Protein AF-A0A6H5IRM3-F1 (afdb_monomer)

Structure (mmCIF, N/CA/C/O backbone):
data_AF-A0A6H5IRM3-F1
#
_entry.id   AF-A0A6H5IRM3-F1
#
loop_
_atom_site.group_PDB
_atom_site.id
_atom_site.type_symbol
_atom_site.label_atom_id
_atom_site.label_alt_id
_atom_site.label_comp_id
_atom_site.label_asym_id
_atom_site.label_entity_id
_atom_site.label_seq_id
_atom_site.pdbx_PDB_ins_code
_atom_site.Cartn_x
_atom_site.Cartn_y
_atom_site.Cartn_z
_atom_site.occupancy
_atom_site.B_iso_or_equiv
_atom_site.auth_seq_id
_atom_site.auth_comp_id
_atom_site.auth_asym_id
_atom_site.auth_atom_id
_atom_site.pdbx_PDB_model_num
ATOM 1 N N . MET A 1 1 ? 26.914 53.476 -8.771 1.00 73.88 1 MET A N 1
ATOM 2 C CA . MET A 1 1 ? 27.253 53.696 -10.206 1.00 73.88 1 MET A CA 1
ATOM 3 C C . MET A 1 1 ? 26.010 53.520 -11.075 1.00 73.88 1 MET A C 1
ATOM 5 O O . MET A 1 1 ? 25.134 52.752 -10.684 1.00 73.88 1 MET A O 1
ATOM 9 N N . ILE A 1 2 ? 25.934 54.191 -12.232 1.00 81.62 2 ILE A N 1
ATOM 10 C CA . ILE A 1 2 ? 24.809 54.091 -13.182 1.00 81.62 2 ILE A CA 1
ATOM 11 C C . ILE A 1 2 ? 25.261 53.597 -14.569 1.00 81.62 2 ILE A C 1
ATOM 13 O O . ILE A 1 2 ? 26.395 53.831 -14.980 1.00 81.62 2 ILE A O 1
ATOM 17 N N . GLU A 1 3 ? 24.376 52.915 -15.293 1.00 83.06 3 GLU A N 1
ATOM 18 C CA . GLU A 1 3 ? 24.581 52.406 -16.656 1.00 83.06 3 GLU A CA 1
ATOM 19 C C . GLU A 1 3 ? 23.573 53.053 -17.622 1.00 83.06 3 GLU A C 1
ATOM 21 O O . GLU A 1 3 ? 22.371 53.042 -17.351 1.00 83.06 3 GLU A O 1
ATOM 26 N N . ILE A 1 4 ? 24.063 53.583 -18.748 1.00 81.19 4 ILE A N 1
ATOM 27 C CA . ILE A 1 4 ? 23.311 54.282 -19.803 1.00 81.19 4 ILE A CA 1
ATOM 28 C C . ILE A 1 4 ? 23.350 53.433 -21.079 1.00 81.19 4 ILE A C 1
ATOM 30 O O . ILE A 1 4 ? 24.427 53.037 -21.529 1.00 81.19 4 ILE A O 1
ATOM 34 N N . ARG A 1 5 ? 22.185 53.129 -21.658 1.00 74.75 5 ARG A N 1
ATOM 35 C CA . ARG A 1 5 ? 22.034 52.215 -22.805 1.00 74.75 5 ARG A CA 1
ATOM 36 C C . ARG A 1 5 ? 21.325 52.878 -23.987 1.00 74.75 5 ARG A C 1
ATOM 38 O O . ARG A 1 5 ? 20.545 53.804 -23.786 1.00 74.75 5 ARG A O 1
ATOM 45 N N . ASP A 1 6 ? 21.526 52.291 -25.170 1.00 72.75 6 ASP A N 1
ATOM 46 C CA . ASP A 1 6 ? 20.941 52.688 -26.463 1.00 72.75 6 ASP A CA 1
ATOM 47 C C . ASP A 1 6 ? 21.566 53.958 -27.086 1.00 72.75 6 ASP A C 1
ATOM 49 O O . ASP A 1 6 ? 20.905 54.671 -27.834 1.00 72.75 6 ASP A O 1
ATOM 53 N N . LEU A 1 7 ? 22.847 54.223 -26.800 1.00 72.31 7 LEU A N 1
ATOM 54 C CA . LEU A 1 7 ? 23.611 55.330 -27.399 1.00 72.31 7 LEU A CA 1
ATOM 55 C C . LEU A 1 7 ? 23.999 55.001 -28.851 1.00 72.31 7 LEU A C 1
ATOM 57 O O . LEU A 1 7 ? 24.163 53.821 -29.183 1.00 72.31 7 LEU A O 1
ATOM 61 N N . ASP A 1 8 ? 24.162 56.008 -29.714 1.00 69.62 8 ASP A N 1
ATOM 62 C CA . ASP A 1 8 ? 24.590 55.775 -31.099 1.00 69.62 8 ASP A CA 1
ATOM 63 C C . ASP A 1 8 ? 26.096 55.489 -31.216 1.00 69.62 8 ASP A C 1
ATOM 65 O O . ASP A 1 8 ? 26.871 55.693 -30.282 1.00 69.62 8 ASP A O 1
ATOM 69 N N . GLU A 1 9 ? 26.520 54.931 -32.355 1.00 66.88 9 GLU A N 1
ATOM 70 C CA . GLU A 1 9 ? 27.912 54.511 -32.558 1.00 66.88 9 GLU A CA 1
ATOM 71 C C . GLU A 1 9 ? 28.903 55.685 -32.639 1.00 66.88 9 GLU A C 1
ATOM 73 O O . GLU A 1 9 ? 30.101 55.464 -32.471 1.00 66.88 9 GLU A O 1
ATOM 78 N N . CYS A 1 10 ? 28.425 56.911 -32.857 1.00 65.44 10 CYS A N 1
ATOM 79 C CA . CYS A 1 10 ? 29.245 58.116 -32.946 1.00 65.44 10 CYS A CA 1
ATOM 80 C C . CYS A 1 10 ? 29.264 58.920 -31.635 1.00 65.44 10 CYS A C 1
ATOM 82 O O . CYS A 1 10 ? 30.063 59.848 -31.531 1.00 65.44 10 CYS A O 1
ATOM 84 N N . THR A 1 11 ? 28.439 58.561 -30.641 1.00 72.81 11 THR A N 1
ATOM 85 C CA . THR A 1 11 ? 28.364 59.271 -29.358 1.00 72.81 11 THR A CA 1
ATOM 86 C C . THR A 1 11 ? 29.670 59.123 -28.575 1.00 72.81 11 THR A C 1
ATOM 88 O O . THR A 1 11 ? 30.100 58.012 -28.254 1.00 72.81 11 THR A O 1
ATOM 91 N N . ASN A 1 12 ? 30.306 60.247 -28.250 1.00 79.31 12 ASN A N 1
ATOM 92 C CA . ASN A 1 12 ? 31.570 60.283 -27.512 1.00 79.31 12 ASN A CA 1
ATOM 93 C C . ASN A 1 12 ? 31.350 60.578 -26.012 1.00 79.31 12 ASN A C 1
ATOM 95 O O . ASN A 1 12 ? 30.244 60.882 -25.565 1.00 79.31 12 ASN A O 1
ATOM 99 N N . LYS A 1 13 ? 32.408 60.446 -25.197 1.00 77.62 13 LYS A N 1
ATOM 100 C CA . LYS A 1 13 ? 32.316 60.673 -23.742 1.00 77.62 13 LYS A CA 1
ATOM 101 C C . LYS A 1 13 ? 31.936 62.115 -23.383 1.00 77.62 13 LYS A C 1
ATOM 103 O O . LYS A 1 13 ? 31.316 62.307 -22.341 1.00 77.62 13 LYS A O 1
ATOM 108 N N . ASP A 1 14 ? 32.257 63.076 -24.243 1.00 76.31 14 ASP A N 1
ATOM 109 C CA . ASP A 1 14 ? 32.060 64.505 -23.996 1.00 76.31 14 ASP A CA 1
ATOM 110 C C . ASP A 1 14 ? 30.582 64.875 -24.124 1.00 76.31 14 ASP A C 1
ATOM 112 O O . ASP A 1 14 ? 30.008 65.448 -23.198 1.00 76.31 14 ASP A O 1
ATOM 116 N N . GLU A 1 15 ? 29.938 64.400 -25.192 1.00 74.88 15 GLU A N 1
ATOM 117 C CA . GLU A 1 15 ? 28.491 64.498 -25.413 1.00 74.88 15 GLU A CA 1
ATOM 118 C C . GLU A 1 15 ? 27.696 63.837 -24.275 1.00 74.88 15 GLU A C 1
ATOM 120 O O . GLU A 1 15 ? 26.646 64.334 -23.861 1.00 74.88 15 GLU A O 1
ATOM 125 N N . ILE A 1 16 ? 28.207 62.728 -23.718 1.00 77.75 16 ILE A N 1
ATOM 126 C CA . ILE A 1 16 ? 27.571 62.046 -22.582 1.00 77.75 16 ILE A CA 1
ATOM 127 C C . ILE A 1 16 ? 27.656 62.906 -21.320 1.00 77.75 16 ILE A C 1
ATOM 129 O O . ILE A 1 16 ? 26.670 63.025 -20.591 1.00 77.75 16 ILE A O 1
ATOM 133 N N . THR A 1 17 ? 28.812 63.512 -21.045 1.00 80.56 17 THR A N 1
ATOM 134 C CA . THR A 1 17 ? 28.976 64.391 -19.881 1.00 80.56 17 THR A CA 1
ATOM 135 C C . THR A 1 17 ? 28.211 65.703 -20.001 1.00 80.56 17 THR A C 1
ATOM 137 O O . THR A 1 17 ? 27.663 66.166 -19.000 1.00 80.56 17 THR A O 1
ATOM 140 N N . GLU A 1 18 ? 28.098 66.267 -21.203 1.00 78.81 18 GLU A N 1
ATOM 141 C CA . GLU A 1 18 ? 27.331 67.485 -21.468 1.00 78.81 18 GLU A CA 1
ATOM 142 C C . GLU A 1 18 ? 25.830 67.238 -21.282 1.00 78.81 18 GLU A C 1
ATOM 144 O O . GLU A 1 18 ? 25.182 67.916 -20.486 1.00 78.81 18 GLU A O 1
ATOM 149 N N . ALA A 1 19 ? 25.284 66.182 -21.890 1.00 76.31 19 ALA A N 1
ATOM 150 C CA . ALA A 1 19 ? 23.871 65.833 -21.745 1.00 76.31 19 ALA A CA 1
ATOM 151 C C . ALA A 1 19 ? 23.491 65.429 -20.306 1.00 76.31 19 ALA A C 1
ATOM 153 O O . ALA A 1 19 ? 22.384 65.740 -19.850 1.00 76.31 19 ALA A O 1
ATOM 154 N N . LEU A 1 20 ? 24.399 64.780 -19.560 1.00 78.62 20 LEU A N 1
ATOM 155 C CA . LEU A 1 20 ? 24.211 64.514 -18.128 1.00 78.62 20 LEU A CA 1
ATOM 156 C C . LEU A 1 20 ? 24.240 65.804 -17.299 1.00 78.62 20 LEU A C 1
ATOM 158 O O . LEU A 1 20 ? 23.447 65.929 -16.367 1.00 78.62 20 LEU A O 1
ATOM 162 N N . SER A 1 21 ? 25.106 66.762 -17.640 1.00 79.88 21 SER A N 1
ATOM 163 C CA . SER A 1 21 ? 25.191 68.059 -16.953 1.00 79.88 21 SER A CA 1
ATOM 164 C C . SER A 1 21 ? 23.919 68.886 -17.186 1.00 79.88 21 SER A C 1
ATOM 166 O O . SER A 1 21 ? 23.314 69.362 -16.222 1.00 79.88 21 SER A O 1
ATOM 168 N N . THR A 1 22 ? 23.437 68.945 -18.434 1.00 80.25 22 THR A N 1
ATOM 169 C CA . THR A 1 22 ? 22.211 69.659 -18.834 1.00 80.25 22 THR A CA 1
ATOM 170 C C . THR A 1 22 ? 20.950 69.031 -18.237 1.00 80.25 22 THR A C 1
ATOM 172 O O . THR A 1 22 ? 20.115 69.731 -17.671 1.00 80.25 22 THR A O 1
ATOM 175 N N . SER A 1 23 ? 20.815 67.702 -18.288 1.00 75.44 23 SER A N 1
ATOM 176 C CA . SER A 1 23 ? 19.591 67.013 -17.837 1.00 75.44 23 SER A CA 1
ATOM 177 C C . SER A 1 23 ? 19.485 66.877 -16.315 1.00 75.44 23 SER A C 1
ATOM 179 O O . SER A 1 23 ? 18.386 66.747 -15.775 1.00 75.44 23 SER A O 1
ATOM 181 N N . LEU A 1 24 ? 20.615 66.880 -15.600 1.00 78.19 24 LEU A N 1
ATOM 182 C CA . LEU A 1 24 ? 20.637 66.798 -14.135 1.00 78.19 24 LEU A CA 1
ATOM 183 C C . LEU A 1 24 ? 20.751 68.176 -13.463 1.00 78.19 24 LEU A C 1
ATOM 185 O O . LEU A 1 24 ? 20.476 68.265 -12.258 1.00 78.19 24 LEU A O 1
ATOM 189 N N . GLY A 1 25 ? 21.068 69.228 -14.230 1.00 72.12 25 GLY A N 1
ATOM 190 C CA . GLY A 1 25 ? 21.189 70.616 -13.776 1.00 72.12 25 GLY A CA 1
ATOM 191 C C . GLY A 1 25 ? 22.422 70.859 -12.904 1.00 72.12 25 GLY A C 1
ATOM 192 O O . GLY A 1 25 ? 22.305 71.504 -11.866 1.00 72.12 25 GLY A O 1
ATOM 193 N N . ALA A 1 26 ? 23.573 70.280 -13.265 1.00 71.75 26 ALA A N 1
ATOM 194 C CA . ALA A 1 26 ? 24.815 70.367 -12.491 1.00 71.75 26 ALA A CA 1
ATOM 195 C C . ALA A 1 26 ? 25.960 70.943 -13.351 1.00 71.75 26 ALA A C 1
ATOM 197 O O . ALA A 1 26 ? 26.232 70.383 -14.414 1.00 71.75 26 ALA A O 1
ATOM 198 N N . PRO A 1 27 ? 26.648 72.019 -12.920 1.00 54.44 27 PRO A N 1
ATOM 199 C CA . PRO A 1 27 ? 27.760 72.583 -13.678 1.00 54.44 27 PRO A CA 1
ATOM 200 C C . PRO A 1 27 ? 28.991 71.660 -13.598 1.00 54.44 27 PRO A C 1
ATOM 202 O O . PRO A 1 27 ? 29.502 71.382 -12.517 1.00 54.44 27 PRO A O 1
ATOM 205 N N . HIS A 1 28 ? 29.443 71.190 -14.764 1.00 62.50 28 HIS A N 1
ATOM 206 C CA . HIS A 1 28 ? 30.671 70.420 -15.020 1.00 62.50 28 HIS A CA 1
ATOM 207 C C . HIS A 1 28 ? 30.790 69.030 -14.363 1.00 62.50 28 HIS A C 1
ATOM 209 O O . HIS A 1 28 ? 31.575 68.801 -13.442 1.00 62.50 28 HIS A O 1
ATOM 215 N N . ILE A 1 29 ? 30.092 68.040 -14.935 1.00 71.56 29 ILE A N 1
ATOM 216 C CA . ILE A 1 29 ? 30.426 66.620 -14.732 1.00 71.56 29 ILE A CA 1
ATOM 217 C C . ILE A 1 29 ? 31.693 66.285 -15.540 1.00 71.56 29 ILE A C 1
ATOM 219 O O . ILE A 1 29 ? 31.687 66.354 -16.766 1.00 71.56 29 ILE A O 1
ATOM 223 N N . ASN A 1 30 ? 32.781 65.908 -14.859 1.00 68.50 30 ASN A N 1
ATOM 224 C CA . ASN A 1 30 ? 34.067 65.579 -15.492 1.00 68.50 30 ASN A CA 1
ATOM 225 C C . ASN A 1 30 ? 33.963 64.331 -16.405 1.00 68.50 30 ASN A C 1
ATOM 227 O O . ASN A 1 30 ? 33.294 63.357 -16.056 1.00 68.50 30 ASN A O 1
ATOM 231 N N . LYS A 1 31 ? 34.678 64.328 -17.540 1.00 60.59 31 LYS A N 1
ATOM 232 C CA . LYS A 1 31 ? 34.813 63.218 -18.508 1.00 60.59 31 LYS A CA 1
ATOM 233 C C . LYS A 1 31 ? 35.210 61.887 -17.852 1.00 60.59 31 LYS A C 1
ATOM 235 O O . LYS A 1 31 ? 34.718 60.829 -18.254 1.00 60.59 31 LYS A O 1
ATOM 240 N N . ASP A 1 32 ? 35.998 61.933 -16.776 1.00 68.38 32 ASP A N 1
ATOM 241 C CA . ASP A 1 32 ? 36.405 60.752 -15.994 1.00 68.38 32 ASP A CA 1
ATOM 242 C C . ASP A 1 32 ? 35.281 60.119 -15.161 1.00 68.38 32 ASP A C 1
ATOM 244 O O . ASP A 1 32 ? 35.445 59.020 -14.606 1.00 68.38 32 ASP A O 1
ATOM 248 N N . ALA A 1 33 ? 34.121 60.776 -15.077 1.00 72.75 33 ALA A N 1
ATOM 249 C CA . ALA A 1 33 ? 32.912 60.175 -14.534 1.00 72.75 33 ALA A CA 1
ATOM 250 C C . ALA A 1 33 ? 32.453 58.998 -15.408 1.00 72.75 33 ALA A C 1
ATOM 252 O O . ALA A 1 33 ? 31.942 58.013 -14.874 1.00 72.75 33 ALA A O 1
ATOM 253 N N . VAL A 1 34 ? 32.689 59.033 -16.727 1.00 78.19 34 VAL A N 1
ATOM 254 C CA . VAL A 1 34 ? 32.368 57.927 -17.644 1.00 78.19 34 VAL A CA 1
ATOM 255 C C . VAL A 1 34 ? 33.496 56.890 -17.624 1.00 78.19 34 VAL A C 1
ATOM 257 O O . VAL A 1 34 ? 34.454 56.929 -18.405 1.00 78.19 34 VAL A O 1
ATOM 260 N N . LYS A 1 35 ? 33.359 55.920 -16.713 1.00 74.81 35 LYS A N 1
ATOM 261 C CA . LYS A 1 35 ? 34.360 54.878 -16.444 1.00 74.81 35 LYS A CA 1
ATOM 262 C C . LYS A 1 35 ? 34.550 53.919 -17.607 1.00 74.81 35 LYS A C 1
ATOM 264 O O . LYS A 1 35 ? 35.676 53.546 -17.911 1.00 74.81 35 LYS A O 1
ATOM 269 N N . THR A 1 36 ? 33.470 53.530 -18.279 1.00 72.25 36 THR A N 1
ATOM 270 C CA . THR A 1 36 ? 33.560 52.659 -19.460 1.00 72.25 36 THR A CA 1
ATOM 271 C C . THR A 1 36 ? 32.541 53.070 -20.509 1.00 72.25 36 THR A C 1
ATOM 273 O O . THR A 1 36 ? 31.400 53.372 -20.173 1.00 72.25 36 THR A O 1
ATOM 276 N N . LEU A 1 37 ? 32.959 53.070 -21.773 1.00 73.00 37 LEU A N 1
ATOM 277 C CA . LEU A 1 37 ? 32.103 53.230 -22.945 1.00 73.00 37 LEU A CA 1
ATOM 278 C C . LEU A 1 37 ? 32.437 52.069 -23.877 1.00 73.00 37 LEU A C 1
ATOM 280 O O . LEU A 1 37 ? 33.587 51.914 -24.282 1.00 73.00 37 LEU A O 1
ATOM 284 N N . ARG A 1 38 ? 31.468 51.191 -24.131 1.00 65.44 38 ARG A N 1
ATOM 285 C CA . ARG A 1 38 ? 31.691 49.949 -24.880 1.00 65.44 38 ARG A CA 1
ATOM 286 C C . ARG A 1 38 ? 30.612 49.748 -25.930 1.00 65.44 38 ARG A C 1
ATOM 288 O O . ARG A 1 38 ? 29.444 50.063 -25.698 1.00 65.44 38 ARG A O 1
ATOM 295 N N . LYS A 1 39 ? 30.998 49.163 -27.062 1.00 57.81 39 LYS A N 1
ATOM 296 C CA . LYS A 1 39 ? 30.053 48.784 -28.115 1.00 57.81 39 LYS A CA 1
ATOM 297 C C . LYS A 1 39 ? 29.131 47.669 -27.621 1.00 57.81 39 LYS A C 1
ATOM 299 O O . LYS A 1 39 ? 29.566 46.727 -26.958 1.00 57.81 39 LYS A O 1
ATOM 304 N N . ALA A 1 40 ? 27.856 47.792 -27.952 1.00 52.97 40 ALA A N 1
ATOM 305 C CA . ALA A 1 40 ? 26.822 46.800 -27.720 1.00 52.97 40 ALA A CA 1
ATOM 306 C C . ALA A 1 40 ? 26.289 46.269 -29.063 1.00 52.97 40 ALA A C 1
ATOM 308 O O . ALA A 1 40 ? 26.775 46.606 -30.145 1.00 52.97 40 ALA A O 1
ATOM 309 N N . TYR A 1 41 ? 25.312 45.368 -29.002 1.00 44.19 41 TYR A N 1
ATOM 310 C CA . TYR A 1 41 ? 24.786 44.690 -30.184 1.00 44.19 41 TYR A CA 1
ATOM 311 C C . TYR A 1 41 ? 24.076 45.661 -31.152 1.00 44.19 41 TYR A C 1
ATOM 313 O O . TYR A 1 41 ? 23.364 46.568 -30.725 1.00 44.19 41 TYR A O 1
ATOM 321 N N . ALA A 1 42 ? 24.215 45.418 -32.461 1.00 47.91 42 ALA A N 1
ATOM 322 C CA . ALA A 1 42 ? 23.539 46.147 -33.546 1.00 47.91 42 ALA A CA 1
ATOM 323 C C . ALA A 1 42 ? 23.883 47.649 -33.712 1.00 47.91 42 ALA A C 1
ATOM 325 O O . ALA A 1 42 ? 23.024 48.428 -34.124 1.00 47.91 42 ALA A O 1
ATOM 326 N N . GLY A 1 43 ? 25.137 48.044 -33.458 1.00 53.47 43 GLY A N 1
ATOM 327 C CA . GLY A 1 43 ? 25.627 49.404 -33.750 1.00 53.47 43 GLY A CA 1
ATOM 328 C C . GLY A 1 43 ? 25.217 50.453 -32.711 1.00 53.47 43 GLY A C 1
ATOM 329 O O . GLY A 1 43 ? 25.082 51.623 -33.046 1.00 53.47 43 GLY A O 1
ATOM 330 N N . THR A 1 44 ? 24.983 50.025 -31.466 1.00 61.81 44 THR A N 1
ATOM 331 C CA . THR A 1 44 ? 24.689 50.898 -30.315 1.00 61.81 44 THR A CA 1
ATOM 332 C C . THR A 1 44 ? 25.815 50.824 -29.283 1.00 61.81 44 THR A C 1
ATOM 334 O O . THR A 1 44 ? 26.609 49.879 -29.293 1.00 61.81 44 THR A O 1
ATOM 337 N N . GLN A 1 45 ? 25.906 51.798 -28.380 1.00 71.06 45 GLN A N 1
ATOM 338 C CA . GLN A 1 45 ? 26.892 51.835 -27.299 1.00 71.06 45 GLN A CA 1
ATOM 339 C C . GLN A 1 45 ? 26.233 51.829 -25.911 1.00 71.06 45 GLN A C 1
ATOM 341 O O . GLN A 1 45 ? 25.062 52.183 -25.736 1.00 71.06 45 GLN A O 1
ATOM 346 N N . VAL A 1 46 ? 26.997 51.384 -24.910 1.00 75.00 46 VAL A N 1
ATOM 347 C CA . VAL A 1 46 ? 26.613 51.397 -23.492 1.00 75.00 46 VAL A CA 1
ATOM 348 C C . VAL A 1 46 ? 27.714 52.068 -22.682 1.00 75.00 46 VAL A C 1
ATOM 350 O O . VAL A 1 46 ? 28.883 51.683 -22.782 1.00 75.00 46 VAL A O 1
ATOM 353 N N . ALA A 1 47 ? 27.326 53.031 -21.850 1.00 80.25 47 ALA A N 1
ATOM 354 C CA . ALA A 1 47 ? 28.221 53.777 -20.976 1.00 80.25 47 ALA A CA 1
ATOM 355 C C . ALA A 1 47 ? 27.957 53.449 -19.501 1.00 80.25 47 ALA A C 1
ATOM 357 O O . ALA A 1 47 ? 26.810 53.294 -19.088 1.00 80.25 47 ALA A O 1
ATOM 358 N N . VAL A 1 48 ? 29.008 53.373 -18.684 1.00 80.69 48 VAL A N 1
ATOM 359 C CA . VAL A 1 48 ? 28.902 53.295 -17.219 1.00 80.69 48 VAL A CA 1
ATOM 360 C C . VAL A 1 48 ? 29.510 54.552 -16.626 1.00 80.69 48 VAL A C 1
ATOM 362 O O . VAL A 1 48 ? 30.696 54.819 -16.838 1.00 80.69 48 VAL A O 1
ATOM 365 N N . ALA A 1 49 ? 28.704 55.287 -15.863 1.00 81.38 49 ALA A N 1
ATOM 366 C CA . ALA A 1 49 ? 29.111 56.513 -15.200 1.00 81.38 49 ALA A CA 1
ATOM 367 C C . ALA A 1 49 ? 29.119 56.352 -13.671 1.00 81.38 49 ALA A C 1
ATOM 369 O O . ALA A 1 49 ? 28.174 55.844 -13.054 1.00 81.38 49 ALA A O 1
ATOM 370 N N . ALA A 1 50 ? 30.208 56.794 -13.051 1.00 81.44 50 ALA A N 1
ATOM 371 C CA . ALA A 1 50 ? 30.331 56.953 -11.613 1.00 81.44 50 ALA A CA 1
ATOM 372 C C . ALA A 1 50 ? 29.965 58.398 -11.262 1.00 81.44 50 ALA A C 1
ATOM 374 O O . ALA A 1 50 ? 30.741 59.316 -11.506 1.00 81.44 50 ALA A O 1
ATOM 375 N N . LEU A 1 51 ? 28.760 58.583 -10.724 1.00 79.75 51 LEU A N 1
ATOM 376 C CA . LEU A 1 51 ? 28.261 59.871 -10.252 1.00 79.75 51 LEU A CA 1
ATOM 377 C C . LEU A 1 51 ? 28.162 59.861 -8.720 1.00 79.75 51 LEU A C 1
ATOM 379 O O . LEU A 1 51 ? 27.899 58.793 -8.160 1.00 79.75 51 LEU A O 1
ATOM 383 N N . PRO A 1 52 ? 28.299 61.023 -8.055 1.00 80.69 52 PRO A N 1
ATOM 384 C CA . PRO A 1 52 ? 27.961 61.174 -6.642 1.00 80.69 52 PRO A CA 1
ATOM 385 C C . PRO A 1 52 ? 26.527 60.712 -6.356 1.00 80.69 52 PRO A C 1
ATOM 387 O O . PRO A 1 52 ? 25.629 60.937 -7.172 1.00 80.69 52 PRO A O 1
ATOM 390 N N . ASP A 1 53 ? 26.290 60.115 -5.187 1.00 74.81 53 ASP A N 1
ATOM 391 C CA . ASP A 1 53 ? 25.042 59.396 -4.881 1.00 74.81 53 ASP A CA 1
ATOM 392 C C . ASP A 1 53 ? 23.768 60.232 -5.078 1.00 74.81 53 ASP A C 1
ATOM 394 O O . ASP A 1 53 ? 22.771 59.731 -5.602 1.00 74.81 53 ASP A O 1
ATOM 398 N N . LYS A 1 54 ? 23.807 61.535 -4.762 1.00 78.94 54 LYS A N 1
ATOM 399 C CA . LYS A 1 54 ? 22.674 62.451 -4.992 1.00 78.94 54 LYS A CA 1
ATOM 400 C C . LYS A 1 54 ? 22.333 62.611 -6.481 1.00 78.94 54 LYS A C 1
ATOM 402 O O . LYS A 1 54 ? 21.157 62.610 -6.845 1.00 78.94 54 LYS A O 1
ATOM 407 N N . LEU A 1 55 ? 23.341 62.717 -7.349 1.00 80.31 55 LEU A N 1
ATOM 408 C CA . LEU A 1 55 ? 23.153 62.843 -8.800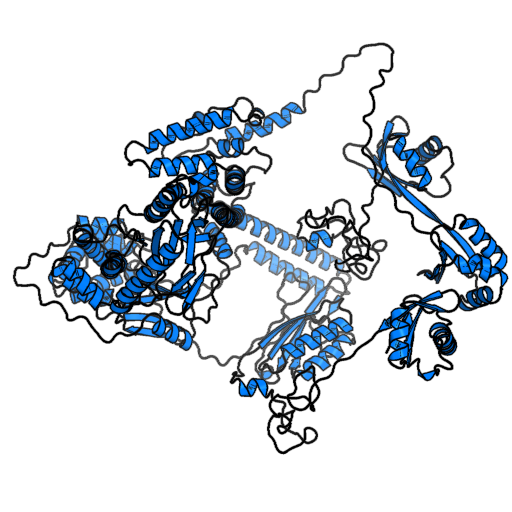 1.00 80.31 55 LEU A CA 1
ATOM 409 C C . LEU A 1 55 ? 22.783 61.499 -9.436 1.00 80.31 55 LEU A C 1
ATOM 411 O O . LEU A 1 55 ? 21.911 61.453 -10.302 1.00 80.31 55 LEU A O 1
ATOM 415 N N . ALA A 1 56 ? 23.371 60.399 -8.956 1.00 75.75 56 ALA A N 1
ATOM 416 C CA . ALA A 1 56 ? 23.013 59.048 -9.383 1.00 75.75 56 ALA A CA 1
ATOM 417 C C . ALA A 1 56 ? 21.538 58.728 -9.078 1.00 75.75 56 ALA A C 1
ATOM 419 O O . ALA A 1 56 ? 20.826 58.224 -9.945 1.00 75.75 56 ALA A O 1
ATOM 420 N N . ALA A 1 57 ? 21.046 59.085 -7.887 1.00 77.81 57 ALA A N 1
ATOM 421 C CA . ALA A 1 57 ? 19.643 58.902 -7.514 1.00 77.81 57 ALA A CA 1
ATOM 422 C C . ALA A 1 57 ? 18.685 59.750 -8.374 1.00 77.81 57 ALA A C 1
ATOM 424 O O . ALA A 1 57 ? 17.621 59.269 -8.771 1.00 77.81 57 ALA A O 1
ATOM 425 N N . LYS A 1 58 ? 19.069 60.991 -8.713 1.00 81.00 58 LYS A N 1
ATOM 426 C CA . LYS A 1 58 ? 18.287 61.873 -9.599 1.00 81.00 58 LYS A CA 1
ATOM 427 C C . LYS A 1 58 ? 18.220 61.320 -11.029 1.00 81.00 58 LYS A C 1
ATOM 429 O O . LYS A 1 58 ? 17.138 61.262 -11.609 1.00 81.00 58 LYS A O 1
ATOM 434 N N . ALA A 1 59 ? 19.338 60.819 -11.554 1.00 75.38 59 ALA A N 1
ATOM 435 C CA . ALA A 1 59 ? 19.403 60.180 -12.869 1.00 75.38 59 ALA A CA 1
ATOM 436 C C . ALA A 1 59 ? 18.558 58.895 -12.949 1.00 75.38 59 ALA A C 1
ATOM 438 O O . ALA A 1 59 ? 17.878 58.655 -13.946 1.00 75.38 59 ALA A O 1
ATOM 439 N N . LEU A 1 60 ? 18.543 58.086 -11.884 1.00 77.62 60 LEU A N 1
ATOM 440 C CA . LEU A 1 60 ? 17.722 56.873 -11.819 1.00 77.62 60 LEU A CA 1
ATOM 441 C C . LEU A 1 60 ? 16.219 57.169 -11.736 1.00 77.62 60 LEU A C 1
ATOM 443 O O . LEU A 1 60 ? 15.430 56.389 -12.264 1.00 77.62 60 LEU A O 1
ATOM 447 N N . LYS A 1 61 ? 15.818 58.296 -11.129 1.00 79.50 61 LYS A N 1
ATOM 448 C CA . LYS A 1 61 ? 14.416 58.746 -11.114 1.00 79.50 61 LYS A CA 1
ATOM 449 C C . LYS A 1 61 ? 13.915 59.200 -12.485 1.00 79.50 61 LYS A C 1
ATOM 451 O O . LYS A 1 61 ? 12.758 58.944 -12.797 1.00 79.50 61 LYS A O 1
ATOM 456 N N . LEU A 1 62 ? 14.758 59.847 -13.293 1.00 76.31 62 LEU A N 1
ATOM 457 C CA . LEU A 1 62 ? 14.389 60.252 -14.657 1.00 76.31 62 LEU A CA 1
ATOM 458 C C . LEU A 1 62 ? 14.175 59.035 -15.568 1.00 76.31 62 LEU A C 1
ATOM 460 O O . LEU A 1 62 ? 13.307 59.057 -16.436 1.00 76.31 62 LEU A O 1
ATOM 464 N N . GLY A 1 63 ? 14.947 57.959 -15.367 1.00 65.19 63 GLY A N 1
ATOM 465 C CA . GLY A 1 63 ? 14.827 56.678 -16.080 1.00 65.19 63 GLY A CA 1
ATOM 466 C C . GLY A 1 63 ? 15.255 56.718 -17.555 1.00 65.19 63 GLY A C 1
ATOM 467 O O . GLY A 1 63 ? 15.735 55.711 -18.086 1.00 65.19 63 GLY A O 1
ATOM 468 N N . HIS A 1 64 ? 15.137 57.882 -18.190 1.00 76.44 64 HIS A N 1
ATOM 469 C CA . HIS A 1 64 ? 15.534 58.181 -19.554 1.00 76.44 64 HIS A CA 1
ATOM 470 C C . HIS A 1 64 ? 16.157 59.579 -19.645 1.00 76.44 64 HIS A C 1
ATOM 472 O O . HIS A 1 64 ? 15.743 60.486 -18.925 1.00 76.44 64 HIS A O 1
ATOM 478 N N . ILE A 1 65 ? 17.135 59.751 -20.532 1.00 75.94 65 ILE A N 1
ATOM 479 C CA . ILE A 1 65 ? 17.753 61.045 -20.843 1.00 75.94 65 ILE A CA 1
ATOM 480 C C . ILE A 1 65 ? 17.872 61.179 -22.362 1.00 75.94 65 ILE A C 1
ATOM 482 O O . ILE A 1 65 ? 18.226 60.217 -23.049 1.00 75.94 65 ILE A O 1
ATOM 486 N N . GLN A 1 66 ? 17.557 62.365 -22.881 1.00 71.19 66 GLN A N 1
ATOM 487 C CA . GLN A 1 66 ? 17.648 62.663 -24.303 1.00 71.19 66 GLN A CA 1
ATOM 488 C C . GLN A 1 66 ? 19.091 63.009 -24.690 1.00 71.19 66 GLN A C 1
ATOM 490 O O . GLN A 1 66 ? 19.715 63.878 -24.087 1.00 71.19 66 GLN A O 1
ATOM 495 N N . PHE A 1 67 ? 19.598 62.339 -25.722 1.00 67.81 67 PHE A N 1
ATOM 496 C CA . PHE A 1 67 ? 20.897 62.589 -26.337 1.00 67.81 67 PHE A CA 1
ATOM 497 C C . PHE A 1 67 ? 20.659 62.842 -27.831 1.00 67.81 67 PHE A C 1
ATOM 499 O O . PHE A 1 67 ? 20.339 61.914 -28.575 1.00 67.81 67 PHE A O 1
ATOM 506 N N . SER A 1 68 ? 20.774 64.094 -28.287 1.00 64.69 68 SER A N 1
ATOM 507 C CA . SER A 1 68 ? 20.485 64.477 -29.681 1.00 64.69 68 SER A CA 1
ATOM 508 C C . SER A 1 68 ? 19.079 64.004 -30.133 1.00 64.69 68 SER A C 1
ATOM 510 O O . SER A 1 68 ? 18.075 64.419 -29.549 1.00 64.69 68 SER A O 1
ATOM 512 N N . TRP A 1 69 ? 18.977 63.134 -31.149 1.00 61.84 69 TRP A N 1
ATOM 513 C CA . TRP A 1 69 ? 17.712 62.576 -31.669 1.00 61.84 69 TRP A CA 1
ATOM 514 C C . TRP A 1 69 ? 17.220 61.328 -30.913 1.00 61.84 69 TRP A C 1
ATOM 516 O O . TRP A 1 69 ? 16.209 60.736 -31.292 1.00 61.84 69 TRP A O 1
ATOM 526 N N . LEU A 1 70 ? 17.937 60.882 -29.875 1.00 61.25 70 LEU A N 1
ATOM 527 C CA . LEU A 1 70 ? 17.703 59.606 -29.198 1.00 61.25 70 LEU A CA 1
ATOM 528 C C . LEU A 1 70 ? 17.284 59.793 -27.743 1.00 61.25 70 LEU A C 1
ATOM 530 O O . LEU A 1 70 ? 17.725 60.708 -27.055 1.00 61.25 70 LEU A O 1
ATOM 534 N N . ASN A 1 71 ? 16.449 58.879 -27.255 1.00 72.69 71 ASN A N 1
ATOM 535 C CA . ASN A 1 71 ? 16.005 58.854 -25.866 1.00 72.69 71 ASN A CA 1
ATOM 536 C C . ASN A 1 71 ? 16.557 57.600 -25.163 1.00 72.69 71 ASN A C 1
ATOM 538 O O . ASN A 1 71 ? 16.046 56.492 -25.357 1.00 72.69 71 ASN A O 1
ATOM 542 N N . CYS A 1 72 ? 17.622 57.764 -24.375 1.00 72.06 72 CYS A N 1
ATOM 543 C CA . CYS A 1 72 ? 18.465 56.677 -23.863 1.00 72.06 72 CYS A CA 1
ATOM 544 C C . CYS A 1 72 ? 18.103 56.289 -22.422 1.00 72.06 72 CYS A C 1
ATOM 546 O O . CYS A 1 72 ? 17.696 57.129 -21.625 1.00 72.06 72 CYS A O 1
ATOM 548 N N . ARG A 1 73 ? 18.262 55.008 -22.061 1.00 73.50 73 ARG A N 1
ATOM 549 C CA . ARG A 1 73 ? 17.779 54.426 -20.785 1.00 73.50 73 ARG A CA 1
ATOM 550 C C . ARG A 1 73 ? 18.848 54.347 -19.697 1.00 73.50 73 ARG A C 1
ATOM 552 O O . ARG A 1 73 ? 19.978 53.980 -20.008 1.00 73.50 73 ARG A O 1
ATOM 559 N N . ILE A 1 74 ? 18.468 54.552 -18.427 1.00 79.06 74 ILE A N 1
ATOM 560 C CA . ILE A 1 74 ? 19.394 54.565 -17.268 1.00 79.06 74 ILE A CA 1
ATOM 561 C C . ILE A 1 74 ? 19.022 53.531 -16.187 1.00 79.06 74 ILE A C 1
ATOM 563 O O . ILE A 1 74 ? 17.844 53.348 -15.880 1.00 79.06 74 ILE A O 1
ATOM 567 N N . ARG A 1 75 ? 20.021 52.835 -15.602 1.00 74.88 75 ARG A N 1
ATOM 568 C CA . ARG A 1 75 ? 19.865 51.831 -14.512 1.00 74.88 75 ARG A CA 1
ATOM 569 C C . ARG A 1 75 ? 21.020 51.824 -13.491 1.00 74.88 75 ARG A C 1
ATOM 571 O O . ARG A 1 75 ? 22.105 52.296 -13.805 1.00 74.88 75 ARG A O 1
ATOM 578 N N . GLY A 1 76 ? 20.802 51.283 -12.280 1.00 72.25 76 GLY A N 1
ATOM 579 C CA . GLY A 1 76 ? 21.800 51.190 -11.188 1.00 72.25 76 GLY A CA 1
ATOM 580 C C . GLY A 1 76 ? 22.513 49.825 -11.087 1.00 72.25 76 GLY A C 1
ATOM 581 O O . GLY A 1 76 ? 21.997 48.833 -11.602 1.00 72.25 76 GLY A O 1
ATOM 582 N N . ARG A 1 77 ? 23.692 49.773 -10.436 1.00 62.78 77 ARG A N 1
ATOM 583 C CA . ARG A 1 77 ? 24.563 48.575 -10.289 1.00 62.78 77 ARG A CA 1
ATOM 584 C C . ARG A 1 77 ? 25.180 48.466 -8.869 1.00 62.78 77 ARG A C 1
ATOM 586 O O . ARG A 1 77 ? 25.755 49.458 -8.425 1.00 62.78 77 ARG A O 1
ATOM 593 N N . GLU A 1 78 ? 25.118 47.288 -8.219 1.00 49.03 78 GLU A N 1
ATOM 594 C CA . GLU A 1 78 ? 25.636 46.978 -6.852 1.00 49.03 78 GLU A CA 1
ATOM 595 C C . GLU A 1 78 ? 26.517 45.696 -6.814 1.00 49.03 78 GLU A C 1
ATOM 597 O O . GLU A 1 78 ? 26.223 44.760 -7.557 1.00 49.03 78 GLU A O 1
ATOM 602 N N . ASP A 1 79 ? 27.535 45.626 -5.931 1.00 42.97 79 ASP A N 1
ATOM 603 C CA . ASP A 1 79 ? 28.438 44.465 -5.691 1.00 42.97 79 ASP A CA 1
ATOM 604 C C . ASP A 1 79 ? 28.495 44.085 -4.170 1.00 42.97 79 ASP A C 1
ATOM 606 O O . ASP A 1 79 ? 28.290 44.952 -3.322 1.00 42.97 79 ASP A O 1
ATOM 610 N N . ALA A 1 80 ? 28.775 42.817 -3.787 1.00 42.38 80 ALA A N 1
ATOM 611 C CA . ALA A 1 80 ? 28.628 42.280 -2.403 1.00 42.38 80 ALA A CA 1
ATOM 612 C C . ALA A 1 80 ? 29.952 41.949 -1.641 1.00 42.38 80 ALA A C 1
ATOM 614 O O . ALA A 1 80 ? 30.878 41.397 -2.229 1.00 42.38 80 ALA A O 1
ATOM 615 N N . LEU A 1 81 ? 30.018 42.188 -0.311 1.00 49.38 81 LEU A N 1
ATOM 616 C CA . LEU A 1 81 ? 31.206 42.026 0.582 1.00 49.38 81 LEU A CA 1
ATOM 617 C C . LEU A 1 81 ? 30.989 41.060 1.794 1.00 49.38 81 LEU A C 1
ATOM 619 O O . LEU A 1 81 ? 29.854 40.864 2.237 1.00 49.38 81 LEU A O 1
ATOM 623 N N . ARG A 1 82 ? 32.074 40.467 2.356 1.00 52.72 82 ARG A N 1
ATOM 624 C CA . ARG A 1 82 ? 32.094 39.519 3.518 1.00 52.72 82 ARG A CA 1
ATOM 625 C C . ARG A 1 82 ? 32.932 40.015 4.723 1.00 52.72 82 ARG A C 1
ATOM 627 O O . ARG A 1 82 ? 33.901 40.740 4.530 1.00 52.72 82 ARG A O 1
ATOM 634 N N . CYS A 1 83 ? 32.599 39.570 5.947 1.00 62.16 83 CYS A N 1
ATOM 635 C CA . CYS A 1 83 ? 33.235 39.979 7.217 1.00 62.16 83 CYS A CA 1
ATOM 636 C C . CYS A 1 83 ? 34.541 39.220 7.547 1.00 62.16 83 CYS A C 1
ATOM 638 O O . CYS A 1 83 ? 34.553 37.992 7.557 1.00 62.16 83 CYS A O 1
ATOM 640 N N . TYR A 1 84 ? 35.618 39.923 7.925 1.00 58.31 84 TYR A N 1
ATOM 641 C CA . TYR A 1 84 ? 36.941 39.329 8.219 1.00 58.31 84 TYR A CA 1
ATOM 642 C C . TYR A 1 84 ? 37.050 38.617 9.586 1.00 58.31 84 TYR A C 1
ATOM 644 O O . TYR A 1 84 ? 37.950 37.808 9.787 1.00 58.31 84 TYR A O 1
ATOM 652 N N . ARG A 1 85 ? 36.135 38.889 10.528 1.00 66.75 85 ARG A N 1
ATOM 653 C CA . ARG A 1 85 ? 36.236 38.415 11.923 1.00 66.75 85 ARG A CA 1
ATOM 654 C C . ARG A 1 85 ? 35.533 37.075 12.168 1.00 66.75 85 ARG A C 1
ATOM 656 O O . ARG A 1 85 ? 36.119 36.180 12.758 1.00 66.75 85 ARG A O 1
ATOM 663 N N . CYS A 1 86 ? 34.309 36.914 11.659 1.00 68.00 86 CYS A N 1
ATOM 664 C CA . CYS A 1 86 ? 33.530 35.667 11.765 1.00 68.00 86 CYS A CA 1
ATOM 665 C C . CYS A 1 86 ? 33.327 34.940 10.426 1.00 68.00 86 CYS A C 1
ATOM 667 O O . CYS A 1 86 ? 32.655 33.910 10.377 1.00 68.00 86 CYS A O 1
ATOM 669 N N . TRP A 1 87 ? 33.839 35.508 9.331 1.00 62.69 87 TRP A N 1
ATOM 670 C CA . TRP A 1 87 ? 33.780 34.958 7.969 1.00 62.69 87 TRP A CA 1
ATOM 671 C C . TRP A 1 87 ? 32.368 34.811 7.368 1.00 62.69 87 TRP A C 1
ATOM 673 O O . TRP A 1 87 ? 32.194 34.183 6.320 1.00 62.69 87 TRP A O 1
ATOM 683 N N . SER A 1 88 ? 31.359 35.456 7.971 1.00 57.94 88 SER A N 1
ATOM 684 C CA . SER A 1 88 ? 29.974 35.481 7.474 1.00 57.94 88 SER A CA 1
ATOM 685 C C . SER A 1 88 ? 29.698 36.671 6.527 1.00 57.94 88 SER A C 1
ATOM 687 O O . SER A 1 88 ? 30.288 37.744 6.689 1.00 57.94 88 SER A O 1
ATOM 689 N N . PRO A 1 89 ? 28.826 36.512 5.510 1.00 55.16 89 PRO A N 1
ATOM 690 C CA . PRO A 1 89 ? 28.441 37.596 4.601 1.00 55.16 89 PRO A CA 1
ATOM 691 C C . PRO A 1 89 ? 27.502 38.622 5.264 1.00 55.16 89 PRO A C 1
ATOM 693 O O . PRO A 1 89 ? 26.871 38.336 6.280 1.00 55.16 89 PRO A O 1
ATOM 696 N N . GLY A 1 90 ? 27.381 39.814 4.668 1.00 58.69 90 GLY A N 1
ATOM 697 C CA . GLY A 1 90 ? 26.324 40.783 5.006 1.00 58.69 90 GLY A CA 1
ATOM 698 C C . GLY A 1 90 ? 26.642 41.795 6.114 1.00 58.69 90 GLY A C 1
ATOM 699 O O . GLY A 1 90 ? 25.768 42.571 6.483 1.00 58.69 90 GLY A O 1
ATOM 700 N N . HIS A 1 91 ? 27.871 41.823 6.637 1.00 68.19 91 HIS A N 1
ATOM 701 C CA . HIS A 1 91 ? 28.332 42.843 7.587 1.00 68.19 91 HIS A CA 1
ATOM 702 C C . HIS A 1 91 ? 29.861 43.008 7.534 1.00 68.19 91 HIS A C 1
ATOM 704 O O . HIS A 1 91 ? 30.561 42.217 6.901 1.00 68.19 91 HIS A O 1
ATOM 710 N N . VAL A 1 92 ? 30.384 44.036 8.206 1.00 66.81 92 VAL A N 1
ATOM 711 C CA . VAL A 1 92 ? 31.826 44.320 8.332 1.00 66.81 92 VAL A CA 1
ATOM 712 C C . VAL A 1 92 ? 32.331 44.006 9.743 1.00 66.81 92 VAL A C 1
ATOM 714 O O . VAL A 1 92 ? 31.544 43.950 10.688 1.00 66.81 92 VAL A O 1
ATOM 717 N N . SER A 1 93 ? 33.645 43.825 9.899 1.00 57.62 93 SER A N 1
ATOM 718 C CA . SER A 1 93 ? 34.301 43.403 11.153 1.00 57.62 93 SER A CA 1
ATOM 719 C C . SER A 1 93 ? 33.933 44.254 12.372 1.00 57.62 93 SER A C 1
ATOM 721 O O . SER A 1 93 ? 33.788 43.710 13.464 1.00 57.62 93 SER A O 1
ATOM 723 N N . ALA A 1 94 ? 33.696 45.554 12.174 1.00 64.81 94 ALA A N 1
ATOM 724 C CA . ALA A 1 94 ? 33.299 46.492 13.224 1.00 64.81 94 ALA A CA 1
ATOM 725 C C . ALA A 1 94 ? 31.923 46.198 13.859 1.00 64.81 94 ALA A C 1
ATOM 727 O O . ALA A 1 94 ? 31.655 46.659 14.961 1.00 64.81 94 ALA A O 1
ATOM 728 N N . ARG A 1 95 ? 31.044 45.436 13.189 1.00 63.72 95 ARG A N 1
ATOM 729 C CA . ARG A 1 95 ? 29.689 45.084 13.671 1.00 63.72 95 ARG A CA 1
ATOM 730 C C . ARG A 1 95 ? 29.504 43.573 13.853 1.00 63.72 95 ARG A C 1
ATOM 732 O O . ARG A 1 95 ? 28.391 43.062 13.779 1.00 63.72 95 ARG A O 1
ATOM 739 N N . CYS A 1 96 ? 30.606 42.846 14.013 1.00 65.19 96 CYS A N 1
ATOM 740 C CA . CYS A 1 96 ? 30.609 41.392 14.097 1.00 65.19 96 CYS A CA 1
ATOM 741 C C . CYS A 1 96 ? 30.401 40.908 15.539 1.00 65.19 96 CYS A C 1
ATOM 743 O O . CYS A 1 96 ? 31.255 41.146 16.389 1.00 65.19 96 CYS A O 1
ATOM 745 N N . THR A 1 97 ? 29.317 40.164 15.775 1.00 71.12 97 THR A N 1
ATOM 746 C CA . THR A 1 97 ? 29.016 39.466 17.043 1.00 71.12 97 THR A CA 1
ATOM 747 C C . THR A 1 97 ? 29.394 37.979 17.025 1.00 71.12 97 THR A C 1
ATOM 749 O O . THR A 1 97 ? 29.219 37.283 18.019 1.00 71.12 97 THR A O 1
ATOM 752 N N . GLY A 1 98 ? 29.893 37.472 15.891 1.00 65.94 98 GLY A N 1
ATOM 753 C CA . GLY A 1 98 ? 30.326 36.081 15.747 1.00 65.94 98 GLY A CA 1
ATOM 754 C C . GLY A 1 98 ? 31.707 35.804 16.362 1.00 65.94 98 GLY A C 1
ATOM 755 O O . GLY A 1 98 ? 32.468 36.746 16.595 1.00 65.94 98 GLY A O 1
ATOM 756 N N . PRO A 1 99 ? 32.050 34.519 16.586 1.00 61.31 99 PRO A N 1
ATOM 757 C CA . PRO A 1 99 ? 33.318 34.118 17.194 1.00 61.31 99 PRO A CA 1
ATOM 758 C C . PRO A 1 99 ? 34.507 34.593 16.356 1.00 61.31 99 PRO A C 1
ATOM 760 O O . PRO A 1 99 ? 34.453 34.550 15.123 1.00 61.31 99 PRO A O 1
ATOM 763 N N . ASP A 1 100 ? 35.567 35.044 17.029 1.00 66.50 100 ASP A N 1
ATOM 764 C CA . ASP A 1 100 ? 36.765 35.562 16.376 1.00 66.50 100 ASP A CA 1
ATOM 765 C C . ASP A 1 100 ? 37.588 34.416 15.784 1.00 66.50 100 ASP A C 1
ATOM 767 O O . ASP A 1 100 ? 38.186 33.612 16.497 1.00 66.50 100 ASP A O 1
ATOM 771 N N . ARG A 1 101 ? 37.577 34.320 14.454 1.00 65.50 101 ARG A N 1
ATOM 772 C CA . ARG A 1 101 ? 38.275 33.280 13.689 1.00 65.50 101 ARG A CA 1
ATOM 773 C C . ARG A 1 101 ? 39.560 33.806 13.049 1.00 65.50 101 ARG A C 1
ATOM 775 O O . ARG A 1 101 ? 40.097 33.161 12.158 1.00 65.50 101 ARG A O 1
ATOM 782 N N . SER A 1 102 ? 40.064 34.967 13.469 1.00 63.62 102 SER A N 1
ATOM 783 C CA . SER A 1 102 ? 41.214 35.621 12.825 1.00 63.62 102 SER A CA 1
ATOM 784 C C . SER A 1 102 ? 42.583 34.983 13.123 1.00 63.62 102 SER A C 1
ATOM 786 O O . SER A 1 102 ? 43.543 35.259 12.405 1.00 63.62 102 SER A O 1
ATOM 788 N N . ALA A 1 103 ? 42.679 34.125 14.145 1.00 64.38 103 ALA A N 1
ATOM 789 C CA . ALA A 1 103 ? 43.927 33.503 14.598 1.00 64.38 103 ALA A CA 1
ATOM 790 C C . ALA A 1 103 ? 44.439 32.305 13.753 1.00 64.38 103 ALA A C 1
ATOM 792 O O . ALA A 1 103 ? 45.645 32.244 13.495 1.00 64.38 103 ALA A O 1
ATOM 793 N N . PRO A 1 104 ? 43.612 31.320 13.343 1.00 68.25 104 PRO A N 1
ATOM 794 C CA . PRO A 1 104 ? 44.083 30.182 12.548 1.00 68.25 104 PRO A CA 1
ATOM 795 C C . PRO A 1 104 ? 44.403 30.552 11.092 1.00 68.25 104 PRO A C 1
ATOM 797 O O . PRO A 1 104 ? 43.705 31.343 10.457 1.00 68.25 104 PRO A O 1
ATOM 800 N N . CYS A 1 105 ? 45.444 29.930 10.525 1.00 66.06 105 CYS A N 1
ATOM 801 C CA . CYS A 1 105 ? 45.805 30.106 9.120 1.00 66.06 105 CYS A CA 1
ATOM 802 C C . CYS A 1 105 ? 44.684 29.600 8.198 1.00 66.06 105 CYS A C 1
ATOM 804 O O . CYS A 1 105 ? 44.309 28.428 8.238 1.00 66.06 105 CYS A O 1
ATOM 806 N N . PHE A 1 106 ? 44.211 30.470 7.301 1.00 58.75 106 PHE A N 1
ATOM 807 C CA . PHE A 1 106 ? 43.089 30.212 6.387 1.00 58.75 106 PHE A CA 1
ATOM 808 C C . PHE A 1 106 ? 43.328 29.061 5.394 1.00 58.75 106 PHE A C 1
ATOM 810 O O . PHE A 1 106 ? 42.385 28.550 4.796 1.00 58.75 106 PHE A O 1
ATOM 817 N N . ARG A 1 107 ? 44.590 28.657 5.200 1.00 57.03 107 ARG A N 1
ATOM 818 C CA . ARG A 1 107 ? 44.952 27.534 4.334 1.00 57.03 107 ARG A CA 1
ATOM 819 C C . ARG A 1 107 ? 44.866 26.208 5.093 1.00 57.03 107 ARG A C 1
ATOM 821 O O . ARG A 1 107 ? 44.130 25.333 4.662 1.00 57.03 107 ARG A O 1
ATOM 828 N N . CYS A 1 108 ? 45.563 26.049 6.217 1.00 66.88 108 CYS A N 1
ATOM 829 C CA . CYS A 1 108 ? 45.738 24.733 6.849 1.00 66.88 108 CYS A CA 1
ATOM 830 C C . CYS A 1 108 ? 45.040 24.546 8.209 1.00 66.88 108 CYS A C 1
ATOM 832 O O . CYS A 1 108 ? 44.887 23.404 8.639 1.00 66.88 108 CYS A O 1
ATOM 834 N N . GLY A 1 109 ? 44.604 25.617 8.888 1.00 64.81 109 GLY A N 1
ATOM 835 C CA . GLY A 1 109 ? 43.869 25.564 10.162 1.00 64.81 109 GLY A CA 1
ATOM 836 C C . GLY A 1 109 ? 44.668 25.800 11.465 1.00 64.81 109 GLY A C 1
ATOM 837 O O . GLY A 1 109 ? 44.085 26.352 12.390 1.00 64.81 109 GLY A O 1
ATOM 838 N N . PRO A 1 110 ? 45.958 25.435 11.603 1.00 70.94 110 PRO A N 1
ATOM 839 C CA . PRO A 1 110 ? 46.780 25.802 12.767 1.00 70.94 110 PRO A CA 1
ATOM 840 C C . PRO A 1 110 ? 47.077 27.305 12.910 1.00 70.94 110 PRO A C 1
ATOM 842 O O . PRO A 1 110 ? 47.137 28.035 11.918 1.00 70.94 110 PRO A O 1
ATOM 845 N N . THR A 1 111 ? 47.312 27.761 14.145 1.00 70.38 111 THR A N 1
ATOM 846 C CA . THR A 1 111 ? 47.746 29.128 14.496 1.00 70.38 111 THR A CA 1
ATOM 847 C C . THR A 1 111 ? 49.279 29.272 14.416 1.00 70.38 111 THR A C 1
ATOM 849 O O . THR A 1 111 ? 50.000 28.277 14.387 1.00 70.38 111 THR A O 1
ATOM 852 N N . GLY A 1 112 ? 49.796 30.507 14.342 1.00 66.62 112 GLY A N 1
ATOM 853 C CA . GLY A 1 112 ? 51.242 30.791 14.453 1.00 66.62 112 GLY A CA 1
ATOM 854 C C . GLY A 1 112 ? 51.991 31.116 13.152 1.00 66.62 112 GLY A C 1
ATOM 855 O O . GLY A 1 112 ? 53.195 31.344 13.192 1.00 66.62 112 GLY A O 1
ATOM 856 N N . HIS A 1 113 ? 51.314 31.186 12.000 1.00 70.94 113 HIS A N 1
ATOM 857 C CA . HIS A 1 113 ? 51.924 31.630 10.738 1.00 70.94 113 HIS A CA 1
ATOM 858 C C . HIS A 1 113 ? 50.912 32.358 9.843 1.00 70.94 113 HIS A C 1
ATOM 860 O O . HIS A 1 113 ? 49.705 32.116 9.912 1.00 70.94 113 HIS A O 1
ATOM 866 N N . ARG A 1 114 ? 51.397 33.269 8.989 1.00 61.22 114 ARG A N 1
ATOM 867 C CA . ARG A 1 114 ? 50.550 33.983 8.021 1.00 61.22 114 ARG A CA 1
ATOM 868 C C . ARG A 1 114 ? 50.295 33.104 6.798 1.00 61.22 114 ARG A C 1
ATOM 870 O O . ARG A 1 114 ? 51.134 32.293 6.420 1.00 61.22 114 ARG A O 1
ATOM 877 N N . ILE A 1 115 ? 49.159 33.310 6.127 1.00 55.53 115 ILE A N 1
ATOM 878 C CA . ILE A 1 115 ? 48.758 32.512 4.952 1.00 55.53 115 ILE A CA 1
ATOM 879 C C . ILE A 1 115 ? 49.816 32.510 3.838 1.00 55.53 115 ILE A C 1
ATOM 881 O O . ILE A 1 115 ? 50.000 31.504 3.161 1.00 55.53 115 ILE A O 1
ATOM 885 N N . LYS A 1 116 ? 50.530 33.632 3.691 1.00 52.62 116 LYS A N 1
ATOM 886 C CA . LYS A 1 116 ? 51.603 33.820 2.711 1.00 52.62 116 LYS A CA 1
ATOM 887 C C . LYS A 1 116 ? 52.816 32.914 2.956 1.00 52.62 116 LYS A C 1
ATOM 889 O O . LYS A 1 116 ? 53.518 32.597 2.007 1.00 52.62 116 LYS A O 1
ATOM 894 N N . ASP A 1 117 ? 52.997 32.447 4.190 1.00 61.75 117 ASP A N 1
ATOM 895 C CA . ASP A 1 117 ? 54.145 31.644 4.623 1.00 61.75 117 ASP A CA 1
ATOM 896 C C . ASP A 1 117 ? 53.738 30.171 4.878 1.00 61.75 117 ASP A C 1
ATOM 898 O O . ASP A 1 117 ? 54.502 29.376 5.426 1.00 61.75 117 ASP A O 1
ATOM 902 N N . CYS A 1 118 ? 52.511 29.783 4.498 1.00 59.41 118 CYS A N 1
ATOM 903 C CA . CYS A 1 118 ? 51.939 28.469 4.783 1.00 59.41 118 CYS A CA 1
ATOM 904 C C . CYS A 1 118 ? 52.328 27.407 3.738 1.00 59.41 118 CYS A C 1
ATOM 906 O O . CYS A 1 118 ? 51.837 27.425 2.606 1.00 59.41 118 CYS A O 1
ATOM 908 N N . LYS A 1 119 ? 53.145 26.428 4.153 1.00 61.97 119 LYS A N 1
ATOM 909 C CA . LYS A 1 119 ? 53.560 25.275 3.326 1.00 61.97 119 LYS A CA 1
ATOM 910 C C . LYS A 1 119 ? 52.642 24.044 3.431 1.00 61.97 119 LYS A C 1
ATOM 912 O O . LYS A 1 119 ? 52.820 23.098 2.674 1.00 61.97 119 LYS A O 1
ATOM 917 N N . ASN A 1 120 ? 51.664 24.050 4.341 1.00 55.03 120 ASN A N 1
ATOM 918 C CA . ASN A 1 120 ? 50.773 22.907 4.579 1.00 55.03 120 ASN A CA 1
ATOM 919 C C . ASN A 1 120 ? 49.585 22.878 3.601 1.00 55.03 120 ASN A C 1
ATOM 921 O O . ASN A 1 120 ? 49.060 23.927 3.213 1.00 55.03 120 ASN A O 1
ATOM 925 N N . SER A 1 121 ? 49.138 21.669 3.248 1.00 45.00 121 SER A N 1
ATOM 926 C CA . SER A 1 121 ? 48.001 21.438 2.349 1.00 45.00 121 SER A CA 1
ATOM 927 C C . SER A 1 121 ? 46.692 22.023 2.897 1.00 45.00 121 SER A C 1
ATOM 929 O O . SER A 1 121 ? 46.495 22.065 4.117 1.00 45.00 121 SER A O 1
ATOM 931 N N . PRO A 1 122 ? 45.785 22.493 2.021 1.00 48.69 122 PRO A N 1
ATOM 932 C CA . PRO A 1 122 ? 44.571 23.158 2.455 1.00 48.69 122 PRO A CA 1
ATOM 933 C C . PRO A 1 122 ? 43.581 22.200 3.136 1.00 48.69 122 PRO A C 1
ATOM 935 O O . PRO A 1 122 ? 43.272 21.141 2.596 1.00 48.69 122 PRO A O 1
ATOM 938 N N . VAL A 1 123 ? 43.040 22.590 4.296 1.00 53.72 123 VAL A N 1
ATOM 939 C CA . VAL A 1 123 ? 42.057 21.797 5.061 1.00 53.72 123 VAL A CA 1
ATOM 940 C C . VAL A 1 123 ? 40.819 22.644 5.357 1.00 53.72 123 VAL A C 1
ATOM 942 O O . VAL A 1 123 ? 40.921 23.781 5.814 1.00 53.72 123 VAL A O 1
ATOM 945 N N . CYS A 1 124 ? 39.622 22.092 5.133 1.00 52.22 124 CYS A N 1
ATOM 946 C CA . CYS A 1 124 ? 38.377 22.761 5.510 1.00 52.22 124 CYS A CA 1
ATOM 947 C C . CYS A 1 124 ? 38.149 22.654 7.026 1.00 52.22 124 CYS A C 1
ATOM 949 O O . CYS A 1 124 ? 37.718 21.614 7.527 1.00 52.22 124 CYS A O 1
ATOM 951 N N . VAL A 1 125 ? 38.396 23.748 7.752 1.00 53.16 125 VAL A N 1
ATOM 952 C CA . VAL A 1 125 ? 38.236 23.823 9.218 1.00 53.16 125 VAL A CA 1
ATOM 953 C C . VAL A 1 125 ? 36.804 23.474 9.657 1.00 53.16 125 VAL A C 1
ATOM 955 O O . VAL A 1 125 ? 36.626 22.746 10.628 1.00 53.16 125 VAL A O 1
ATOM 958 N N . PHE A 1 126 ? 35.787 23.867 8.876 1.00 51.97 126 PHE A N 1
ATOM 959 C CA . PHE A 1 126 ? 34.379 23.542 9.154 1.00 51.97 126 PHE A CA 1
ATOM 960 C C . PHE A 1 126 ? 34.069 22.038 9.109 1.00 51.97 126 PHE A C 1
ATOM 962 O O . PHE A 1 126 ? 33.245 21.569 9.886 1.00 51.97 126 PHE A O 1
ATOM 969 N N . CYS A 1 127 ? 34.713 21.274 8.220 1.00 48.72 127 CYS A N 1
ATOM 970 C CA . CYS A 1 127 ? 34.482 19.827 8.120 1.00 48.72 127 CYS A CA 1
ATOM 971 C C . CYS A 1 127 ? 35.223 19.055 9.222 1.00 48.72 127 CYS A C 1
ATOM 973 O O . CYS A 1 127 ? 34.718 18.049 9.715 1.00 48.72 127 CYS A O 1
ATOM 975 N N . ARG A 1 128 ? 36.394 19.556 9.642 1.00 51.88 128 ARG A N 1
ATOM 976 C CA . ARG A 1 128 ? 37.212 18.970 10.713 1.00 51.88 128 ARG A CA 1
ATOM 977 C C . ARG A 1 128 ? 36.535 19.071 12.085 1.00 51.88 128 ARG A C 1
ATOM 979 O O . ARG A 1 128 ? 36.602 18.124 12.857 1.00 51.88 128 ARG A O 1
ATOM 986 N N . GLU A 1 129 ? 35.845 20.177 12.363 1.00 50.66 129 GLU A N 1
ATOM 987 C CA . GLU A 1 129 ? 35.084 20.375 13.610 1.00 50.66 129 GLU A CA 1
ATOM 988 C C . GLU A 1 129 ? 33.784 19.550 13.665 1.00 50.66 129 GLU A C 1
ATOM 990 O O . GLU A 1 129 ? 33.266 19.289 14.745 1.00 50.66 129 GLU A O 1
ATOM 995 N N . GLN A 1 130 ? 33.264 19.106 12.514 1.00 50.31 130 GLN A N 1
ATOM 996 C CA . GLN A 1 130 ? 32.016 18.333 12.415 1.00 50.31 130 GLN A CA 1
ATOM 997 C C . GLN A 1 130 ? 32.216 16.805 12.424 1.00 50.31 130 GLN A C 1
ATOM 999 O O . GLN A 1 130 ? 31.236 16.068 12.329 1.00 50.31 130 GLN A O 1
ATOM 1004 N N . GLY A 1 131 ? 33.455 16.310 12.540 1.00 41.53 131 GLY A N 1
ATOM 1005 C CA . GLY A 1 131 ? 33.740 14.878 12.715 1.00 41.53 131 GLY A CA 1
ATOM 1006 C C . GLY A 1 131 ? 33.395 13.971 11.522 1.00 41.53 131 GLY A C 1
ATOM 1007 O O . GLY A 1 131 ? 33.168 12.778 11.711 1.00 41.53 131 GLY A O 1
ATOM 1008 N N . ALA A 1 132 ? 33.333 14.498 10.294 1.00 39.00 132 ALA A N 1
ATOM 1009 C CA . ALA A 1 132 ? 33.034 13.696 9.104 1.00 39.00 132 ALA A CA 1
ATOM 1010 C C . ALA A 1 132 ? 34.268 12.905 8.607 1.00 39.00 132 ALA A C 1
ATOM 1012 O O . ALA A 1 132 ? 35.334 13.481 8.393 1.00 39.00 132 ALA A O 1
ATOM 1013 N N . ALA A 1 133 ? 34.119 11.589 8.403 1.00 37.16 133 ALA A N 1
ATOM 1014 C CA . ALA A 1 133 ? 35.171 10.692 7.902 1.00 37.16 133 ALA A CA 1
ATOM 1015 C C . ALA A 1 133 ? 35.417 10.840 6.383 1.00 37.16 133 ALA A C 1
ATOM 1017 O O . ALA A 1 133 ? 34.480 11.054 5.612 1.00 37.16 133 ALA A O 1
ATOM 1018 N N . HIS A 1 134 ? 36.677 10.688 5.955 1.00 43.12 134 HIS A N 1
ATOM 1019 C CA . HIS A 1 134 ? 37.165 11.016 4.605 1.00 43.12 134 HIS A CA 1
ATOM 1020 C C . HIS A 1 134 ? 37.156 9.871 3.562 1.00 43.12 134 HIS A C 1
ATOM 1022 O O . HIS A 1 134 ? 37.496 10.135 2.414 1.00 43.12 134 HIS A O 1
ATOM 1028 N N . ASP A 1 135 ? 36.711 8.646 3.867 1.00 33.03 135 ASP A N 1
ATOM 1029 C CA . ASP A 1 135 ? 36.960 7.483 2.984 1.00 33.03 135 ASP A CA 1
ATOM 1030 C C . ASP A 1 135 ? 35.743 6.962 2.197 1.00 33.03 135 ASP A C 1
ATOM 1032 O O . ASP A 1 135 ? 35.251 5.847 2.399 1.00 33.03 135 ASP A O 1
ATOM 1036 N N . HIS A 1 136 ? 35.297 7.725 1.195 1.00 35.41 136 HIS A N 1
ATOM 1037 C CA . HIS A 1 136 ? 34.418 7.198 0.144 1.00 35.41 136 HIS A CA 1
ATOM 1038 C C . HIS A 1 136 ? 34.897 7.602 -1.251 1.00 35.41 136 HIS A C 1
ATOM 1040 O O . HIS A 1 136 ? 34.916 8.782 -1.605 1.00 35.41 136 HIS A O 1
ATOM 1046 N N . ALA A 1 137 ? 35.199 6.592 -2.079 1.00 40.75 137 ALA A N 1
ATOM 1047 C CA . ALA A 1 137 ? 35.488 6.779 -3.494 1.00 40.75 137 ALA A CA 1
ATOM 1048 C C . ALA A 1 137 ? 34.302 7.467 -4.187 1.00 40.75 137 ALA A C 1
ATOM 1050 O O . ALA A 1 137 ? 33.238 6.873 -4.383 1.00 40.75 137 ALA A O 1
ATOM 1051 N N . SER A 1 138 ? 34.473 8.735 -4.545 1.00 50.62 138 SER A N 1
ATOM 1052 C CA . SER A 1 138 ? 33.429 9.529 -5.182 1.00 50.62 138 SER A CA 1
ATOM 1053 C C . SER A 1 138 ? 33.473 9.303 -6.692 1.00 50.62 138 SER A C 1
ATOM 1055 O O . SER A 1 138 ? 34.506 9.498 -7.328 1.00 50.62 138 SER A O 1
ATOM 1057 N N . THR A 1 139 ? 32.353 8.869 -7.277 1.00 46.81 139 THR A N 1
ATOM 1058 C CA . THR A 1 139 ? 32.225 8.652 -8.728 1.00 46.81 139 THR A CA 1
ATOM 1059 C C . THR A 1 139 ? 31.394 9.774 -9.349 1.00 46.81 139 THR A C 1
ATOM 1061 O O . THR A 1 139 ? 30.216 9.944 -9.034 1.00 46.81 139 THR A O 1
ATOM 1064 N N . GLY A 1 140 ? 32.005 10.560 -10.235 1.00 58.34 140 GLY A N 1
ATOM 1065 C CA . GLY A 1 140 ? 31.342 11.617 -10.997 1.00 58.34 140 GLY A CA 1
ATOM 1066 C C . GLY A 1 140 ? 31.059 11.170 -12.429 1.00 58.34 140 GLY A C 1
ATOM 1067 O O . GLY A 1 140 ? 31.966 10.713 -13.119 1.00 58.34 140 GLY A O 1
ATOM 1068 N N . ARG A 1 141 ? 29.810 11.310 -12.894 1.00 65.38 141 ARG A N 1
ATOM 1069 C CA . ARG A 1 141 ? 29.459 11.162 -14.316 1.00 65.38 141 ARG A CA 1
ATOM 1070 C C . ARG A 1 141 ? 29.169 12.526 -14.914 1.00 65.38 141 ARG A C 1
ATOM 1072 O O . ARG A 1 141 ? 28.284 13.220 -14.414 1.00 65.38 141 ARG A O 1
ATOM 1079 N N . VAL A 1 142 ? 29.884 12.890 -15.972 1.00 77.62 142 VAL A N 1
ATOM 1080 C CA . VAL A 1 142 ? 29.767 14.208 -16.608 1.00 77.62 142 VAL A CA 1
ATOM 1081 C C . VAL A 1 142 ? 29.303 14.057 -18.053 1.00 77.62 142 VAL A C 1
ATOM 1083 O O . VAL A 1 142 ? 29.704 13.141 -18.762 1.00 77.62 142 VAL A O 1
ATOM 1086 N N . TYR A 1 143 ? 28.422 14.954 -18.482 1.00 81.50 143 TYR A N 1
ATOM 1087 C CA . TYR A 1 143 ? 28.057 15.103 -19.884 1.00 81.50 143 TYR A CA 1
ATOM 1088 C C . TYR A 1 143 ? 28.039 16.589 -20.221 1.00 81.50 143 TYR A C 1
ATOM 1090 O O . TYR A 1 143 ? 27.205 17.337 -19.705 1.00 81.50 143 TYR A O 1
ATOM 1098 N N . ALA A 1 144 ? 28.962 17.017 -21.074 1.00 80.25 144 ALA A N 1
ATOM 1099 C CA . ALA A 1 144 ? 28.999 18.362 -21.611 1.00 80.25 144 ALA A CA 1
ATOM 1100 C C . ALA A 1 144 ? 28.412 18.343 -23.021 1.00 80.25 144 ALA A C 1
ATOM 1102 O O . ALA A 1 144 ? 28.953 17.708 -23.917 1.00 80.25 144 ALA A O 1
ATOM 1103 N N . LEU A 1 145 ? 27.308 19.057 -23.240 1.00 74.81 145 LEU A N 1
ATOM 1104 C CA . LEU A 1 145 ? 26.697 19.177 -24.563 1.00 74.81 145 LEU A CA 1
ATOM 1105 C C . LEU A 1 145 ? 27.699 19.762 -25.586 1.00 74.81 145 LEU A C 1
ATOM 1107 O O . LEU A 1 145 ? 28.289 20.812 -25.314 1.00 74.81 145 LEU A O 1
ATOM 1111 N N . PRO A 1 146 ? 27.793 19.211 -26.814 1.00 69.38 146 PRO A N 1
ATOM 1112 C CA . PRO A 1 146 ? 28.716 19.710 -27.841 1.00 69.38 146 PRO A CA 1
ATOM 1113 C C . PRO A 1 146 ? 28.530 21.204 -28.166 1.00 69.38 146 PRO A C 1
ATOM 1115 O O . PRO A 1 146 ? 29.472 21.901 -28.541 1.00 69.38 146 PRO A O 1
ATOM 1118 N N . ARG A 1 147 ? 27.299 21.710 -27.999 1.00 73.06 147 ARG A N 1
ATOM 1119 C CA . ARG A 1 147 ? 26.871 23.077 -28.338 1.00 73.06 147 ARG A CA 1
ATOM 1120 C C . ARG A 1 147 ? 26.918 24.082 -27.184 1.00 73.06 147 ARG A C 1
ATOM 1122 O O . ARG A 1 147 ? 26.453 25.198 -27.392 1.00 73.06 147 ARG A O 1
ATOM 1129 N N . LEU A 1 148 ? 27.394 23.701 -25.995 1.00 78.69 148 LEU A N 1
ATOM 1130 C CA . LEU A 1 148 ? 27.565 24.654 -24.883 1.00 78.69 148 LEU A CA 1
ATOM 1131 C C . LEU A 1 148 ? 28.378 25.860 -25.356 1.00 78.69 148 LEU A C 1
ATOM 1133 O O . LEU A 1 148 ? 29.299 25.668 -26.139 1.00 78.69 148 LEU A O 1
ATOM 1137 N N . ALA A 1 149 ? 28.070 27.083 -24.931 1.00 81.75 149 ALA A N 1
ATOM 1138 C CA . ALA A 1 149 ? 29.002 28.194 -25.139 1.00 81.75 149 ALA A CA 1
ATOM 1139 C C . ALA A 1 149 ? 30.212 28.042 -24.197 1.00 81.75 149 ALA A C 1
ATOM 1141 O O . ALA A 1 149 ? 30.097 27.418 -23.144 1.00 81.75 149 ALA A O 1
ATOM 1142 N N . ASP A 1 150 ? 31.368 28.628 -24.528 1.00 76.94 150 ASP A N 1
ATOM 1143 C CA . ASP A 1 150 ? 32.579 28.472 -23.700 1.00 76.94 150 ASP A CA 1
ATOM 1144 C C . ASP A 1 150 ? 32.376 28.985 -22.261 1.00 76.94 150 ASP A C 1
ATOM 1146 O O . ASP A 1 150 ? 32.845 28.356 -21.320 1.00 76.94 150 ASP A O 1
ATOM 1150 N N . ALA A 1 151 ? 31.576 30.041 -22.064 1.00 76.75 151 ALA A N 1
ATOM 1151 C CA . ALA A 1 151 ? 31.204 30.530 -20.732 1.00 76.75 151 ALA A CA 1
ATOM 1152 C C . ALA A 1 151 ? 30.327 29.537 -19.937 1.00 76.75 151 ALA A C 1
ATOM 1154 O O . ALA A 1 151 ? 30.493 29.392 -18.728 1.00 76.75 151 ALA A O 1
ATOM 1155 N N . GLU A 1 152 ? 29.407 28.830 -20.603 1.00 80.50 152 GLU A N 1
ATOM 1156 C CA . GLU A 1 152 ? 28.553 27.815 -19.967 1.00 80.50 152 GLU A CA 1
ATOM 1157 C C . GLU A 1 152 ? 29.347 26.541 -19.648 1.00 80.50 152 GLU A C 1
ATOM 1159 O O . GLU A 1 152 ? 29.115 25.900 -18.624 1.00 80.50 152 GLU A O 1
ATOM 1164 N N . PHE A 1 153 ? 30.307 26.188 -20.508 1.00 81.62 153 PHE A N 1
ATOM 1165 C CA . PHE A 1 153 ? 31.240 25.093 -20.267 1.00 81.62 153 PHE A CA 1
ATOM 1166 C C . PHE A 1 153 ? 32.140 25.395 -19.062 1.00 81.62 153 PHE A C 1
ATOM 1168 O O . PHE A 1 153 ? 32.262 24.551 -18.180 1.00 81.62 153 PHE A O 1
ATOM 1175 N N . SER A 1 154 ? 32.675 26.614 -18.947 1.00 80.94 154 SER A N 1
ATOM 1176 C CA . SER A 1 154 ? 33.426 27.029 -17.756 1.00 80.94 154 SER A CA 1
ATOM 1177 C C . SER A 1 154 ? 32.574 26.985 -16.484 1.00 80.94 154 SER A C 1
ATOM 1179 O O . SER A 1 154 ? 33.039 26.479 -15.470 1.00 80.94 154 SER A O 1
ATOM 1181 N N . ALA A 1 155 ? 31.307 27.413 -16.531 1.00 81.19 155 ALA A N 1
ATOM 1182 C CA . ALA A 1 155 ? 30.401 27.309 -15.382 1.00 81.19 155 ALA A CA 1
ATOM 1183 C C . ALA A 1 155 ? 30.105 25.847 -14.981 1.00 81.19 155 ALA A C 1
ATOM 1185 O O . ALA A 1 155 ? 30.019 25.537 -13.790 1.00 81.19 155 ALA A O 1
ATOM 1186 N N . LEU A 1 156 ? 29.979 24.935 -15.957 1.00 82.56 156 LEU A N 1
ATOM 1187 C CA . LEU A 1 156 ? 29.874 23.493 -15.708 1.00 82.56 156 LEU A CA 1
ATOM 1188 C C . LEU A 1 156 ? 31.125 22.969 -14.989 1.00 82.56 156 LEU A C 1
ATOM 1190 O O . LEU A 1 156 ? 30.991 22.233 -14.012 1.00 82.56 156 LEU A O 1
ATOM 1194 N N . LEU A 1 157 ? 32.319 23.371 -15.437 1.00 81.81 157 LEU A N 1
ATOM 1195 C CA . LEU A 1 157 ? 33.582 23.001 -14.798 1.00 81.81 157 LEU A CA 1
ATOM 1196 C C . LEU A 1 157 ? 33.679 23.545 -13.372 1.00 81.81 157 LEU A C 1
ATOM 1198 O O . LEU A 1 157 ? 33.982 22.775 -12.468 1.00 81.81 157 LEU A O 1
ATOM 1202 N N . THR A 1 158 ? 33.325 24.810 -13.129 1.00 80.31 158 THR A N 1
ATOM 1203 C CA . THR A 1 158 ? 33.282 25.381 -11.771 1.00 80.31 158 THR A CA 1
ATOM 1204 C C . THR A 1 158 ? 32.355 24.584 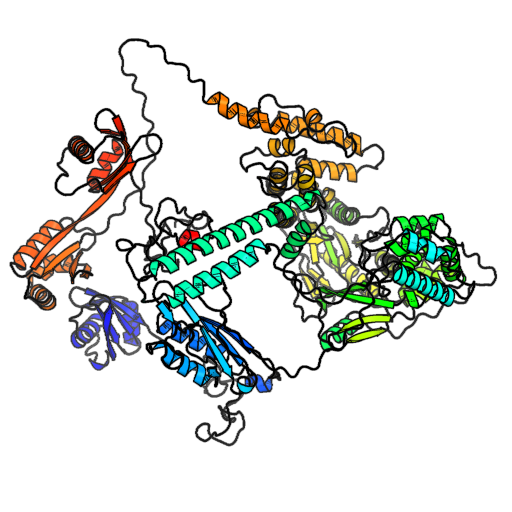-10.853 1.00 80.31 158 THR A C 1
ATOM 1206 O O . THR A 1 158 ? 32.735 24.260 -9.734 1.00 80.31 158 THR A O 1
ATOM 1209 N N . ASN A 1 159 ? 31.178 24.174 -11.335 1.00 79.81 159 ASN A N 1
ATOM 1210 C CA . ASN A 1 159 ? 30.247 23.356 -10.553 1.00 79.81 159 ASN A CA 1
ATOM 1211 C C . ASN A 1 159 ? 30.811 21.958 -10.234 1.00 79.81 159 ASN A C 1
ATOM 1213 O O . ASN A 1 159 ? 30.586 21.426 -9.147 1.00 79.81 159 ASN A O 1
ATOM 1217 N N . ILE A 1 160 ? 31.535 21.351 -11.183 1.00 78.44 160 ILE A N 1
ATOM 1218 C CA . ILE A 1 160 ? 32.221 20.069 -10.974 1.00 78.44 160 ILE A CA 1
ATOM 1219 C C . ILE A 1 160 ? 33.314 20.233 -9.920 1.00 78.44 160 ILE A C 1
ATOM 1221 O O . ILE A 1 160 ? 33.362 19.422 -8.998 1.00 78.44 160 ILE A O 1
ATOM 1225 N N . ILE A 1 161 ? 34.124 21.292 -10.014 1.00 75.75 161 ILE A N 1
ATOM 1226 C CA . ILE A 1 161 ? 35.166 21.607 -9.033 1.00 75.75 161 ILE A CA 1
ATOM 1227 C C . ILE A 1 161 ? 34.539 21.785 -7.650 1.00 75.75 161 ILE A C 1
ATOM 1229 O O . ILE A 1 161 ? 34.910 21.060 -6.739 1.00 75.75 161 ILE A O 1
ATOM 1233 N N . GLU A 1 162 ? 33.529 22.644 -7.495 1.00 74.56 162 GLU A N 1
ATOM 1234 C CA . GLU A 1 162 ? 32.844 22.877 -6.212 1.00 74.56 162 GLU A CA 1
ATOM 1235 C C . GLU A 1 162 ? 32.279 21.590 -5.591 1.00 74.56 162 GLU A C 1
ATOM 1237 O O . GLU A 1 162 ? 32.341 21.395 -4.378 1.00 74.56 162 GLU A O 1
ATOM 1242 N N . LYS A 1 163 ? 31.732 20.685 -6.412 1.00 71.81 163 LYS A N 1
ATOM 1243 C CA . LYS A 1 163 ? 31.151 19.421 -5.935 1.00 71.81 163 LYS A CA 1
ATOM 1244 C C . LYS A 1 163 ? 32.178 18.333 -5.645 1.00 71.81 163 LYS A C 1
ATOM 1246 O O . LYS A 1 163 ? 31.857 17.421 -4.872 1.00 71.81 163 LYS A O 1
ATOM 1251 N N . ALA A 1 164 ? 33.328 18.367 -6.312 1.00 68.94 164 ALA A N 1
ATOM 1252 C CA . ALA A 1 164 ? 34.401 17.384 -6.185 1.00 68.94 164 ALA A CA 1
ATOM 1253 C C . ALA A 1 164 ? 35.491 17.820 -5.193 1.00 68.94 164 ALA A C 1
ATOM 1255 O O . ALA A 1 164 ? 36.243 16.973 -4.712 1.00 68.94 164 ALA A O 1
ATOM 1256 N N . TRP A 1 165 ? 35.549 19.110 -4.848 1.00 67.19 165 TRP A N 1
ATOM 1257 C CA . TRP A 1 165 ? 36.519 19.674 -3.916 1.00 67.19 165 TRP A CA 1
ATOM 1258 C C . TRP A 1 165 ? 36.468 18.955 -2.560 1.00 67.19 165 TRP A C 1
ATOM 1260 O O . TRP A 1 165 ? 35.415 18.866 -1.929 1.00 67.19 165 TRP A O 1
ATOM 1270 N N . GLY A 1 166 ? 37.610 18.419 -2.117 1.00 61.22 166 GLY A N 1
ATOM 1271 C CA . GLY A 1 166 ? 37.752 17.714 -0.834 1.00 61.22 166 GLY A CA 1
ATOM 1272 C C . GLY A 1 166 ? 37.306 16.244 -0.810 1.00 61.22 166 GLY A C 1
ATOM 1273 O O . GLY A 1 166 ? 37.388 15.617 0.244 1.00 61.22 166 GLY A O 1
ATOM 1274 N N . LYS A 1 167 ? 36.858 15.666 -1.934 1.00 64.44 167 LYS A N 1
ATOM 1275 C CA . LYS A 1 167 ? 36.452 14.251 -2.018 1.00 64.44 167 LYS A CA 1
ATOM 1276 C C . LYS A 1 167 ? 37.572 13.394 -2.604 1.00 64.44 167 LYS A C 1
ATOM 1278 O O . LYS A 1 167 ? 37.863 13.521 -3.790 1.00 64.44 167 LYS A O 1
ATOM 1283 N N . ARG A 1 168 ? 38.173 12.503 -1.807 1.00 65.69 168 ARG A N 1
ATOM 1284 C CA . ARG A 1 168 ? 39.175 11.521 -2.263 1.00 65.69 168 ARG A CA 1
ATOM 1285 C C . ARG A 1 168 ? 38.932 10.147 -1.635 1.00 65.69 168 ARG A C 1
ATOM 1287 O O . ARG A 1 168 ? 38.501 10.109 -0.490 1.00 65.69 168 ARG A O 1
ATOM 1294 N N . PRO A 1 169 ? 39.201 9.038 -2.351 1.00 68.81 169 PRO A N 1
ATOM 1295 C CA . PRO A 1 169 ? 39.631 8.969 -3.757 1.00 68.81 169 PRO A CA 1
ATOM 1296 C C . PRO A 1 169 ? 38.524 9.397 -4.750 1.00 68.81 169 PRO A C 1
ATOM 1298 O O . PRO A 1 169 ? 37.334 9.276 -4.458 1.00 68.81 169 PRO A O 1
ATOM 1301 N N . LEU A 1 170 ? 38.894 9.926 -5.922 1.00 80.06 170 LEU A N 1
ATOM 1302 C CA . LEU A 1 170 ? 37.964 10.496 -6.916 1.00 80.06 170 LEU A CA 1
ATOM 1303 C C . LEU A 1 170 ? 38.149 9.838 -8.286 1.00 80.06 170 LEU A C 1
ATOM 1305 O O . LEU A 1 170 ? 39.272 9.678 -8.752 1.00 80.06 170 LEU A O 1
ATOM 1309 N N . ILE A 1 171 ? 37.046 9.524 -8.968 1.00 84.88 171 ILE A N 1
ATOM 1310 C CA . ILE A 1 171 ? 37.050 9.214 -10.402 1.00 84.88 171 ILE A CA 1
ATOM 1311 C C . ILE A 1 171 ? 35.935 9.982 -11.105 1.00 84.88 171 ILE A C 1
ATOM 1313 O O . ILE A 1 171 ? 34.781 9.986 -10.665 1.00 84.88 171 ILE A O 1
ATOM 1317 N N . VAL A 1 172 ? 36.270 10.622 -12.218 1.00 84.56 172 VAL A N 1
ATOM 1318 C CA . VAL A 1 172 ? 35.336 11.371 -13.051 1.00 84.56 172 VAL A CA 1
ATOM 1319 C C . VAL A 1 172 ? 35.385 10.816 -14.464 1.00 84.56 172 VAL A C 1
ATOM 1321 O O . VAL A 1 172 ? 36.433 10.793 -15.101 1.00 84.56 172 VAL A O 1
ATOM 1324 N N . VAL A 1 173 ? 34.238 10.359 -14.956 1.00 86.81 173 VAL A N 1
ATOM 1325 C CA . VAL A 1 173 ? 34.096 9.790 -16.301 1.00 86.81 173 VAL A CA 1
ATOM 1326 C C . VAL A 1 173 ? 32.972 10.486 -17.044 1.00 86.81 173 VAL A C 1
ATOM 1328 O O . VAL A 1 173 ? 31.927 10.784 -16.459 1.00 86.81 173 VAL A O 1
ATOM 1331 N N . GLY A 1 174 ? 33.147 10.748 -18.332 1.00 84.56 174 GLY A N 1
ATOM 1332 C CA . GLY A 1 174 ? 32.113 11.457 -19.067 1.00 84.56 174 GLY A CA 1
ATOM 1333 C C . GLY A 1 174 ? 32.458 11.807 -20.498 1.00 84.56 174 GLY A C 1
ATOM 1334 O O . GLY A 1 174 ? 33.618 11.761 -20.888 1.00 84.56 174 GLY A O 1
ATOM 1335 N N . ASP A 1 175 ? 31.436 12.205 -21.246 1.00 87.12 175 ASP A N 1
ATOM 1336 C CA . ASP A 1 175 ? 31.605 12.860 -22.541 1.00 87.12 175 ASP A CA 1
ATOM 1337 C C . ASP A 1 175 ? 31.747 14.365 -22.301 1.00 87.12 175 ASP A C 1
ATOM 1339 O O . ASP A 1 175 ? 30.797 15.044 -21.897 1.00 87.12 175 ASP A O 1
ATOM 1343 N N . PHE A 1 176 ? 32.954 14.883 -22.514 1.00 85.38 176 PHE A N 1
ATOM 1344 C CA . PHE A 1 176 ? 33.279 16.289 -22.282 1.00 85.38 176 PHE A CA 1
ATOM 1345 C C . PHE A 1 176 ? 33.194 17.135 -23.552 1.00 85.38 176 PHE A C 1
ATOM 1347 O O . PHE A 1 176 ? 33.275 18.362 -23.463 1.00 85.38 176 PHE A O 1
ATOM 1354 N N . ASN A 1 177 ? 33.049 16.516 -24.730 1.00 85.75 177 ASN A N 1
ATOM 1355 C CA . ASN A 1 177 ? 33.082 17.207 -26.021 1.00 85.75 177 ASN A CA 1
ATOM 1356 C C . ASN A 1 177 ? 34.262 18.202 -26.170 1.00 85.75 177 ASN A C 1
ATOM 1358 O O . ASN A 1 177 ? 34.157 19.223 -26.858 1.00 85.75 177 ASN A O 1
ATOM 1362 N N . ALA A 1 178 ? 35.400 17.908 -25.529 1.00 85.25 178 ALA A N 1
ATOM 1363 C CA . ALA A 1 178 ? 36.601 18.738 -25.505 1.00 85.25 178 ALA A CA 1
ATOM 1364 C C . ALA A 1 178 ? 37.702 18.104 -26.367 1.00 85.25 178 ALA A C 1
ATOM 1366 O O . ALA A 1 178 ? 38.010 16.924 -26.233 1.00 85.25 178 ALA A O 1
ATOM 1367 N N . TRP A 1 179 ? 38.272 18.887 -27.284 1.00 84.94 179 TRP A N 1
ATOM 1368 C CA . TRP A 1 179 ? 39.229 18.400 -28.281 1.00 84.94 179 TRP A CA 1
ATOM 1369 C C . TRP A 1 179 ? 40.640 18.836 -27.890 1.00 84.94 179 TRP A C 1
ATOM 1371 O O . TRP A 1 179 ? 40.876 20.042 -27.809 1.00 84.94 179 TRP A O 1
ATOM 1381 N N . SER A 1 180 ? 41.536 17.873 -27.653 1.00 82.62 180 SER A N 1
ATOM 1382 C CA . SER A 1 180 ? 42.959 18.092 -27.359 1.00 82.62 180 SER A CA 1
ATOM 1383 C C . SER A 1 180 ? 43.844 17.089 -28.081 1.00 82.62 180 SER A C 1
ATOM 1385 O O . SER A 1 180 ? 43.493 15.910 -28.173 1.00 82.62 180 SER A O 1
ATOM 1387 N N . THR A 1 181 ? 45.014 17.535 -28.521 1.00 80.94 181 THR A N 1
ATOM 1388 C CA . THR A 1 181 ? 46.096 16.654 -28.975 1.00 80.94 181 THR A CA 1
ATOM 1389 C C . THR A 1 181 ? 46.596 15.739 -27.856 1.00 80.94 181 THR A C 1
ATOM 1391 O O . THR A 1 181 ? 46.920 14.591 -28.137 1.00 80.94 181 THR A O 1
ATOM 1394 N N . GLU A 1 182 ? 46.539 16.189 -26.595 1.00 72.50 182 GLU A N 1
ATOM 1395 C CA . GLU A 1 182 ? 46.957 15.440 -25.387 1.00 72.50 182 GLU A CA 1
ATOM 1396 C C . GLU A 1 182 ? 46.262 14.078 -25.216 1.00 72.50 182 GLU A C 1
ATOM 1398 O O . GLU A 1 182 ? 46.801 13.167 -24.599 1.00 72.50 182 GLU A O 1
ATOM 1403 N N . TRP A 1 183 ? 45.055 13.919 -25.767 1.00 79.25 183 TRP A N 1
ATOM 1404 C CA . TRP A 1 183 ? 44.291 12.668 -25.716 1.00 79.25 183 TRP A CA 1
ATOM 1405 C C . TRP A 1 183 ? 43.850 12.183 -27.097 1.00 79.25 183 TRP A C 1
ATOM 1407 O O . TRP A 1 183 ? 42.820 11.527 -27.237 1.00 79.25 183 TRP A O 1
ATOM 1417 N N . GLY A 1 184 ? 44.618 12.519 -28.137 1.00 71.88 184 GLY A N 1
ATOM 1418 C CA . GLY A 1 184 ? 44.476 11.910 -29.463 1.00 71.88 184 GLY A CA 1
ATOM 1419 C C . GLY A 1 184 ? 43.466 12.573 -30.408 1.00 71.88 184 GLY A C 1
ATOM 1420 O O . GLY A 1 184 ? 43.102 11.980 -31.424 1.00 71.88 184 GLY A O 1
ATOM 1421 N N . CYS A 1 185 ? 43.002 13.800 -30.136 1.00 78.94 185 CYS A N 1
ATOM 1422 C CA . CYS A 1 185 ? 42.275 14.589 -31.142 1.00 78.94 185 CYS A CA 1
ATOM 1423 C C . CYS A 1 185 ? 43.240 15.337 -32.077 1.00 78.94 185 CYS A C 1
ATOM 1425 O O . CYS A 1 185 ? 44.341 15.711 -31.697 1.00 78.94 185 CYS A O 1
ATOM 1427 N N . ARG A 1 186 ? 42.794 15.645 -33.303 1.00 75.88 186 ARG A N 1
ATOM 1428 C CA . ARG A 1 186 ? 43.623 16.324 -34.322 1.00 75.88 186 ARG A CA 1
ATOM 1429 C C . ARG A 1 186 ? 43.973 17.786 -34.001 1.00 75.88 186 ARG A C 1
ATOM 1431 O O . ARG A 1 186 ? 44.876 18.333 -34.615 1.00 75.88 186 ARG A O 1
ATOM 1438 N N . VAL A 1 187 ? 43.207 18.442 -33.126 1.00 77.69 187 VAL A N 1
ATOM 1439 C CA . VAL A 1 187 ? 43.332 19.878 -32.818 1.00 77.69 187 VAL A CA 1
ATOM 1440 C C . VAL A 1 187 ? 42.998 20.113 -31.349 1.00 77.69 187 VAL A C 1
ATOM 1442 O O . VAL A 1 187 ? 42.004 19.572 -30.860 1.00 77.69 187 VAL A O 1
ATOM 1445 N N . THR A 1 188 ? 43.764 20.979 -30.686 1.00 79.44 188 THR A N 1
ATOM 1446 C CA . THR A 1 188 ? 43.463 21.466 -29.333 1.00 79.44 188 THR A CA 1
ATOM 1447 C C . THR A 1 188 ? 42.594 22.717 -29.382 1.00 79.44 188 THR A C 1
ATOM 1449 O O . THR A 1 188 ? 42.895 23.682 -30.082 1.00 79.44 188 THR A O 1
ATOM 1452 N N . ARG A 1 189 ? 41.474 22.705 -28.654 1.00 81.69 189 ARG A N 1
ATOM 1453 C CA . ARG A 1 189 ? 40.519 23.822 -28.568 1.00 81.69 189 ARG A CA 1
ATOM 1454 C C . ARG A 1 189 ? 40.456 24.376 -27.147 1.00 81.69 189 ARG A C 1
ATOM 1456 O O . ARG A 1 189 ? 40.713 23.659 -26.190 1.00 81.69 189 ARG A O 1
ATOM 1463 N N . ARG A 1 190 ? 39.992 25.623 -27.000 1.00 78.75 190 ARG A N 1
ATOM 1464 C CA . ARG A 1 190 ? 39.906 26.345 -25.709 1.00 78.75 190 ARG A CA 1
ATOM 1465 C C . ARG A 1 190 ? 39.224 25.560 -24.580 1.00 78.75 190 ARG A C 1
ATOM 1467 O O . ARG A 1 190 ? 39.631 25.668 -23.430 1.00 78.75 190 ARG A O 1
ATOM 1474 N N . ARG A 1 191 ? 38.218 24.735 -24.899 1.00 84.38 191 ARG A N 1
ATOM 1475 C CA . ARG A 1 191 ? 37.550 23.863 -23.914 1.00 84.38 191 ARG A CA 1
ATOM 1476 C C . ARG A 1 191 ? 38.455 22.787 -23.338 1.00 84.38 191 ARG A C 1
ATOM 1478 O O . ARG A 1 191 ? 38.303 22.461 -22.172 1.00 84.38 191 ARG A O 1
ATOM 1485 N N . ALA A 1 192 ? 39.365 22.229 -24.132 1.00 81.38 192 ALA A N 1
ATOM 1486 C CA . ALA A 1 192 ? 40.322 21.261 -23.620 1.00 81.38 192 ALA A CA 1
ATOM 1487 C C . ALA A 1 192 ? 41.301 21.909 -22.643 1.00 81.38 192 ALA A C 1
ATOM 1489 O O . ALA A 1 192 ? 41.554 21.330 -21.596 1.00 81.38 192 ALA A O 1
ATOM 1490 N N . THR A 1 193 ? 41.765 23.126 -22.938 1.00 79.75 193 THR A N 1
ATOM 1491 C CA . THR A 1 193 ? 42.615 23.901 -22.023 1.00 79.75 193 THR A CA 1
ATOM 1492 C C . THR A 1 193 ? 41.889 24.180 -20.707 1.00 79.75 193 THR A C 1
ATOM 1494 O O . THR A 1 193 ? 42.372 23.795 -19.653 1.00 79.75 193 THR A O 1
ATOM 1497 N N . ALA A 1 194 ? 40.660 24.705 -20.767 1.00 81.88 194 ALA A N 1
ATOM 1498 C CA . ALA A 1 194 ? 39.859 24.959 -19.567 1.00 81.88 194 ALA A CA 1
ATOM 1499 C C . ALA A 1 194 ? 39.549 23.680 -18.763 1.00 81.88 194 ALA A C 1
ATOM 1501 O O . ALA A 1 194 ? 39.478 23.721 -17.538 1.00 81.88 194 ALA A O 1
ATOM 1502 N N . LEU A 1 195 ? 39.357 22.542 -19.443 1.00 84.69 195 LEU A N 1
ATOM 1503 C CA . LEU A 1 195 ? 39.148 21.243 -18.804 1.00 84.69 195 LEU A CA 1
ATOM 1504 C C . LEU A 1 195 ? 40.416 20.761 -18.087 1.00 84.69 195 LEU A C 1
ATOM 1506 O O . LEU A 1 195 ? 40.326 20.316 -16.948 1.00 84.69 195 LEU A O 1
ATOM 1510 N N . LEU A 1 196 ? 41.582 20.871 -18.727 1.00 79.44 196 LEU A N 1
ATOM 1511 C CA . LEU A 1 196 ? 42.866 20.523 -18.118 1.00 79.44 196 LEU A CA 1
ATOM 1512 C C . LEU A 1 196 ? 43.148 21.394 -16.890 1.00 79.44 196 LEU A C 1
ATOM 1514 O O . LEU A 1 196 ? 43.449 20.848 -15.833 1.00 79.44 196 LEU A O 1
ATOM 1518 N N . ASP A 1 197 ? 42.933 22.708 -16.983 1.00 77.38 197 ASP A N 1
ATOM 1519 C CA . ASP A 1 197 ? 43.112 23.640 -15.860 1.00 77.38 197 ASP A CA 1
ATOM 1520 C C . ASP A 1 197 ? 42.171 23.307 -14.686 1.00 77.38 197 ASP A C 1
ATOM 1522 O O . ASP A 1 197 ? 42.571 23.294 -13.520 1.00 77.38 197 ASP A O 1
ATOM 1526 N N . ALA A 1 198 ? 40.911 22.980 -14.989 1.00 77.62 198 ALA A N 1
ATOM 1527 C CA . ALA A 1 198 ? 39.904 22.627 -13.992 1.00 77.62 198 ALA A CA 1
ATOM 1528 C C . ALA A 1 198 ? 40.214 21.317 -13.252 1.00 77.62 198 ALA A C 1
ATOM 1530 O O . ALA A 1 198 ? 40.000 21.222 -12.043 1.00 77.62 198 ALA A O 1
ATOM 1531 N N . PHE A 1 199 ? 40.695 20.296 -13.963 1.00 78.12 199 PHE A N 1
ATOM 1532 C CA . PHE A 1 199 ? 41.002 18.992 -13.371 1.00 78.12 199 PHE A CA 1
ATOM 1533 C C . PHE A 1 199 ? 42.400 18.942 -12.742 1.00 78.12 199 PHE A C 1
ATOM 1535 O O . PHE A 1 199 ? 42.587 18.210 -11.770 1.00 78.12 199 PHE A O 1
ATOM 1542 N N . ALA A 1 200 ? 43.327 19.800 -13.182 1.00 74.75 200 ALA A N 1
ATOM 1543 C CA . ALA A 1 200 ? 44.570 20.079 -12.467 1.00 74.75 200 ALA A CA 1
ATOM 1544 C C . ALA A 1 200 ? 44.291 20.684 -11.080 1.00 74.75 200 ALA A C 1
ATOM 1546 O O . ALA A 1 200 ? 44.890 20.258 -10.096 1.00 74.75 200 ALA A O 1
ATOM 1547 N N . ALA A 1 201 ? 43.305 21.585 -10.964 1.00 72.06 201 ALA A N 1
ATOM 1548 C CA . ALA A 1 201 ? 42.866 22.127 -9.672 1.00 72.06 201 ALA A CA 1
ATOM 1549 C C . ALA A 1 201 ? 42.247 21.072 -8.725 1.00 72.06 201 ALA A C 1
ATOM 1551 O O . ALA A 1 201 ? 42.145 21.314 -7.524 1.00 72.06 201 ALA A O 1
ATOM 1552 N N . LEU A 1 202 ? 41.837 19.909 -9.246 1.00 70.94 202 LEU A N 1
ATOM 1553 C CA . LEU A 1 202 ? 41.342 18.763 -8.470 1.00 70.94 202 LEU A CA 1
ATOM 1554 C C . LEU A 1 202 ? 42.418 17.688 -8.220 1.00 70.94 202 LEU A C 1
ATOM 1556 O O . LEU A 1 202 ? 42.100 16.661 -7.620 1.00 70.94 202 LEU A O 1
ATOM 1560 N N . GLU A 1 203 ? 43.657 17.909 -8.681 1.00 75.50 203 GLU A N 1
ATOM 1561 C CA . GLU A 1 203 ? 44.760 16.930 -8.713 1.00 75.50 203 GLU A CA 1
ATOM 1562 C C . GLU A 1 203 ? 44.332 15.576 -9.316 1.00 75.50 203 GLU A C 1
ATOM 1564 O O . GLU A 1 203 ? 44.689 14.494 -8.840 1.00 75.50 203 GLU A O 1
ATOM 1569 N N . ALA A 1 204 ? 43.506 15.636 -10.362 1.00 78.62 204 ALA A N 1
ATOM 1570 C CA . ALA A 1 204 ? 43.043 14.465 -11.087 1.00 78.62 204 ALA A CA 1
ATOM 1571 C C . ALA A 1 204 ? 43.867 14.270 -12.367 1.00 78.62 204 ALA A C 1
ATOM 1573 O O . ALA A 1 204 ? 44.017 15.183 -13.176 1.00 78.62 204 ALA A O 1
ATOM 1574 N N . VAL A 1 205 ? 44.363 13.052 -12.568 1.00 82.88 205 VAL A N 1
ATOM 1575 C CA . VAL A 1 205 ? 45.178 12.638 -13.712 1.00 82.88 205 VAL A CA 1
ATOM 1576 C C . VAL A 1 205 ? 44.289 12.007 -14.781 1.00 82.88 205 VAL A C 1
ATOM 1578 O O . VAL A 1 205 ? 43.358 11.257 -14.474 1.00 82.88 205 VAL A O 1
ATOM 1581 N N . LEU A 1 206 ? 44.571 12.309 -16.047 1.00 85.50 206 LEU A N 1
ATOM 1582 C CA . LEU A 1 206 ? 43.904 11.697 -17.193 1.00 85.50 206 LEU A CA 1
ATOM 1583 C C . LEU A 1 206 ? 44.380 10.249 -17.392 1.00 85.50 206 LEU A C 1
ATOM 1585 O O . LEU A 1 206 ? 45.577 9.987 -17.428 1.00 85.50 206 LEU A O 1
ATOM 1589 N N . LEU A 1 207 ? 43.439 9.317 -17.562 1.00 85.44 207 LEU A N 1
ATOM 1590 C CA . LEU A 1 207 ? 43.712 7.880 -17.718 1.00 85.44 207 LEU A CA 1
ATOM 1591 C C . LEU A 1 207 ? 43.513 7.345 -19.139 1.00 85.44 207 LEU A C 1
ATOM 1593 O O . LEU A 1 207 ? 43.741 6.161 -19.381 1.00 85.44 207 LEU A O 1
ATOM 1597 N N . ASN A 1 208 ? 43.032 8.174 -20.063 1.00 86.12 208 ASN A N 1
ATOM 1598 C CA . ASN A 1 208 ? 42.837 7.769 -21.450 1.00 86.12 208 ASN A CA 1
ATOM 1599 C C . ASN A 1 208 ? 44.185 7.413 -22.092 1.00 86.12 208 ASN A C 1
ATOM 1601 O O . ASN A 1 208 ? 45.093 8.238 -22.106 1.00 86.12 208 ASN A O 1
ATOM 1605 N N . THR A 1 209 ? 44.296 6.209 -22.654 1.00 74.12 209 THR A N 1
ATOM 1606 C CA . THR A 1 209 ? 45.511 5.719 -23.321 1.00 74.12 209 THR A CA 1
ATOM 1607 C C . THR A 1 209 ? 45.189 5.094 -24.681 1.00 74.12 209 THR A C 1
ATOM 1609 O O . THR A 1 209 ? 44.171 4.426 -24.850 1.00 74.12 209 THR A O 1
ATOM 1612 N N . GLY A 1 210 ? 46.065 5.299 -25.667 1.00 67.88 210 GLY A N 1
ATOM 1613 C CA . GLY A 1 210 ? 45.875 4.821 -27.042 1.00 67.88 210 GLY A CA 1
ATOM 1614 C C . GLY A 1 210 ? 45.190 5.830 -27.974 1.00 67.88 210 GLY A C 1
ATOM 1615 O O . GLY A 1 210 ? 44.728 6.887 -27.554 1.00 67.88 210 GLY A O 1
ATOM 1616 N N . ASP A 1 211 ? 45.147 5.495 -29.261 1.00 66.44 211 ASP A N 1
ATOM 1617 C CA . ASP A 1 211 ? 44.702 6.343 -30.380 1.00 66.44 211 ASP A CA 1
ATOM 1618 C C . ASP A 1 211 ? 43.288 6.001 -30.896 1.00 66.44 211 ASP A C 1
ATOM 1620 O O . ASP A 1 211 ? 42.769 6.626 -31.826 1.00 66.44 211 ASP A O 1
ATOM 1624 N N . MET A 1 212 ? 42.634 5.015 -30.277 1.00 73.50 212 MET A N 1
ATOM 1625 C CA . MET A 1 212 ? 41.313 4.548 -30.686 1.00 73.50 212 MET A CA 1
ATOM 1626 C C . MET A 1 212 ? 40.218 5.586 -30.376 1.00 73.50 212 MET A C 1
ATOM 1628 O O . MET A 1 212 ? 40.074 6.019 -29.230 1.00 73.50 212 MET A O 1
ATOM 1632 N N . PRO A 1 213 ? 39.373 5.955 -31.358 1.00 78.94 213 PRO A N 1
ATOM 1633 C CA . PRO A 1 213 ? 38.348 6.969 -31.155 1.00 78.94 213 PRO A CA 1
ATOM 1634 C C . PRO A 1 213 ? 37.222 6.485 -30.241 1.00 78.94 213 PRO A C 1
ATOM 1636 O O . PRO A 1 213 ? 36.615 5.435 -30.475 1.00 78.94 213 PRO A O 1
ATOM 1639 N N . THR A 1 214 ? 36.877 7.297 -29.241 1.00 83.12 214 THR A N 1
ATOM 1640 C CA . THR A 1 214 ? 35.740 7.033 -28.346 1.00 83.12 214 THR A CA 1
ATOM 1641 C C . THR A 1 214 ? 34.400 7.417 -28.969 1.00 83.12 214 THR A C 1
ATOM 1643 O O . THR A 1 214 ? 33.378 6.843 -28.612 1.00 83.12 214 THR A O 1
ATOM 1646 N N . PHE A 1 215 ? 34.399 8.267 -29.998 1.00 81.75 215 PHE A N 1
ATOM 1647 C CA . PHE A 1 215 ? 33.222 8.624 -30.786 1.00 81.75 215 PHE A CA 1
ATOM 1648 C C . PHE A 1 215 ? 33.472 8.432 -32.287 1.00 81.75 215 PHE A C 1
ATOM 1650 O O . PHE A 1 215 ? 34.492 8.863 -32.827 1.00 81.75 215 PHE A O 1
ATOM 1657 N N . THR A 1 216 ? 32.510 7.820 -32.983 1.00 73.31 216 THR A N 1
ATOM 1658 C CA . THR A 1 216 ? 32.532 7.608 -34.438 1.00 73.31 216 THR A CA 1
ATOM 1659 C C . THR A 1 216 ? 31.184 7.976 -35.054 1.00 73.31 216 THR A C 1
ATOM 1661 O O . THR A 1 216 ? 30.200 7.251 -34.889 1.00 73.31 216 THR A O 1
ATOM 1664 N N . GLY A 1 217 ? 31.145 9.084 -35.796 1.00 68.62 217 GLY A N 1
ATOM 1665 C CA . GLY A 1 217 ? 29.946 9.604 -36.449 1.00 68.62 217 GLY A CA 1
ATOM 1666 C C . GLY A 1 217 ? 30.064 9.665 -37.979 1.00 68.62 217 GLY A C 1
ATOM 1667 O O . GLY A 1 217 ? 31.119 9.383 -38.541 1.00 68.62 217 GLY A O 1
ATOM 1668 N N . PRO A 1 218 ? 28.994 10.076 -38.685 1.00 52.03 218 PRO A N 1
ATOM 1669 C CA . PRO A 1 218 ? 28.996 10.205 -40.148 1.00 52.03 218 PRO A CA 1
ATOM 1670 C C . PRO A 1 218 ? 29.993 11.241 -40.692 1.00 52.03 218 PRO A C 1
ATOM 1672 O O . PRO A 1 218 ? 30.306 11.215 -41.874 1.00 52.03 218 PRO A O 1
ATOM 1675 N N . LEU A 1 219 ? 30.441 12.171 -39.840 1.00 52.94 219 LEU A N 1
ATOM 1676 C CA . LEU A 1 219 ? 31.287 13.318 -40.187 1.00 52.94 219 LEU A CA 1
ATOM 1677 C C . LEU A 1 219 ? 32.744 13.170 -39.700 1.00 52.94 219 LEU A C 1
ATOM 1679 O O . LEU A 1 219 ? 33.532 14.091 -39.887 1.00 52.94 219 LEU A O 1
ATOM 1683 N N . GLY A 1 220 ? 33.101 12.055 -39.050 1.00 69.50 220 GLY A N 1
ATOM 1684 C CA . GLY A 1 220 ? 34.457 11.811 -38.544 1.00 69.50 220 GLY A CA 1
ATOM 1685 C C . GLY A 1 220 ? 34.508 11.045 -37.219 1.00 69.50 220 GLY A C 1
ATOM 1686 O O . GLY A 1 220 ? 33.496 10.535 -36.731 1.00 69.50 220 GLY A O 1
ATOM 1687 N N . TYR A 1 221 ? 35.708 10.976 -36.639 1.00 78.50 221 TYR A N 1
ATOM 1688 C CA . TYR A 1 221 ? 35.998 10.320 -35.364 1.00 78.50 221 TYR A CA 1
ATOM 1689 C C . TYR A 1 221 ? 36.681 11.290 -34.387 1.00 78.50 221 TYR A C 1
ATOM 1691 O O . TYR A 1 221 ? 37.396 12.197 -34.815 1.00 78.50 221 TYR A O 1
ATOM 1699 N N . SER A 1 222 ? 36.449 11.123 -33.084 1.00 81.88 222 SER A N 1
ATOM 1700 C CA . SER A 1 222 ? 37.048 11.967 -32.039 1.00 81.88 222 SER A CA 1
ATOM 1701 C C . SER A 1 222 ? 37.212 11.221 -30.714 1.00 81.88 222 SER A C 1
ATOM 1703 O O . SER A 1 222 ? 36.503 10.246 -30.460 1.00 81.88 222 SER A O 1
ATOM 1705 N N . VAL A 1 223 ? 38.115 11.709 -29.858 1.00 84.81 223 VAL A N 1
ATOM 1706 C CA . VAL A 1 223 ? 38.314 11.221 -28.486 1.00 84.81 223 VAL A CA 1
ATOM 1707 C C . VAL A 1 223 ? 37.766 12.268 -27.513 1.00 84.81 223 VAL A C 1
ATOM 1709 O O . VAL A 1 223 ? 38.448 13.229 -27.170 1.00 84.81 223 VAL A O 1
ATOM 1712 N N . ILE A 1 224 ? 36.490 12.130 -27.146 1.00 85.50 224 ILE A N 1
ATOM 1713 C CA . ILE A 1 224 ? 35.743 13.121 -26.338 1.00 85.50 224 ILE A CA 1
ATOM 1714 C C . ILE A 1 224 ? 35.188 12.551 -25.029 1.00 85.50 224 ILE A C 1
ATOM 1716 O O . ILE A 1 224 ? 34.928 13.310 -24.093 1.00 85.50 224 ILE A O 1
ATOM 1720 N N . ASP A 1 225 ? 35.061 11.226 -24.944 1.00 87.50 225 ASP A N 1
ATOM 1721 C CA . ASP A 1 225 ? 34.812 10.513 -23.694 1.00 87.50 225 ASP A CA 1
ATOM 1722 C C . ASP A 1 225 ? 36.122 10.360 -22.903 1.00 87.50 225 ASP A C 1
ATOM 1724 O O . ASP A 1 225 ? 37.032 9.641 -23.328 1.00 87.50 225 ASP A O 1
ATOM 1728 N N . LEU A 1 226 ? 36.229 11.042 -21.759 1.00 88.81 226 LEU A N 1
ATOM 1729 C CA . LEU A 1 226 ? 37.447 11.122 -20.945 1.00 88.81 226 LEU A CA 1
ATOM 1730 C C . LEU A 1 226 ? 37.239 10.529 -19.545 1.00 88.81 226 LEU A C 1
ATOM 1732 O O . LEU A 1 226 ? 36.142 10.558 -18.982 1.00 88.81 226 LEU A O 1
ATOM 1736 N N . THR A 1 227 ? 38.318 9.980 -18.990 1.00 88.25 227 THR A N 1
ATOM 1737 C CA . THR A 1 227 ? 38.405 9.347 -17.670 1.00 88.25 227 THR A CA 1
ATOM 1738 C C . THR A 1 227 ? 39.514 10.035 -16.876 1.00 88.25 227 THR A C 1
ATOM 1740 O O . THR A 1 227 ? 40.684 9.900 -17.219 1.00 88.25 227 THR A O 1
ATOM 1743 N N . PHE A 1 228 ? 39.156 10.736 -15.804 1.00 86.69 228 PHE A N 1
ATOM 1744 C CA . PHE A 1 228 ? 40.090 11.333 -14.849 1.00 86.69 228 PHE A CA 1
ATOM 1745 C C . PHE A 1 228 ? 40.001 10.607 -13.505 1.00 86.69 228 PHE A C 1
ATOM 1747 O O . PHE A 1 228 ? 38.903 10.256 -13.068 1.00 86.69 228 PHE A O 1
ATOM 1754 N N . ALA A 1 229 ? 41.123 10.404 -12.821 1.00 84.69 229 ALA A N 1
ATOM 1755 C CA . ALA A 1 229 ? 41.156 9.836 -11.473 1.00 84.69 229 ALA A CA 1
ATOM 1756 C C . ALA A 1 229 ? 42.134 10.593 -10.576 1.00 84.69 229 ALA A C 1
ATOM 1758 O O . ALA A 1 229 ? 43.124 11.124 -11.064 1.00 84.69 229 ALA A O 1
ATOM 1759 N N . SER A 1 230 ? 41.880 10.632 -9.268 1.00 81.75 230 SER A N 1
ATOM 1760 C CA . SER A 1 230 ? 42.839 11.189 -8.311 1.00 81.75 230 SER A CA 1
ATOM 1761 C C . SER A 1 230 ? 44.152 10.406 -8.330 1.00 81.75 230 SER A C 1
ATOM 1763 O O . SER A 1 230 ? 44.155 9.190 -8.541 1.00 81.75 230 SER A O 1
ATOM 1765 N N . ASP A 1 231 ? 45.247 11.103 -8.048 1.00 74.50 231 ASP A N 1
ATOM 1766 C CA . ASP A 1 231 ? 46.595 10.572 -7.798 1.00 74.50 231 ASP A CA 1
ATOM 1767 C C . ASP A 1 231 ? 46.649 9.251 -6.999 1.00 74.50 231 ASP A C 1
ATOM 1769 O O . ASP A 1 231 ? 47.382 8.329 -7.341 1.00 74.50 231 ASP A O 1
ATOM 1773 N N . THR A 1 232 ? 45.813 9.123 -5.973 1.00 72.62 232 THR A N 1
ATOM 1774 C CA . THR A 1 232 ? 45.682 7.948 -5.093 1.00 72.62 232 THR A CA 1
ATOM 1775 C C . THR A 1 232 ? 45.007 6.736 -5.745 1.00 72.62 232 THR A C 1
ATOM 1777 O O . THR A 1 232 ? 45.287 5.591 -5.381 1.00 72.62 232 THR A O 1
ATOM 1780 N N . LEU A 1 233 ? 44.094 6.963 -6.696 1.00 78.50 233 LEU A N 1
ATOM 1781 C CA . LEU A 1 233 ? 43.281 5.922 -7.334 1.00 78.50 233 LEU A CA 1
ATOM 1782 C C . LEU A 1 233 ? 43.834 5.511 -8.701 1.00 78.50 233 LEU A C 1
ATOM 1784 O O . LEU A 1 233 ? 43.677 4.355 -9.096 1.00 78.50 233 LEU A O 1
ATOM 1788 N N . ALA A 1 234 ? 44.491 6.431 -9.411 1.00 78.88 234 ALA A N 1
ATOM 1789 C CA . ALA A 1 234 ? 45.070 6.193 -10.729 1.00 78.88 234 ALA A CA 1
ATOM 1790 C C . ALA A 1 234 ? 45.973 4.934 -10.788 1.00 78.88 234 ALA A C 1
ATOM 1792 O O . ALA A 1 234 ? 45.749 4.121 -11.686 1.00 78.88 234 ALA A O 1
ATOM 1793 N N . PRO A 1 235 ? 46.876 4.658 -9.817 1.00 78.12 235 PRO A N 1
ATOM 1794 C CA . PRO A 1 235 ? 47.711 3.448 -9.826 1.00 78.12 235 PRO A CA 1
ATOM 1795 C C . PRO A 1 235 ? 46.930 2.135 -9.649 1.00 78.12 235 PRO A C 1
ATOM 1797 O O . PRO A 1 235 ? 47.418 1.060 -9.995 1.00 78.12 235 PRO A O 1
ATOM 1800 N N . GLN A 1 236 ? 45.713 2.193 -9.095 1.00 80.88 236 GLN A N 1
ATOM 1801 C CA . GLN A 1 236 ? 44.864 1.018 -8.854 1.00 80.88 236 GLN A CA 1
ATOM 1802 C C . GLN A 1 236 ? 44.001 0.658 -10.074 1.00 80.88 236 GLN A C 1
ATOM 1804 O O . GLN A 1 236 ? 43.411 -0.429 -10.122 1.00 80.88 236 GLN A O 1
ATOM 1809 N N . ILE A 1 237 ? 43.910 1.557 -11.058 1.00 81.94 237 ILE A N 1
ATOM 1810 C CA . ILE A 1 237 ? 43.164 1.357 -12.298 1.00 81.94 237 ILE A CA 1
ATOM 1811 C C . ILE A 1 237 ? 44.088 0.712 -13.335 1.00 81.94 237 ILE A C 1
ATOM 1813 O O . ILE A 1 237 ? 45.155 1.214 -13.659 1.00 81.94 237 ILE A O 1
ATOM 1817 N N . THR A 1 238 ? 43.668 -0.430 -13.870 1.00 80.06 238 THR A N 1
ATOM 1818 C CA . THR A 1 238 ? 44.417 -1.244 -14.834 1.00 80.06 238 THR A CA 1
ATOM 1819 C C . THR A 1 238 ? 43.544 -1.589 -16.036 1.00 80.06 238 THR A C 1
ATOM 1821 O O . THR A 1 238 ? 42.316 -1.550 -15.957 1.00 80.06 238 THR A O 1
ATOM 1824 N N . SER A 1 239 ? 44.163 -1.956 -17.161 1.00 81.25 239 SER A N 1
ATOM 1825 C CA . SER A 1 239 ? 43.454 -2.402 -18.373 1.00 81.25 239 SER A CA 1
ATOM 1826 C C . SER A 1 239 ? 42.457 -1.378 -18.940 1.00 81.25 239 SER A C 1
ATOM 1828 O O . SER A 1 239 ? 41.365 -1.770 -19.353 1.00 81.25 239 SER A O 1
ATOM 1830 N N . TRP A 1 240 ? 42.796 -0.083 -18.932 1.00 88.12 240 TRP A N 1
ATOM 1831 C CA . TRP A 1 240 ? 41.992 0.924 -19.628 1.00 88.12 240 TRP A CA 1
ATOM 1832 C C . TRP A 1 240 ? 42.053 0.686 -21.140 1.00 88.12 240 TRP A C 1
ATOM 1834 O O . TRP A 1 240 ? 43.139 0.573 -21.701 1.00 88.12 240 TRP A O 1
ATOM 1844 N N . ALA A 1 241 ? 40.896 0.554 -21.786 1.00 82.88 241 ALA A N 1
ATOM 1845 C CA . ALA A 1 241 ? 40.786 0.344 -23.223 1.00 82.88 241 ALA A CA 1
ATOM 1846 C C . ALA A 1 241 ? 39.425 0.804 -23.762 1.00 82.88 241 ALA A C 1
ATOM 1848 O O . ALA A 1 241 ? 38.391 0.713 -23.088 1.00 82.88 241 ALA A O 1
ATOM 1849 N N . VAL A 1 242 ? 39.409 1.216 -25.029 1.00 82.12 242 VAL A N 1
ATOM 1850 C CA . VAL A 1 242 ? 38.174 1.418 -25.790 1.00 82.12 242 VAL A CA 1
ATOM 1851 C C . VAL A 1 242 ? 37.685 0.062 -26.298 1.00 82.12 242 VAL A C 1
ATOM 1853 O O . VAL A 1 242 ? 38.347 -0.618 -27.075 1.00 82.12 242 VAL A O 1
ATOM 1856 N N . SER A 1 243 ? 36.515 -0.357 -25.834 1.00 76.31 243 SER A N 1
ATOM 1857 C CA . SER A 1 243 ? 35.901 -1.628 -26.190 1.00 76.31 243 SER A CA 1
ATOM 1858 C C . SER A 1 243 ? 35.408 -1.629 -27.631 1.00 76.31 243 SER A C 1
ATOM 1860 O O . SER A 1 243 ? 34.607 -0.789 -28.040 1.00 76.31 243 SER A O 1
ATOM 1862 N N . GLU A 1 244 ? 35.780 -2.674 -28.363 1.00 63.38 244 GLU A N 1
ATOM 1863 C CA . GLU A 1 244 ? 35.270 -2.954 -29.708 1.00 63.38 244 GLU A CA 1
ATOM 1864 C C . GLU A 1 244 ? 33.835 -3.521 -29.710 1.00 63.38 244 GLU A C 1
ATOM 1866 O O . GLU A 1 244 ? 33.255 -3.809 -30.765 1.00 63.38 244 GLU A O 1
ATOM 1871 N N . LEU A 1 245 ? 33.228 -3.697 -28.529 1.00 62.81 245 LEU A N 1
ATOM 1872 C CA . LEU A 1 245 ? 31.872 -4.211 -28.394 1.00 62.81 245 LEU A CA 1
ATOM 1873 C C . LEU A 1 245 ? 30.866 -3.260 -29.046 1.00 62.81 245 LEU A C 1
ATOM 1875 O O . LEU A 1 245 ? 30.730 -2.094 -28.685 1.00 62.81 245 LEU A O 1
ATOM 1879 N N . TYR A 1 246 ? 30.070 -3.795 -29.972 1.00 59.62 246 TYR A N 1
ATOM 1880 C CA . TYR A 1 246 ? 28.982 -3.036 -30.579 1.00 59.62 246 TYR A CA 1
ATOM 1881 C C . TYR A 1 246 ? 27.924 -2.667 -29.531 1.00 59.62 246 TYR A C 1
ATOM 1883 O O . TYR A 1 246 ? 27.234 -3.552 -29.008 1.00 59.62 246 TYR A O 1
ATOM 1891 N N . SER A 1 247 ? 27.803 -1.364 -29.262 1.00 58.88 247 SER A N 1
ATOM 1892 C CA . SER A 1 247 ? 26.895 -0.742 -28.287 1.00 58.88 247 SER A CA 1
ATOM 1893 C C . SER A 1 247 ? 25.614 -0.177 -28.919 1.00 58.88 247 SER A C 1
ATOM 1895 O O . SER A 1 247 ? 24.736 0.300 -28.205 1.00 58.88 247 SER A O 1
ATOM 1897 N N . HIS A 1 248 ? 25.488 -0.226 -30.254 1.00 57.19 248 HIS A N 1
ATOM 1898 C CA . HIS A 1 248 ? 24.441 0.470 -31.021 1.00 57.19 248 HIS A CA 1
ATOM 1899 C C . HIS A 1 248 ? 24.483 2.010 -30.919 1.00 57.19 248 HIS A C 1
ATOM 1901 O O . HIS A 1 248 ? 23.603 2.671 -31.477 1.00 57.19 248 HIS A O 1
ATOM 1907 N N . SER A 1 249 ? 25.498 2.544 -30.236 1.00 69.62 249 SER A N 1
ATOM 1908 C CA . SER A 1 249 ? 25.791 3.962 -30.054 1.00 69.62 249 SER A CA 1
ATOM 1909 C C . SER A 1 249 ? 26.858 4.418 -31.055 1.00 69.62 249 SER A C 1
ATOM 1911 O O . SER A 1 249 ? 27.631 3.608 -31.572 1.00 69.62 249 SER A O 1
ATOM 1913 N N . ASP A 1 250 ? 26.877 5.712 -31.343 1.00 69.69 250 ASP A N 1
ATOM 1914 C CA . ASP A 1 250 ? 27.983 6.424 -31.988 1.00 69.69 250 ASP A CA 1
ATOM 1915 C C . ASP A 1 250 ? 29.206 6.565 -31.061 1.00 69.69 250 ASP A C 1
ATOM 1917 O O . ASP A 1 250 ? 30.325 6.699 -31.554 1.00 69.69 250 ASP A O 1
ATOM 1921 N N . HIS A 1 251 ? 29.015 6.405 -29.748 1.00 82.25 251 HIS A N 1
ATOM 1922 C CA . HIS A 1 251 ? 30.090 6.268 -28.759 1.00 82.25 251 HIS A CA 1
ATOM 1923 C C . HIS A 1 251 ? 30.524 4.801 -28.554 1.00 82.25 251 HIS A C 1
ATOM 1925 O O . HIS A 1 251 ? 29.696 3.881 -28.454 1.00 82.25 251 HIS A O 1
ATOM 1931 N N . GLN A 1 252 ? 31.833 4.580 -28.443 1.00 79.94 252 GLN A N 1
ATOM 1932 C CA . GLN A 1 252 ? 32.438 3.318 -28.023 1.00 79.94 252 GLN A CA 1
ATOM 1933 C C . GLN A 1 252 ? 32.447 3.213 -26.497 1.00 79.94 252 GLN A C 1
ATOM 1935 O O . GLN A 1 252 ? 32.560 4.206 -25.783 1.00 79.94 252 GLN A O 1
ATOM 1940 N N . ALA A 1 253 ? 32.324 1.994 -25.975 1.00 80.62 253 ALA A N 1
ATOM 1941 C CA . ALA A 1 253 ? 32.360 1.787 -24.533 1.00 80.62 253 ALA A CA 1
ATOM 1942 C C . ALA A 1 253 ? 33.807 1.816 -24.027 1.00 80.62 253 ALA A C 1
ATOM 1944 O O . ALA A 1 253 ? 34.632 1.071 -24.532 1.00 80.62 253 ALA A O 1
ATOM 1945 N N . ILE A 1 254 ? 34.111 2.610 -23.004 1.00 84.69 254 ILE A N 1
ATOM 1946 C CA . ILE A 1 254 ? 35.409 2.573 -22.313 1.00 84.69 254 ILE A CA 1
ATOM 1947 C C . ILE A 1 254 ? 35.343 1.534 -21.188 1.00 84.69 254 ILE A C 1
ATOM 1949 O O . ILE A 1 254 ? 34.356 1.477 -20.448 1.00 84.69 254 ILE A O 1
ATOM 1953 N N . VAL A 1 255 ? 36.377 0.704 -21.056 1.00 81.88 255 VAL A N 1
ATOM 1954 C CA . VAL A 1 255 ? 36.470 -0.354 -20.041 1.00 81.88 255 VAL A CA 1
ATOM 1955 C C . VAL A 1 255 ? 37.804 -0.243 -19.316 1.00 81.88 255 VAL A C 1
ATOM 1957 O O . VAL A 1 255 ? 38.835 -0.085 -19.950 1.00 81.88 255 VAL A O 1
ATOM 1960 N N . PHE A 1 256 ? 37.783 -0.352 -17.990 1.00 84.12 256 PHE A N 1
ATOM 1961 C CA . PHE A 1 256 ? 38.967 -0.451 -17.134 1.00 84.12 256 PHE A CA 1
ATOM 1962 C C . PHE A 1 256 ? 38.635 -1.283 -15.888 1.00 84.12 256 PHE A C 1
ATOM 1964 O O . PHE A 1 256 ? 37.465 -1.466 -15.539 1.00 84.12 256 PHE A O 1
ATOM 1971 N N . LYS A 1 257 ? 39.657 -1.816 -15.217 1.00 79.94 257 LYS A N 1
ATOM 1972 C CA . LYS A 1 257 ? 39.551 -2.638 -14.004 1.00 79.94 257 LYS A CA 1
ATOM 1973 C C . LYS A 1 257 ? 40.152 -1.893 -12.819 1.00 79.94 257 LYS A C 1
ATOM 1975 O O . LYS A 1 257 ? 41.264 -1.397 -12.913 1.00 79.94 257 LYS A O 1
ATOM 1980 N N . ILE A 1 258 ? 39.452 -1.868 -11.690 1.00 80.38 258 ILE A N 1
ATOM 1981 C CA . ILE A 1 258 ? 39.960 -1.285 -10.441 1.00 80.38 258 ILE A CA 1
ATOM 1982 C C . ILE A 1 258 ? 40.382 -2.435 -9.526 1.00 80.38 258 ILE A C 1
ATOM 1984 O O . ILE A 1 258 ? 39.545 -3.274 -9.178 1.00 80.38 258 ILE A O 1
ATOM 1988 N N . LYS A 1 259 ? 41.661 -2.504 -9.147 1.00 69.81 259 LYS A N 1
ATOM 1989 C CA . LYS A 1 259 ? 42.127 -3.446 -8.124 1.00 69.81 259 LYS A CA 1
ATOM 1990 C C . LYS A 1 259 ? 41.605 -2.966 -6.772 1.00 69.81 259 LYS A C 1
ATOM 1992 O O . LYS A 1 259 ? 41.995 -1.908 -6.303 1.00 69.81 259 LYS A O 1
ATOM 1997 N N . THR A 1 260 ? 40.702 -3.728 -6.160 1.00 57.53 260 THR A N 1
ATOM 1998 C CA . THR A 1 260 ? 40.210 -3.446 -4.804 1.00 57.53 260 THR A CA 1
ATOM 1999 C C . THR A 1 260 ? 40.729 -4.527 -3.870 1.00 57.53 260 THR A C 1
ATOM 2001 O O . THR A 1 260 ? 40.512 -5.712 -4.120 1.00 57.53 260 THR A O 1
ATOM 2004 N N . ALA A 1 261 ? 41.423 -4.135 -2.801 1.00 47.34 261 ALA A N 1
ATOM 2005 C CA . ALA A 1 261 ? 41.739 -5.034 -1.698 1.00 47.34 261 ALA A CA 1
ATOM 2006 C C . ALA A 1 261 ? 40.445 -5.283 -0.910 1.00 47.34 261 ALA A C 1
ATOM 2008 O O . ALA A 1 261 ? 40.138 -4.589 0.054 1.00 47.34 261 ALA A O 1
ATOM 2009 N N . ARG A 1 262 ? 39.614 -6.217 -1.377 1.00 43.31 262 ARG A N 1
ATOM 2010 C CA . ARG A 1 262 ? 38.475 -6.712 -0.603 1.00 43.31 262 ARG A CA 1
ATOM 2011 C C . ARG A 1 262 ? 38.688 -8.202 -0.366 1.00 43.31 262 ARG A C 1
ATOM 2013 O O . ARG A 1 262 ? 38.764 -8.932 -1.356 1.00 43.31 262 ARG A O 1
ATOM 2020 N N . PRO A 1 263 ? 38.774 -8.668 0.892 1.00 36.78 263 PRO A N 1
ATOM 2021 C CA . PRO A 1 263 ? 38.760 -10.096 1.144 1.00 36.78 263 PRO A CA 1
ATOM 2022 C C . PRO A 1 263 ? 37.437 -10.676 0.614 1.00 36.78 263 PRO A C 1
ATOM 2024 O O . PRO A 1 263 ? 36.406 -9.984 0.622 1.00 36.78 263 PRO A O 1
ATOM 2027 N N . PRO A 1 264 ? 37.440 -11.918 0.105 1.00 35.41 264 PRO A N 1
ATOM 2028 C CA . PRO A 1 264 ? 36.208 -12.597 -0.251 1.00 35.41 264 PRO A CA 1
ATOM 2029 C C . PRO A 1 264 ? 35.312 -12.644 0.989 1.00 35.41 264 PRO A C 1
ATOM 2031 O O . PRO A 1 264 ? 35.725 -13.106 2.049 1.00 35.41 264 PRO A O 1
ATOM 2034 N N . ARG A 1 265 ? 34.083 -12.130 0.864 1.00 38.34 265 ARG A N 1
ATOM 2035 C CA . ARG A 1 265 ? 33.068 -12.302 1.909 1.00 38.34 265 ARG A CA 1
ATOM 2036 C C . ARG A 1 265 ? 32.908 -13.804 2.166 1.00 38.34 265 ARG A C 1
ATOM 2038 O O . ARG A 1 265 ? 32.718 -14.530 1.183 1.00 38.34 265 ARG A O 1
ATOM 2045 N N . PRO A 1 266 ? 32.914 -14.260 3.430 1.00 33.19 266 PRO A N 1
ATOM 2046 C CA . PRO A 1 266 ? 32.450 -15.595 3.754 1.00 33.19 266 PRO A CA 1
ATOM 2047 C C . PRO A 1 266 ? 31.069 -15.787 3.131 1.00 33.19 266 PRO A C 1
ATOM 2049 O O . PRO A 1 266 ? 30.224 -14.884 3.162 1.00 33.19 266 PRO A O 1
ATOM 2052 N N . LEU A 1 267 ? 30.862 -16.940 2.499 1.00 35.88 267 LEU A N 1
ATOM 2053 C CA . LEU A 1 267 ? 29.541 -17.362 2.066 1.00 35.88 267 LEU A CA 1
ATOM 2054 C C . LEU A 1 267 ? 28.641 -17.284 3.300 1.00 35.88 267 LEU A C 1
ATOM 2056 O O . LEU A 1 267 ? 28.832 -18.022 4.259 1.00 35.88 267 LEU A O 1
ATOM 2060 N N . THR A 1 268 ? 27.699 -16.339 3.280 1.00 37.47 268 THR A N 1
ATOM 2061 C CA . THR A 1 268 ? 26.580 -16.265 4.224 1.00 37.47 268 THR A CA 1
ATOM 2062 C C . THR A 1 268 ? 26.102 -17.678 4.519 1.00 37.47 268 THR A C 1
ATOM 2064 O O . THR A 1 268 ? 25.893 -18.413 3.549 1.00 37.47 268 THR A O 1
ATOM 2067 N N . HIS A 1 269 ? 25.899 -18.023 5.794 1.00 39.53 269 HIS A N 1
ATOM 2068 C CA . HIS A 1 269 ? 25.152 -19.205 6.224 1.00 39.53 269 HIS A CA 1
ATOM 2069 C C . HIS A 1 269 ? 23.804 -19.183 5.484 1.00 39.53 269 HIS A C 1
ATOM 2071 O O . HIS A 1 269 ? 22.842 -18.526 5.884 1.00 39.53 269 HIS A O 1
ATOM 2077 N N . GLN A 1 270 ? 23.759 -19.783 4.295 1.00 45.88 270 GLN A N 1
ATOM 2078 C CA . GLN A 1 270 ? 22.537 -19.909 3.533 1.00 45.88 270 GLN A CA 1
ATOM 2079 C C . GLN A 1 270 ? 21.749 -20.944 4.309 1.00 45.88 270 GLN A C 1
ATOM 2081 O O . GLN A 1 270 ? 22.033 -22.131 4.204 1.00 45.88 270 GLN A O 1
ATOM 2086 N N . SER A 1 271 ? 20.767 -20.489 5.093 1.00 48.75 271 SER A N 1
ATOM 2087 C CA . SER A 1 271 ? 19.616 -21.318 5.452 1.00 48.75 271 SER A CA 1
ATOM 2088 C C . SER A 1 271 ? 19.264 -22.120 4.196 1.00 48.75 271 SER A C 1
ATOM 2090 O O . SER A 1 271 ? 18.976 -21.491 3.166 1.00 48.75 271 SER A O 1
ATOM 2092 N N . CYS A 1 272 ? 19.416 -23.445 4.230 1.00 52.09 272 CYS A N 1
ATOM 2093 C CA . CYS A 1 272 ? 19.199 -24.315 3.080 1.00 52.09 272 CYS A CA 1
ATOM 2094 C C . CYS A 1 272 ? 17.757 -24.121 2.613 1.00 52.09 272 CYS A C 1
ATOM 2096 O O . CYS A 1 272 ? 16.827 -24.650 3.200 1.00 52.09 272 CYS A O 1
ATOM 2098 N N . LYS A 1 273 ? 17.535 -23.288 1.595 1.00 70.31 273 LYS A N 1
ATOM 2099 C CA . LYS A 1 273 ? 16.182 -23.054 1.089 1.00 70.31 273 LYS A CA 1
ATOM 2100 C C . LYS A 1 273 ? 15.902 -24.124 0.051 1.00 70.31 273 LYS A C 1
ATOM 2102 O O . LYS A 1 273 ? 16.430 -24.024 -1.056 1.00 70.31 273 LYS A O 1
ATOM 2107 N N . TRP A 1 274 ? 15.073 -25.107 0.387 1.00 83.19 274 TRP A N 1
ATOM 2108 C CA . TRP A 1 274 ? 14.573 -26.071 -0.591 1.00 83.19 274 TRP A CA 1
ATOM 2109 C C . TRP A 1 274 ? 13.813 -25.366 -1.717 1.00 83.19 274 TRP A C 1
ATOM 2111 O O . TRP A 1 274 ? 13.202 -24.294 -1.555 1.00 83.19 274 TRP A O 1
ATOM 2121 N N . ASN A 1 275 ? 13.891 -25.945 -2.907 1.00 81.81 275 ASN A N 1
ATOM 2122 C CA . ASN A 1 275 ? 13.109 -25.523 -4.045 1.00 81.81 275 ASN A CA 1
ATOM 2123 C C . ASN A 1 275 ? 11.769 -26.261 -4.046 1.00 81.81 275 ASN A C 1
ATOM 2125 O O . ASN A 1 275 ? 11.651 -27.335 -4.616 1.00 81.81 275 ASN A O 1
ATOM 2129 N N . ALA A 1 276 ? 10.746 -25.645 -3.450 1.00 79.69 276 ALA A N 1
ATOM 2130 C CA . ALA A 1 276 ? 9.404 -26.226 -3.367 1.00 79.69 276 ALA A CA 1
ATOM 2131 C C . ALA A 1 276 ? 8.790 -26.612 -4.731 1.00 79.69 276 ALA A C 1
ATOM 2133 O O . ALA A 1 276 ? 7.859 -27.402 -4.766 1.00 79.69 276 ALA A O 1
ATOM 2134 N N . SER A 1 277 ? 9.291 -26.076 -5.856 1.00 77.69 277 SER A N 1
ATOM 2135 C CA . SER A 1 277 ? 8.826 -26.475 -7.193 1.00 77.69 277 SER A CA 1
ATOM 2136 C C . SER A 1 277 ? 9.354 -27.835 -7.656 1.00 77.69 277 SER A C 1
ATOM 2138 O O . SER A 1 277 ? 8.903 -28.323 -8.681 1.00 77.69 277 SER A O 1
ATOM 2140 N N . THR A 1 278 ? 10.364 -28.394 -6.986 1.00 82.94 278 THR A N 1
ATOM 2141 C CA . THR A 1 278 ? 10.930 -29.721 -7.283 1.00 82.94 278 THR A CA 1
ATOM 2142 C C . THR A 1 278 ? 10.547 -30.727 -6.204 1.00 82.94 278 THR A C 1
ATOM 2144 O O . THR A 1 278 ? 11.321 -31.638 -5.949 1.00 82.94 278 THR A O 1
ATOM 2147 N N . LEU A 1 279 ? 9.454 -30.482 -5.480 1.00 84.44 279 LEU A N 1
ATOM 2148 C CA . LEU A 1 279 ? 8.991 -31.366 -4.421 1.00 84.44 279 LEU A CA 1
ATOM 2149 C C . LEU A 1 279 ? 8.403 -32.631 -5.037 1.00 84.44 279 LEU A C 1
ATOM 2151 O O . LEU A 1 279 ? 7.393 -32.555 -5.734 1.00 84.44 279 LEU A O 1
ATOM 2155 N N . ASP A 1 280 ? 9.030 -33.763 -4.743 1.00 86.00 280 ASP A N 1
ATOM 2156 C CA . ASP A 1 280 ? 8.454 -35.081 -4.978 1.00 86.00 280 ASP A CA 1
ATOM 2157 C C . ASP A 1 280 ? 7.540 -35.447 -3.801 1.00 86.00 280 ASP A C 1
ATOM 2159 O O . ASP A 1 280 ? 7.996 -35.674 -2.677 1.00 86.00 280 ASP A O 1
ATOM 2163 N N . THR A 1 281 ? 6.230 -35.422 -4.045 1.00 87.62 281 THR A N 1
ATOM 2164 C CA . THR A 1 281 ? 5.223 -35.636 -3.003 1.00 87.62 281 THR A CA 1
ATOM 2165 C C . THR A 1 281 ? 5.151 -37.087 -2.549 1.00 87.62 281 THR A C 1
ATOM 2167 O O . THR A 1 281 ? 4.982 -37.328 -1.357 1.00 87.62 281 THR A O 1
ATOM 2170 N N . GLU A 1 282 ? 5.299 -38.043 -3.470 1.00 84.50 282 GLU A N 1
ATOM 2171 C CA . GLU A 1 282 ? 5.231 -39.474 -3.151 1.00 84.50 282 GLU A CA 1
ATOM 2172 C C . GLU A 1 282 ? 6.453 -39.888 -2.336 1.00 84.50 282 GLU A C 1
ATOM 2174 O O . GLU A 1 282 ? 6.325 -40.513 -1.282 1.00 84.50 282 GLU A O 1
ATOM 2179 N N . TYR A 1 283 ? 7.636 -39.449 -2.766 1.00 85.25 283 TYR A N 1
ATOM 2180 C CA . TYR A 1 283 ? 8.876 -39.758 -2.070 1.00 85.25 283 TYR A CA 1
ATOM 2181 C C . TYR A 1 283 ? 8.924 -39.140 -0.665 1.00 85.25 283 TYR A C 1
ATOM 2183 O O . TYR A 1 283 ? 9.350 -39.793 0.288 1.00 85.25 283 TYR A O 1
ATOM 2191 N N . LEU A 1 284 ? 8.426 -37.905 -0.500 1.00 87.81 284 LEU A N 1
ATOM 2192 C CA . LEU A 1 284 ? 8.290 -37.283 0.822 1.00 87.81 284 LEU A CA 1
ATOM 2193 C C . LEU A 1 284 ? 7.370 -38.111 1.736 1.00 87.81 284 LEU A C 1
ATOM 2195 O O . LEU A 1 284 ? 7.725 -38.349 2.890 1.00 87.81 284 LEU A O 1
ATOM 2199 N N . SER A 1 285 ? 6.217 -38.569 1.238 1.00 85.81 285 SER A N 1
ATOM 2200 C CA . SER A 1 285 ? 5.290 -39.404 2.012 1.00 85.81 285 SER A CA 1
ATOM 2201 C C . SER A 1 285 ? 5.917 -40.733 2.441 1.00 85.81 285 SER A C 1
ATOM 2203 O O . SER A 1 285 ? 5.777 -41.113 3.602 1.00 85.81 285 SER A O 1
ATOM 2205 N N . VAL A 1 286 ? 6.656 -41.410 1.557 1.00 85.06 286 VAL A N 1
ATOM 2206 C CA . VAL A 1 286 ? 7.354 -42.667 1.888 1.00 85.06 286 VAL A CA 1
ATOM 2207 C C . VAL A 1 286 ? 8.412 -42.448 2.970 1.00 85.06 286 VAL A C 1
ATOM 2209 O O . VAL A 1 286 ? 8.448 -43.185 3.955 1.00 85.06 286 VAL A O 1
ATOM 2212 N N . MET A 1 287 ? 9.235 -41.404 2.837 1.00 84.75 287 MET A N 1
ATOM 2213 C CA . MET A 1 287 ? 10.249 -41.070 3.843 1.00 84.75 287 MET A CA 1
ATOM 2214 C C . MET A 1 287 ? 9.617 -40.749 5.201 1.00 84.75 287 MET A C 1
ATOM 2216 O O . MET A 1 287 ? 10.105 -41.205 6.234 1.00 84.75 287 MET A O 1
ATOM 2220 N N . MET A 1 288 ? 8.498 -40.018 5.207 1.00 85.06 288 MET A N 1
ATOM 2221 C CA . MET A 1 288 ? 7.756 -39.730 6.435 1.00 85.06 288 MET A CA 1
ATOM 2222 C C . MET A 1 288 ? 7.151 -40.993 7.062 1.00 85.06 288 MET A C 1
ATOM 2224 O O . MET A 1 288 ? 7.187 -41.122 8.281 1.00 85.06 288 MET A O 1
ATOM 2228 N N . ALA A 1 289 ? 6.653 -41.939 6.259 1.00 77.25 289 ALA A N 1
ATOM 2229 C CA . ALA A 1 289 ? 6.097 -43.203 6.749 1.00 77.25 289 ALA A CA 1
ATOM 2230 C C . ALA A 1 289 ? 7.155 -44.129 7.378 1.00 77.25 289 ALA A C 1
ATOM 2232 O O . ALA A 1 289 ? 6.844 -44.889 8.288 1.00 77.25 289 ALA A O 1
ATOM 2233 N N . GLY A 1 290 ? 8.412 -44.045 6.933 1.00 69.62 290 GLY A N 1
ATOM 2234 C CA . GLY A 1 290 ? 9.536 -44.763 7.542 1.00 69.62 290 GLY A CA 1
ATOM 2235 C C . GLY A 1 290 ? 10.055 -44.142 8.846 1.00 69.62 290 GLY A C 1
ATOM 2236 O O . GLY A 1 290 ? 11.011 -44.658 9.423 1.00 69.62 290 GLY A O 1
ATOM 2237 N N . THR A 1 291 ? 9.471 -43.031 9.309 1.00 72.25 291 THR A N 1
ATOM 2238 C CA . THR A 1 291 ? 9.976 -42.292 10.469 1.00 72.25 291 THR A CA 1
ATOM 2239 C C . THR A 1 291 ? 9.175 -42.607 11.734 1.00 72.25 291 THR A C 1
ATOM 2241 O O . THR A 1 291 ? 7.985 -42.316 11.809 1.00 72.25 291 THR A O 1
ATOM 2244 N N . ALA A 1 292 ? 9.838 -43.120 12.774 1.00 70.88 292 ALA A N 1
ATOM 2245 C CA . ALA A 1 292 ? 9.260 -43.252 14.111 1.00 70.88 292 ALA A CA 1
ATOM 2246 C C . ALA A 1 292 ? 9.794 -42.147 15.038 1.00 70.88 292 ALA A C 1
ATOM 2248 O O . ALA A 1 292 ? 11.005 -41.983 15.179 1.00 70.88 292 ALA A O 1
ATOM 2249 N N . VAL A 1 293 ? 8.895 -41.400 15.686 1.00 77.00 293 VAL A N 1
ATOM 2250 C CA . VAL A 1 293 ? 9.248 -40.486 16.784 1.00 77.00 293 VAL A CA 1
ATOM 2251 C C . VAL A 1 293 ? 8.983 -41.216 18.095 1.00 77.00 293 VAL A C 1
ATOM 2253 O O . VAL A 1 293 ? 7.834 -41.525 18.407 1.00 77.00 293 VAL A O 1
ATOM 2256 N N . SER A 1 294 ? 10.040 -41.511 18.852 1.00 77.06 294 SER A N 1
ATOM 2257 C CA . SER A 1 294 ? 9.911 -42.181 20.147 1.00 77.06 294 SER A CA 1
ATOM 2258 C C . SER A 1 294 ? 9.111 -41.320 21.136 1.00 77.06 294 SER A C 1
ATOM 2260 O O . SER A 1 294 ? 9.352 -40.110 21.216 1.00 77.06 294 SER A O 1
ATOM 2262 N N . PRO A 1 295 ? 8.185 -41.906 21.919 1.00 77.56 295 PRO A N 1
ATOM 2263 C CA . PRO A 1 295 ? 7.512 -41.193 23.000 1.00 77.56 295 PRO A CA 1
ATOM 2264 C C . PRO A 1 295 ? 8.534 -40.693 24.025 1.00 77.56 295 PRO A C 1
ATOM 2266 O O . PRO A 1 295 ? 9.392 -41.453 24.470 1.00 77.56 295 PRO A O 1
ATOM 2269 N N . GLY A 1 296 ? 8.436 -39.426 24.417 1.00 83.19 296 GLY A N 1
ATOM 2270 C CA . GLY A 1 296 ? 9.391 -38.804 25.331 1.00 83.19 296 GLY A CA 1
ATOM 2271 C C . GLY A 1 296 ? 8.949 -37.410 25.782 1.00 83.19 296 GLY A C 1
ATOM 2272 O O . GLY A 1 296 ? 7.780 -37.043 25.621 1.00 83.19 296 GLY A O 1
ATOM 2273 N N . PRO A 1 297 ? 9.855 -36.612 26.365 1.00 87.75 297 PRO A N 1
ATOM 2274 C CA . PRO A 1 297 ? 9.596 -35.211 26.676 1.00 87.75 297 PRO A CA 1
ATOM 2275 C C . PRO A 1 297 ? 9.196 -34.420 25.422 1.00 87.75 297 PRO A C 1
ATOM 2277 O O . PRO A 1 297 ? 9.744 -34.622 24.340 1.00 87.75 297 PRO A O 1
ATOM 2280 N N . ALA A 1 298 ? 8.266 -33.471 25.569 1.00 89.94 298 ALA A N 1
ATOM 2281 C CA . ALA A 1 298 ? 7.712 -32.717 24.439 1.00 89.94 298 ALA A CA 1
ATOM 2282 C C . ALA A 1 298 ? 8.780 -31.991 23.588 1.00 89.94 298 ALA A C 1
ATOM 2284 O O . ALA A 1 298 ? 8.629 -31.890 22.372 1.00 89.94 298 ALA A O 1
ATOM 2285 N N . GLU A 1 299 ? 9.862 -31.519 24.216 1.00 91.94 299 GLU A N 1
ATOM 2286 C CA . GLU A 1 299 ? 10.997 -30.858 23.552 1.00 91.94 299 GLU A CA 1
ATOM 2287 C C . GLU A 1 299 ? 11.760 -31.809 22.613 1.00 91.94 299 GLU A C 1
ATOM 2289 O O . GLU A 1 299 ? 12.017 -31.490 21.448 1.00 91.94 299 GLU A O 1
ATOM 2294 N N . GLU A 1 300 ? 12.078 -33.010 23.100 1.00 90.44 300 GLU A N 1
ATOM 2295 C CA . GLU A 1 300 ? 12.795 -34.037 22.338 1.00 90.44 300 GLU A CA 1
ATOM 2296 C C . GLU A 1 300 ? 11.936 -34.554 21.185 1.00 90.44 300 GLU A C 1
ATOM 2298 O O . GLU A 1 300 ? 12.415 -34.670 20.055 1.00 90.44 300 GLU A O 1
ATOM 2303 N N . MET A 1 301 ? 10.642 -34.776 21.438 1.00 91.81 301 MET A N 1
ATOM 2304 C CA . MET A 1 301 ? 9.695 -35.201 20.409 1.00 91.81 301 MET A CA 1
ATOM 2305 C C . MET A 1 301 ? 9.561 -34.159 19.289 1.00 91.81 301 MET A C 1
ATOM 2307 O O . MET A 1 301 ? 9.560 -34.514 18.111 1.00 91.81 301 MET A O 1
ATOM 2311 N N . ALA A 1 302 ? 9.481 -32.868 19.629 1.00 92.88 302 ALA A N 1
ATOM 2312 C CA . ALA A 1 302 ? 9.414 -31.792 18.640 1.00 92.88 302 ALA A CA 1
ATOM 2313 C C . ALA A 1 302 ? 10.708 -31.673 17.821 1.00 92.88 302 ALA A C 1
ATOM 2315 O O . ALA A 1 302 ? 10.655 -31.505 16.600 1.00 92.88 302 ALA A O 1
ATOM 2316 N N . THR A 1 303 ? 11.865 -31.813 18.471 1.00 91.69 303 THR A N 1
ATOM 2317 C CA . THR A 1 303 ? 13.174 -31.793 17.802 1.00 91.69 303 THR A CA 1
ATOM 2318 C C . THR A 1 303 ? 13.329 -32.980 16.850 1.00 91.69 303 THR A C 1
ATOM 2320 O O . THR A 1 303 ? 13.718 -32.795 15.696 1.00 91.69 303 THR A O 1
ATOM 2323 N N . SER A 1 304 ? 12.956 -34.184 17.294 1.00 90.94 304 SER A N 1
ATOM 2324 C CA . SER A 1 304 ? 12.955 -35.405 16.481 1.00 90.94 304 SER A CA 1
ATOM 2325 C C . SER A 1 304 ? 12.019 -35.284 15.272 1.00 90.94 304 SER A C 1
ATOM 2327 O O . SER A 1 304 ? 12.428 -35.565 14.144 1.00 90.94 304 SER A O 1
ATOM 2329 N N . LEU A 1 305 ? 10.806 -34.752 15.470 1.00 91.56 305 LEU A N 1
ATOM 2330 C CA . LEU A 1 305 ? 9.860 -34.474 14.387 1.00 91.56 305 LEU A CA 1
ATOM 2331 C C . LEU A 1 305 ? 10.450 -33.513 13.342 1.00 91.56 305 LEU A C 1
ATOM 2333 O O . LEU A 1 305 ? 10.370 -33.772 12.142 1.00 91.56 305 LEU A O 1
ATOM 2337 N N . MET A 1 306 ? 11.058 -32.405 13.771 1.00 92.00 306 MET A N 1
ATOM 2338 C CA . MET A 1 306 ? 11.653 -31.448 12.832 1.00 92.00 306 MET A CA 1
ATOM 2339 C C . MET A 1 306 ? 12.877 -32.023 12.108 1.00 92.00 306 MET A C 1
ATOM 2341 O O . MET A 1 306 ? 13.071 -31.730 10.925 1.00 92.00 306 MET A O 1
ATOM 2345 N N . ALA A 1 307 ? 13.674 -32.867 12.769 1.00 89.69 307 ALA A N 1
ATOM 2346 C CA . ALA A 1 307 ? 14.786 -33.579 12.143 1.00 89.69 307 ALA A CA 1
ATOM 2347 C C . ALA A 1 307 ? 14.296 -34.559 11.063 1.00 89.69 307 ALA A C 1
ATOM 2349 O O . ALA A 1 307 ? 14.835 -34.567 9.954 1.00 89.69 307 ALA A O 1
ATOM 2350 N N . ALA A 1 308 ? 13.224 -35.305 11.343 1.00 89.94 308 ALA A N 1
ATOM 2351 C CA . ALA A 1 308 ? 12.572 -36.194 10.385 1.00 89.94 308 ALA A CA 1
ATOM 2352 C C . ALA A 1 308 ? 12.062 -35.444 9.147 1.00 89.94 308 ALA A C 1
ATOM 2354 O O . ALA A 1 308 ? 12.403 -35.797 8.017 1.00 89.94 308 ALA A O 1
ATOM 2355 N N . ILE A 1 309 ? 11.321 -34.349 9.353 1.00 90.94 309 ILE A N 1
ATOM 2356 C CA . ILE A 1 309 ? 10.812 -33.508 8.258 1.00 90.94 309 ILE A CA 1
ATOM 2357 C C . ILE A 1 309 ? 11.969 -32.938 7.432 1.00 90.94 309 ILE A C 1
ATOM 2359 O O . ILE A 1 309 ? 11.901 -32.916 6.204 1.00 90.94 309 ILE A O 1
ATOM 2363 N N . THR A 1 310 ? 13.043 -32.494 8.087 1.00 90.12 310 THR A N 1
ATOM 2364 C CA . THR A 1 310 ? 14.231 -31.955 7.410 1.00 90.12 310 THR A CA 1
ATOM 2365 C C . THR A 1 310 ? 14.908 -33.019 6.546 1.00 90.12 310 THR A C 1
ATOM 2367 O O . THR A 1 310 ? 15.228 -32.741 5.392 1.00 90.12 310 THR A O 1
ATOM 2370 N N . SER A 1 311 ? 15.065 -34.241 7.063 1.00 88.12 311 SER A N 1
ATOM 2371 C CA . SER A 1 311 ? 15.619 -35.377 6.318 1.00 88.12 311 SER A CA 1
ATOM 2372 C C . SER A 1 311 ? 14.753 -35.735 5.104 1.00 88.12 311 SER A C 1
ATOM 2374 O O . SER A 1 311 ? 15.262 -35.825 3.985 1.00 88.12 311 SER A O 1
ATOM 2376 N N . ALA A 1 312 ? 13.430 -35.820 5.283 1.00 88.88 312 ALA A N 1
ATOM 2377 C CA . ALA A 1 312 ? 12.492 -36.063 4.189 1.00 88.88 312 ALA A CA 1
ATOM 2378 C C . ALA A 1 312 ? 12.537 -34.942 3.132 1.00 88.88 312 ALA A C 1
ATOM 2380 O O . ALA A 1 312 ? 12.486 -35.210 1.931 1.00 88.88 312 ALA A O 1
ATOM 2381 N N . CYS A 1 313 ? 12.680 -33.680 3.550 1.00 89.06 313 CYS A N 1
ATOM 2382 C CA . CYS A 1 313 ? 12.832 -32.539 2.644 1.00 89.06 313 CYS A CA 1
ATOM 2383 C C . CYS A 1 313 ? 14.148 -32.586 1.858 1.00 89.06 313 CYS A C 1
ATOM 2385 O O . CYS A 1 313 ? 14.147 -32.333 0.655 1.00 89.06 313 CYS A O 1
ATOM 2387 N N . ASP A 1 314 ? 15.266 -32.910 2.512 1.00 87.19 314 ASP A N 1
ATOM 2388 C CA . ASP A 1 314 ? 16.571 -33.057 1.859 1.00 87.19 314 ASP A CA 1
ATOM 2389 C C . ASP A 1 314 ? 16.576 -34.189 0.823 1.00 87.19 314 ASP A C 1
ATOM 2391 O O . ASP A 1 314 ? 17.227 -34.057 -0.213 1.00 87.19 314 ASP A O 1
ATOM 2395 N N . ALA A 1 315 ? 15.811 -35.255 1.064 1.00 85.62 315 ALA A N 1
ATOM 2396 C CA . ALA A 1 315 ? 15.699 -36.384 0.150 1.00 85.62 315 ALA A CA 1
ATOM 2397 C C . ALA A 1 315 ? 14.721 -36.128 -1.022 1.00 85.62 315 ALA A C 1
ATOM 2399 O O . ALA A 1 315 ? 14.929 -36.645 -2.115 1.00 85.62 315 ALA A O 1
ATOM 2400 N N . SER A 1 316 ? 13.679 -35.312 -0.820 1.00 86.75 316 SER A N 1
ATOM 2401 C CA . SER A 1 316 ? 12.599 -35.069 -1.801 1.00 86.75 316 SER A CA 1
ATOM 2402 C C . SER A 1 316 ? 12.717 -33.764 -2.599 1.00 86.75 316 SER A C 1
ATOM 2404 O O . SER A 1 316 ? 11.924 -33.530 -3.512 1.00 86.75 316 SER A O 1
ATOM 2406 N N . MET A 1 317 ? 13.658 -32.872 -2.260 1.00 86.94 317 MET A N 1
ATOM 2407 C CA . MET A 1 317 ? 13.775 -31.552 -2.891 1.00 86.94 317 MET A CA 1
ATOM 2408 C C . MET A 1 317 ? 15.218 -31.118 -3.148 1.00 86.94 317 MET A C 1
ATOM 2410 O O . MET A 1 317 ? 16.106 -31.222 -2.307 1.00 86.94 317 MET A O 1
ATOM 2414 N N . THR A 1 318 ? 15.425 -30.445 -4.283 1.00 83.94 318 THR A N 1
ATOM 2415 C CA . THR A 1 318 ? 16.696 -29.769 -4.573 1.00 83.94 318 THR A CA 1
ATOM 2416 C C . THR A 1 318 ? 16.876 -28.501 -3.730 1.00 83.94 318 THR A C 1
ATOM 2418 O O . THR A 1 318 ? 15.929 -27.749 -3.482 1.00 83.94 318 THR A O 1
ATOM 2421 N N . LYS A 1 319 ? 18.113 -28.195 -3.324 1.00 80.25 319 LYS A N 1
ATOM 2422 C CA . LYS A 1 319 ? 18.444 -26.928 -2.646 1.00 80.25 319 LYS A CA 1
ATOM 2423 C C . LYS A 1 319 ? 18.530 -25.783 -3.662 1.00 80.25 319 LYS A C 1
ATOM 2425 O O . LYS A 1 319 ? 19.052 -25.940 -4.766 1.00 80.25 319 LYS A O 1
ATOM 2430 N N . LYS A 1 320 ? 18.034 -24.590 -3.308 1.00 68.69 320 LYS A N 1
ATOM 2431 C CA . LYS A 1 320 ? 18.144 -23.394 -4.162 1.00 68.69 320 LYS A CA 1
ATOM 2432 C C . LYS A 1 320 ? 19.615 -23.006 -4.328 1.00 68.69 320 LYS A C 1
ATOM 2434 O O . LYS A 1 320 ? 20.221 -22.470 -3.407 1.00 68.69 320 LYS A O 1
ATOM 2439 N N . GLY A 1 321 ? 20.162 -23.230 -5.523 1.00 53.88 321 GLY A N 1
ATOM 2440 C CA . GLY A 1 321 ? 21.539 -22.870 -5.861 1.00 53.88 321 GLY A CA 1
ATOM 2441 C C . GLY A 1 321 ? 21.839 -21.368 -5.739 1.00 53.88 321 GLY A C 1
ATOM 2442 O O . GLY A 1 321 ? 20.990 -20.508 -6.004 1.00 53.88 321 GLY A O 1
ATOM 2443 N N . GLY A 1 322 ? 23.079 -21.053 -5.352 1.00 51.75 322 GLY A N 1
ATOM 2444 C CA . GLY A 1 322 ? 23.597 -19.689 -5.251 1.00 51.75 322 GLY A CA 1
ATOM 2445 C C . GLY A 1 322 ? 23.571 -18.922 -6.581 1.00 51.75 322 GLY A C 1
ATOM 2446 O O . GLY A 1 322 ? 23.632 -19.515 -7.653 1.00 51.75 322 GLY A O 1
ATOM 2447 N N . ARG A 1 323 ? 23.444 -17.584 -6.475 1.00 45.91 323 ARG A N 1
ATOM 2448 C CA . ARG A 1 323 ? 23.396 -16.556 -7.545 1.00 45.91 323 ARG A CA 1
ATOM 2449 C C . ARG A 1 323 ? 23.191 -17.113 -8.960 1.00 45.91 323 ARG A C 1
ATOM 2451 O O . ARG A 1 323 ? 24.152 -17.461 -9.643 1.00 45.91 323 ARG A O 1
ATOM 2458 N N . ARG A 1 324 ? 21.949 -17.029 -9.458 1.00 48.03 324 ARG A N 1
ATOM 2459 C CA . ARG A 1 324 ? 21.664 -17.119 -10.899 1.00 48.03 324 ARG A CA 1
ATOM 2460 C C . ARG A 1 324 ? 22.689 -16.263 -11.652 1.00 48.03 324 ARG A C 1
ATOM 2462 O O . ARG A 1 324 ? 22.741 -15.047 -11.436 1.00 48.03 324 ARG A O 1
ATOM 2469 N N . ARG A 1 325 ? 23.487 -16.881 -12.536 1.00 50.06 325 ARG A N 1
ATOM 2470 C CA . ARG A 1 325 ? 24.217 -16.142 -13.578 1.00 50.06 325 ARG A CA 1
ATOM 2471 C C . ARG A 1 325 ? 23.203 -15.191 -14.211 1.00 50.06 325 ARG A C 1
ATOM 2473 O O . ARG A 1 325 ? 22.069 -15.607 -14.458 1.00 50.06 325 ARG A O 1
ATOM 2480 N N . ARG A 1 326 ? 23.555 -13.908 -14.383 1.00 46.94 326 ARG A N 1
ATOM 2481 C CA . ARG A 1 326 ? 22.651 -12.940 -15.024 1.00 46.94 326 ARG A CA 1
ATOM 2482 C C . ARG A 1 326 ? 22.225 -13.552 -16.354 1.00 46.94 326 ARG A C 1
ATOM 2484 O O . ARG A 1 326 ? 23.059 -13.696 -17.242 1.00 46.94 326 ARG A O 1
ATOM 2491 N N . GLY A 1 327 ? 20.963 -13.970 -16.436 1.00 52.00 327 GLY A N 1
ATOM 2492 C CA . GLY A 1 327 ? 20.416 -14.541 -17.655 1.00 52.00 327 GLY A CA 1
ATOM 2493 C C . GLY A 1 327 ? 20.592 -13.551 -18.798 1.00 52.00 327 GLY A C 1
ATOM 2494 O O . GLY A 1 327 ? 20.671 -12.336 -18.569 1.00 52.00 327 GLY A O 1
ATOM 2495 N N . ALA A 1 328 ? 20.663 -14.066 -20.024 1.00 59.22 328 ALA A N 1
ATOM 2496 C CA . ALA A 1 328 ? 20.593 -13.218 -21.201 1.00 59.22 328 ALA A CA 1
ATOM 2497 C C . ALA A 1 328 ? 19.367 -12.291 -21.094 1.00 59.22 328 ALA A C 1
ATOM 2499 O O . ALA A 1 328 ? 18.350 -12.636 -20.484 1.00 59.22 328 ALA A O 1
ATOM 2500 N N . VAL A 1 329 ? 19.483 -11.074 -21.628 1.00 71.19 329 VAL A N 1
ATOM 2501 C CA . VAL A 1 329 ? 18.382 -10.100 -21.592 1.00 71.19 329 VAL A CA 1
ATOM 2502 C C . VAL A 1 329 ? 17.144 -10.738 -22.233 1.00 71.19 329 VAL A C 1
ATOM 2504 O O . VAL A 1 329 ? 17.280 -11.447 -23.219 1.00 71.19 329 VAL A O 1
ATOM 2507 N N . TYR A 1 330 ? 15.946 -10.481 -21.703 1.00 78.50 330 TYR A N 1
ATOM 2508 C CA . TYR A 1 330 ? 14.717 -11.228 -22.032 1.00 78.50 330 TYR A CA 1
ATOM 2509 C C . TYR A 1 330 ? 14.352 -11.346 -23.529 1.00 78.50 330 TYR A C 1
ATOM 2511 O O . TYR A 1 330 ? 13.562 -12.209 -23.883 1.00 78.50 330 TYR A O 1
ATOM 2519 N N . TRP A 1 331 ? 14.883 -10.472 -24.390 1.00 85.81 331 TRP A N 1
ATOM 2520 C CA . TRP A 1 331 ? 14.654 -10.446 -25.843 1.00 85.81 331 TRP A CA 1
ATOM 2521 C C . TRP A 1 331 ? 15.846 -10.973 -26.658 1.00 85.81 331 TRP A C 1
ATOM 2523 O O . TRP A 1 331 ? 15.861 -10.845 -27.879 1.00 85.81 331 TRP A O 1
ATOM 2533 N N . TRP A 1 332 ? 16.887 -11.494 -26.010 1.00 85.44 332 TRP A N 1
ATOM 2534 C CA . TRP A 1 332 ? 18.090 -11.980 -26.678 1.00 85.44 332 TRP A CA 1
ATOM 2535 C C . TRP A 1 332 ? 17.882 -13.398 -27.219 1.00 85.44 332 TRP A C 1
ATOM 2537 O O . TRP A 1 332 ? 17.548 -14.300 -26.456 1.00 85.44 332 TRP A O 1
ATOM 2547 N N . THR A 1 333 ? 18.108 -13.599 -28.518 1.00 87.50 333 THR A N 1
ATOM 2548 C CA . THR A 1 333 ? 17.957 -14.891 -29.213 1.00 87.50 333 THR A CA 1
ATOM 2549 C C . THR A 1 333 ? 19.266 -15.304 -29.893 1.00 87.50 333 THR A C 1
ATOM 2551 O O . THR A 1 333 ? 20.161 -14.468 -30.054 1.00 87.50 333 THR A O 1
ATOM 2554 N N . SER A 1 334 ? 19.382 -16.573 -30.304 1.00 85.38 334 SER A N 1
ATOM 2555 C CA . SER A 1 334 ? 20.499 -17.061 -31.134 1.00 85.38 334 SER A CA 1
ATOM 2556 C C . SER A 1 334 ? 20.611 -16.269 -32.438 1.00 85.38 334 SER A C 1
ATOM 2558 O O . SER A 1 334 ? 21.672 -15.735 -32.726 1.00 85.38 334 SER A O 1
ATOM 2560 N N . GLU A 1 335 ? 19.493 -16.027 -33.127 1.00 88.38 335 GLU A N 1
ATOM 2561 C CA . GLU A 1 335 ? 19.436 -15.186 -34.334 1.00 88.38 335 GLU A CA 1
ATOM 2562 C C . GLU A 1 335 ? 20.023 -13.777 -34.104 1.00 88.38 335 GLU A C 1
ATOM 2564 O O . GLU A 1 335 ? 20.822 -13.277 -34.896 1.00 88.38 335 GLU A O 1
ATOM 2569 N N . ILE A 1 336 ? 19.666 -13.116 -32.993 1.00 89.25 336 ILE A N 1
ATOM 2570 C CA . ILE A 1 336 ? 20.212 -11.793 -32.646 1.00 89.25 336 ILE A CA 1
ATOM 2571 C C . ILE A 1 336 ? 21.701 -11.888 -32.307 1.00 89.25 336 ILE A C 1
ATOM 2573 O O . ILE A 1 336 ? 22.455 -10.957 -32.617 1.00 89.25 336 ILE A O 1
ATOM 2577 N N . ALA A 1 337 ? 22.131 -12.984 -31.676 1.00 85.50 337 ALA A N 1
ATOM 2578 C CA . ALA A 1 337 ? 23.542 -13.257 -31.471 1.00 85.50 337 ALA A CA 1
ATOM 2579 C C . ALA A 1 337 ? 24.241 -13.333 -32.838 1.00 85.50 337 ALA A C 1
ATOM 2581 O O . ALA A 1 337 ? 25.079 -12.476 -33.108 1.00 85.50 337 ALA A O 1
ATOM 2582 N N . ASP A 1 338 ? 23.822 -14.202 -33.750 1.00 87.12 338 ASP A N 1
ATOM 2583 C CA . ASP A 1 338 ? 24.454 -14.405 -35.062 1.00 87.12 338 ASP A CA 1
ATOM 2584 C C . ASP A 1 338 ? 24.488 -13.122 -35.911 1.00 87.12 338 ASP A C 1
ATOM 2586 O O . ASP A 1 338 ? 25.535 -12.715 -36.442 1.00 87.12 338 ASP A O 1
ATOM 2590 N N . LEU A 1 339 ? 23.368 -12.391 -35.953 1.00 88.81 339 LEU A N 1
ATOM 2591 C CA . LEU A 1 339 ? 23.268 -11.097 -36.632 1.00 88.81 339 LEU A CA 1
ATOM 2592 C C . LEU A 1 339 ? 24.213 -10.052 -36.030 1.00 88.81 339 LEU A C 1
ATOM 2594 O O . LEU A 1 339 ? 24.740 -9.205 -36.756 1.00 88.81 339 LEU A O 1
ATOM 2598 N N . ARG A 1 340 ? 24.479 -10.094 -34.719 1.00 85.62 340 ARG A N 1
ATOM 2599 C CA . ARG A 1 340 ? 25.436 -9.182 -34.074 1.00 85.62 340 ARG A CA 1
ATOM 2600 C C . ARG A 1 340 ? 26.866 -9.443 -34.530 1.00 85.62 340 ARG A C 1
ATOM 2602 O O . ARG A 1 340 ? 27.603 -8.482 -34.743 1.00 85.62 340 ARG A O 1
ATOM 2609 N N . HIS A 1 341 ? 27.254 -10.704 -34.696 1.00 82.06 341 HIS A N 1
ATOM 2610 C CA . HIS A 1 341 ? 28.620 -11.082 -35.079 1.00 82.06 341 HIS A CA 1
ATOM 2611 C C . HIS A 1 341 ? 28.860 -10.698 -36.542 1.00 82.06 341 HIS A C 1
ATOM 2613 O O . HIS A 1 341 ? 29.887 -10.106 -36.884 1.00 82.06 341 HIS A O 1
ATOM 2619 N N . SER A 1 342 ? 27.853 -10.939 -37.382 1.00 84.69 342 SER A N 1
ATOM 2620 C CA . SER A 1 342 ? 27.810 -10.523 -38.785 1.00 84.69 342 SER A CA 1
ATOM 2621 C C . SER A 1 342 ? 27.852 -8.999 -38.932 1.00 84.69 342 SER A C 1
ATOM 2623 O O . SER A 1 342 ? 28.637 -8.472 -39.718 1.00 84.69 342 SER A O 1
ATOM 2625 N N . CYS A 1 343 ? 27.092 -8.266 -38.112 1.00 86.62 343 CYS A N 1
ATOM 2626 C CA . CYS A 1 343 ? 27.110 -6.800 -38.078 1.00 86.62 343 CYS A CA 1
ATOM 2627 C C . CYS A 1 343 ? 28.488 -6.256 -37.665 1.00 86.62 343 CYS A C 1
ATOM 2629 O O . CYS A 1 343 ? 28.999 -5.326 -38.286 1.00 86.62 343 CYS A O 1
ATOM 2631 N N . LEU A 1 344 ? 29.125 -6.869 -36.661 1.00 79.81 344 LEU A N 1
ATOM 2632 C CA . LEU A 1 344 ? 30.487 -6.544 -36.226 1.00 79.81 344 LEU A CA 1
ATOM 2633 C C . LEU A 1 344 ? 31.533 -6.831 -37.311 1.00 79.81 344 LEU A C 1
ATOM 2635 O O . LEU A 1 344 ? 32.464 -6.048 -37.492 1.00 79.81 344 LEU A O 1
ATOM 2639 N N . ARG A 1 345 ? 31.398 -7.939 -38.047 1.00 81.44 345 ARG A N 1
ATOM 2640 C CA . ARG A 1 345 ? 32.277 -8.278 -39.176 1.00 81.44 345 ARG A CA 1
ATOM 2641 C C . ARG A 1 345 ? 32.125 -7.268 -40.317 1.00 81.44 345 ARG A C 1
ATOM 2643 O O . ARG A 1 345 ? 33.127 -6.716 -40.759 1.00 81.44 345 ARG A O 1
ATOM 2650 N N . ALA A 1 346 ? 30.891 -6.956 -40.716 1.00 83.12 346 ALA A N 1
ATOM 2651 C CA . ALA A 1 346 ? 30.601 -5.951 -41.740 1.00 83.12 346 ALA A CA 1
ATOM 2652 C C . ALA A 1 346 ? 31.087 -4.550 -41.331 1.00 83.12 346 ALA A C 1
ATOM 2654 O O . ALA A 1 346 ? 31.632 -3.819 -42.153 1.00 83.12 346 ALA A O 1
ATOM 2655 N N . ARG A 1 347 ? 30.971 -4.195 -40.044 1.00 79.81 347 ARG A N 1
ATOM 2656 C CA . ARG A 1 347 ? 31.532 -2.955 -39.488 1.00 79.81 347 ARG A CA 1
ATOM 2657 C C . ARG A 1 347 ? 33.057 -2.911 -39.615 1.00 79.81 347 ARG A C 1
ATOM 2659 O O . ARG A 1 347 ? 33.578 -1.896 -40.065 1.00 79.81 347 ARG A O 1
ATOM 2666 N N . ARG A 1 348 ? 33.760 -3.994 -39.255 1.00 78.75 348 ARG A N 1
ATOM 2667 C CA . ARG A 1 348 ? 35.228 -4.089 -39.385 1.00 78.75 348 ARG A CA 1
ATOM 2668 C C . ARG A 1 348 ? 35.676 -3.942 -40.841 1.00 78.75 348 ARG A C 1
ATOM 2670 O O . ARG A 1 348 ? 36.622 -3.212 -41.107 1.00 78.75 348 ARG A O 1
ATOM 2677 N N . LEU A 1 349 ? 34.975 -4.582 -41.779 1.00 79.25 349 LEU A N 1
ATOM 2678 C CA . LEU A 1 349 ? 35.243 -4.441 -43.215 1.00 79.25 349 LEU A CA 1
ATOM 2679 C C . LEU A 1 349 ? 35.011 -3.003 -43.698 1.00 79.25 349 LEU A C 1
ATOM 2681 O O . LEU A 1 349 ? 35.876 -2.445 -44.362 1.00 79.25 349 LEU A O 1
ATOM 2685 N N . ALA A 1 350 ? 33.907 -2.369 -43.294 1.00 78.69 350 ALA A N 1
ATOM 2686 C CA . ALA A 1 350 ? 33.621 -0.973 -43.628 1.00 78.69 350 ALA A CA 1
ATOM 2687 C C . ALA A 1 350 ? 34.647 0.015 -43.045 1.00 78.69 350 ALA A C 1
ATOM 2689 O O . ALA A 1 350 ? 34.973 1.000 -43.696 1.00 78.69 350 ALA A O 1
ATOM 2690 N N . GLN A 1 351 ? 35.179 -0.246 -41.847 1.00 73.69 351 GLN A N 1
ATOM 2691 C CA . GLN A 1 351 ? 36.246 0.568 -41.251 1.00 73.69 351 GLN A CA 1
ATOM 2692 C C . GLN A 1 351 ? 37.582 0.402 -41.991 1.00 73.69 351 GLN A C 1
ATOM 2694 O O . GLN A 1 351 ? 38.284 1.384 -42.197 1.00 73.69 351 GLN A O 1
ATOM 2699 N N . ARG A 1 352 ? 37.917 -0.818 -42.433 1.00 73.25 352 ARG A N 1
ATOM 2700 C CA . ARG A 1 352 ? 39.150 -1.108 -43.195 1.00 73.25 352 ARG A CA 1
ATOM 2701 C C . ARG A 1 352 ? 39.100 -0.643 -44.654 1.00 73.25 352 ARG A C 1
ATOM 2703 O O . ARG A 1 352 ? 40.148 -0.446 -45.259 1.00 73.25 352 ARG A O 1
ATOM 2710 N N . ALA A 1 353 ? 37.903 -0.504 -45.220 1.00 75.44 353 ALA A N 1
ATOM 2711 C CA . ALA A 1 353 ? 37.680 -0.033 -46.587 1.00 75.44 353 ALA A CA 1
ATOM 2712 C C . ALA A 1 353 ? 37.697 1.502 -46.719 1.00 75.44 353 ALA A C 1
ATOM 2714 O O . ALA A 1 353 ? 37.537 2.014 -47.820 1.00 75.44 353 ALA A O 1
ATOM 2715 N N . HIS A 1 354 ? 37.878 2.239 -45.620 1.00 64.12 354 HIS A N 1
ATOM 2716 C CA . HIS A 1 354 ? 37.920 3.700 -45.626 1.00 64.12 354 HIS A CA 1
ATOM 2717 C C . HIS A 1 354 ? 39.083 4.218 -46.490 1.00 64.12 354 HIS A C 1
ATOM 2719 O O . HIS A 1 354 ? 40.236 3.857 -46.250 1.00 64.12 354 HIS A O 1
ATOM 2725 N N . GLY A 1 355 ? 38.789 5.063 -47.483 1.00 62.38 355 GLY A N 1
ATOM 2726 C CA . GLY A 1 355 ? 39.768 5.562 -48.455 1.00 62.38 355 GLY A CA 1
ATOM 2727 C C . GLY A 1 355 ? 40.133 4.569 -49.566 1.00 62.38 355 GLY A C 1
ATOM 2728 O O . GLY A 1 355 ? 41.075 4.820 -50.312 1.00 62.38 355 GLY A O 1
ATOM 2729 N N . ARG A 1 356 ? 39.416 3.440 -49.684 1.00 74.56 356 ARG A N 1
ATOM 2730 C CA . ARG A 1 356 ? 39.582 2.450 -50.763 1.00 74.56 356 ARG A CA 1
ATOM 2731 C C . ARG A 1 356 ? 38.394 2.500 -51.739 1.00 74.56 356 ARG A C 1
ATOM 2733 O O . ARG A 1 356 ? 37.299 2.886 -51.335 1.00 74.56 356 ARG A O 1
ATOM 2740 N N . PRO A 1 357 ? 38.543 2.027 -52.993 1.00 70.88 357 PRO A N 1
ATOM 2741 C CA . PRO A 1 357 ? 37.465 2.059 -53.996 1.00 70.88 357 PRO A CA 1
ATOM 2742 C C . PRO A 1 357 ? 36.187 1.308 -53.583 1.00 70.88 357 PRO A C 1
ATOM 2744 O O . PRO A 1 357 ? 35.105 1.579 -54.088 1.00 70.88 357 PRO A O 1
ATOM 2747 N N . ASN A 1 358 ? 36.298 0.357 -52.651 1.00 80.69 358 ASN A N 1
ATOM 2748 C CA . ASN A 1 358 ? 35.193 -0.467 -52.161 1.00 80.69 358 ASN A CA 1
ATOM 2749 C C . ASN A 1 358 ? 34.512 0.079 -50.887 1.00 80.69 358 ASN A C 1
ATOM 2751 O O . ASN A 1 358 ? 33.737 -0.648 -50.254 1.00 80.69 358 ASN A O 1
ATOM 2755 N N . GLU A 1 359 ? 34.782 1.331 -50.500 1.00 74.88 359 GLU A N 1
ATOM 2756 C CA . GLU A 1 359 ? 34.226 1.972 -49.301 1.00 74.88 359 GLU A CA 1
ATOM 2757 C C . GLU A 1 359 ? 32.690 1.961 -49.293 1.00 74.88 359 GLU A C 1
ATOM 2759 O O . GLU A 1 359 ? 32.072 1.507 -48.322 1.00 74.88 359 GLU A O 1
ATOM 2764 N N . ASP A 1 360 ? 32.066 2.402 -50.387 1.00 76.81 360 ASP A N 1
ATOM 2765 C CA . ASP A 1 360 ? 30.609 2.531 -50.478 1.00 76.81 360 ASP A CA 1
ATOM 2766 C C . ASP A 1 360 ? 29.902 1.174 -50.446 1.00 76.81 360 ASP A C 1
ATOM 2768 O O . ASP A 1 360 ? 28.890 1.013 -49.755 1.00 76.81 360 ASP A O 1
ATOM 2772 N N . ALA A 1 361 ? 30.479 0.159 -51.095 1.00 80.38 361 ALA A N 1
ATOM 2773 C CA . ALA A 1 361 ? 29.968 -1.210 -51.064 1.00 80.38 361 ALA A CA 1
ATOM 2774 C C . ALA A 1 361 ? 30.031 -1.806 -49.644 1.00 80.38 361 ALA A C 1
ATOM 2776 O O . ALA A 1 361 ? 29.045 -2.360 -49.143 1.00 80.38 361 ALA A O 1
ATOM 2777 N N . CYS A 1 362 ? 31.159 -1.634 -48.944 1.00 80.56 362 CYS A N 1
ATOM 2778 C CA . CYS A 1 362 ? 31.310 -2.099 -47.564 1.00 80.56 362 CYS A CA 1
ATOM 2779 C C . CYS A 1 362 ? 30.373 -1.349 -46.598 1.00 80.56 362 CYS A C 1
ATOM 2781 O O . CYS A 1 362 ? 29.784 -1.955 -45.696 1.00 80.56 362 CYS A O 1
ATOM 2783 N N . ARG A 1 363 ? 30.174 -0.040 -46.805 1.00 80.06 363 ARG A N 1
ATOM 2784 C CA . ARG A 1 363 ? 29.258 0.797 -46.013 1.00 80.06 363 ARG A CA 1
ATOM 2785 C C . ARG A 1 363 ? 27.791 0.416 -46.242 1.00 80.06 363 ARG A C 1
ATOM 2787 O O . ARG A 1 363 ? 27.033 0.331 -45.269 1.00 80.06 363 ARG A O 1
ATOM 2794 N N . ALA A 1 364 ? 27.395 0.138 -47.484 1.00 84.19 364 ALA A N 1
ATOM 2795 C CA . ALA A 1 364 ? 26.057 -0.340 -47.830 1.00 84.19 364 ALA A CA 1
ATOM 2796 C C . ALA A 1 364 ? 25.765 -1.719 -47.210 1.00 84.19 364 ALA A C 1
ATOM 2798 O O . ALA A 1 364 ? 24.704 -1.910 -46.606 1.00 84.19 364 ALA A O 1
ATOM 2799 N N . SER A 1 365 ? 26.736 -2.639 -47.264 1.00 86.94 365 SER A N 1
ATOM 2800 C CA . SER A 1 365 ? 26.657 -3.959 -46.624 1.00 86.94 365 SER A CA 1
ATOM 2801 C C . SER A 1 365 ? 26.477 -3.852 -45.103 1.00 86.94 365 SER A C 1
ATOM 2803 O O . SER A 1 365 ? 25.525 -4.401 -44.539 1.00 86.94 365 SER A O 1
ATOM 2805 N N . TYR A 1 366 ? 27.291 -3.032 -44.425 1.00 86.25 366 TYR A N 1
ATOM 2806 C CA . TYR A 1 366 ? 27.113 -2.750 -42.996 1.00 86.25 366 TYR A CA 1
ATOM 2807 C C . TYR A 1 366 ? 25.728 -2.154 -42.685 1.00 86.25 366 TYR A C 1
ATOM 2809 O O . TYR A 1 366 ? 25.063 -2.577 -41.734 1.00 86.25 366 TYR A O 1
ATOM 2817 N N . ALA A 1 367 ? 25.245 -1.203 -43.491 1.00 84.06 367 ALA A N 1
ATOM 2818 C CA . ALA A 1 367 ? 23.927 -0.604 -43.302 1.00 84.06 367 ALA A CA 1
ATOM 2819 C C . ALA A 1 367 ? 22.779 -1.618 -43.471 1.00 84.06 367 ALA A C 1
ATOM 2821 O O . ALA A 1 367 ? 21.783 -1.532 -42.744 1.00 84.06 367 ALA A O 1
ATOM 2822 N N . ALA A 1 368 ? 22.904 -2.582 -44.388 1.00 89.25 368 ALA A N 1
ATOM 2823 C CA . ALA A 1 368 ? 21.940 -3.664 -44.580 1.00 89.25 368 ALA A CA 1
ATOM 2824 C C . ALA A 1 368 ? 21.889 -4.606 -43.366 1.00 89.25 368 ALA A C 1
ATOM 2826 O O . ALA A 1 368 ? 20.827 -4.750 -42.756 1.00 89.25 368 ALA A O 1
ATOM 2827 N N . VAL A 1 369 ? 23.035 -5.143 -42.929 1.00 88.12 369 VAL A N 1
ATOM 2828 C CA . VAL A 1 369 ? 23.102 -6.049 -41.764 1.00 88.12 369 VAL A CA 1
ATOM 2829 C C . VAL A 1 369 ? 22.652 -5.340 -40.480 1.00 88.12 369 VAL A C 1
ATOM 2831 O O . VAL A 1 369 ? 21.935 -5.910 -39.656 1.00 88.12 369 VAL A O 1
ATOM 2834 N N . ARG A 1 370 ? 22.968 -4.047 -40.328 1.00 85.75 370 ARG A N 1
ATOM 2835 C CA . ARG A 1 370 ? 22.485 -3.229 -39.206 1.00 85.75 370 ARG A CA 1
ATOM 2836 C C . ARG A 1 370 ? 20.961 -3.070 -39.201 1.00 85.75 370 ARG A C 1
ATO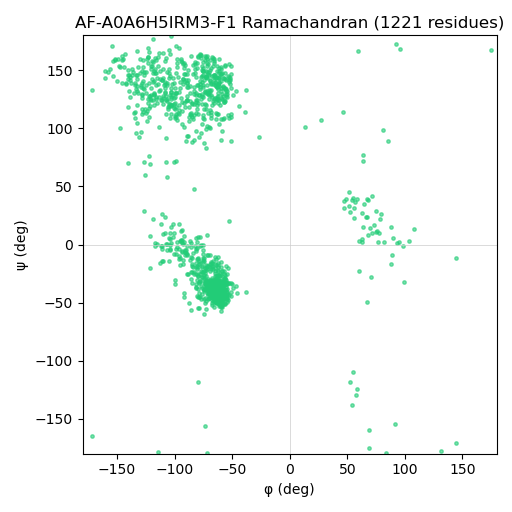M 2838 O O . ARG A 1 370 ? 20.365 -3.047 -38.122 1.00 85.75 370 ARG A O 1
ATOM 2845 N N . ARG A 1 371 ? 20.319 -2.934 -40.370 1.00 88.12 371 ARG A N 1
ATOM 2846 C CA . ARG A 1 371 ? 18.848 -2.872 -40.481 1.00 88.12 371 ARG A CA 1
ATOM 2847 C C . ARG A 1 371 ? 18.208 -4.197 -40.072 1.00 88.12 371 ARG A C 1
ATOM 2849 O O . ARG A 1 371 ? 17.261 -4.160 -39.290 1.00 88.12 371 ARG A O 1
ATOM 2856 N N . LEU A 1 372 ? 18.763 -5.323 -40.522 1.00 90.81 372 LEU A N 1
ATOM 2857 C CA . LEU A 1 372 ? 18.301 -6.662 -40.137 1.00 90.81 372 LEU A CA 1
ATOM 2858 C C . LEU A 1 372 ? 18.408 -6.876 -38.624 1.00 90.81 372 LEU A C 1
ATOM 2860 O O . LEU A 1 372 ? 17.411 -7.194 -37.982 1.00 90.81 372 LEU A O 1
ATOM 2864 N N . LEU A 1 373 ? 19.560 -6.562 -38.022 1.00 89.38 373 LEU A N 1
ATOM 2865 C CA . LEU A 1 373 ? 19.743 -6.646 -36.569 1.00 89.38 373 LEU A CA 1
ATOM 2866 C C . LEU A 1 373 ? 18.733 -5.768 -35.804 1.00 89.38 373 LEU A C 1
ATOM 2868 O O . LEU A 1 373 ? 18.157 -6.202 -34.808 1.00 89.38 373 LEU A O 1
ATOM 2872 N N . ARG A 1 374 ? 18.467 -4.536 -36.266 1.00 86.88 374 ARG A N 1
ATOM 2873 C CA . ARG A 1 374 ? 17.448 -3.654 -35.659 1.00 86.88 374 ARG A CA 1
ATOM 2874 C C . ARG A 1 374 ? 16.039 -4.231 -35.769 1.00 86.88 374 ARG A C 1
ATOM 2876 O O . ARG A 1 374 ? 15.275 -4.136 -34.807 1.00 86.88 374 ARG A O 1
ATOM 2883 N N . ALA A 1 375 ? 15.695 -4.783 -36.929 1.00 90.06 375 ALA A N 1
ATOM 2884 C CA . ALA A 1 375 ? 14.401 -5.404 -37.170 1.00 90.06 375 ALA A CA 1
ATOM 2885 C C . ALA A 1 375 ? 14.208 -6.626 -36.262 1.00 90.06 375 ALA A C 1
ATOM 2887 O O . ALA A 1 375 ? 13.212 -6.670 -35.543 1.00 90.06 375 ALA A O 1
ATOM 2888 N N . ALA A 1 376 ? 15.193 -7.527 -36.189 1.00 90.81 376 ALA A N 1
ATOM 2889 C CA . ALA A 1 376 ? 15.170 -8.708 -35.325 1.00 90.81 376 ALA A CA 1
ATOM 2890 C C . ALA A 1 376 ? 15.011 -8.334 -33.841 1.00 90.81 376 ALA A C 1
ATOM 2892 O O . ALA A 1 376 ? 14.121 -8.843 -33.161 1.00 90.81 376 ALA A O 1
ATOM 2893 N N . ILE A 1 377 ? 15.776 -7.350 -33.344 1.00 89.12 377 ILE A N 1
ATOM 2894 C CA . ILE A 1 377 ? 15.642 -6.851 -31.962 1.00 89.12 377 ILE A CA 1
ATOM 2895 C C . ILE A 1 377 ? 14.239 -6.290 -31.704 1.00 89.12 377 ILE A C 1
ATOM 2897 O O . ILE A 1 377 ? 13.661 -6.526 -30.642 1.00 89.12 377 ILE A O 1
ATOM 2901 N N . LYS A 1 378 ? 13.680 -5.519 -32.644 1.00 89.25 378 LYS A N 1
ATOM 2902 C CA . LYS A 1 378 ? 12.341 -4.931 -32.494 1.00 89.25 378 LYS A CA 1
ATOM 2903 C C . LYS A 1 378 ? 11.254 -6.008 -32.500 1.00 89.25 378 LYS A C 1
ATOM 2905 O O . LYS A 1 378 ? 10.344 -5.942 -31.674 1.00 89.25 378 LYS A O 1
ATOM 2910 N N . THR A 1 379 ? 11.357 -6.982 -33.400 1.00 90.94 379 THR A N 1
ATOM 2911 C CA . THR A 1 379 ? 10.426 -8.109 -33.506 1.00 90.94 379 THR A CA 1
ATOM 2912 C C . THR A 1 379 ? 10.483 -8.975 -32.257 1.00 90.94 379 THR A C 1
ATOM 2914 O O . THR A 1 379 ? 9.441 -9.190 -31.644 1.00 90.94 379 THR A O 1
ATOM 2917 N N . SER A 1 380 ? 11.680 -9.365 -31.812 1.00 91.06 380 SER A N 1
ATOM 2918 C CA . SER A 1 380 ? 11.863 -10.161 -30.596 1.00 91.06 380 SER A CA 1
ATOM 2919 C C . SER A 1 380 ? 11.328 -9.436 -29.355 1.00 91.06 380 SER A C 1
ATOM 2921 O O . SER A 1 380 ? 10.511 -9.987 -28.625 1.00 91.06 380 SER A O 1
ATOM 2923 N N . LYS A 1 381 ? 11.634 -8.141 -29.171 1.00 89.19 381 LYS A N 1
ATOM 2924 C CA . LYS A 1 381 ? 11.053 -7.341 -28.071 1.00 89.19 381 LYS A CA 1
ATOM 2925 C C . LYS A 1 381 ? 9.522 -7.322 -28.087 1.00 89.19 381 LYS A C 1
ATOM 2927 O O . LYS A 1 381 ? 8.913 -7.404 -27.023 1.00 89.19 381 LYS A O 1
ATOM 2932 N N . ARG A 1 382 ? 8.903 -7.200 -29.268 1.00 87.06 382 ARG A N 1
ATOM 2933 C CA . ARG A 1 382 ? 7.439 -7.223 -29.423 1.00 87.06 382 ARG A CA 1
ATOM 2934 C C . ARG A 1 382 ? 6.863 -8.601 -29.092 1.00 87.06 382 ARG A C 1
ATOM 2936 O O . ARG A 1 382 ? 5.868 -8.660 -28.383 1.00 87.06 382 ARG A O 1
ATOM 2943 N N . LEU A 1 383 ? 7.487 -9.679 -29.565 1.00 88.00 383 LEU A N 1
ATOM 2944 C CA . LEU A 1 383 ? 7.070 -11.052 -29.265 1.00 88.00 383 LEU A CA 1
ATOM 2945 C C . LEU A 1 383 ? 7.167 -11.352 -27.767 1.00 88.00 383 LEU A C 1
ATOM 2947 O O . LEU A 1 383 ? 6.195 -11.810 -27.180 1.00 88.00 383 LEU A O 1
ATOM 2951 N N . CYS A 1 384 ? 8.287 -11.012 -27.125 1.00 86.94 384 CYS A N 1
ATOM 2952 C CA . CYS A 1 384 ? 8.441 -11.165 -25.679 1.00 86.94 384 CYS A CA 1
ATOM 2953 C C . CYS A 1 384 ? 7.420 -10.335 -24.892 1.00 86.94 384 CYS A C 1
ATOM 2955 O O . CYS A 1 384 ? 6.939 -10.784 -23.858 1.00 86.94 384 CYS A O 1
ATOM 2957 N N . TRP A 1 385 ? 7.092 -9.126 -25.360 1.00 85.31 385 TRP A N 1
ATOM 2958 C CA . TRP A 1 385 ? 6.064 -8.296 -24.733 1.00 85.31 385 TRP A CA 1
ATOM 2959 C C . TRP A 1 385 ? 4.666 -8.906 -24.864 1.00 85.31 385 TRP A C 1
ATOM 2961 O O . TRP A 1 385 ? 3.945 -8.961 -23.875 1.00 85.31 385 TRP A O 1
ATOM 2971 N N . ASN A 1 386 ? 4.304 -9.395 -26.052 1.00 85.69 386 ASN A N 1
ATOM 2972 C CA . ASN A 1 386 ? 3.032 -10.083 -26.262 1.00 85.69 386 ASN A CA 1
ATOM 2973 C C . ASN A 1 386 ? 2.947 -11.334 -25.385 1.00 85.69 386 ASN A C 1
ATOM 2975 O O . ASN A 1 386 ? 1.998 -11.455 -24.626 1.00 85.69 386 ASN A O 1
ATOM 2979 N N . LYS A 1 387 ? 3.999 -12.165 -25.371 1.00 86.25 387 LYS A N 1
ATOM 2980 C CA . LYS A 1 387 ? 4.085 -13.339 -24.495 1.00 86.25 387 LYS A CA 1
ATOM 2981 C C . LYS A 1 387 ? 3.901 -12.972 -23.021 1.00 86.25 387 LYS A C 1
ATOM 2983 O O . LYS A 1 387 ? 3.134 -13.620 -22.330 1.00 86.25 387 LYS A O 1
ATOM 2988 N N . LEU A 1 388 ? 4.535 -11.894 -22.551 1.00 86.12 388 LEU A N 1
ATOM 2989 C CA . LEU A 1 388 ? 4.355 -11.403 -21.180 1.00 86.12 388 LEU A CA 1
ATOM 2990 C C . LEU A 1 388 ? 2.910 -10.948 -20.900 1.00 86.12 388 LEU A C 1
ATOM 2992 O O . LEU A 1 388 ? 2.408 -11.135 -19.798 1.00 86.12 388 LEU A O 1
ATOM 2996 N N . CYS A 1 389 ? 2.237 -10.321 -21.865 1.00 85.06 389 CYS A N 1
ATOM 2997 C CA . CYS A 1 389 ? 0.816 -9.997 -21.737 1.00 85.06 389 CYS A CA 1
ATOM 2998 C C . CYS A 1 389 ? -0.062 -11.255 -21.745 1.00 85.06 389 CYS A C 1
ATOM 3000 O O . CYS A 1 389 ? -1.048 -11.295 -21.016 1.00 85.06 389 CYS A O 1
ATOM 3002 N N . ASP A 1 390 ? 0.294 -12.267 -22.532 1.00 84.38 390 ASP A N 1
ATOM 3003 C CA . ASP A 1 390 ? -0.458 -13.515 -22.650 1.00 84.38 390 ASP A CA 1
ATOM 3004 C C . ASP A 1 390 ? -0.271 -14.425 -21.424 1.00 84.38 390 ASP A C 1
ATOM 3006 O O . ASP A 1 390 ? -1.227 -15.088 -21.033 1.00 84.38 390 ASP A O 1
ATOM 3010 N N . GLU A 1 391 ? 0.881 -14.365 -20.738 1.00 86.00 391 GLU A N 1
ATOM 3011 C CA . GLU A 1 391 ? 1.146 -15.039 -19.448 1.00 86.00 391 GLU A CA 1
ATOM 3012 C C . GLU A 1 391 ? 0.100 -14.685 -18.372 1.00 86.00 391 GLU A C 1
ATOM 3014 O O . GLU A 1 391 ? -0.163 -15.480 -17.475 1.00 86.00 391 GLU A O 1
ATOM 3019 N N . VAL A 1 392 ? -0.560 -13.522 -18.472 1.00 86.44 392 VAL A N 1
ATOM 3020 C CA . VAL A 1 392 ? -1.676 -13.143 -17.581 1.00 86.44 392 VAL A CA 1
ATOM 3021 C C . VAL A 1 392 ? -2.854 -14.120 -17.691 1.00 86.44 392 VAL A C 1
ATOM 3023 O O . VAL A 1 392 ? -3.634 -14.259 -16.748 1.00 86.44 392 VAL A O 1
ATOM 3026 N N . ASN A 1 393 ? -3.024 -14.782 -18.840 1.00 85.75 393 ASN A N 1
ATOM 3027 C CA . ASN A 1 393 ? -4.076 -15.778 -19.026 1.00 85.75 393 ASN A CA 1
ATOM 3028 C C . ASN A 1 393 ? -3.822 -17.058 -18.227 1.00 85.75 393 ASN A C 1
ATOM 3030 O O . ASN A 1 393 ? -4.792 -17.655 -17.747 1.00 85.75 393 ASN A O 1
ATOM 3034 N N . GLU A 1 394 ? -2.550 -17.425 -18.074 1.00 84.75 394 GLU A N 1
ATOM 3035 C CA . GLU A 1 394 ? -2.080 -18.584 -17.313 1.00 84.75 394 GLU A CA 1
ATOM 3036 C C . GLU A 1 394 ? -2.068 -18.270 -15.812 1.00 84.75 394 GLU A C 1
ATOM 3038 O O . GLU A 1 394 ? -2.740 -18.943 -15.035 1.00 84.75 394 GLU A O 1
ATOM 3043 N N . ASP A 1 395 ? -1.382 -17.192 -15.416 1.00 83.69 395 ASP A N 1
ATOM 3044 C CA . ASP A 1 395 ? -1.280 -16.740 -14.028 1.00 83.69 395 ASP A CA 1
ATOM 3045 C C . ASP A 1 395 ? -1.533 -15.229 -13.912 1.00 83.69 395 ASP A C 1
ATOM 3047 O O . ASP A 1 395 ? -0.679 -14.377 -14.183 1.00 83.69 395 ASP A O 1
ATOM 3051 N N . VAL A 1 396 ? -2.729 -14.895 -13.425 1.00 84.31 396 VAL A N 1
ATOM 3052 C CA . VAL A 1 396 ? -3.200 -13.516 -13.231 1.00 84.31 396 VAL A CA 1
ATOM 3053 C C . VAL A 1 396 ? -2.329 -12.747 -12.236 1.00 84.31 396 VAL A C 1
ATOM 3055 O O . VAL A 1 396 ? -2.185 -11.528 -12.353 1.00 84.31 396 VAL A O 1
ATOM 3058 N N . TRP A 1 397 ? -1.735 -13.426 -11.256 1.00 85.75 397 TRP A N 1
ATOM 3059 C CA . TRP A 1 397 ? -0.944 -12.797 -10.196 1.00 85.75 397 TRP A CA 1
ATOM 3060 C C . TRP A 1 397 ? 0.562 -12.973 -10.387 1.00 85.75 397 TRP A C 1
ATOM 3062 O O . TRP A 1 397 ? 1.332 -12.508 -9.544 1.00 85.75 397 TRP A O 1
ATOM 3072 N N . GLY A 1 398 ? 0.971 -13.565 -11.509 1.00 83.62 398 GLY A N 1
ATOM 3073 C CA . GLY A 1 398 ? 2.354 -13.884 -11.822 1.00 83.62 398 GLY A CA 1
ATOM 3074 C C . GLY A 1 398 ? 3.221 -12.680 -12.193 1.00 83.62 398 GLY A C 1
ATOM 3075 O O . GLY A 1 398 ? 2.958 -11.516 -11.866 1.00 83.62 398 GLY A O 1
ATOM 3076 N N . LYS A 1 399 ? 4.295 -12.956 -12.940 1.00 82.12 399 LYS A N 1
ATOM 3077 C CA . LYS A 1 399 ? 5.344 -11.979 -13.289 1.00 82.12 399 LYS A CA 1
ATOM 3078 C C . LYS A 1 399 ? 4.826 -10.658 -13.884 1.00 82.12 399 LYS A C 1
ATOM 3080 O O . LYS A 1 399 ? 5.387 -9.615 -13.515 1.00 82.12 399 LYS A O 1
ATOM 3085 N N . PRO A 1 400 ? 3.809 -10.622 -14.775 1.00 85.50 400 PRO A N 1
ATOM 3086 C CA . PRO A 1 400 ? 3.311 -9.360 -15.328 1.00 85.50 400 PRO A CA 1
ATOM 3087 C C . PRO A 1 400 ? 2.738 -8.447 -14.237 1.00 85.50 400 PRO A C 1
ATOM 3089 O O . PRO A 1 400 ? 3.104 -7.269 -14.150 1.00 85.50 400 PRO A O 1
ATOM 3092 N N . TYR A 1 401 ? 1.907 -9.006 -13.353 1.00 87.12 401 TYR A N 1
ATOM 3093 C CA . TYR A 1 401 ? 1.323 -8.295 -12.221 1.00 87.12 401 TYR A CA 1
ATOM 3094 C C . TYR A 1 401 ? 2.398 -7.847 -11.226 1.00 87.12 401 TYR A C 1
ATOM 3096 O O . TYR A 1 401 ? 2.460 -6.666 -10.872 1.00 87.12 401 TYR A O 1
ATOM 3104 N N . GLU A 1 402 ? 3.312 -8.737 -10.832 1.00 84.19 402 GLU A N 1
ATOM 3105 C CA . GLU A 1 402 ? 4.422 -8.402 -9.930 1.00 84.19 402 GLU A CA 1
ATOM 3106 C C . GLU A 1 402 ? 5.310 -7.277 -10.481 1.00 84.19 402 GLU A C 1
ATOM 3108 O O . GLU A 1 402 ? 5.748 -6.387 -9.742 1.00 84.19 402 GLU A O 1
ATOM 3113 N N . THR A 1 403 ? 5.553 -7.266 -11.793 1.00 84.75 403 THR A N 1
ATOM 3114 C CA . THR A 1 403 ? 6.336 -6.222 -12.467 1.00 84.75 403 THR A CA 1
ATOM 3115 C C . THR A 1 403 ? 5.630 -4.868 -12.405 1.00 84.75 403 THR A C 1
ATOM 3117 O O . THR A 1 403 ? 6.263 -3.843 -12.136 1.00 84.75 403 THR A O 1
ATOM 3120 N N . VAL A 1 404 ? 4.312 -4.837 -12.617 1.00 86.19 404 VAL A N 1
ATOM 3121 C CA . VAL A 1 404 ? 3.517 -3.609 -12.472 1.00 86.19 404 VAL A CA 1
ATOM 3122 C C . VAL A 1 404 ? 3.522 -3.141 -11.017 1.00 86.19 404 VAL A C 1
ATOM 3124 O O . VAL A 1 404 ? 3.832 -1.979 -10.741 1.00 86.19 404 VAL A O 1
ATOM 3127 N N . MET A 1 405 ? 3.235 -4.041 -10.076 1.00 83.69 405 MET A N 1
ATOM 3128 C CA . MET A 1 405 ? 3.114 -3.706 -8.659 1.00 83.69 405 MET A CA 1
ATOM 3129 C C . MET A 1 405 ? 4.445 -3.293 -8.034 1.00 83.69 405 MET A C 1
ATOM 3131 O O . MET A 1 405 ? 4.470 -2.373 -7.218 1.00 83.69 405 MET A O 1
ATOM 3135 N N . SER A 1 406 ? 5.561 -3.904 -8.433 1.00 79.31 406 SER A N 1
ATOM 3136 C CA . SER A 1 406 ? 6.898 -3.497 -7.983 1.00 79.31 406 SER A CA 1
ATOM 3137 C C . SER A 1 406 ? 7.251 -2.085 -8.450 1.00 79.31 406 SER A C 1
ATOM 3139 O O . SER A 1 406 ? 7.718 -1.285 -7.646 1.00 79.31 406 SER A O 1
ATOM 3141 N N . ARG A 1 407 ? 6.939 -1.724 -9.702 1.00 82.06 407 ARG A N 1
ATOM 3142 C CA . ARG A 1 407 ? 7.130 -0.352 -10.203 1.00 82.06 407 ARG A CA 1
ATOM 3143 C C . ARG A 1 407 ? 6.242 0.662 -9.486 1.00 82.06 407 ARG A C 1
ATOM 3145 O O . ARG A 1 407 ? 6.699 1.766 -9.208 1.00 82.06 407 ARG A O 1
ATOM 3152 N N . LEU A 1 408 ? 4.996 0.298 -9.172 1.00 81.06 408 LEU A N 1
ATOM 3153 C CA . LEU A 1 408 ? 4.077 1.162 -8.421 1.00 81.06 408 LEU A CA 1
ATOM 3154 C C . LEU A 1 408 ? 4.526 1.395 -6.971 1.00 81.06 408 LEU A C 1
ATOM 3156 O O . LEU A 1 408 ? 4.253 2.461 -6.424 1.00 81.06 408 LEU A O 1
ATOM 3160 N N . ARG A 1 409 ? 5.200 0.417 -6.353 1.00 70.06 409 ARG A N 1
ATOM 3161 C CA . ARG A 1 409 ? 5.767 0.538 -4.998 1.00 70.06 409 ARG A CA 1
ATOM 3162 C C . ARG A 1 409 ? 7.036 1.402 -4.949 1.00 70.06 409 ARG A C 1
ATOM 3164 O O . ARG A 1 409 ? 7.414 1.819 -3.861 1.00 70.06 409 ARG A O 1
ATOM 3171 N N . GLY A 1 410 ? 7.649 1.706 -6.097 1.00 65.88 410 GLY A N 1
ATOM 3172 C CA . GLY A 1 410 ? 8.927 2.416 -6.182 1.00 65.88 410 GLY A CA 1
ATOM 3173 C C . GLY A 1 410 ? 10.138 1.485 -6.013 1.00 65.88 410 GLY A C 1
ATOM 3174 O O . GLY A 1 410 ? 9.971 0.268 -5.888 1.00 65.88 410 GLY A O 1
ATOM 3175 N N . PRO A 1 411 ? 11.374 2.019 -6.058 1.00 58.19 411 PRO A N 1
ATOM 3176 C CA . PRO A 1 411 ? 12.573 1.218 -5.827 1.00 58.19 411 PRO A CA 1
ATOM 3177 C C . PRO A 1 411 ? 12.489 0.529 -4.461 1.00 58.19 411 PRO A C 1
ATOM 3179 O O . PRO A 1 411 ? 12.127 1.155 -3.465 1.00 58.19 411 PRO A O 1
ATOM 3182 N N . ARG A 1 412 ? 12.807 -0.774 -4.414 1.00 56.47 412 ARG A N 1
ATOM 3183 C CA . ARG A 1 412 ? 12.897 -1.500 -3.142 1.00 56.47 412 ARG A CA 1
ATOM 3184 C C . ARG A 1 412 ? 14.010 -0.849 -2.326 1.00 56.47 412 ARG A C 1
ATOM 3186 O O . ARG A 1 412 ? 15.174 -0.934 -2.708 1.00 56.47 412 ARG A O 1
ATOM 3193 N N . VAL A 1 413 ? 13.643 -0.192 -1.231 1.00 60.78 413 VAL A N 1
ATOM 3194 C CA . VAL A 1 413 ? 14.609 0.179 -0.199 1.00 60.78 413 VAL A CA 1
ATOM 3195 C C . VAL A 1 413 ? 15.044 -1.137 0.430 1.00 60.78 413 VAL A C 1
ATOM 3197 O O . VAL A 1 413 ? 14.210 -1.869 0.967 1.00 60.78 413 VAL A O 1
ATOM 3200 N N . ASN A 1 414 ? 16.315 -1.490 0.253 1.00 61.81 414 ASN A N 1
ATOM 3201 C CA . ASN A 1 414 ? 16.865 -2.689 0.870 1.00 61.81 414 ASN A CA 1
ATOM 3202 C C . ASN A 1 414 ? 16.763 -2.547 2.390 1.00 61.81 414 ASN A C 1
ATOM 3204 O O . ASN A 1 414 ? 16.907 -1.443 2.918 1.00 61.81 414 ASN A O 1
ATOM 3208 N N . SER A 1 415 ? 16.506 -3.657 3.082 1.00 65.94 415 SER A N 1
ATOM 3209 C CA . SER A 1 415 ? 16.611 -3.676 4.538 1.00 65.94 415 SER A CA 1
ATOM 3210 C C . SER A 1 415 ? 18.013 -3.203 4.940 1.00 65.94 415 SER A C 1
ATOM 3212 O O . SER A 1 415 ? 18.976 -3.511 4.229 1.00 65.94 415 SER A O 1
ATOM 3214 N N . PRO A 1 416 ? 18.139 -2.429 6.029 1.00 74.69 416 PRO A N 1
ATOM 3215 C CA . PRO A 1 416 ? 19.433 -1.941 6.477 1.00 74.69 416 PRO A CA 1
ATOM 3216 C C . PRO A 1 416 ? 20.332 -3.146 6.757 1.00 74.69 416 PRO A C 1
ATOM 3218 O O . PRO A 1 416 ? 19.909 -4.082 7.426 1.00 74.69 416 PRO A O 1
ATOM 3221 N N . SER A 1 417 ? 21.540 -3.139 6.195 1.00 73.06 417 SER A N 1
ATOM 3222 C CA . SER A 1 417 ? 22.527 -4.217 6.376 1.00 73.06 417 SER A CA 1
ATOM 3223 C C . SER A 1 417 ? 23.722 -3.777 7.224 1.00 73.06 417 SER A C 1
ATOM 3225 O O . SER A 1 417 ? 24.442 -4.625 7.739 1.00 73.06 417 SER A O 1
ATOM 3227 N N . SER A 1 418 ? 23.881 -2.463 7.445 1.00 80.62 418 SER A N 1
ATOM 3228 C CA . SER A 1 418 ? 24.926 -1.909 8.311 1.00 80.62 418 SER A CA 1
ATOM 3229 C C . SER A 1 418 ? 24.764 -2.420 9.750 1.00 80.62 418 SER A C 1
ATOM 3231 O O . SER A 1 418 ? 23.740 -2.101 10.370 1.00 80.62 418 SER A O 1
ATOM 3233 N N . PRO A 1 419 ? 25.760 -3.124 10.317 1.00 82.56 419 PRO A N 1
ATOM 3234 C CA . PRO A 1 419 ? 25.688 -3.726 11.651 1.00 82.56 419 PRO A CA 1
ATOM 3235 C C . PRO A 1 419 ? 25.292 -2.722 12.741 1.00 82.56 419 PRO A C 1
ATOM 3237 O O . PRO A 1 419 ? 24.335 -2.935 13.482 1.00 82.56 419 PRO A O 1
ATOM 3240 N N . SER A 1 420 ? 25.938 -1.552 12.763 1.00 84.62 420 SER A N 1
ATOM 3241 C CA . SER A 1 420 ? 25.670 -0.474 13.730 1.00 84.62 420 SER A CA 1
ATOM 3242 C C . SER A 1 420 ? 24.238 0.073 13.673 1.00 84.62 420 SER A C 1
ATOM 3244 O O . SER A 1 420 ? 23.672 0.484 14.688 1.00 84.62 420 SER A O 1
A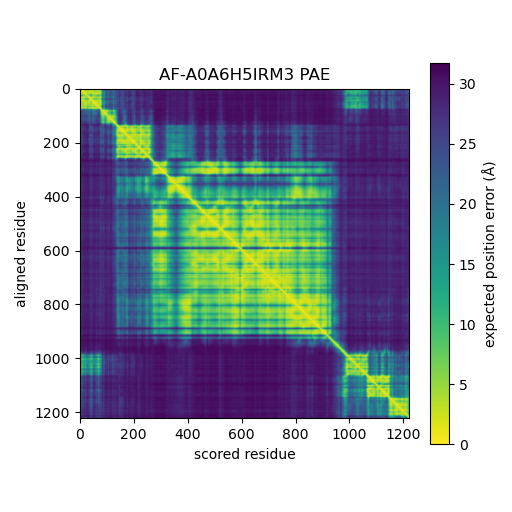TOM 3246 N N . LEU A 1 421 ? 23.625 0.099 12.488 1.00 85.50 421 LEU A N 1
ATOM 3247 C CA . LEU A 1 421 ? 22.252 0.559 12.316 1.00 85.50 421 LEU A CA 1
ATOM 3248 C C . LEU A 1 421 ? 21.268 -0.538 12.726 1.00 85.50 421 LEU A C 1
ATOM 3250 O O . LEU A 1 421 ? 20.327 -0.250 13.460 1.00 85.50 421 LEU A O 1
ATOM 3254 N N . VAL A 1 422 ? 21.503 -1.784 12.301 1.00 85.94 422 VAL A N 1
ATOM 3255 C CA . VAL A 1 422 ? 20.647 -2.927 12.650 1.00 85.94 422 VAL A CA 1
ATOM 3256 C C . VAL A 1 422 ? 20.638 -3.154 14.159 1.00 85.94 422 VAL A C 1
ATOM 3258 O O . VAL A 1 422 ? 19.555 -3.235 14.729 1.00 85.94 422 VAL A O 1
ATOM 3261 N N . HIS A 1 423 ? 21.794 -3.139 14.831 1.00 86.69 423 HIS A N 1
ATOM 3262 C CA . HIS A 1 423 ? 21.865 -3.278 16.290 1.00 86.69 423 HIS A CA 1
ATOM 3263 C C . HIS A 1 423 ? 21.080 -2.181 17.019 1.00 86.69 423 HIS A C 1
ATOM 3265 O O . HIS A 1 423 ? 20.297 -2.485 17.917 1.00 86.69 423 HIS A O 1
ATOM 3271 N N . ARG A 1 424 ? 21.202 -0.911 16.601 1.00 86.94 424 ARG A N 1
ATOM 3272 C CA . ARG A 1 424 ? 20.410 0.188 17.187 1.00 86.94 424 ARG A CA 1
ATOM 3273 C C . ARG A 1 424 ? 18.911 0.027 16.939 1.00 86.94 424 ARG A C 1
ATOM 3275 O O . ARG A 1 424 ? 18.116 0.321 17.827 1.00 86.94 424 ARG A O 1
ATOM 3282 N N . ILE A 1 425 ? 18.513 -0.440 15.752 1.00 88.56 425 ILE A N 1
ATOM 3283 C CA . ILE A 1 425 ? 17.106 -0.712 15.427 1.00 88.56 425 ILE A CA 1
ATOM 3284 C C . ILE A 1 425 ? 16.567 -1.847 16.301 1.00 88.56 425 ILE A C 1
ATOM 3286 O O . ILE A 1 425 ? 15.493 -1.695 16.878 1.00 88.56 425 ILE A O 1
ATOM 3290 N N . VAL A 1 426 ? 17.299 -2.958 16.420 1.00 88.88 426 VAL A N 1
ATOM 3291 C CA . VAL A 1 426 ? 16.903 -4.108 17.244 1.00 88.88 426 VAL A CA 1
ATOM 3292 C C . VAL A 1 426 ? 16.794 -3.696 18.709 1.00 88.88 426 VAL A C 1
ATOM 3294 O O . VAL A 1 426 ? 15.746 -3.917 19.304 1.00 88.88 426 VAL A O 1
ATOM 3297 N N . ALA A 1 427 ? 17.796 -3.006 19.260 1.00 86.81 427 ALA A N 1
ATOM 3298 C CA . ALA A 1 427 ? 17.773 -2.534 20.644 1.00 86.81 427 ALA A CA 1
ATOM 3299 C C . ALA A 1 427 ? 16.601 -1.575 20.932 1.00 86.81 427 ALA A C 1
ATOM 3301 O O . ALA A 1 427 ? 15.989 -1.647 21.994 1.00 86.81 427 ALA A O 1
ATOM 3302 N N . ALA A 1 428 ? 16.250 -0.699 19.982 1.00 87.31 428 ALA A N 1
ATOM 3303 C CA . ALA A 1 428 ? 15.143 0.243 20.145 1.00 87.31 428 ALA A CA 1
ATOM 3304 C C . ALA A 1 428 ? 13.752 -0.388 19.951 1.00 87.31 428 ALA A C 1
ATOM 3306 O O . ALA A 1 428 ? 12.781 0.083 20.544 1.00 87.31 428 ALA A O 1
ATOM 3307 N N . LEU A 1 429 ? 13.627 -1.406 19.091 1.00 87.31 429 LEU A N 1
ATOM 3308 C CA . LEU A 1 429 ? 12.357 -2.089 18.814 1.00 87.31 429 LEU A CA 1
ATOM 3309 C C . LEU A 1 429 ? 12.090 -3.264 19.764 1.00 87.31 429 LEU A C 1
ATOM 3311 O O . LEU A 1 429 ? 10.925 -3.584 19.977 1.00 87.31 429 LEU A O 1
ATOM 3315 N N . PHE A 1 430 ? 13.124 -3.879 20.334 1.00 88.38 430 PHE A N 1
ATOM 3316 C CA . PHE A 1 430 ? 13.039 -5.020 21.251 1.00 88.38 430 PHE A CA 1
ATOM 3317 C C . PHE A 1 430 ? 13.806 -4.710 22.549 1.00 88.38 430 PHE A C 1
ATOM 3319 O O . PHE A 1 430 ? 14.895 -5.257 22.767 1.00 88.38 430 PHE A O 1
ATOM 3326 N N . PRO A 1 431 ? 13.281 -3.796 23.389 1.00 81.88 431 PRO A N 1
ATOM 3327 C CA . PRO A 1 431 ? 13.928 -3.427 24.642 1.00 81.88 431 PRO A CA 1
ATOM 3328 C C . PRO A 1 431 ? 13.992 -4.627 25.593 1.00 81.88 431 PRO A C 1
ATOM 3330 O O . PRO A 1 431 ? 13.066 -5.437 25.644 1.00 81.88 431 PRO A O 1
ATOM 3333 N N . ARG A 1 432 ? 15.083 -4.725 26.360 1.00 80.56 432 ARG A N 1
ATOM 3334 C CA . ARG A 1 432 ? 15.222 -5.745 27.403 1.00 80.56 432 ARG A CA 1
ATOM 3335 C C . ARG A 1 432 ? 14.535 -5.270 28.677 1.00 80.56 432 ARG A C 1
ATOM 3337 O O . ARG A 1 432 ? 14.892 -4.232 29.223 1.00 80.56 432 ARG A O 1
ATOM 3344 N N . VAL A 1 433 ? 13.564 -6.047 29.129 1.00 79.44 433 VAL A N 1
ATOM 3345 C CA . VAL A 1 433 ? 12.944 -5.953 30.453 1.00 79.44 433 VAL A CA 1
ATOM 3346 C C . VAL A 1 433 ? 13.555 -7.038 31.343 1.00 79.44 433 VAL A C 1
ATOM 3348 O O . VAL A 1 433 ? 13.806 -8.140 30.858 1.00 79.44 433 VAL A O 1
ATOM 3351 N N . THR A 1 434 ? 13.843 -6.708 32.602 1.00 67.12 434 THR A N 1
ATOM 3352 C CA . THR A 1 434 ? 14.479 -7.600 33.593 1.00 67.12 434 THR A CA 1
ATOM 3353 C C . THR A 1 434 ? 13.492 -8.503 34.330 1.00 67.12 434 THR A C 1
ATOM 3355 O O . THR A 1 434 ? 13.905 -9.486 34.934 1.00 67.12 434 THR A O 1
ATOM 3358 N N . ASP A 1 435 ? 12.198 -8.186 34.280 1.00 66.50 435 ASP A N 1
ATOM 3359 C CA . ASP A 1 435 ? 11.166 -8.891 35.040 1.00 66.50 435 ASP A CA 1
ATOM 3360 C C . ASP A 1 435 ? 10.618 -10.068 34.221 1.00 66.50 435 ASP A C 1
ATOM 3362 O O . ASP A 1 435 ? 9.697 -9.900 33.414 1.00 66.50 435 ASP A O 1
ATOM 3366 N N . GLU A 1 436 ? 11.172 -11.264 34.413 1.00 61.56 436 GLU A N 1
ATOM 3367 C CA . GLU A 1 436 ? 10.583 -12.482 33.851 1.00 61.56 436 GLU A CA 1
ATOM 3368 C C . GLU A 1 436 ? 9.375 -12.945 34.689 1.00 61.56 436 GLU A C 1
ATOM 3370 O O . GLU A 1 436 ? 9.421 -12.899 35.923 1.00 61.56 436 GLU A O 1
ATOM 3375 N N . PRO A 1 437 ? 8.272 -13.388 34.055 1.00 64.81 437 PRO A N 1
ATOM 3376 C CA . PRO A 1 437 ? 7.145 -13.961 34.778 1.00 64.81 437 PRO A CA 1
ATOM 3377 C C . PRO A 1 437 ? 7.572 -15.228 35.510 1.00 64.81 437 PRO A C 1
ATOM 3379 O O . PRO A 1 437 ? 8.120 -16.146 34.902 1.00 64.81 437 PRO A O 1
ATOM 3382 N N . ALA A 1 438 ? 7.235 -15.313 36.799 1.00 66.00 438 ALA A N 1
ATOM 3383 C CA . ALA A 1 438 ? 7.318 -16.569 37.528 1.00 66.00 438 ALA A CA 1
ATOM 3384 C C . ALA A 1 438 ? 6.492 -17.635 36.790 1.00 66.00 438 ALA A C 1
ATOM 3386 O O . ALA A 1 438 ? 5.317 -17.410 36.465 1.00 66.00 438 ALA A O 1
ATOM 3387 N N . LEU A 1 439 ? 7.121 -18.780 36.512 1.00 67.56 439 LEU A N 1
ATOM 3388 C CA . LEU A 1 439 ? 6.445 -19.919 35.904 1.00 67.56 439 LEU A CA 1
ATOM 3389 C C . LEU A 1 439 ? 5.249 -20.323 36.780 1.00 67.56 439 LEU A C 1
ATOM 3391 O O . LEU A 1 439 ? 5.395 -20.404 38.003 1.00 67.56 439 LEU A O 1
ATOM 3395 N N . PRO A 1 440 ? 4.067 -20.572 36.186 1.00 73.25 440 PRO A N 1
ATOM 3396 C CA . PRO A 1 440 ? 2.953 -21.149 36.917 1.00 73.25 440 PRO A CA 1
ATOM 3397 C C . PRO A 1 440 ? 3.378 -22.476 37.559 1.00 73.25 440 PRO A C 1
ATOM 3399 O O . PRO A 1 440 ? 4.224 -23.179 36.987 1.00 73.25 440 PRO A O 1
ATOM 3402 N N . PRO A 1 441 ? 2.818 -22.827 38.730 1.00 72.50 441 PRO A N 1
ATOM 3403 C CA . PRO A 1 441 ? 3.128 -24.096 39.369 1.00 72.50 441 PRO A CA 1
ATOM 3404 C C . PRO A 1 441 ? 2.831 -25.270 38.418 1.00 72.50 441 PRO A C 1
ATOM 3406 O O . PRO A 1 441 ? 1.999 -25.147 37.510 1.00 72.50 441 PRO A O 1
ATOM 3409 N N . PRO A 1 442 ? 3.504 -26.422 38.594 1.00 74.25 442 PRO A N 1
ATOM 3410 C CA . PRO A 1 442 ? 3.194 -27.617 37.825 1.00 74.25 442 PRO A CA 1
ATOM 3411 C C . PRO A 1 442 ? 1.702 -27.941 37.919 1.00 74.25 442 PRO A C 1
ATOM 3413 O O . PRO A 1 442 ? 1.080 -27.754 38.966 1.00 74.25 442 PRO A O 1
ATOM 3416 N N . LEU A 1 443 ? 1.135 -28.451 36.824 1.00 76.88 443 LEU A N 1
ATOM 3417 C CA . LEU A 1 443 ? -0.236 -28.950 36.852 1.00 76.88 443 LEU A CA 1
ATOM 3418 C C . LEU A 1 443 ? -0.358 -30.019 37.940 1.00 76.88 443 LEU A C 1
ATOM 3420 O O . LEU A 1 443 ? 0.501 -30.897 38.044 1.00 76.88 443 LEU A O 1
ATOM 3424 N N . GLN A 1 444 ? -1.427 -29.937 38.731 1.00 74.12 444 GLN A N 1
ATOM 3425 C CA . GLN A 1 444 ? -1.718 -30.941 39.749 1.00 74.12 444 GLN A CA 1
ATOM 3426 C C . GLN A 1 444 ? -1.839 -32.326 39.101 1.00 74.12 444 GLN A C 1
ATOM 3428 O O . GLN A 1 444 ? -2.355 -32.461 37.985 1.00 74.12 444 GLN A O 1
ATOM 3433 N N . ALA A 1 445 ? -1.368 -33.359 39.801 1.00 67.81 445 ALA A N 1
ATOM 3434 C CA . ALA A 1 445 ? -1.526 -34.737 39.354 1.00 67.81 445 ALA A CA 1
ATOM 3435 C C . ALA A 1 445 ? -3.023 -35.040 39.150 1.00 67.81 445 ALA A C 1
ATOM 3437 O O . ALA A 1 445 ? -3.824 -34.850 40.060 1.00 67.81 445 ALA A O 1
ATOM 3438 N N . GLY A 1 446 ? -3.404 -35.459 37.938 1.00 66.06 446 GLY A N 1
ATOM 3439 C CA . GLY A 1 446 ? -4.804 -35.699 37.561 1.00 66.06 446 GLY A CA 1
ATOM 3440 C C . GLY A 1 446 ? -5.532 -34.523 36.894 1.00 66.06 446 GLY A C 1
ATOM 3441 O O . GLY A 1 446 ? -6.701 -34.667 36.543 1.00 66.06 446 GLY A O 1
ATOM 3442 N N . ALA A 1 447 ? -4.876 -33.378 36.659 1.00 76.19 447 ALA A N 1
ATOM 3443 C CA . ALA A 1 447 ? -5.475 -32.277 35.902 1.00 76.19 447 ALA A CA 1
ATOM 3444 C C . ALA A 1 447 ? -5.886 -32.721 34.482 1.00 76.19 447 ALA A C 1
ATOM 3446 O O . ALA A 1 447 ? -5.068 -33.216 33.701 1.00 76.19 447 ALA A O 1
ATOM 3447 N N . ILE A 1 448 ? -7.160 -32.518 34.131 1.00 82.62 448 ILE A N 1
ATOM 3448 C CA . ILE A 1 448 ? -7.709 -32.919 32.832 1.00 82.62 448 ILE A CA 1
ATOM 3449 C C . ILE A 1 448 ? -7.226 -31.939 31.756 1.00 82.62 448 ILE A C 1
ATOM 3451 O O . ILE A 1 448 ? -7.674 -30.795 31.689 1.00 82.62 448 ILE A O 1
ATOM 3455 N N . VAL A 1 449 ? -6.323 -32.401 30.886 1.00 89.38 449 VAL A N 1
ATOM 3456 C CA . VAL A 1 449 ? -5.873 -31.664 29.695 1.00 89.38 449 VAL A CA 1
ATOM 3457 C C . VAL A 1 449 ? -6.474 -32.321 28.450 1.00 89.38 449 VAL A C 1
ATOM 3459 O O . VAL A 1 449 ? -6.084 -33.449 28.124 1.00 89.38 449 VAL A O 1
ATOM 3462 N N . PRO A 1 450 ? -7.391 -31.647 27.729 1.00 90.94 450 PRO A N 1
ATOM 3463 C CA . PRO A 1 450 ? -7.969 -32.195 26.506 1.00 90.94 450 PRO A CA 1
ATOM 3464 C C . PRO A 1 450 ? -6.871 -32.475 25.463 1.00 90.94 450 PRO A C 1
ATOM 3466 O O . PRO A 1 450 ? -6.096 -31.561 25.154 1.00 90.94 450 PRO A O 1
ATOM 3469 N N . PRO A 1 451 ? -6.768 -33.696 24.906 1.00 92.75 451 PRO A N 1
ATOM 3470 C CA . PRO A 1 451 ? -5.795 -33.996 23.857 1.00 92.75 451 PRO A CA 1
ATOM 3471 C C . PRO A 1 451 ? -6.120 -33.227 22.574 1.00 92.75 451 PRO A C 1
ATOM 3473 O O . PRO A 1 451 ? -7.242 -32.750 22.397 1.00 92.75 451 PRO A O 1
ATOM 3476 N N . VAL A 1 452 ? -5.140 -33.070 21.685 1.00 94.12 452 VAL A N 1
ATOM 3477 C CA . VAL A 1 452 ? -5.395 -32.513 20.348 1.00 94.12 452 VAL A CA 1
ATOM 3478 C C . VAL A 1 452 ? -6.146 -33.549 19.526 1.00 94.12 452 VAL A C 1
ATOM 3480 O O . VAL A 1 452 ? -5.755 -34.713 19.493 1.00 94.12 452 VAL A O 1
ATOM 3483 N N . THR A 1 453 ? -7.224 -33.132 18.867 1.00 94.25 453 THR A N 1
ATOM 3484 C CA . THR A 1 453 ? -8.008 -34.017 17.997 1.00 94.25 453 THR A CA 1
ATOM 3485 C C . THR A 1 453 ? -7.537 -33.942 16.545 1.00 94.25 453 THR A C 1
ATOM 3487 O O . THR A 1 453 ? -6.996 -32.931 16.085 1.00 94.25 453 THR A O 1
ATOM 3490 N N . LEU A 1 454 ? -7.791 -35.008 15.782 1.00 93.19 454 LEU A N 1
ATOM 3491 C CA . LEU A 1 454 ? -7.499 -35.045 14.347 1.00 93.19 454 LEU A CA 1
ATOM 3492 C C . LEU A 1 454 ? -8.261 -33.957 13.573 1.00 93.19 454 LEU A C 1
ATOM 3494 O O . LEU A 1 454 ? -7.732 -33.379 12.621 1.00 93.19 454 LEU A O 1
ATOM 3498 N N . GLU A 1 455 ? -9.490 -33.650 13.993 1.00 91.69 455 GLU A N 1
ATOM 3499 C CA . GLU A 1 455 ? -10.320 -32.605 13.391 1.00 91.69 455 GLU A CA 1
ATOM 3500 C C . GLU A 1 455 ? -9.748 -31.204 13.621 1.00 91.69 455 GLU A C 1
ATOM 3502 O O . GLU A 1 455 ? -9.657 -30.425 12.666 1.00 91.69 455 GLU A O 1
ATOM 3507 N N . GLU A 1 456 ? -9.299 -30.899 14.848 1.00 92.44 456 GLU A N 1
ATOM 3508 C CA . GLU A 1 456 ? -8.594 -29.650 15.167 1.00 92.44 456 GLU A CA 1
ATOM 3509 C C . GLU A 1 456 ? -7.350 -29.500 14.277 1.00 92.44 456 GLU A C 1
ATOM 3511 O O . GLU A 1 456 ? -7.189 -28.481 13.594 1.00 92.44 456 GLU A O 1
ATOM 3516 N N . LEU A 1 457 ? -6.505 -30.537 14.214 1.00 93.69 457 LEU A N 1
ATOM 3517 C CA . LEU A 1 457 ? -5.259 -30.521 13.445 1.00 93.69 457 LEU A CA 1
ATOM 3518 C C . LEU A 1 457 ? -5.512 -30.322 11.942 1.00 93.69 457 LEU A C 1
ATOM 3520 O O . LEU A 1 457 ? -4.955 -29.403 11.331 1.00 93.69 457 LEU A O 1
ATOM 3524 N N . ARG A 1 458 ? -6.404 -31.117 11.338 1.00 91.12 458 ARG A N 1
ATOM 3525 C CA . ARG A 1 458 ? -6.770 -30.986 9.914 1.00 91.12 458 ARG A CA 1
ATOM 3526 C C . ARG A 1 458 ? -7.469 -29.657 9.620 1.00 91.12 458 ARG A C 1
ATOM 3528 O O . ARG A 1 458 ? -7.287 -29.076 8.548 1.00 91.12 458 ARG A O 1
ATOM 3535 N N . GLY A 1 459 ? -8.270 -29.143 10.554 1.00 89.81 459 GLY A N 1
ATOM 3536 C CA . GLY A 1 459 ? -8.909 -27.830 10.457 1.00 89.81 459 GLY A CA 1
ATOM 3537 C C . GLY A 1 459 ? -7.901 -26.677 10.427 1.00 89.81 459 GLY A C 1
ATOM 3538 O O . GLY A 1 459 ? -8.076 -25.712 9.679 1.00 89.81 459 GLY A O 1
ATOM 3539 N N . VAL A 1 460 ? -6.816 -26.767 11.199 1.00 90.94 460 VAL A N 1
ATOM 3540 C CA . VAL A 1 460 ? -5.696 -25.813 11.139 1.00 90.94 460 VAL A CA 1
ATOM 3541 C C . VAL A 1 460 ? -4.893 -25.988 9.847 1.00 90.94 460 VAL A C 1
ATOM 3543 O O . VAL A 1 460 ? -4.656 -25.000 9.150 1.00 90.94 460 VAL A O 1
ATOM 3546 N N . CYS A 1 461 ? -4.548 -27.225 9.482 1.00 88.62 461 CYS A N 1
ATOM 3547 C CA . CYS A 1 461 ? -3.749 -27.552 8.297 1.00 88.62 461 CYS A CA 1
ATOM 3548 C C . CYS A 1 461 ? -4.358 -26.979 7.001 1.00 88.62 461 CYS A C 1
ATOM 3550 O O . CYS A 1 461 ? -3.681 -26.285 6.236 1.00 88.62 461 CYS A O 1
ATOM 3552 N N . ARG A 1 462 ? -5.678 -27.137 6.810 1.00 87.25 462 ARG A N 1
ATOM 3553 C CA . ARG A 1 462 ? -6.415 -26.599 5.648 1.00 87.25 462 ARG A CA 1
ATOM 3554 C C . ARG A 1 462 ? -6.355 -25.073 5.519 1.00 87.25 462 ARG A C 1
ATOM 3556 O O . ARG A 1 462 ? -6.463 -24.549 4.413 1.00 87.25 462 ARG A O 1
ATOM 3563 N N . ARG A 1 463 ? -6.184 -24.343 6.627 1.00 85.19 463 ARG A N 1
ATOM 3564 C CA . ARG A 1 463 ? -6.117 -22.867 6.638 1.00 85.19 463 ARG A CA 1
ATOM 3565 C C . ARG A 1 463 ? -4.740 -22.330 6.232 1.00 85.19 463 ARG A C 1
ATOM 3567 O O . ARG A 1 463 ? -4.626 -21.154 5.876 1.00 85.19 463 ARG A O 1
ATOM 3574 N N . ILE A 1 464 ? -3.698 -23.160 6.280 1.00 85.38 464 ILE A N 1
ATOM 3575 C CA . ILE A 1 464 ? -2.333 -22.767 5.917 1.00 85.38 464 ILE A CA 1
ATOM 3576 C C . ILE A 1 464 ? -2.227 -22.665 4.393 1.00 85.38 464 ILE A C 1
ATOM 3578 O O . ILE A 1 464 ? -2.742 -23.502 3.661 1.00 85.38 464 ILE A O 1
ATOM 3582 N N . LYS A 1 465 ? -1.559 -21.626 3.890 1.00 83.88 465 LYS A N 1
ATOM 3583 C CA . LYS A 1 465 ? -1.311 -21.443 2.450 1.00 83.88 465 LYS A CA 1
ATOM 3584 C C . LYS A 1 465 ? 0.033 -22.054 2.063 1.00 83.88 465 LYS A C 1
ATOM 3586 O O . LYS A 1 465 ? 0.994 -21.889 2.807 1.00 83.88 465 LYS A O 1
ATOM 3591 N N . ASP A 1 466 ? 0.127 -22.666 0.887 1.00 78.00 466 ASP A N 1
ATOM 3592 C CA . ASP A 1 466 ? 1.335 -23.407 0.475 1.00 78.00 466 ASP A CA 1
ATOM 3593 C C . ASP A 1 466 ? 2.520 -22.488 0.159 1.00 78.00 466 ASP A C 1
ATOM 3595 O O . ASP A 1 466 ? 3.664 -22.771 0.509 1.00 78.00 466 ASP A O 1
ATOM 3599 N N . HIS A 1 467 ? 2.246 -21.338 -0.458 1.00 70.50 467 HIS A N 1
ATOM 3600 C CA . HIS A 1 467 ? 3.270 -20.431 -0.980 1.00 70.50 467 HIS A CA 1
ATOM 3601 C C . HIS A 1 467 ? 3.434 -19.162 -0.133 1.00 70.50 467 HIS A C 1
ATOM 3603 O O . HIS A 1 467 ? 3.283 -18.041 -0.624 1.00 70.50 467 HIS A O 1
ATOM 3609 N N . THR A 1 468 ? 3.746 -19.317 1.155 1.00 73.94 468 THR A N 1
ATOM 3610 C CA . THR A 1 468 ? 4.085 -18.182 2.035 1.00 73.94 468 THR A CA 1
ATOM 3611 C C . THR A 1 468 ? 5.578 -18.094 2.323 1.00 73.94 468 THR A C 1
ATOM 3613 O O . THR A 1 468 ? 6.347 -19.006 2.036 1.00 73.94 468 THR A O 1
ATOM 3616 N N . ALA A 1 469 ? 6.006 -16.966 2.892 1.00 73.31 469 ALA A N 1
ATOM 3617 C CA . ALA A 1 469 ? 7.376 -16.815 3.359 1.00 73.31 469 ALA A CA 1
ATOM 3618 C C . ALA A 1 469 ? 7.678 -17.824 4.485 1.00 73.31 469 ALA A C 1
ATOM 3620 O O . ALA A 1 469 ? 6.855 -18.019 5.379 1.00 73.31 469 ALA A O 1
ATOM 3621 N N . LEU A 1 470 ? 8.848 -18.456 4.388 1.00 83.44 470 LEU A N 1
ATOM 3622 C CA . LEU A 1 470 ? 9.280 -19.584 5.219 1.00 83.44 470 LEU A CA 1
ATOM 3623 C C . LEU A 1 470 ? 9.847 -19.107 6.563 1.00 83.44 470 LEU A C 1
ATOM 3625 O O . LEU A 1 470 ? 10.305 -17.961 6.664 1.00 83.44 470 LEU A O 1
ATOM 3629 N N . GLY A 1 471 ? 9.803 -19.983 7.566 1.00 83.12 471 GLY A N 1
ATOM 3630 C CA . GLY A 1 471 ? 10.417 -19.760 8.873 1.00 83.12 471 GLY A CA 1
ATOM 3631 C C . GLY A 1 471 ? 11.952 -19.835 8.838 1.00 83.12 471 GLY A C 1
ATOM 3632 O O . GLY A 1 471 ? 12.547 -19.986 7.761 1.00 83.12 471 GLY A O 1
ATOM 3633 N N . PRO A 1 472 ? 12.606 -19.658 9.999 1.00 84.19 472 PRO A N 1
ATOM 3634 C CA . PRO A 1 472 ? 14.020 -19.968 10.202 1.00 84.19 472 PRO A CA 1
ATOM 3635 C C . PRO A 1 472 ? 14.437 -21.364 9.719 1.00 84.19 472 PRO A C 1
ATOM 3637 O O . PRO A 1 472 ? 15.517 -21.480 9.137 1.00 84.19 472 PRO A O 1
ATOM 3640 N N . ASP A 1 473 ? 13.576 -22.374 9.892 1.00 85.50 473 ASP A N 1
ATOM 3641 C CA . ASP A 1 473 ? 13.811 -23.764 9.473 1.00 85.50 473 ASP A CA 1
ATOM 3642 C C . ASP A 1 473 ? 13.988 -23.938 7.951 1.00 85.50 473 ASP A C 1
ATOM 3644 O O . ASP A 1 473 ? 14.668 -24.850 7.488 1.00 85.50 473 ASP A O 1
ATOM 3648 N N . GLY A 1 474 ? 13.413 -23.033 7.154 1.00 85.06 474 GLY A N 1
ATOM 3649 C CA . GLY A 1 474 ? 13.398 -23.097 5.698 1.00 85.06 474 GLY A CA 1
ATOM 3650 C C . GLY A 1 474 ? 12.403 -24.100 5.105 1.00 85.06 474 GLY A C 1
ATOM 3651 O O . GLY A 1 474 ? 12.358 -24.198 3.877 1.00 85.06 474 GLY A O 1
ATOM 3652 N N . VAL A 1 475 ? 11.600 -24.800 5.914 1.00 88.38 475 VAL A N 1
ATOM 3653 C CA . VAL A 1 475 ? 10.727 -25.900 5.473 1.00 88.38 475 VAL A CA 1
ATOM 3654 C C . VAL A 1 475 ? 9.498 -25.355 4.727 1.00 88.38 475 VAL A C 1
ATOM 3656 O O . VAL A 1 475 ? 8.782 -24.496 5.250 1.00 88.38 475 VAL A O 1
ATOM 3659 N N . PRO A 1 476 ? 9.204 -25.820 3.494 1.00 89.38 476 PRO A N 1
ATOM 3660 C CA . PRO A 1 476 ? 7.998 -25.423 2.769 1.00 89.38 476 PRO A CA 1
ATOM 3661 C C . PRO A 1 476 ? 6.705 -25.874 3.461 1.00 89.38 476 PRO A C 1
ATOM 3663 O O . PRO A 1 476 ? 6.582 -27.021 3.881 1.00 89.38 476 PRO A O 1
ATOM 3666 N N . ASN A 1 477 ? 5.684 -25.010 3.480 1.00 90.12 477 ASN A N 1
ATOM 3667 C CA . ASN A 1 477 ? 4.382 -25.358 4.064 1.00 90.12 477 ASN A CA 1
ATOM 3668 C C . ASN A 1 477 ? 3.735 -26.573 3.389 1.00 90.12 477 ASN A C 1
ATOM 3670 O O . ASN A 1 477 ? 3.074 -27.350 4.067 1.00 90.12 477 ASN A O 1
ATOM 3674 N N . SER A 1 478 ? 3.932 -26.745 2.077 1.00 88.94 478 SER A N 1
ATOM 3675 C CA . SER A 1 478 ? 3.441 -27.915 1.344 1.00 88.94 478 SER A CA 1
ATOM 3676 C C . SER A 1 478 ? 4.019 -29.222 1.890 1.00 88.94 478 SER A C 1
ATOM 3678 O O . SER A 1 478 ? 3.280 -30.188 2.027 1.00 88.94 478 SER A O 1
ATOM 3680 N N . ALA A 1 479 ? 5.300 -29.241 2.274 1.00 89.44 479 ALA A N 1
ATOM 3681 C CA . ALA A 1 479 ? 5.933 -30.421 2.860 1.00 89.44 479 ALA A CA 1
ATOM 3682 C C . ALA A 1 479 ? 5.335 -30.756 4.237 1.00 89.44 479 ALA A C 1
ATOM 3684 O O . ALA A 1 479 ? 5.019 -31.909 4.504 1.00 89.44 479 ALA A O 1
ATOM 3685 N N . ILE A 1 480 ? 5.089 -29.745 5.081 1.00 90.94 480 ILE A N 1
ATOM 3686 C CA . ILE A 1 480 ? 4.443 -29.942 6.392 1.00 90.94 480 ILE A CA 1
ATOM 3687 C C . ILE A 1 480 ? 3.015 -30.472 6.236 1.00 90.94 480 ILE A C 1
ATOM 3689 O O . ILE A 1 480 ? 2.612 -31.353 6.988 1.00 90.94 480 ILE A O 1
ATOM 3693 N N . LYS A 1 481 ? 2.250 -29.967 5.260 1.00 91.38 481 LYS A N 1
ATOM 3694 C CA . LYS A 1 481 ? 0.898 -30.475 4.995 1.00 91.38 481 LYS A CA 1
ATOM 3695 C C . LYS A 1 481 ? 0.911 -31.948 4.611 1.00 91.38 481 LYS A C 1
ATOM 3697 O O . LYS A 1 481 ? 0.186 -32.721 5.219 1.00 91.38 481 LYS A O 1
ATOM 3702 N N . ILE A 1 482 ? 1.775 -32.332 3.671 1.00 89.69 482 ILE A N 1
ATOM 3703 C CA . ILE A 1 482 ? 1.903 -33.730 3.244 1.00 89.69 482 ILE A CA 1
ATOM 3704 C C . ILE A 1 482 ? 2.345 -34.608 4.419 1.00 89.69 482 ILE A C 1
ATOM 3706 O O . ILE A 1 482 ? 1.789 -35.685 4.608 1.00 89.69 482 ILE A O 1
ATOM 3710 N N . ALA A 1 483 ? 3.283 -34.141 5.249 1.00 90.44 483 ALA A N 1
ATOM 3711 C CA . ALA A 1 483 ? 3.703 -34.861 6.449 1.00 90.44 483 ALA A CA 1
ATOM 3712 C C . ALA A 1 483 ? 2.535 -35.089 7.430 1.00 90.44 483 ALA A C 1
ATOM 3714 O O . ALA A 1 483 ? 2.358 -36.203 7.917 1.00 90.44 483 ALA A O 1
ATOM 3715 N N . ILE A 1 484 ? 1.706 -34.066 7.677 1.00 91.25 484 ILE A N 1
ATOM 3716 C CA . ILE A 1 484 ? 0.512 -34.168 8.537 1.00 91.25 484 ILE A CA 1
ATOM 3717 C C . ILE A 1 484 ? -0.546 -35.088 7.927 1.00 91.25 484 ILE A C 1
ATOM 3719 O O . ILE A 1 484 ? -1.166 -35.860 8.651 1.00 91.25 484 ILE A O 1
ATOM 3723 N N . ASP A 1 485 ? -0.768 -35.008 6.616 1.00 89.69 485 ASP A N 1
ATOM 3724 C CA . ASP A 1 485 ? -1.759 -35.838 5.931 1.00 89.69 485 ASP A CA 1
ATOM 3725 C C . ASP A 1 485 ? -1.321 -37.311 5.882 1.00 89.69 485 ASP A C 1
ATOM 3727 O O . ASP A 1 485 ? -2.166 -38.200 5.983 1.00 89.69 485 ASP A O 1
ATOM 3731 N N . THR A 1 486 ? -0.010 -37.568 5.798 1.00 88.06 486 THR A N 1
ATOM 3732 C CA . THR A 1 486 ? 0.571 -38.920 5.752 1.00 88.06 486 THR A CA 1
ATOM 3733 C C . THR A 1 486 ? 0.639 -39.574 7.134 1.00 88.06 486 THR A C 1
ATOM 3735 O O . THR A 1 486 ? 0.369 -40.765 7.245 1.00 88.06 486 THR A O 1
ATOM 3738 N N . HIS A 1 487 ? 1.018 -38.832 8.182 1.00 86.56 487 HIS A N 1
ATOM 3739 C CA . HIS A 1 487 ? 1.197 -39.351 9.549 1.00 86.56 487 HIS A CA 1
ATOM 3740 C C . HIS A 1 487 ? 0.679 -38.356 10.602 1.00 86.56 487 HIS A C 1
ATOM 3742 O O . HIS A 1 487 ? 1.458 -37.762 11.356 1.00 86.56 487 HIS A O 1
ATOM 3748 N N . PRO A 1 488 ? -0.647 -38.151 10.698 1.00 91.00 488 PRO A N 1
ATOM 3749 C CA . PRO A 1 488 ? -1.208 -37.195 11.648 1.00 91.00 488 PRO A CA 1
ATOM 3750 C C . PRO A 1 488 ? -0.938 -37.589 13.106 1.00 91.00 488 PRO A C 1
ATOM 3752 O O . PRO A 1 488 ? -0.783 -36.707 13.950 1.00 91.00 488 PRO A O 1
ATOM 3755 N N . ASP A 1 489 ? -0.831 -38.886 13.404 1.00 90.00 489 ASP A N 1
ATOM 3756 C CA . ASP A 1 489 ? -0.683 -39.406 14.767 1.00 90.00 489 ASP A CA 1
ATOM 3757 C C . ASP A 1 489 ? 0.579 -38.893 15.467 1.00 90.00 489 ASP A C 1
ATOM 3759 O O . ASP A 1 489 ? 0.521 -38.533 16.642 1.00 90.00 489 ASP A O 1
ATOM 3763 N N . ILE A 1 490 ? 1.695 -38.757 14.740 1.00 90.31 490 ILE A N 1
ATOM 3764 C CA . ILE A 1 490 ? 2.944 -38.202 15.286 1.00 90.31 490 ILE A CA 1
ATOM 3765 C C . ILE A 1 490 ? 2.722 -36.754 15.742 1.00 90.31 490 ILE A C 1
ATOM 3767 O O . ILE A 1 490 ? 3.086 -36.381 16.858 1.00 90.31 490 ILE A O 1
ATOM 3771 N N . PHE A 1 491 ? 2.068 -35.932 14.916 1.00 93.12 491 PHE A N 1
ATOM 3772 C CA . PHE A 1 491 ? 1.765 -34.541 15.263 1.00 93.12 491 PHE A CA 1
ATOM 3773 C C . PHE A 1 491 ? 0.782 -34.449 16.436 1.00 93.12 491 PHE A C 1
ATOM 3775 O O . PHE A 1 491 ? 0.959 -33.606 17.316 1.00 93.12 491 PHE A O 1
ATOM 3782 N N . LEU A 1 492 ? -0.232 -35.321 16.482 1.00 93.75 492 LEU A N 1
ATOM 3783 C CA . LEU A 1 492 ? -1.184 -35.381 17.594 1.00 93.75 492 LEU A CA 1
ATOM 3784 C C . LEU A 1 492 ? -0.488 -35.729 18.911 1.00 93.75 492 LEU A C 1
ATOM 3786 O O . LEU A 1 492 ? -0.754 -35.076 19.923 1.00 93.75 492 LEU A O 1
ATOM 3790 N N . GLN A 1 493 ? 0.424 -36.703 18.898 1.00 91.75 493 GLN A N 1
ATOM 3791 C CA . GLN A 1 493 ? 1.214 -37.085 20.067 1.00 91.75 493 GLN A CA 1
ATOM 3792 C C . GLN A 1 493 ? 2.107 -35.933 20.538 1.00 91.75 493 GLN A C 1
ATOM 3794 O O . GLN A 1 493 ? 2.036 -35.560 21.709 1.00 91.75 493 GLN A O 1
ATOM 3799 N N . VAL A 1 494 ? 2.871 -35.315 19.629 1.00 94.12 494 VAL A N 1
ATOM 3800 C CA . VAL A 1 494 ? 3.768 -34.188 19.940 1.00 94.12 494 VAL A CA 1
ATOM 3801 C C . VAL A 1 494 ? 2.983 -33.007 20.519 1.00 94.12 494 VAL A C 1
ATOM 3803 O O . VAL A 1 494 ? 3.284 -32.540 21.615 1.00 94.12 494 VAL A O 1
ATOM 3806 N N . TYR A 1 495 ? 1.934 -32.536 19.836 1.00 95.50 495 TYR A N 1
ATOM 3807 C CA . TYR A 1 495 ? 1.169 -31.372 20.295 1.00 95.50 495 TYR A CA 1
ATOM 3808 C C . TYR A 1 495 ? 0.383 -31.646 21.583 1.00 95.50 495 TYR A C 1
ATOM 3810 O O . TYR A 1 495 ? 0.267 -30.762 22.436 1.00 95.50 495 TYR A O 1
ATOM 3818 N N . THR A 1 496 ? -0.118 -32.870 21.771 1.00 94.00 496 THR A N 1
ATOM 3819 C CA . THR A 1 496 ? -0.757 -33.274 23.031 1.00 94.00 496 THR A CA 1
ATOM 3820 C C . THR A 1 496 ? 0.257 -33.329 24.172 1.00 94.00 496 THR A C 1
ATOM 3822 O O . THR A 1 496 ? -0.046 -32.867 25.274 1.00 94.00 496 THR A O 1
ATOM 3825 N N . ALA A 1 497 ? 1.469 -33.834 23.923 1.00 92.69 497 ALA A N 1
ATOM 3826 C CA . ALA A 1 497 ? 2.553 -33.821 24.900 1.00 92.69 497 ALA A CA 1
ATOM 3827 C C . ALA A 1 497 ? 2.935 -32.386 25.292 1.00 92.69 497 ALA A C 1
ATOM 3829 O O . ALA A 1 497 ? 3.033 -32.104 26.487 1.00 92.69 497 ALA A O 1
ATOM 3830 N N . CYS A 1 498 ? 3.055 -31.459 24.332 1.00 94.50 498 CYS A N 1
ATOM 3831 C CA . CYS A 1 498 ? 3.273 -30.030 24.602 1.00 94.50 498 CYS A CA 1
ATOM 3832 C C . CYS A 1 498 ? 2.204 -29.439 25.538 1.00 94.50 498 CYS A C 1
ATOM 3834 O O . CYS A 1 498 ? 2.538 -28.767 26.512 1.00 94.50 498 CYS A O 1
ATOM 3836 N N . LEU A 1 499 ? 0.916 -29.709 25.290 1.00 93.38 499 LEU A N 1
ATOM 3837 C CA . LEU A 1 499 ? -0.184 -29.195 26.120 1.00 93.38 499 LEU A CA 1
ATOM 3838 C C . LEU A 1 499 ? -0.208 -29.802 27.528 1.00 93.38 499 LEU A C 1
ATOM 3840 O O . LEU A 1 499 ? -0.425 -29.078 28.497 1.00 93.38 499 LEU A O 1
ATOM 3844 N N . ARG A 1 500 ? 0.035 -31.112 27.658 1.00 90.75 500 ARG A N 1
ATOM 3845 C CA . ARG A 1 500 ? 0.068 -31.813 28.956 1.00 90.75 500 ARG A CA 1
ATOM 3846 C C . ARG A 1 500 ? 1.248 -31.371 29.816 1.00 90.75 500 ARG A C 1
ATOM 3848 O O . ARG A 1 500 ? 1.102 -31.139 31.012 1.00 90.75 500 ARG A O 1
ATOM 3855 N N . THR A 1 501 ? 2.418 -31.243 29.200 1.00 89.38 501 THR A N 1
ATOM 3856 C CA . THR A 1 501 ? 3.640 -30.799 29.888 1.00 89.38 501 THR A CA 1
ATOM 3857 C C . THR A 1 501 ? 3.682 -29.288 30.087 1.00 89.38 501 THR A C 1
ATOM 3859 O O . THR A 1 501 ? 4.449 -28.813 30.918 1.00 89.38 501 THR A O 1
ATOM 3862 N N . GLY A 1 502 ? 2.864 -28.520 29.361 1.00 90.62 502 GLY A N 1
ATOM 3863 C CA . GLY A 1 502 ? 2.915 -27.061 29.367 1.00 90.62 502 GLY A CA 1
ATOM 3864 C C . GLY A 1 502 ? 4.203 -26.501 28.755 1.00 90.62 502 GLY A C 1
ATOM 3865 O O . GLY A 1 502 ? 4.596 -25.387 29.098 1.00 90.62 502 GLY A O 1
ATOM 3866 N N . VAL A 1 503 ? 4.874 -27.266 27.888 1.00 91.81 503 VAL A N 1
ATOM 3867 C CA . VAL A 1 503 ? 6.130 -26.878 27.233 1.00 91.81 503 VAL A CA 1
ATOM 3868 C C . VAL A 1 503 ? 5.853 -26.518 25.780 1.00 91.81 503 VAL A C 1
ATOM 3870 O O . VAL A 1 503 ? 5.366 -27.337 25.001 1.00 91.81 503 VAL A O 1
ATOM 3873 N N . PHE A 1 504 ? 6.181 -25.283 25.408 1.00 94.50 504 PHE A N 1
ATOM 3874 C CA . PHE A 1 504 ? 6.303 -24.884 24.013 1.00 94.50 504 PHE A CA 1
ATOM 3875 C C . PHE A 1 504 ? 7.756 -25.142 23.579 1.00 94.50 504 PHE A C 1
ATOM 3877 O O . PHE A 1 504 ? 8.642 -24.610 24.245 1.00 94.50 504 PHE A O 1
ATOM 3884 N N . PRO A 1 505 ? 8.024 -25.924 22.519 1.00 95.12 505 PRO A N 1
ATOM 3885 C CA . PRO A 1 505 ? 9.388 -26.297 22.135 1.00 95.12 505 PRO A CA 1
ATOM 3886 C C . PRO A 1 505 ? 10.307 -25.129 21.760 1.00 95.12 505 PRO A C 1
ATOM 3888 O O . PRO A 1 505 ? 9.885 -24.220 21.040 1.00 95.12 505 PRO A O 1
ATOM 3891 N N . GLU A 1 506 ? 11.571 -25.156 22.189 1.00 92.06 506 GLU A N 1
ATOM 3892 C CA . GLU A 1 506 ? 12.578 -24.118 21.923 1.00 92.06 506 GLU A CA 1
ATOM 3893 C C . GLU A 1 506 ? 12.881 -23.951 20.434 1.00 92.06 506 GLU A C 1
ATOM 3895 O O . GLU A 1 506 ? 13.036 -22.818 19.960 1.00 92.06 506 GLU A O 1
ATOM 3900 N N . CYS A 1 507 ? 12.898 -25.050 19.672 1.00 90.19 507 CYS A N 1
ATOM 3901 C CA . CYS A 1 507 ? 13.105 -24.997 18.224 1.00 90.19 507 CYS A CA 1
ATOM 3902 C C . CYS A 1 507 ? 12.078 -24.084 17.531 1.00 90.19 507 CYS A C 1
ATOM 3904 O O . CYS A 1 507 ? 12.430 -23.371 16.598 1.00 90.19 507 CYS A O 1
ATOM 3906 N N . TRP A 1 508 ? 10.843 -24.013 18.045 1.00 93.19 508 TRP A N 1
ATOM 3907 C CA . TRP A 1 508 ? 9.767 -23.169 17.511 1.00 93.19 508 TRP A CA 1
ATOM 3908 C C . TRP A 1 508 ? 9.706 -21.760 18.130 1.00 93.19 508 TRP A C 1
ATOM 3910 O O . TRP A 1 508 ? 8.903 -20.927 17.696 1.00 93.19 508 TRP A O 1
ATOM 3920 N N . LYS A 1 509 ? 10.534 -21.458 19.142 1.00 92.31 509 LYS A N 1
ATOM 3921 C CA . LYS A 1 509 ? 10.637 -20.118 19.762 1.00 92.31 509 LYS A CA 1
ATOM 3922 C C . LYS A 1 509 ? 11.584 -19.186 19.017 1.00 92.31 509 LYS A C 1
ATOM 3924 O O . LYS A 1 509 ? 11.498 -17.964 19.195 1.00 92.31 509 LYS A O 1
ATOM 3929 N N . ARG A 1 510 ? 12.470 -19.740 18.187 1.00 91.56 510 ARG A N 1
ATOM 3930 C CA . ARG A 1 510 ? 13.380 -18.970 17.334 1.00 91.56 510 ARG A CA 1
ATOM 3931 C C . ARG A 1 510 ? 12.603 -18.249 16.239 1.00 91.56 510 ARG A C 1
ATOM 3933 O O . ARG A 1 510 ? 11.664 -18.778 15.650 1.00 91.56 510 ARG A O 1
ATOM 3940 N N . GLN A 1 511 ? 12.981 -17.005 15.976 1.00 91.38 511 GLN A N 1
ATOM 3941 C CA . GLN A 1 511 ? 12.315 -16.162 14.988 1.00 91.38 511 GLN A CA 1
ATOM 3942 C C . GLN A 1 511 ? 13.329 -15.369 14.178 1.00 91.38 511 GLN A C 1
ATOM 3944 O O . GLN A 1 511 ? 14.292 -14.843 14.725 1.00 91.38 511 GLN A O 1
ATOM 3949 N N . ARG A 1 512 ? 13.079 -15.210 12.877 1.00 90.56 512 ARG A N 1
ATOM 3950 C CA . ARG A 1 512 ? 13.939 -14.412 11.994 1.00 90.56 512 ARG A CA 1
ATOM 3951 C C . ARG A 1 512 ? 13.344 -13.032 11.741 1.00 90.56 512 ARG A C 1
ATOM 3953 O O . ARG A 1 512 ? 12.213 -12.916 11.265 1.00 90.56 512 ARG A O 1
ATOM 3960 N N . LEU A 1 513 ? 14.126 -11.989 11.994 1.00 90.75 513 LEU A N 1
ATOM 3961 C CA . LEU A 1 513 ? 13.750 -10.599 11.777 1.00 90.75 513 LEU A CA 1
ATOM 3962 C C . LEU A 1 513 ? 13.811 -10.220 10.295 1.00 90.75 513 LEU A C 1
ATOM 3964 O O . LEU A 1 513 ? 14.836 -10.360 9.629 1.00 90.75 513 LEU A O 1
ATOM 3968 N N . VAL A 1 514 ? 12.731 -9.622 9.800 1.00 88.44 514 VAL A N 1
ATOM 3969 C CA . VAL A 1 514 ? 12.685 -8.943 8.504 1.00 88.44 514 VAL A CA 1
ATOM 3970 C C . VAL A 1 514 ? 12.217 -7.506 8.710 1.00 88.44 514 VAL A C 1
ATOM 3972 O O . VAL A 1 514 ? 11.078 -7.256 9.101 1.00 88.44 514 VAL A O 1
ATOM 3975 N N . LEU A 1 515 ? 13.087 -6.536 8.425 1.00 88.38 515 LEU A N 1
ATOM 3976 C CA . LEU A 1 515 ? 12.768 -5.112 8.552 1.00 88.38 515 LEU A CA 1
ATOM 3977 C C . LEU A 1 515 ? 12.118 -4.585 7.269 1.00 88.38 515 LEU A C 1
ATOM 3979 O O . LEU A 1 515 ? 12.775 -4.472 6.229 1.00 88.38 515 LEU A O 1
ATOM 3983 N N . LEU A 1 516 ? 10.833 -4.226 7.354 1.00 85.31 516 LEU A N 1
ATOM 3984 C CA . LEU A 1 516 ? 10.094 -3.605 6.256 1.00 85.31 516 LEU A CA 1
ATOM 3985 C C . LEU A 1 516 ? 10.102 -2.073 6.366 1.00 85.31 516 LEU A C 1
ATOM 3987 O O . LEU A 1 516 ? 9.659 -1.538 7.386 1.00 85.31 516 LEU A O 1
ATOM 3991 N N . PRO A 1 517 ? 10.530 -1.340 5.325 1.00 82.44 517 PRO A N 1
ATOM 3992 C CA . PRO A 1 517 ? 10.533 0.118 5.341 1.00 82.44 517 PRO A CA 1
ATOM 3993 C C . PRO A 1 517 ? 9.103 0.673 5.285 1.00 82.44 517 PRO A C 1
ATOM 3995 O O . PRO A 1 517 ? 8.278 0.268 4.460 1.00 82.44 517 PRO A O 1
ATOM 3998 N N . LYS A 1 518 ? 8.806 1.638 6.156 1.00 80.06 518 LYS A N 1
ATOM 3999 C CA . LYS A 1 518 ? 7.558 2.403 6.134 1.00 80.06 518 LYS A CA 1
ATOM 4000 C C . LYS A 1 518 ? 7.617 3.424 4.989 1.00 80.06 518 LYS A C 1
ATOM 4002 O O . LYS A 1 518 ? 8.633 4.102 4.833 1.00 80.06 518 LYS A O 1
ATOM 4007 N N . PRO A 1 519 ? 6.545 3.570 4.191 1.00 69.62 519 PRO A N 1
ATOM 4008 C CA . PRO A 1 519 ? 6.540 4.499 3.064 1.00 69.62 519 PRO A CA 1
ATOM 4009 C C . PRO A 1 519 ? 6.791 5.948 3.500 1.00 69.62 519 PRO A C 1
ATOM 4011 O O . PRO A 1 519 ? 6.158 6.419 4.443 1.00 69.62 519 PRO A O 1
ATOM 4014 N N . GLY A 1 520 ? 7.663 6.657 2.778 1.00 68.75 520 GLY A N 1
ATOM 4015 C CA . GLY A 1 520 ? 7.873 8.101 2.940 1.00 68.75 520 GLY A CA 1
ATOM 4016 C C . GLY A 1 520 ? 8.672 8.526 4.174 1.00 68.75 520 GLY A C 1
ATOM 4017 O O . GLY A 1 520 ? 8.702 9.717 4.464 1.00 68.75 520 GLY A O 1
ATOM 4018 N N . LYS A 1 521 ? 9.307 7.591 4.894 1.00 76.31 521 LYS A N 1
ATOM 4019 C CA . LYS A 1 521 ? 10.171 7.907 6.038 1.00 76.31 521 LYS A CA 1
ATOM 4020 C C . LYS A 1 521 ? 11.665 7.771 5.704 1.00 76.31 521 LYS A C 1
ATOM 4022 O O . LYS A 1 521 ? 12.006 6.898 4.901 1.00 76.31 521 LYS A O 1
ATOM 4027 N N . PRO A 1 522 ? 12.554 8.579 6.316 1.00 79.06 522 PRO A N 1
ATOM 4028 C CA . PRO A 1 522 ? 13.996 8.476 6.099 1.00 79.06 522 PRO A CA 1
ATOM 4029 C C . PRO A 1 522 ? 14.544 7.113 6.557 1.00 79.06 522 PRO A C 1
ATOM 4031 O O . PRO A 1 522 ? 14.217 6.677 7.661 1.00 79.06 522 PRO A O 1
ATOM 4034 N N . PRO A 1 523 ? 15.386 6.425 5.765 1.00 76.06 523 PRO A N 1
ATOM 4035 C CA . PRO A 1 523 ? 15.878 5.083 6.097 1.00 76.06 523 PRO A CA 1
ATOM 4036 C C . PRO A 1 523 ? 16.833 5.046 7.304 1.00 76.06 523 PRO A C 1
ATOM 4038 O O . PRO A 1 523 ? 17.085 3.972 7.843 1.00 76.06 523 PRO A O 1
ATOM 4041 N N . GLU A 1 524 ? 17.357 6.189 7.738 1.00 75.44 524 GLU A N 1
ATOM 4042 C CA . GLU A 1 524 ? 18.291 6.288 8.868 1.00 75.44 524 GLU A CA 1
ATOM 4043 C C . GLU A 1 524 ? 17.580 6.347 10.230 1.00 75.44 524 GLU A C 1
ATOM 4045 O O . GLU A 1 524 ? 18.177 6.040 11.260 1.00 75.44 524 GLU A O 1
ATOM 4050 N N . GLU A 1 525 ? 16.288 6.689 10.257 1.00 76.06 525 GLU A N 1
ATOM 4051 C CA . GLU A 1 525 ? 15.519 6.755 11.499 1.00 76.06 525 GLU A CA 1
ATOM 4052 C C . GLU A 1 525 ? 15.089 5.364 11.992 1.00 76.06 525 GLU A C 1
ATOM 4054 O O . GLU A 1 525 ? 14.497 4.566 11.261 1.00 76.06 525 GLU A O 1
ATOM 4059 N N . LEU A 1 526 ? 15.239 5.121 13.298 1.00 78.81 526 LEU A N 1
ATOM 4060 C CA . LEU A 1 526 ? 14.811 3.875 13.955 1.00 78.81 526 LEU A CA 1
ATOM 4061 C C . LEU A 1 526 ? 13.300 3.615 13.790 1.00 78.81 526 LEU A C 1
ATOM 4063 O O . LEU A 1 526 ? 12.847 2.478 13.673 1.00 78.81 526 LEU A O 1
ATOM 4067 N N . SER A 1 527 ? 12.500 4.687 13.725 1.00 76.44 527 SER A N 1
ATOM 4068 C CA . SER A 1 527 ? 11.037 4.616 13.605 1.00 76.44 527 SER A CA 1
ATOM 4069 C C . SER A 1 527 ? 10.541 4.229 12.202 1.00 76.44 527 SER A C 1
ATOM 4071 O O . SER A 1 527 ? 9.333 3.996 12.017 1.00 76.44 527 SER A O 1
ATOM 4073 N N . SER A 1 528 ? 11.445 4.167 11.220 1.00 83.06 528 SER A N 1
ATOM 4074 C CA . SER A 1 528 ? 11.137 3.961 9.803 1.00 83.06 528 SER A CA 1
ATOM 4075 C C . SER A 1 528 ? 10.880 2.520 9.423 1.00 83.06 528 SER A C 1
ATOM 4077 O O . SER A 1 528 ? 10.325 2.279 8.357 1.00 83.06 528 SER A O 1
ATOM 4079 N N . TYR A 1 529 ? 11.187 1.564 10.293 1.00 86.56 529 TYR A N 1
ATOM 4080 C CA . TYR A 1 529 ? 11.006 0.149 9.995 1.00 86.56 529 TYR A CA 1
ATOM 4081 C C . TYR A 1 529 ? 9.816 -0.444 10.754 1.00 86.56 529 TYR A C 1
ATOM 4083 O O . TYR A 1 529 ? 9.433 0.009 11.840 1.00 86.56 529 TYR A O 1
ATOM 4091 N N . ARG A 1 530 ? 9.161 -1.427 10.136 1.00 85.50 530 ARG A N 1
ATOM 4092 C CA . ARG A 1 530 ? 8.246 -2.363 10.790 1.00 85.50 530 ARG A CA 1
ATOM 4093 C C . ARG A 1 530 ? 8.980 -3.706 10.899 1.00 85.50 530 ARG A C 1
ATOM 4095 O O . ARG A 1 530 ? 9.339 -4.245 9.849 1.00 85.50 530 ARG A O 1
ATOM 4102 N N . PRO A 1 531 ? 9.222 -4.219 12.113 1.00 89.38 531 PRO A N 1
ATOM 4103 C CA . PRO A 1 531 ? 9.839 -5.526 12.287 1.00 89.38 531 PRO A CA 1
ATOM 4104 C C . PRO A 1 531 ? 8.808 -6.620 11.997 1.00 89.38 531 PRO A C 1
ATOM 4106 O O . PRO A 1 531 ? 7.713 -6.587 12.538 1.00 89.38 531 PRO A O 1
ATOM 4109 N N . LEU A 1 532 ? 9.126 -7.574 11.130 1.00 89.69 532 LEU A N 1
ATOM 4110 C CA . LEU A 1 532 ? 8.361 -8.811 10.991 1.00 89.69 532 LEU A CA 1
ATOM 4111 C C . LEU A 1 532 ? 9.172 -9.962 11.568 1.00 89.69 532 LEU A C 1
ATOM 4113 O O . LEU A 1 532 ? 10.341 -10.116 11.221 1.00 89.69 532 LEU A O 1
ATOM 4117 N N . CYS A 1 533 ? 8.534 -10.768 12.407 1.00 90.06 533 CYS A N 1
ATOM 4118 C CA . CYS A 1 533 ? 9.119 -11.969 12.978 1.00 90.06 533 CYS A CA 1
ATOM 4119 C C . CYS A 1 533 ? 8.620 -13.182 12.192 1.00 90.06 533 CYS A C 1
ATOM 4121 O O . CYS A 1 533 ? 7.446 -13.552 12.263 1.00 90.06 533 CYS A O 1
ATOM 4123 N N . MET A 1 534 ? 9.511 -13.786 11.414 1.00 89.31 534 MET A N 1
ATOM 4124 C CA . MET A 1 534 ? 9.237 -15.029 10.704 1.00 89.31 534 MET A CA 1
ATOM 4125 C C . MET A 1 534 ? 9.370 -16.196 11.683 1.00 89.31 534 MET A C 1
ATOM 4127 O O . MET A 1 534 ? 10.432 -16.367 12.275 1.00 89.31 534 MET A O 1
ATOM 4131 N N . LEU A 1 535 ? 8.295 -16.968 11.836 1.00 90.81 535 LEU A N 1
ATOM 4132 C CA . LEU A 1 535 ? 8.193 -18.145 12.708 1.00 90.81 535 LEU A CA 1
ATOM 4133 C C . LEU A 1 535 ? 7.997 -19.416 11.873 1.00 90.81 535 LEU A C 1
ATOM 4135 O O . LEU A 1 535 ? 7.414 -19.338 10.780 1.00 90.81 535 LEU A O 1
ATOM 4139 N N . ASP A 1 536 ? 8.419 -20.556 12.416 1.00 90.81 536 ASP A N 1
ATOM 4140 C CA . ASP A 1 536 ? 8.267 -21.875 11.796 1.00 90.81 536 ASP A CA 1
ATOM 4141 C C . ASP A 1 536 ? 6.801 -22.310 11.731 1.00 90.81 536 ASP A C 1
ATOM 4143 O O . ASP A 1 536 ? 5.977 -22.002 12.600 1.00 90.81 536 ASP A O 1
ATOM 4147 N N . THR A 1 537 ? 6.446 -23.023 10.665 1.00 91.62 537 THR A N 1
ATOM 4148 C CA . THR A 1 537 ? 5.048 -23.375 10.395 1.00 91.62 537 THR A CA 1
ATOM 4149 C C . THR A 1 537 ? 4.525 -24.445 11.354 1.00 91.62 537 THR A C 1
ATOM 4151 O O . THR A 1 537 ? 3.375 -24.340 11.778 1.00 91.62 537 THR A O 1
ATOM 4154 N N . ALA A 1 538 ? 5.360 -25.401 11.775 1.00 92.12 538 ALA A N 1
ATOM 4155 C CA . ALA A 1 538 ? 4.994 -26.391 12.793 1.00 92.12 538 ALA A CA 1
ATOM 4156 C C . ALA A 1 538 ? 4.633 -25.730 14.139 1.00 92.12 538 ALA A C 1
ATOM 4158 O O . ALA A 1 538 ? 3.614 -26.073 14.740 1.00 92.12 538 ALA A O 1
ATOM 4159 N N . GLY A 1 539 ? 5.394 -24.713 14.560 1.00 93.06 539 GLY A N 1
ATOM 4160 C CA . GLY A 1 539 ? 5.078 -23.903 15.740 1.00 93.06 539 GLY A CA 1
ATOM 4161 C C . GLY A 1 539 ? 3.788 -23.093 15.582 1.00 93.06 539 GLY A C 1
ATOM 4162 O O . GLY A 1 539 ? 2.963 -23.059 16.493 1.00 93.06 539 GLY A O 1
ATOM 4163 N N . LYS A 1 540 ? 3.543 -22.499 14.403 1.00 92.06 540 LYS A N 1
ATOM 4164 C CA . LYS A 1 540 ? 2.293 -21.762 14.116 1.00 92.06 540 LYS A CA 1
ATOM 4165 C C . LYS A 1 540 ? 1.041 -22.637 14.171 1.00 92.06 540 LYS A C 1
ATOM 4167 O O . LYS A 1 540 ? -0.032 -22.124 14.485 1.00 92.06 540 LYS A O 1
ATOM 4172 N N . ILE A 1 541 ? 1.152 -23.924 13.836 1.00 93.81 541 ILE A N 1
ATOM 4173 C CA . ILE A 1 541 ? 0.038 -24.873 13.964 1.00 93.81 541 ILE A CA 1
ATOM 4174 C C . ILE A 1 541 ? -0.336 -25.018 15.437 1.00 93.81 541 ILE A C 1
ATOM 4176 O O . ILE A 1 541 ? -1.501 -24.819 15.783 1.00 93.81 541 ILE A O 1
ATOM 4180 N N . LEU A 1 542 ? 0.652 -25.256 16.306 1.00 94.94 542 LEU A N 1
ATOM 4181 C CA . LEU A 1 542 ? 0.432 -25.317 17.750 1.00 94.94 542 LEU A CA 1
ATOM 4182 C C . LEU A 1 542 ? -0.105 -23.987 18.301 1.00 94.94 542 LEU A C 1
ATOM 4184 O O . LEU A 1 542 ? -1.084 -23.989 19.044 1.00 94.94 542 LEU A O 1
ATOM 4188 N N . GLU A 1 543 ? 0.453 -22.845 17.881 1.00 95.00 543 GLU A N 1
ATOM 4189 C CA . GLU A 1 543 ? -0.082 -21.521 18.234 1.00 95.00 543 GLU A CA 1
ATOM 4190 C C . GLU A 1 543 ? -1.560 -21.383 17.863 1.00 95.00 543 GLU A C 1
ATOM 4192 O O . GLU A 1 543 ? -2.331 -20.815 18.635 1.00 95.00 543 GLU A O 1
ATOM 4197 N N . ARG A 1 544 ? -1.971 -21.882 16.688 1.00 93.56 544 ARG A N 1
ATOM 4198 C CA . ARG A 1 544 ? -3.366 -21.797 16.252 1.00 93.56 544 ARG A CA 1
ATOM 4199 C C . ARG A 1 544 ? -4.276 -22.698 17.081 1.00 93.56 544 ARG A C 1
ATOM 4201 O O . ARG A 1 544 ? -5.373 -22.255 17.398 1.00 93.56 544 ARG A O 1
ATOM 4208 N N . ILE A 1 545 ? -3.830 -23.895 17.458 1.00 94.38 545 ILE A N 1
ATOM 4209 C CA . ILE A 1 545 ? -4.582 -24.789 18.353 1.00 94.38 545 ILE A CA 1
ATOM 4210 C C . ILE A 1 545 ? -4.785 -24.118 19.719 1.00 94.38 545 ILE A C 1
ATOM 4212 O O . ILE A 1 545 ? -5.911 -24.034 20.205 1.00 94.38 545 ILE A O 1
ATOM 4216 N N . ILE A 1 546 ? -3.719 -23.562 20.309 1.00 94.81 546 ILE A N 1
ATOM 4217 C CA . ILE A 1 546 ? -3.792 -22.819 21.580 1.00 94.81 546 ILE A CA 1
ATOM 4218 C C . ILE A 1 546 ? -4.734 -21.616 21.443 1.00 94.81 546 ILE A C 1
ATOM 4220 O O . ILE A 1 546 ? -5.569 -21.380 22.308 1.00 94.81 546 ILE A O 1
ATOM 4224 N N . CYS A 1 547 ? -4.621 -20.871 20.343 1.00 93.25 547 CYS A N 1
ATOM 4225 C CA . CYS A 1 547 ? -5.462 -19.721 20.025 1.00 93.25 547 CYS A CA 1
ATOM 4226 C C . CYS A 1 547 ? -6.945 -20.104 19.910 1.00 93.25 547 CYS A C 1
ATOM 4228 O O . CYS A 1 547 ? -7.771 -19.445 20.531 1.00 93.25 547 CYS A O 1
ATOM 4230 N N . ASP A 1 548 ? -7.284 -21.163 19.167 1.00 91.31 548 ASP A N 1
ATOM 4231 C CA . ASP A 1 548 ? -8.666 -21.633 18.999 1.00 91.31 548 ASP A CA 1
ATOM 4232 C C . ASP A 1 548 ? -9.271 -22.077 20.350 1.00 91.31 548 ASP A C 1
ATOM 4234 O O . ASP A 1 548 ? -10.445 -21.821 20.610 1.00 91.31 548 ASP A O 1
ATOM 4238 N N . ARG A 1 549 ? -8.469 -22.669 21.247 1.00 92.50 549 ARG A N 1
ATOM 4239 C CA . ARG A 1 549 ? -8.909 -23.040 22.606 1.00 92.50 549 ARG A CA 1
ATOM 4240 C C . ARG A 1 549 ? -9.045 -21.840 23.543 1.00 92.50 549 ARG A C 1
ATOM 4242 O O . ARG A 1 549 ? -9.995 -21.777 24.317 1.00 92.50 549 ARG A O 1
ATOM 4249 N N . LEU A 1 550 ? -8.127 -20.876 23.463 1.00 92.56 550 LEU A N 1
ATOM 4250 C CA . LEU A 1 550 ? -8.168 -19.644 24.255 1.00 92.56 550 LEU A CA 1
ATOM 4251 C C . LEU A 1 550 ? -9.354 -18.748 23.866 1.00 92.56 550 LEU A C 1
ATOM 4253 O O . LEU A 1 550 ? -9.905 -18.059 24.724 1.00 92.56 550 LEU A O 1
ATOM 4257 N N . GLU A 1 551 ? -9.780 -18.791 22.597 1.00 90.06 551 GLU A N 1
ATOM 4258 C CA . GLU A 1 551 ? -10.949 -18.051 22.108 1.00 90.06 551 GLU A CA 1
ATOM 4259 C C . GLU A 1 551 ? -12.219 -18.365 22.925 1.00 90.06 551 GLU A C 1
ATOM 4261 O O . GLU A 1 551 ? -13.015 -17.457 23.163 1.00 90.06 551 GLU A O 1
ATOM 4266 N N . ALA A 1 552 ? -12.379 -19.595 23.435 1.00 86.50 552 ALA A N 1
ATOM 4267 C CA . ALA A 1 552 ? -13.507 -19.970 24.296 1.00 86.50 552 ALA A CA 1
ATOM 4268 C C . ALA A 1 552 ? -13.552 -19.165 25.610 1.00 86.50 552 ALA A C 1
ATOM 4270 O O . ALA A 1 552 ? -14.628 -18.801 26.079 1.00 86.50 552 ALA A O 1
ATOM 4271 N N . THR A 1 553 ? -12.391 -18.838 26.184 1.00 87.69 553 THR A N 1
ATOM 4272 C CA . THR A 1 553 ? -12.290 -17.987 27.378 1.00 87.69 553 THR A CA 1
ATOM 4273 C C . THR A 1 553 ? -12.463 -16.513 27.015 1.00 87.69 553 THR A C 1
ATOM 4275 O O . THR A 1 553 ? -13.213 -15.793 27.674 1.00 87.69 553 THR A O 1
ATOM 4278 N N . THR A 1 554 ? -11.810 -16.043 25.948 1.00 88.75 554 THR A N 1
ATOM 4279 C CA . THR A 1 554 ? -11.808 -14.612 25.596 1.00 88.75 554 THR A CA 1
ATOM 4280 C C . THR A 1 554 ? -13.124 -14.115 25.005 1.00 88.75 554 THR A C 1
ATOM 4282 O O . THR A 1 554 ? -13.399 -12.922 25.074 1.00 88.75 554 THR A O 1
ATOM 4285 N N . GLU A 1 555 ? -13.933 -14.990 24.410 1.00 88.06 555 GLU A N 1
ATOM 4286 C CA . GLU A 1 555 ? -15.256 -14.640 23.870 1.00 88.06 555 GLU A CA 1
ATOM 4287 C C . GLU A 1 555 ? -16.397 -14.914 24.870 1.00 88.06 555 GLU A C 1
ATOM 4289 O O . GLU A 1 555 ? -17.564 -14.687 24.554 1.00 88.06 555 GLU A O 1
ATOM 4294 N N . SER A 1 556 ? -16.078 -15.367 26.089 1.00 85.56 556 SER A N 1
ATOM 4295 C CA . SER A 1 556 ? -17.053 -15.471 27.180 1.00 85.56 556 SER A CA 1
ATOM 4296 C C . SER A 1 556 ? -17.520 -14.079 27.659 1.00 85.56 556 SER A C 1
ATOM 4298 O O . SER A 1 556 ? -16.815 -13.090 27.433 1.00 85.56 556 SER A O 1
ATOM 4300 N N . PRO A 1 557 ? -18.664 -13.961 28.365 1.00 80.94 557 PRO A N 1
ATOM 4301 C CA . PRO A 1 557 ? -19.129 -12.681 28.921 1.00 80.94 557 PRO A CA 1
ATOM 4302 C C . PRO A 1 557 ? -18.129 -12.005 29.878 1.00 80.94 557 PRO A C 1
ATOM 4304 O O . PRO A 1 557 ? -18.069 -10.779 29.953 1.00 80.94 557 PRO A O 1
ATOM 4307 N N . GLU A 1 558 ? -17.310 -12.794 30.582 1.00 79.62 558 GLU A N 1
ATOM 4308 C CA . GLU A 1 558 ? -16.230 -12.309 31.457 1.00 79.62 558 GLU A CA 1
ATOM 4309 C C . GLU A 1 558 ? -14.908 -12.045 30.688 1.00 79.62 558 GLU A C 1
ATOM 4311 O O . GLU A 1 558 ? -13.937 -11.570 31.276 1.00 79.62 558 GLU A O 1
ATOM 4316 N N . GLY A 1 559 ? -14.869 -12.321 29.376 1.00 86.12 559 GLY A N 1
ATOM 4317 C CA . GLY A 1 559 ? -13.692 -12.313 28.498 1.00 86.12 559 GLY A CA 1
ATOM 4318 C C . GLY A 1 559 ? -13.237 -10.928 28.015 1.00 86.12 559 GLY A C 1
ATOM 4319 O O . GLY A 1 559 ? -12.799 -10.100 28.804 1.00 86.12 559 GLY A O 1
ATOM 4320 N N . LEU A 1 560 ? -13.249 -10.663 26.707 1.00 90.62 560 LEU A N 1
ATOM 4321 C CA . LEU A 1 560 ? -12.811 -9.390 26.110 1.00 90.62 560 LEU A CA 1
ATOM 4322 C C . LEU A 1 560 ? -13.956 -8.376 26.001 1.00 90.62 560 LEU A C 1
ATOM 4324 O O . LEU A 1 560 ? -15.049 -8.707 25.543 1.00 90.62 560 LEU A O 1
ATOM 4328 N N . SER A 1 561 ? -13.663 -7.107 26.297 1.00 89.69 561 SER A N 1
ATOM 4329 C CA . SER A 1 561 ? -14.589 -5.975 26.181 1.00 89.69 561 SER A CA 1
ATOM 4330 C C . SER A 1 561 ? -15.235 -5.879 24.795 1.00 89.69 561 SER A C 1
ATOM 4332 O O . SER A 1 561 ? -14.575 -6.010 23.756 1.00 89.69 561 SER A O 1
ATOM 4334 N N . ASP A 1 562 ? -16.528 -5.547 24.759 1.00 88.62 562 ASP A N 1
ATOM 4335 C CA . ASP A 1 562 ? -17.274 -5.272 23.526 1.00 88.62 562 ASP A CA 1
ATOM 4336 C C . ASP A 1 562 ? -16.764 -4.046 22.759 1.00 88.62 562 ASP A C 1
ATOM 4338 O O . ASP A 1 562 ? -17.102 -3.850 21.588 1.00 88.62 562 ASP A O 1
ATOM 4342 N N . HIS A 1 563 ? -15.906 -3.243 23.383 1.00 90.44 563 HIS A N 1
ATOM 4343 C CA . HIS A 1 563 ? -15.241 -2.114 22.748 1.00 90.44 563 HIS A CA 1
ATOM 4344 C C . HIS A 1 563 ? -14.001 -2.518 21.931 1.00 90.44 563 HIS A C 1
ATOM 4346 O O . HIS A 1 563 ? -13.450 -1.667 21.230 1.00 90.44 563 HIS A O 1
ATOM 4352 N N . GLN A 1 564 ? -13.581 -3.793 21.957 1.00 90.81 564 GLN A N 1
ATOM 4353 C CA . GLN A 1 564 ? -12.521 -4.333 21.096 1.00 90.81 564 GLN A CA 1
ATOM 4354 C C . GLN A 1 564 ? -13.101 -4.898 19.793 1.00 90.81 564 GLN A C 1
ATOM 4356 O O . GLN A 1 564 ? -13.851 -5.876 19.802 1.00 90.81 564 GLN A O 1
ATOM 4361 N N . TYR A 1 565 ? -12.698 -4.328 18.657 1.00 89.50 565 TYR A N 1
ATOM 4362 C CA . TYR A 1 565 ? -13.107 -4.768 17.316 1.00 89.50 565 TYR A CA 1
ATOM 4363 C C . TYR A 1 565 ? -11.971 -5.406 16.508 1.00 89.50 565 TYR A C 1
ATOM 4365 O O . TYR A 1 565 ? -12.225 -6.010 15.465 1.00 89.50 565 TYR A O 1
ATOM 4373 N N . GLY A 1 566 ? -10.720 -5.250 16.948 1.00 87.12 566 GLY A N 1
ATOM 4374 C CA . GLY A 1 566 ? -9.548 -5.765 16.249 1.00 87.12 566 GLY A CA 1
ATOM 4375 C C . GLY A 1 566 ? -9.314 -7.247 16.518 1.00 87.12 566 GLY A C 1
ATOM 4376 O O . GLY A 1 566 ? -9.376 -7.689 17.661 1.00 87.12 566 GLY A O 1
ATOM 4377 N N . CYS A 1 567 ? -8.984 -8.000 15.467 1.00 82.56 567 CYS A N 1
ATOM 4378 C CA . CYS A 1 567 ? -8.564 -9.406 15.549 1.00 82.56 567 CYS A CA 1
ATOM 4379 C C . CYS A 1 567 ? -9.559 -10.340 16.269 1.00 82.56 567 CYS A C 1
ATOM 4381 O O . CYS A 1 567 ? -9.137 -11.317 16.876 1.00 82.56 567 CYS A O 1
ATOM 4383 N N . ARG A 1 568 ? -10.865 -10.054 16.188 1.00 83.75 568 ARG A N 1
ATOM 4384 C CA . ARG A 1 568 ? -11.942 -10.890 16.744 1.00 83.75 568 ARG A CA 1
ATOM 4385 C C . ARG A 1 568 ? -12.850 -11.418 15.640 1.00 83.75 568 ARG A C 1
ATOM 4387 O O . ARG A 1 568 ? -13.004 -10.779 14.596 1.00 83.75 568 ARG A O 1
ATOM 4394 N N . LYS A 1 569 ? -13.452 -12.585 15.871 1.00 81.38 569 LYS A N 1
ATOM 4395 C CA . LYS A 1 569 ? -14.450 -13.159 14.960 1.00 81.38 569 LYS A CA 1
ATOM 4396 C C . LYS A 1 569 ? -15.658 -12.221 14.867 1.00 81.38 569 LYS A C 1
ATOM 4398 O O . LYS A 1 569 ? -15.999 -11.541 15.826 1.00 81.38 569 LYS A O 1
ATOM 4403 N N . GLU A 1 570 ? -16.243 -12.130 13.674 1.00 80.88 570 GLU A N 1
ATOM 4404 C CA . GLU A 1 570 ? -17.446 -11.327 13.372 1.00 80.88 570 GLU A CA 1
ATOM 4405 C C . GLU A 1 570 ? -17.352 -9.807 13.614 1.00 80.88 570 GLU A C 1
ATOM 4407 O O . GLU A 1 570 ? -18.307 -9.072 13.359 1.00 80.88 570 GLU A O 1
ATOM 4412 N N . ARG A 1 571 ? -16.184 -9.294 14.013 1.00 85.88 571 ARG A N 1
ATOM 4413 C CA . ARG A 1 571 ? -15.918 -7.863 14.181 1.00 85.88 571 ARG A CA 1
ATOM 4414 C C . ARG A 1 571 ? -14.988 -7.375 13.078 1.00 85.88 571 ARG A C 1
ATOM 4416 O O . ARG A 1 571 ? -14.033 -8.041 12.688 1.00 85.88 571 ARG A O 1
ATOM 4423 N N . SER A 1 572 ? -15.278 -6.197 12.535 1.00 89.25 572 SER A N 1
ATOM 4424 C CA . SER A 1 572 ? -14.506 -5.612 11.436 1.00 89.25 572 SER A CA 1
ATOM 4425 C C . SER A 1 572 ? -14.166 -4.151 11.693 1.00 89.25 572 SER A C 1
ATOM 4427 O O . SER A 1 572 ? -14.777 -3.485 12.530 1.00 89.25 572 SER A O 1
ATOM 4429 N N . THR A 1 573 ? -13.241 -3.611 10.894 1.00 91.69 573 THR A N 1
ATOM 4430 C CA . THR A 1 573 ? -12.957 -2.168 10.887 1.00 91.69 573 THR A CA 1
ATOM 4431 C C . THR A 1 573 ? -14.217 -1.348 10.612 1.00 91.69 573 THR A C 1
ATOM 4433 O O . THR A 1 573 ? -14.357 -0.251 11.133 1.00 91.69 573 THR A O 1
ATOM 4436 N N . ILE A 1 574 ? -15.152 -1.876 9.813 1.00 90.62 574 ILE A N 1
ATOM 4437 C CA . ILE A 1 574 ? -16.410 -1.194 9.492 1.00 90.62 574 ILE A CA 1
ATOM 4438 C C . ILE A 1 574 ? -17.290 -1.086 10.743 1.00 90.62 574 ILE A C 1
ATOM 4440 O O . ILE A 1 574 ? -17.855 -0.022 10.965 1.00 90.62 574 ILE A O 1
ATOM 4444 N N . ASN A 1 575 ? -17.342 -2.117 11.598 1.00 90.44 575 ASN A N 1
ATOM 4445 C CA . ASN A 1 575 ? -18.132 -2.073 12.836 1.00 90.44 575 ASN A CA 1
ATOM 4446 C C . ASN A 1 575 ? -17.605 -0.995 13.795 1.00 90.44 575 ASN A C 1
ATOM 4448 O O . ASN A 1 575 ? -18.389 -0.210 14.323 1.00 90.44 575 ASN A O 1
ATOM 4452 N N . ALA A 1 576 ? -16.280 -0.918 13.965 1.00 92.25 576 ALA A N 1
ATOM 4453 C CA . ALA A 1 576 ? -15.642 0.091 14.811 1.00 92.25 576 ALA A CA 1
ATOM 4454 C C . ALA A 1 576 ? -15.941 1.518 14.320 1.00 92.25 576 ALA A C 1
ATOM 4456 O O . ALA A 1 576 ? -16.353 2.382 15.093 1.00 92.25 576 ALA A O 1
ATOM 4457 N N . ILE A 1 577 ? -15.779 1.761 13.014 1.00 93.81 577 ILE A N 1
ATOM 4458 C CA . ILE A 1 577 ? -16.029 3.076 12.412 1.00 93.81 577 ILE A CA 1
ATOM 4459 C C . ILE A 1 577 ? -17.522 3.439 12.469 1.00 93.81 577 ILE A C 1
ATOM 4461 O O . ILE A 1 577 ? -17.851 4.594 12.739 1.00 93.81 577 ILE A O 1
ATOM 4465 N N . GLU A 1 578 ? -18.426 2.484 12.232 1.00 91.38 578 GLU A N 1
ATOM 4466 C CA . GLU A 1 578 ? -19.870 2.737 12.297 1.00 91.38 578 GLU A CA 1
ATOM 4467 C C . GLU A 1 578 ? -20.304 3.107 13.717 1.00 91.38 578 GLU A C 1
ATOM 4469 O O . GLU A 1 578 ? -21.103 4.022 13.858 1.00 91.38 578 GLU A O 1
ATOM 4474 N N . ASN A 1 579 ? -19.730 2.505 14.766 1.00 91.56 579 ASN A N 1
ATOM 4475 C CA . ASN A 1 579 ? -20.016 2.898 16.151 1.00 91.56 579 ASN A CA 1
ATOM 4476 C C . ASN A 1 579 ? -19.657 4.379 16.410 1.00 91.56 579 ASN A C 1
ATOM 4478 O O . ASN A 1 579 ? -20.481 5.158 16.904 1.00 91.56 579 ASN A O 1
ATOM 4482 N N . VAL A 1 580 ? -18.466 4.809 15.973 1.00 93.50 580 VAL A N 1
ATOM 4483 C CA . VAL A 1 580 ? -18.028 6.215 16.066 1.00 93.50 580 VAL A CA 1
ATOM 4484 C C . VAL A 1 580 ? -18.976 7.144 15.296 1.00 93.50 580 VAL A C 1
ATOM 4486 O O . VAL A 1 580 ? -19.399 8.183 15.804 1.00 93.50 580 VAL A O 1
ATOM 4489 N N . ILE A 1 581 ? -19.337 6.776 14.065 1.00 93.00 581 ILE A N 1
ATOM 4490 C CA . ILE A 1 581 ? -20.149 7.624 13.183 1.00 93.00 581 ILE A CA 1
ATOM 4491 C C . ILE A 1 581 ? -21.617 7.658 13.598 1.00 93.00 581 ILE A C 1
ATOM 4493 O O . ILE A 1 581 ? -22.231 8.718 13.500 1.00 93.00 581 ILE A O 1
ATOM 4497 N N . ALA A 1 582 ? -22.188 6.545 14.055 1.00 91.69 582 ALA A N 1
ATOM 4498 C CA . ALA A 1 582 ? -23.544 6.488 14.588 1.00 91.69 582 ALA A CA 1
ATOM 4499 C C . ALA A 1 582 ? -23.667 7.412 15.804 1.00 91.69 582 ALA A C 1
ATOM 4501 O O . ALA A 1 582 ? -24.514 8.305 15.801 1.00 91.69 582 ALA A O 1
ATOM 4502 N N . THR A 1 583 ? -22.719 7.316 16.745 1.00 91.75 583 THR A N 1
ATOM 4503 C CA . THR A 1 583 ? -22.621 8.220 17.903 1.00 91.75 583 THR A CA 1
ATOM 4504 C C . THR A 1 583 ? -22.554 9.690 17.465 1.00 91.75 583 THR A C 1
ATOM 4506 O O . THR A 1 583 ? -23.283 10.544 17.974 1.00 91.75 583 THR A O 1
ATOM 4509 N N . ALA A 1 584 ? -21.722 9.999 16.465 1.00 92.12 584 ALA A N 1
ATOM 4510 C CA . ALA A 1 584 ? -21.601 11.356 15.942 1.00 92.12 584 ALA A CA 1
ATOM 4511 C C . ALA A 1 584 ? -22.883 11.850 15.248 1.00 92.12 584 ALA A C 1
ATOM 4513 O O . ALA A 1 584 ? -23.265 13.009 15.418 1.00 92.12 584 ALA A O 1
ATOM 4514 N N . ARG A 1 585 ? -23.562 10.989 14.476 1.00 90.88 585 ARG A N 1
ATOM 4515 C CA . ARG A 1 585 ? -24.830 11.302 13.793 1.00 90.88 585 ARG A CA 1
ATOM 4516 C C . ARG A 1 585 ? -25.943 11.587 14.798 1.00 90.88 585 ARG A C 1
ATOM 4518 O O . ARG A 1 585 ? -26.642 12.585 14.634 1.00 90.88 585 ARG A O 1
ATOM 4525 N N . GLU A 1 586 ? -26.069 10.767 15.837 1.00 89.31 586 GLU A N 1
ATOM 4526 C CA . GLU A 1 586 ? -27.028 10.962 16.930 1.00 89.31 586 GLU A CA 1
ATOM 4527 C C . GLU A 1 586 ? -26.801 12.302 17.640 1.00 89.31 586 GLU A C 1
ATOM 4529 O O . GLU A 1 586 ? -27.740 13.078 17.8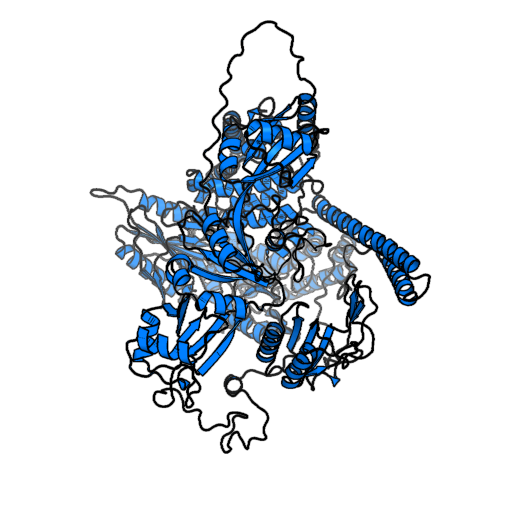25 1.00 89.31 586 GLU A O 1
ATOM 4534 N N . ALA A 1 587 ? -25.544 12.637 17.953 1.00 88.25 587 ALA A N 1
ATOM 4535 C CA . ALA A 1 587 ? -25.196 13.890 18.622 1.00 88.25 587 ALA A CA 1
ATOM 4536 C C . ALA A 1 587 ? -25.617 15.143 17.826 1.00 88.25 587 ALA A C 1
ATOM 4538 O O . ALA A 1 587 ? -26.066 16.138 18.408 1.00 88.25 587 ALA A O 1
ATOM 4539 N N . ILE A 1 588 ? -25.494 15.109 16.493 1.00 88.38 588 ILE A N 1
ATOM 4540 C CA . ILE A 1 588 ? -25.740 16.277 15.630 1.00 88.38 588 ILE A CA 1
ATOM 4541 C C . ILE A 1 588 ? -27.171 16.374 15.077 1.00 88.38 588 ILE A C 1
ATOM 4543 O O . ILE A 1 588 ? -27.477 17.382 14.429 1.00 88.38 588 ILE A O 1
ATOM 4547 N N . ALA A 1 589 ? -28.027 15.372 15.311 1.00 83.44 589 ALA A N 1
ATOM 4548 C CA . ALA A 1 589 ? -29.381 15.270 14.750 1.00 83.44 589 ALA A CA 1
ATOM 4549 C C . ALA A 1 589 ? -30.428 16.209 15.399 1.00 83.44 589 ALA A C 1
ATOM 4551 O O . ALA A 1 589 ? -31.521 16.372 14.861 1.00 83.44 589 ALA A O 1
ATOM 4552 N N . GLY A 1 590 ? -30.110 16.849 16.533 1.00 72.44 590 GLY A N 1
ATOM 4553 C CA . GLY A 1 590 ? -31.045 17.695 17.293 1.00 72.44 590 GLY A CA 1
ATOM 4554 C C . GLY A 1 590 ? -31.417 19.051 16.661 1.00 72.44 590 GLY A C 1
ATOM 4555 O O . GLY A 1 590 ? -30.712 19.591 15.800 1.00 72.44 590 GLY A O 1
ATOM 4556 N N . LYS A 1 591 ? -32.522 19.647 17.144 1.00 67.62 591 LYS A N 1
ATOM 4557 C CA . LYS A 1 591 ? -33.022 20.980 16.731 1.00 67.62 591 LYS A CA 1
ATOM 4558 C C . LYS A 1 591 ? -32.206 22.128 17.357 1.00 67.62 591 LYS A C 1
ATOM 4560 O O . LYS A 1 591 ? -31.586 21.967 18.405 1.00 67.62 591 LYS A O 1
ATOM 4565 N N . ARG A 1 592 ? -32.187 23.289 16.680 1.00 60.69 592 ARG A N 1
ATOM 4566 C CA . ARG A 1 592 ? -31.333 24.457 17.004 1.00 60.69 592 ARG A CA 1
ATOM 4567 C C . ARG A 1 592 ? -31.917 25.421 18.052 1.00 60.69 592 ARG A C 1
ATOM 4569 O O . ARG A 1 592 ? -31.129 26.074 18.724 1.00 60.69 592 ARG A O 1
ATOM 4576 N N . TRP A 1 593 ? -33.239 25.547 18.156 1.00 50.12 593 TRP A N 1
ATOM 4577 C CA . TRP A 1 593 ? -33.918 26.612 18.916 1.00 50.12 593 TRP A CA 1
ATOM 4578 C C . TRP A 1 593 ? -34.658 26.066 20.148 1.00 50.12 593 TRP A C 1
ATOM 4580 O O . TRP A 1 593 ? -35.074 24.914 20.094 1.00 50.12 593 TRP A O 1
ATOM 4590 N N . ASN A 1 594 ? -34.753 26.891 21.209 1.00 37.25 594 ASN A N 1
ATOM 4591 C CA . ASN A 1 594 ? -35.367 26.690 22.542 1.00 37.25 594 ASN A CA 1
ATOM 4592 C C . ASN A 1 594 ? -35.426 25.240 23.057 1.00 37.25 594 ASN A C 1
ATOM 4594 O O . ASN A 1 594 ? -36.224 24.432 22.600 1.00 37.25 594 ASN A O 1
ATOM 4598 N N . HIS A 1 595 ? -34.575 24.929 24.045 1.00 55.72 595 HIS A N 1
ATOM 4599 C CA . HIS A 1 595 ? -34.347 23.574 24.583 1.00 55.72 595 HIS A CA 1
ATOM 4600 C C . HIS A 1 595 ? -33.764 22.573 23.563 1.00 55.72 595 HIS A C 1
ATOM 4602 O O . HIS A 1 595 ? -33.937 21.360 23.678 1.00 55.72 595 HIS A O 1
ATOM 4608 N N . GLY A 1 596 ? -33.028 23.074 22.563 1.00 59.66 596 GLY A N 1
ATOM 4609 C CA . GLY A 1 596 ? -32.439 22.267 21.495 1.00 59.66 596 GLY A CA 1
ATOM 4610 C C . GLY A 1 596 ? -31.539 21.128 21.997 1.00 59.66 596 GLY A C 1
ATOM 4611 O O . GLY A 1 596 ? -30.611 21.329 22.778 1.00 59.66 596 GLY A O 1
ATOM 4612 N N . THR A 1 597 ? -31.777 19.917 21.491 1.00 73.12 597 THR A N 1
ATOM 4613 C CA . THR A 1 597 ? -31.055 18.681 21.850 1.00 73.12 597 THR A CA 1
ATOM 4614 C C . THR A 1 597 ? -29.708 18.516 21.137 1.00 73.12 597 THR A C 1
ATOM 4616 O O . THR A 1 597 ? -29.036 17.501 21.310 1.00 73.12 597 THR A O 1
ATOM 4619 N N . LYS A 1 598 ? -29.300 19.498 20.323 1.00 80.81 598 LYS A N 1
ATOM 4620 C CA . LYS A 1 598 ? -28.116 19.420 19.461 1.00 80.81 598 LYS A CA 1
ATOM 4621 C C . LYS A 1 598 ? -26.812 19.527 20.255 1.00 80.81 598 LYS A C 1
ATOM 4623 O O . LYS A 1 598 ? -26.538 20.556 20.872 1.00 80.81 598 LYS A O 1
ATOM 4628 N N . LYS A 1 599 ? -25.971 18.499 20.160 1.00 87.88 599 LYS A N 1
ATOM 4629 C CA . LYS A 1 599 ? -24.689 18.391 20.869 1.00 87.88 599 LYS A CA 1
ATOM 4630 C C . LYS A 1 599 ? -23.510 18.525 19.899 1.00 87.88 599 LYS A C 1
ATOM 4632 O O . LYS A 1 599 ? -23.674 18.484 18.678 1.00 87.88 599 LYS A O 1
ATOM 4637 N N . TYR A 1 600 ? -22.326 18.747 20.451 1.00 89.75 600 TYR A N 1
ATOM 4638 C CA . TYR A 1 600 ? -21.058 18.569 19.758 1.00 89.75 600 TYR A CA 1
ATOM 4639 C C . TYR A 1 600 ? -20.598 17.118 19.925 1.00 89.75 600 TYR A C 1
ATOM 4641 O O . TYR A 1 600 ? -20.908 16.485 20.933 1.00 89.75 600 TYR A O 1
ATOM 4649 N N . CYS A 1 601 ? -19.861 16.608 18.942 1.00 93.56 601 CYS A N 1
ATOM 4650 C CA . CYS A 1 601 ? -19.190 15.318 19.022 1.00 93.56 601 CYS A CA 1
ATOM 4651 C C . CYS A 1 601 ? -17.728 15.519 18.641 1.00 93.56 601 CYS A C 1
ATOM 4653 O O . CYS A 1 601 ? -17.445 16.082 17.585 1.00 93.56 601 CYS A O 1
ATOM 4655 N N . ALA A 1 602 ? -16.809 15.047 19.468 1.00 95.00 602 ALA A N 1
ATOM 4656 C CA . ALA A 1 602 ? -15.387 15.066 19.168 1.00 95.00 602 ALA A CA 1
ATOM 4657 C C . ALA A 1 602 ? -14.830 13.647 19.161 1.00 95.00 602 ALA A C 1
ATOM 4659 O O . ALA A 1 602 ? -15.249 12.812 19.956 1.00 95.00 602 ALA A O 1
ATOM 4660 N N . VAL A 1 603 ? -13.909 13.386 18.238 1.00 95.69 603 VAL A N 1
ATOM 4661 C CA . VAL A 1 603 ? -13.221 12.105 18.087 1.00 95.69 603 VAL A CA 1
ATOM 4662 C C . VAL A 1 603 ? -11.728 12.352 18.222 1.00 95.69 603 VAL A C 1
ATOM 4664 O O . VAL A 1 603 ? -11.175 13.159 17.477 1.00 95.69 603 VAL A O 1
ATOM 4667 N N . VAL A 1 604 ? -11.077 11.646 19.140 1.00 95.00 604 VAL A N 1
ATOM 4668 C CA . VAL A 1 604 ? -9.623 11.674 19.330 1.00 95.00 604 VAL A CA 1
ATOM 4669 C C . VAL A 1 604 ? -9.081 10.295 19.037 1.00 95.00 604 VAL A C 1
ATOM 4671 O O . VAL A 1 604 ? -9.535 9.319 19.622 1.00 95.00 604 VAL A O 1
ATOM 4674 N N . THR A 1 605 ? -8.114 10.209 18.133 1.00 94.62 605 THR A N 1
ATOM 4675 C CA . THR A 1 605 ? -7.440 8.950 17.811 1.00 94.62 605 THR A CA 1
ATOM 4676 C C . THR A 1 605 ? -6.069 8.926 18.463 1.00 94.62 605 THR A C 1
ATOM 4678 O O . THR A 1 605 ? -5.248 9.796 18.191 1.00 94.62 605 THR A O 1
ATOM 4681 N N . LEU A 1 606 ? -5.831 7.943 19.326 1.00 91.81 606 LEU A N 1
ATOM 4682 C CA . LEU A 1 606 ? -4.576 7.745 20.045 1.00 91.81 606 LEU A CA 1
ATOM 4683 C C . LEU A 1 606 ? -3.803 6.587 19.410 1.00 91.81 606 LEU A C 1
ATOM 4685 O O . LEU A 1 606 ? -4.390 5.609 18.939 1.00 91.81 606 LEU A O 1
ATOM 4689 N N . LYS A 1 607 ? -2.471 6.696 19.402 1.00 88.94 607 LYS A N 1
ATOM 4690 C CA . LYS A 1 607 ? -1.578 5.650 18.887 1.00 88.94 607 LYS A CA 1
ATOM 4691 C C . LYS A 1 607 ? -0.524 5.263 19.899 1.00 88.94 607 LYS A C 1
ATOM 4693 O O . LYS A 1 607 ? 0.021 6.116 20.591 1.00 88.94 607 LYS A O 1
ATOM 4698 N N . VAL A 1 608 ? -0.167 3.985 19.897 1.00 88.75 608 VAL A N 1
ATOM 4699 C CA . VAL A 1 608 ? 0.902 3.427 20.729 1.00 88.75 608 VAL A CA 1
ATOM 4700 C C . VAL A 1 608 ? 2.241 3.423 19.977 1.00 88.75 608 VAL A C 1
ATOM 4702 O O . VAL A 1 608 ? 2.314 3.186 18.764 1.00 88.75 608 VAL A O 1
ATOM 4705 N N . LYS A 1 609 ? 3.341 3.698 20.687 1.00 87.19 609 LYS A N 1
ATOM 4706 C CA . LYS A 1 609 ? 4.706 3.559 20.166 1.00 87.19 609 LYS A CA 1
ATOM 4707 C C . LYS A 1 609 ? 5.134 2.092 20.256 1.00 87.19 609 LYS A C 1
ATOM 4709 O O . LYS A 1 609 ? 5.038 1.486 21.309 1.00 87.19 609 LYS A O 1
ATOM 4714 N N . ASN A 1 610 ? 5.650 1.548 19.150 1.00 85.50 610 ASN A N 1
ATOM 4715 C CA . ASN A 1 610 ? 6.204 0.187 19.093 1.00 85.50 610 ASN A CA 1
ATOM 4716 C C . ASN A 1 610 ? 5.258 -0.903 19.650 1.00 85.50 610 ASN A C 1
ATOM 4718 O O . ASN A 1 610 ? 5.671 -1.787 20.398 1.00 85.50 610 ASN A O 1
ATOM 4722 N N . ALA A 1 611 ? 3.979 -0.835 19.263 1.00 84.00 611 ALA A N 1
ATOM 4723 C CA . ALA A 1 611 ? 2.975 -1.827 19.639 1.00 84.00 611 ALA A CA 1
ATOM 4724 C C . ALA A 1 611 ? 3.421 -3.267 19.307 1.00 84.00 611 ALA A C 1
ATOM 4726 O O . ALA A 1 611 ? 4.245 -3.491 18.411 1.00 84.00 611 ALA A O 1
ATOM 4727 N N . PHE A 1 612 ? 2.862 -4.239 20.028 1.00 88.38 612 PHE A N 1
ATOM 4728 C CA . PHE A 1 612 ? 3.252 -5.657 20.061 1.00 88.38 612 PHE A CA 1
ATOM 4729 C C . PHE A 1 612 ? 4.628 -5.939 20.674 1.00 88.38 612 PHE A C 1
ATOM 4731 O O . PHE A 1 612 ? 4.704 -6.769 21.570 1.00 88.38 612 PHE A O 1
ATOM 4738 N N . ASN A 1 613 ? 5.696 -5.241 20.278 1.00 88.81 613 ASN A N 1
ATOM 4739 C CA . ASN A 1 613 ? 7.043 -5.521 20.804 1.00 88.81 613 ASN A CA 1
ATOM 4740 C C . ASN A 1 613 ? 7.255 -4.992 22.233 1.00 88.81 613 ASN A C 1
ATOM 4742 O O . ASN A 1 613 ? 8.156 -5.438 22.929 1.00 88.81 613 ASN A O 1
ATOM 4746 N N . SER A 1 614 ? 6.426 -4.043 22.671 1.00 87.19 614 SER A N 1
ATOM 4747 C CA . SER A 1 614 ? 6.465 -3.480 24.027 1.00 87.19 614 SER A CA 1
ATOM 4748 C C . SER A 1 614 ? 5.524 -4.175 25.023 1.00 87.19 614 SER A C 1
ATOM 4750 O O . SER A 1 614 ? 5.408 -3.719 26.153 1.00 87.19 614 SER A O 1
ATOM 4752 N N . ALA A 1 615 ? 4.822 -5.245 24.632 1.00 89.06 615 ALA A N 1
ATOM 4753 C CA . ALA A 1 615 ? 3.873 -5.925 25.518 1.00 89.06 615 ALA A CA 1
ATOM 4754 C C . ALA A 1 615 ? 4.593 -6.660 26.666 1.00 89.06 615 ALA A C 1
ATOM 4756 O O . ALA A 1 615 ? 5.333 -7.612 26.416 1.00 89.06 615 ALA A O 1
ATOM 4757 N N . ARG A 1 616 ? 4.370 -6.255 27.922 1.00 89.56 616 ARG A N 1
ATOM 4758 C CA . ARG A 1 616 ? 4.960 -6.937 29.086 1.00 89.56 616 ARG A CA 1
ATOM 4759 C C . ARG A 1 616 ? 4.287 -8.288 29.329 1.00 89.56 616 ARG A C 1
ATOM 4761 O O . ARG A 1 616 ? 3.065 -8.375 29.442 1.00 89.56 616 ARG A O 1
ATOM 4768 N N . TRP A 1 617 ? 5.089 -9.340 29.481 1.00 90.88 617 TRP A N 1
ATOM 4769 C CA . TRP A 1 617 ? 4.578 -10.695 29.711 1.00 90.88 617 TRP A CA 1
ATOM 4770 C C . TRP A 1 617 ? 3.854 -10.835 31.056 1.00 90.88 617 TRP A C 1
ATOM 4772 O O . TRP A 1 617 ? 2.800 -11.463 31.107 1.00 90.88 617 TRP A O 1
ATOM 4782 N N . ASN A 1 618 ? 4.329 -10.167 32.113 1.00 89.12 618 ASN A N 1
ATOM 4783 C CA . ASN A 1 618 ? 3.644 -10.133 33.415 1.00 89.12 618 ASN A CA 1
ATOM 4784 C C . ASN A 1 618 ? 2.217 -9.579 33.311 1.00 89.12 618 ASN A C 1
ATOM 4786 O O . ASN A 1 618 ? 1.289 -10.144 33.888 1.00 89.12 618 ASN A O 1
ATOM 4790 N N . SER A 1 619 ? 2.022 -8.522 32.519 1.00 90.31 619 SER A N 1
ATOM 4791 C CA . SER A 1 619 ? 0.706 -7.923 32.282 1.00 90.31 619 SER A CA 1
ATOM 4792 C C . SER A 1 619 ? -0.215 -8.855 31.487 1.00 90.31 619 SER A C 1
ATOM 4794 O O . SER A 1 619 ? -1.402 -8.945 31.795 1.00 90.31 619 SER A O 1
ATOM 4796 N N . ILE A 1 620 ? 0.325 -9.601 30.513 1.00 92.06 620 ILE A N 1
ATOM 4797 C CA . ILE A 1 620 ? -0.417 -10.653 29.794 1.00 92.06 620 ILE A CA 1
ATOM 4798 C C . ILE A 1 620 ? -0.869 -11.745 30.776 1.00 92.06 620 ILE A C 1
ATOM 4800 O O . ILE A 1 620 ? -2.043 -12.109 30.789 1.00 92.06 620 ILE A O 1
ATOM 4804 N N . HIS A 1 621 ? 0.030 -12.233 31.635 1.00 90.69 621 HIS A N 1
ATOM 4805 C CA . HIS A 1 621 ? -0.297 -13.256 32.632 1.00 90.69 621 HIS A CA 1
ATOM 4806 C C . HIS A 1 621 ? -1.349 -12.790 33.639 1.00 90.69 621 HIS A C 1
ATOM 4808 O O . HIS A 1 621 ? -2.298 -13.525 33.911 1.00 90.69 621 HIS A O 1
ATOM 4814 N N . ALA A 1 622 ? -1.217 -11.572 34.167 1.00 89.56 622 ALA A N 1
ATOM 4815 C CA . ALA A 1 622 ? -2.199 -10.993 35.079 1.00 89.56 622 ALA A CA 1
ATOM 4816 C C . ALA A 1 622 ? -3.590 -10.898 34.427 1.00 89.56 622 ALA A C 1
ATOM 4818 O O . ALA A 1 622 ? -4.591 -11.282 35.035 1.00 89.56 622 ALA A O 1
ATOM 4819 N N . ALA A 1 623 ? -3.653 -10.463 33.164 1.00 91.69 623 ALA A N 1
ATOM 4820 C CA . ALA A 1 623 ? -4.903 -10.375 32.419 1.00 91.69 623 ALA A CA 1
ATOM 4821 C C . ALA A 1 623 ? -5.531 -11.755 32.141 1.00 91.69 623 ALA A C 1
ATOM 4823 O O . ALA A 1 623 ? -6.735 -11.920 32.333 1.00 91.69 623 ALA A O 1
ATOM 4824 N N . LEU A 1 624 ? -4.733 -12.764 31.767 1.00 92.12 624 LEU A N 1
ATOM 4825 C CA . LEU A 1 624 ? -5.228 -14.130 31.550 1.00 92.12 624 LEU A CA 1
ATOM 4826 C C . LEU A 1 624 ? -5.762 -14.776 32.840 1.00 92.12 624 LEU A C 1
ATOM 4828 O O . LEU A 1 624 ? -6.785 -15.463 32.796 1.00 92.12 624 LEU A O 1
ATOM 4832 N N . ARG A 1 625 ? -5.110 -14.534 33.988 1.00 90.00 625 ARG A N 1
ATOM 4833 C CA . ARG A 1 625 ? -5.592 -14.995 35.303 1.00 90.00 625 ARG A CA 1
ATOM 4834 C C . ARG A 1 625 ? -6.921 -14.342 35.675 1.00 90.00 625 ARG A C 1
ATOM 4836 O O . ARG A 1 625 ? -7.833 -15.034 36.113 1.00 90.00 625 ARG A O 1
ATOM 4843 N N . ARG A 1 626 ? -7.067 -13.033 35.429 1.00 89.06 626 ARG A N 1
ATOM 4844 C CA . ARG A 1 626 ? -8.331 -12.307 35.642 1.00 89.06 626 ARG A CA 1
ATOM 4845 C C . ARG A 1 626 ? -9.481 -12.885 34.810 1.00 89.06 626 ARG A C 1
ATOM 4847 O O . ARG A 1 626 ? -10.598 -12.947 35.303 1.00 89.06 626 ARG A O 1
ATOM 4854 N N . MET A 1 627 ? -9.202 -13.339 33.587 1.00 89.94 627 MET A N 1
ATOM 4855 C CA . MET A 1 627 ? -10.183 -13.990 32.702 1.00 89.94 627 MET A CA 1
ATOM 4856 C C . MET A 1 627 ? -10.442 -15.471 33.040 1.00 89.94 627 MET A C 1
ATOM 4858 O O . MET A 1 627 ? -11.122 -16.147 32.276 1.00 89.94 627 MET A O 1
ATOM 4862 N N . ARG A 1 628 ? -9.893 -15.997 34.150 1.00 88.75 628 ARG A N 1
ATOM 4863 C CA . ARG A 1 628 ? -10.056 -17.399 34.584 1.00 88.75 628 ARG A CA 1
ATOM 4864 C C . ARG A 1 628 ? -9.644 -18.416 33.510 1.00 88.75 628 ARG A C 1
ATOM 4866 O O . ARG A 1 628 ? -10.293 -19.439 33.305 1.00 88.75 628 ARG A O 1
ATOM 4873 N N . THR A 1 629 ? -8.549 -18.121 32.809 1.00 90.56 629 THR A N 1
ATOM 4874 C CA . THR A 1 629 ? -7.995 -19.018 31.785 1.00 90.56 629 THR A CA 1
ATOM 4875 C C . THR A 1 629 ? -7.574 -20.356 32.413 1.00 90.56 629 THR A C 1
ATOM 4877 O O . THR A 1 629 ? -6.923 -20.332 33.457 1.00 90.56 629 THR A O 1
ATOM 4880 N N . PRO A 1 630 ? -7.879 -21.514 31.791 1.00 90.62 630 PRO A N 1
ATOM 4881 C CA . PRO A 1 630 ? -7.431 -22.819 32.273 1.00 90.62 630 PRO A CA 1
ATOM 4882 C C . PRO A 1 630 ? -5.917 -22.891 32.523 1.00 90.62 630 PRO A C 1
ATOM 4884 O O . PRO A 1 630 ? -5.123 -22.440 31.694 1.00 90.62 630 PRO A O 1
ATOM 4887 N N . GLU A 1 631 ? -5.511 -23.530 33.623 1.00 89.25 631 GLU A N 1
ATOM 4888 C CA . GLU A 1 631 ? -4.111 -23.550 34.080 1.00 89.25 631 GLU A CA 1
ATOM 4889 C C . GLU A 1 631 ? -3.147 -24.147 33.041 1.00 89.25 631 GLU A C 1
ATOM 4891 O O . GLU A 1 631 ? -2.038 -23.651 32.843 1.00 89.25 631 GLU A O 1
ATOM 4896 N N . TYR A 1 632 ? -3.585 -25.168 32.293 1.00 91.00 632 TYR A N 1
ATOM 4897 C CA . TYR A 1 632 ? -2.757 -25.776 31.245 1.00 91.00 632 TYR A CA 1
ATOM 4898 C C . TYR A 1 632 ? -2.455 -24.797 30.096 1.00 91.00 632 TYR A C 1
ATOM 4900 O O . TYR A 1 632 ? -1.347 -24.807 29.554 1.00 91.00 632 TYR A O 1
ATOM 4908 N N . LEU A 1 633 ? -3.406 -23.914 29.754 1.00 93.12 633 LEU A N 1
ATOM 4909 C CA . LEU A 1 633 ? -3.203 -22.858 28.758 1.00 93.12 633 LEU A CA 1
ATOM 4910 C C . LEU A 1 633 ? -2.287 -21.764 29.307 1.00 93.12 633 LEU A C 1
ATOM 4912 O O . LEU A 1 633 ? -1.396 -21.308 28.594 1.00 93.12 633 LEU A O 1
ATOM 4916 N N . LEU A 1 634 ? -2.455 -21.371 30.574 1.00 91.56 634 LEU A N 1
ATOM 4917 C CA . LEU A 1 634 ? -1.559 -20.413 31.229 1.00 91.56 634 LEU A CA 1
ATOM 4918 C C . LEU A 1 634 ? -0.105 -20.896 31.192 1.00 91.56 634 LEU A C 1
ATOM 4920 O O . LEU A 1 634 ? 0.778 -20.132 30.803 1.00 91.56 634 LEU A O 1
ATOM 4924 N N . ARG A 1 635 ? 0.128 -22.173 31.514 1.00 91.06 635 ARG A N 1
ATOM 4925 C CA . ARG A 1 635 ? 1.462 -22.784 31.545 1.00 91.06 635 ARG A CA 1
ATOM 4926 C C . ARG A 1 635 ? 2.127 -22.835 30.168 1.00 91.06 635 ARG A C 1
ATOM 4928 O O . ARG A 1 635 ? 3.264 -22.384 30.032 1.00 91.06 635 ARG A O 1
ATOM 4935 N N . ILE A 1 636 ? 1.427 -23.314 29.134 1.00 93.31 636 ILE A N 1
ATOM 4936 C CA . ILE A 1 636 ? 2.003 -23.344 27.778 1.00 93.31 636 ILE A CA 1
ATOM 4937 C C . ILE A 1 636 ? 2.228 -21.933 27.219 1.00 93.31 636 ILE A C 1
ATOM 4939 O O . ILE A 1 636 ? 3.218 -21.710 26.525 1.00 93.31 636 ILE A O 1
ATOM 4943 N N . ILE A 1 637 ? 1.373 -20.957 27.557 1.00 94.25 637 ILE A N 1
ATOM 4944 C CA . ILE A 1 637 ? 1.573 -19.550 27.179 1.00 94.25 637 ILE A CA 1
ATOM 4945 C C . ILE A 1 637 ? 2.802 -18.963 27.890 1.00 94.25 637 ILE A C 1
ATOM 4947 O O . ILE A 1 637 ? 3.580 -18.263 27.243 1.00 94.25 637 ILE A O 1
ATOM 4951 N N . SER A 1 638 ? 3.037 -19.283 29.171 1.00 91.94 638 SER A N 1
ATOM 4952 C CA . SER A 1 638 ? 4.277 -18.901 29.869 1.00 91.94 638 SER A CA 1
ATOM 4953 C C . SER A 1 638 ? 5.509 -19.446 29.153 1.00 91.94 638 SER A C 1
ATOM 4955 O O . SER A 1 638 ? 6.447 -18.696 28.889 1.00 91.94 638 SER A O 1
ATOM 4957 N N . SER A 1 639 ? 5.483 -20.730 28.779 1.00 92.44 639 SER A N 1
ATOM 4958 C CA . SER A 1 639 ? 6.577 -21.355 28.029 1.00 92.44 639 SER A CA 1
ATOM 4959 C C . SER A 1 639 ? 6.753 -20.740 26.634 1.00 92.44 639 SER A C 1
ATOM 4961 O O . SER A 1 639 ? 7.878 -20.557 26.179 1.00 92.44 639 SER A O 1
ATOM 4963 N N . TYR A 1 640 ? 5.662 -20.375 25.956 1.00 93.06 640 TYR A N 1
ATOM 4964 C CA . TYR A 1 640 ? 5.690 -19.717 24.645 1.00 93.06 640 TYR A CA 1
ATOM 4965 C C . TYR A 1 640 ? 6.344 -18.327 24.680 1.00 93.06 640 TYR A C 1
ATOM 4967 O O . TYR A 1 640 ? 6.971 -17.919 23.694 1.00 93.06 640 TYR A O 1
ATOM 4975 N N . LEU A 1 641 ? 6.164 -17.582 25.775 1.00 91.12 641 LEU A N 1
ATOM 4976 C CA . LEU A 1 641 ? 6.734 -16.248 25.935 1.00 91.12 641 LEU A CA 1
ATOM 4977 C C . LEU A 1 641 ? 8.215 -16.313 26.337 1.00 91.12 641 LEU A C 1
ATOM 4979 O O . LEU A 1 641 ? 8.993 -15.547 25.785 1.00 91.12 641 LEU A O 1
ATOM 4983 N N . SER A 1 642 ? 8.629 -17.248 27.197 1.00 89.19 642 SER A N 1
ATOM 4984 C CA . SER A 1 642 ? 10.008 -17.332 27.709 1.00 89.19 642 SER A CA 1
ATOM 4985 C C . SER A 1 642 ? 11.051 -17.820 26.689 1.00 89.19 642 SER A C 1
ATOM 4987 O O . SER A 1 642 ? 10.714 -18.432 25.679 1.00 89.19 642 SER A O 1
ATOM 4989 N N . ALA A 1 643 ? 12.339 -17.563 26.963 1.00 88.25 643 ALA A N 1
ATOM 4990 C CA . ALA A 1 643 ? 13.492 -18.075 26.200 1.00 88.25 643 ALA A CA 1
ATOM 4991 C C . ALA A 1 643 ? 13.427 -17.837 24.671 1.00 88.25 643 ALA A C 1
ATOM 4993 O O . ALA A 1 643 ? 13.891 -18.647 23.866 1.00 88.25 643 ALA A O 1
ATOM 4994 N N . ARG A 1 644 ? 12.834 -16.716 24.239 1.00 91.06 644 ARG A N 1
ATOM 4995 C CA . ARG A 1 644 ? 12.697 -16.380 22.815 1.00 91.06 644 ARG A CA 1
ATOM 4996 C C . ARG A 1 644 ? 13.954 -15.721 22.256 1.00 91.06 644 ARG A C 1
ATOM 4998 O O . ARG A 1 644 ? 14.481 -14.766 22.823 1.00 91.06 644 ARG A O 1
ATOM 5005 N N . VAL A 1 645 ? 14.369 -16.165 21.070 1.00 91.56 645 VAL A N 1
ATOM 5006 C CA . VAL A 1 645 ? 15.560 -15.655 20.370 1.00 91.56 645 VAL A CA 1
ATOM 5007 C C . VAL A 1 645 ? 15.175 -15.075 19.012 1.00 91.56 645 VAL A C 1
ATOM 5009 O O . VAL A 1 645 ? 14.477 -15.714 18.225 1.00 91.56 645 VAL A O 1
ATOM 5012 N N . LEU A 1 646 ? 15.620 -13.847 18.747 1.00 91.69 646 LEU A N 1
ATOM 5013 C CA . LEU A 1 646 ? 15.456 -13.136 17.483 1.00 91.69 646 LEU A CA 1
ATOM 5014 C C . LEU A 1 646 ? 16.761 -13.143 16.686 1.00 91.69 646 LEU A C 1
ATOM 5016 O O . LEU A 1 646 ? 17.712 -12.460 17.058 1.00 91.69 646 LEU A O 1
ATOM 5020 N N . ASP A 1 647 ? 16.764 -13.841 15.559 1.00 90.88 647 ASP A N 1
ATOM 5021 C CA . ASP A 1 647 ? 17.880 -13.901 14.619 1.00 90.88 647 ASP A CA 1
ATOM 5022 C C . ASP A 1 647 ? 17.725 -12.837 13.524 1.00 90.88 647 ASP A C 1
ATOM 5024 O O . ASP A 1 647 ? 16.634 -12.621 12.987 1.00 90.88 647 ASP A O 1
ATOM 5028 N N . TYR A 1 648 ? 18.808 -12.159 13.160 1.00 89.12 648 TYR A N 1
ATOM 5029 C CA . TYR A 1 648 ? 18.828 -11.123 12.125 1.00 89.12 648 TYR A CA 1
ATOM 5030 C C . TYR A 1 648 ? 20.130 -11.158 11.323 1.00 89.12 648 TYR A C 1
ATOM 5032 O O . TYR A 1 648 ? 21.171 -11.571 11.815 1.00 89.12 648 TYR A O 1
ATOM 5040 N N . ASP A 1 649 ? 20.082 -10.701 10.073 1.00 84.06 649 ASP A N 1
ATOM 5041 C CA . ASP A 1 649 ? 21.249 -10.688 9.186 1.00 84.06 649 ASP A CA 1
ATOM 5042 C C . ASP A 1 649 ? 21.890 -9.291 9.140 1.00 84.06 649 ASP A C 1
ATOM 5044 O O . ASP A 1 649 ? 21.191 -8.289 8.955 1.00 84.06 649 ASP A O 1
ATOM 5048 N N . THR A 1 650 ? 23.219 -9.222 9.237 1.00 81.88 650 THR A N 1
ATOM 5049 C CA . THR A 1 650 ? 24.018 -8.004 9.016 1.00 81.88 650 THR A CA 1
ATOM 5050 C C . THR A 1 650 ? 25.072 -8.228 7.927 1.00 81.88 650 THR A C 1
ATOM 5052 O O . THR A 1 650 ? 25.310 -9.358 7.496 1.00 81.88 650 THR A O 1
ATOM 5055 N N . ASP A 1 651 ? 25.715 -7.155 7.459 1.00 76.25 651 ASP A N 1
ATOM 5056 C CA . ASP A 1 651 ? 26.836 -7.249 6.514 1.00 76.25 651 ASP A CA 1
ATOM 5057 C C . ASP A 1 651 ? 28.058 -8.002 7.082 1.00 76.25 651 ASP A C 1
ATOM 5059 O O . ASP A 1 651 ? 28.839 -8.526 6.282 1.00 76.25 651 ASP A O 1
ATOM 5063 N N . ASP A 1 652 ? 28.183 -8.089 8.413 1.00 78.06 652 ASP A N 1
ATOM 5064 C CA . ASP A 1 652 ? 29.259 -8.799 9.127 1.00 78.06 652 ASP A CA 1
ATOM 5065 C C . ASP A 1 652 ? 28.904 -10.266 9.429 1.00 78.06 652 ASP A C 1
ATOM 5067 O O . ASP A 1 652 ? 29.759 -11.042 9.849 1.00 78.06 652 ASP A O 1
ATOM 5071 N N . GLY A 1 653 ? 27.653 -10.672 9.190 1.00 76.75 653 GLY A N 1
ATOM 5072 C CA . GLY A 1 653 ? 27.149 -12.010 9.499 1.00 76.75 653 GLY A CA 1
ATOM 5073 C C . GLY A 1 653 ? 25.815 -11.997 10.254 1.00 76.75 653 GLY A C 1
ATOM 5074 O O . GLY A 1 653 ? 25.223 -10.932 10.464 1.00 76.75 653 GLY A O 1
ATOM 5075 N N . PRO A 1 654 ? 25.294 -13.179 10.623 1.00 83.00 654 PRO A N 1
ATOM 5076 C CA . PRO A 1 654 ? 24.086 -13.288 11.431 1.00 83.00 654 PRO A CA 1
ATOM 5077 C C . PRO A 1 654 ? 24.345 -12.811 12.867 1.00 83.00 654 PRO A C 1
ATOM 5079 O O . PRO A 1 654 ? 25.394 -13.087 13.442 1.00 83.00 654 PRO A O 1
ATOM 5082 N N . GLY A 1 655 ? 23.375 -12.111 13.445 1.00 86.31 655 GLY A N 1
ATOM 5083 C CA . GLY A 1 655 ? 23.323 -11.760 14.859 1.00 86.31 655 GLY A CA 1
ATOM 5084 C C . GLY A 1 655 ? 22.070 -12.338 15.510 1.00 86.31 655 GLY A C 1
ATOM 5085 O O . GLY A 1 655 ? 21.076 -12.609 14.835 1.00 86.31 655 GLY A O 1
ATOM 5086 N N . SER A 1 656 ? 22.112 -12.491 16.831 1.00 90.50 656 SER A N 1
ATOM 5087 C CA . SER A 1 656 ? 20.980 -12.966 17.631 1.00 90.50 656 SER A CA 1
ATOM 5088 C C . SER A 1 656 ? 20.717 -12.007 18.791 1.00 90.50 656 SER A C 1
ATOM 5090 O O . SER A 1 656 ? 21.623 -11.340 19.294 1.00 90.50 656 SER A O 1
ATOM 5092 N N . HIS A 1 657 ? 19.459 -11.905 19.212 1.00 90.44 657 HIS A N 1
ATOM 5093 C CA . HIS A 1 657 ? 19.026 -11.073 20.336 1.00 90.44 657 HIS A CA 1
ATOM 5094 C C . HIS A 1 657 ? 17.991 -11.814 21.176 1.00 90.44 657 HIS A C 1
ATOM 5096 O O . HIS A 1 657 ? 16.981 -12.275 20.647 1.00 90.44 657 HIS A O 1
ATOM 5102 N N . SER A 1 658 ? 18.228 -11.910 22.485 1.00 90.25 658 SER A N 1
ATOM 5103 C CA . SER A 1 658 ? 17.234 -12.447 23.418 1.00 90.25 658 SER A CA 1
ATOM 5104 C C . SER A 1 658 ? 16.078 -11.460 23.582 1.00 90.25 658 SER A C 1
ATOM 5106 O O . SER A 1 658 ? 16.298 -10.265 23.807 1.00 90.25 658 SER A O 1
ATOM 5108 N N . VAL A 1 659 ? 14.853 -11.958 23.437 1.00 90.12 659 VAL A N 1
ATOM 5109 C CA . VAL A 1 659 ? 13.617 -11.187 23.582 1.00 90.12 659 VAL A CA 1
ATOM 5110 C C . VAL A 1 659 ? 13.055 -11.454 24.966 1.00 90.12 659 VAL A C 1
ATOM 5112 O O . VAL A 1 659 ? 12.761 -12.600 25.275 1.00 90.12 659 VAL A O 1
ATOM 5115 N N . THR A 1 660 ? 12.874 -10.402 25.765 1.00 88.69 660 THR A N 1
ATOM 5116 C CA . THR A 1 660 ? 12.333 -10.504 27.136 1.00 88.69 660 THR A CA 1
ATOM 5117 C C . THR A 1 660 ? 11.003 -9.766 27.325 1.00 88.69 660 THR A C 1
ATOM 5119 O O . THR A 1 660 ? 10.436 -9.736 28.412 1.00 88.69 660 THR A O 1
ATOM 5122 N N . ALA A 1 661 ? 10.486 -9.152 26.259 1.00 88.31 661 ALA A N 1
ATOM 5123 C CA . ALA A 1 661 ? 9.164 -8.546 26.215 1.00 88.31 661 ALA A CA 1
ATOM 5124 C C . ALA A 1 661 ? 8.631 -8.534 24.780 1.00 88.31 661 ALA A C 1
ATOM 5126 O O . ALA A 1 661 ? 9.382 -8.574 23.802 1.00 88.31 661 ALA A O 1
ATOM 5127 N N . GLY A 1 662 ? 7.312 -8.439 24.666 1.00 89.06 662 GLY A N 1
ATOM 5128 C CA . GLY A 1 662 ? 6.603 -8.335 23.406 1.00 89.06 662 GLY A CA 1
ATOM 5129 C C . GLY A 1 662 ? 6.085 -9.660 22.864 1.00 89.06 662 GLY A C 1
ATOM 5130 O O . GLY A 1 662 ? 6.424 -10.745 23.331 1.00 89.06 662 GLY A O 1
ATOM 5131 N N . VAL A 1 663 ? 5.236 -9.548 21.848 1.00 90.44 663 VAL A N 1
ATOM 5132 C CA . VAL A 1 663 ? 4.677 -10.670 21.094 1.00 90.44 663 VAL A CA 1
ATOM 5133 C C . VAL A 1 663 ? 5.151 -10.599 19.634 1.00 90.44 663 VAL A C 1
ATOM 5135 O O . VAL A 1 663 ? 5.158 -9.509 19.051 1.00 90.44 663 VAL A O 1
ATOM 5138 N N . PRO A 1 664 ? 5.551 -11.725 19.011 1.00 86.31 664 PRO A N 1
ATOM 5139 C CA . PRO A 1 664 ? 6.086 -11.729 17.649 1.00 86.31 664 PRO A CA 1
ATOM 5140 C C . PRO A 1 664 ? 5.125 -11.145 16.604 1.00 86.31 664 PRO A C 1
ATOM 5142 O O . PRO A 1 664 ? 3.994 -11.613 16.445 1.00 86.31 664 PRO A O 1
ATOM 5145 N N . GLN A 1 665 ? 5.596 -10.179 15.806 1.00 83.38 665 GLN A N 1
ATOM 5146 C CA . GLN A 1 665 ? 4.832 -9.624 14.680 1.00 83.38 665 GLN A CA 1
ATOM 5147 C C . GLN A 1 665 ? 4.800 -10.611 13.503 1.00 83.38 665 GLN A C 1
ATOM 5149 O O . GLN A 1 665 ? 5.639 -10.558 12.602 1.00 83.38 665 GLN A O 1
ATOM 5154 N N . GLY A 1 666 ? 3.824 -11.517 13.523 1.00 81.25 666 GLY A N 1
ATOM 5155 C CA . GLY A 1 666 ? 3.710 -12.652 12.598 1.00 81.25 666 GLY A CA 1
ATOM 5156 C C . GLY A 1 666 ? 3.137 -13.912 13.255 1.00 81.25 666 GLY A C 1
ATOM 5157 O O . GLY A 1 666 ? 2.762 -14.843 12.542 1.00 81.25 666 GLY A O 1
ATOM 5158 N N . SER A 1 667 ? 3.043 -13.915 14.590 1.00 87.38 667 SER A N 1
ATOM 5159 C CA . SER A 1 667 ? 2.354 -14.936 15.379 1.00 87.38 667 SER A CA 1
ATOM 5160 C C . SER A 1 667 ? 0.835 -14.776 15.299 1.00 87.38 667 SER A C 1
ATOM 5162 O O . SER A 1 667 ? 0.315 -13.657 15.243 1.00 87.38 667 SER A O 1
ATOM 5164 N N . VAL A 1 668 ? 0.124 -15.904 15.326 1.00 83.38 668 VAL A N 1
ATOM 5165 C CA . VAL A 1 668 ? -1.342 -15.919 15.435 1.00 83.38 668 VAL A CA 1
ATOM 5166 C C . VAL A 1 668 ? -1.760 -15.716 16.890 1.00 83.38 668 VAL A C 1
ATOM 5168 O O . VAL A 1 668 ? -2.626 -14.888 17.170 1.00 83.38 668 VAL A O 1
ATOM 5171 N N . LEU A 1 669 ? -1.095 -16.414 17.815 1.00 91.56 669 LEU A N 1
ATOM 5172 C CA . LEU A 1 669 ? -1.349 -16.320 19.253 1.00 91.56 669 LEU A CA 1
ATOM 5173 C C . LEU A 1 669 ? -1.007 -14.925 19.804 1.00 91.56 669 LEU A C 1
ATOM 5175 O O . LEU A 1 669 ? -1.745 -14.376 20.620 1.00 91.56 669 LEU A O 1
ATOM 5179 N N . GLY A 1 670 ? 0.061 -14.302 19.300 1.00 91.38 670 GLY A N 1
ATOM 5180 C CA . GLY A 1 670 ? 0.518 -12.981 19.733 1.00 91.38 670 GLY A CA 1
ATOM 5181 C C . GLY A 1 670 ? -0.537 -11.876 19.602 1.00 91.38 670 GLY A C 1
ATOM 5182 O O . GLY A 1 670 ? -0.604 -10.997 20.458 1.00 91.38 670 GLY A O 1
ATOM 5183 N N . LEU A 1 671 ? -1.403 -11.933 18.583 1.00 89.62 671 LEU A N 1
ATOM 5184 C CA . LEU A 1 671 ? -2.485 -10.955 18.407 1.00 89.62 671 LEU A CA 1
ATOM 5185 C C . LEU A 1 671 ? -3.549 -11.056 19.509 1.00 89.62 671 LEU A C 1
ATOM 5187 O O . LEU A 1 671 ? -4.013 -10.027 19.999 1.00 89.62 671 LEU A O 1
ATOM 5191 N N . ILE A 1 672 ? -3.915 -12.275 19.921 1.00 91.62 672 ILE A N 1
ATOM 5192 C CA . ILE A 1 672 ? -4.873 -12.475 21.017 1.00 91.62 672 ILE A CA 1
ATOM 5193 C C . ILE A 1 672 ? -4.250 -12.055 22.347 1.00 91.62 672 ILE A C 1
ATOM 5195 O O . ILE A 1 672 ? -4.889 -11.334 23.107 1.00 91.62 672 ILE A O 1
ATOM 5199 N N . LEU A 1 673 ? -2.992 -12.423 22.604 1.00 93.62 673 LEU A N 1
ATOM 5200 C CA . LEU A 1 673 ? -2.296 -12.033 23.835 1.00 93.62 673 LEU A CA 1
ATOM 5201 C C . LEU A 1 673 ? -2.174 -10.508 23.976 1.00 93.62 673 LEU A C 1
ATOM 5203 O O . LEU A 1 673 ? -2.348 -9.976 25.072 1.00 93.62 673 LEU A O 1
ATOM 5207 N N . TRP A 1 674 ? -1.946 -9.793 22.866 1.00 93.06 674 TRP A N 1
ATOM 5208 C CA . TRP A 1 674 ? -2.024 -8.330 22.848 1.00 93.06 674 TRP A CA 1
ATOM 5209 C C . TRP A 1 674 ? -3.406 -7.840 23.275 1.00 93.06 674 TRP A C 1
ATOM 5211 O O . TRP A 1 674 ? -3.500 -7.017 24.180 1.00 93.06 674 TRP A O 1
ATOM 5221 N N . ASN A 1 675 ? -4.472 -8.356 22.655 1.00 92.56 675 ASN A N 1
ATOM 5222 C CA . ASN A 1 675 ? -5.839 -7.955 22.980 1.00 92.56 675 ASN A CA 1
ATOM 5223 C C . ASN A 1 675 ? -6.182 -8.217 24.453 1.00 92.56 675 ASN A C 1
ATOM 5225 O O . ASN A 1 675 ? -6.793 -7.356 25.073 1.00 92.56 675 ASN A O 1
ATOM 5229 N N . VAL A 1 676 ? -5.760 -9.355 25.013 1.00 92.69 676 VAL A N 1
ATOM 5230 C CA . VAL A 1 676 ? -5.990 -9.719 26.421 1.00 92.69 676 VAL A CA 1
ATOM 5231 C C . VAL A 1 676 ? -5.335 -8.722 27.376 1.00 92.69 676 VAL A C 1
ATOM 5233 O O . VAL A 1 676 ? -5.985 -8.241 28.298 1.00 92.69 676 VAL A O 1
ATOM 5236 N N . MET A 1 677 ? -4.072 -8.362 27.140 1.00 92.62 677 MET A N 1
ATOM 5237 C CA . MET A 1 677 ? -3.386 -7.343 27.942 1.00 92.62 677 MET A CA 1
ATOM 5238 C C . MET A 1 677 ? -4.021 -5.956 27.760 1.00 92.62 677 MET A C 1
ATOM 5240 O O . MET A 1 677 ? -4.245 -5.235 28.731 1.00 92.62 677 MET A O 1
ATOM 5244 N N . TYR A 1 678 ? -4.320 -5.580 26.514 1.00 92.62 678 TYR A N 1
ATOM 5245 C CA . TYR A 1 678 ? -4.825 -4.253 26.153 1.00 92.62 678 TYR A CA 1
ATOM 5246 C C . TYR A 1 678 ? -6.277 -4.012 26.605 1.00 92.62 678 TYR A C 1
ATOM 5248 O O . TYR A 1 678 ? -6.719 -2.869 26.716 1.00 92.62 678 TYR A O 1
ATOM 5256 N N . ASP A 1 679 ? -7.018 -5.078 26.910 1.00 92.50 679 ASP A N 1
ATOM 5257 C CA . ASP A 1 679 ? -8.406 -5.048 27.374 1.00 92.50 679 ASP A CA 1
ATOM 5258 C C . ASP A 1 679 ? -8.618 -4.210 28.645 1.00 92.50 679 ASP A C 1
ATOM 5260 O O . ASP A 1 679 ? -9.678 -3.612 28.809 1.00 92.50 679 ASP A O 1
ATOM 5264 N N . ALA A 1 680 ? -7.602 -4.088 29.511 1.00 91.12 680 ALA A N 1
ATOM 5265 C CA . ALA A 1 680 ? -7.673 -3.237 30.704 1.00 91.12 680 ALA A CA 1
ATOM 5266 C C . ALA A 1 680 ? -8.060 -1.780 30.372 1.00 91.12 680 ALA A C 1
ATOM 5268 O O . ALA A 1 680 ? -8.871 -1.186 31.075 1.00 91.12 680 ALA A O 1
ATOM 5269 N N . ILE A 1 681 ? -7.563 -1.242 29.254 1.00 92.56 681 ILE A N 1
ATOM 5270 C CA . ILE A 1 681 ? -7.856 0.127 28.800 1.00 92.56 681 ILE A CA 1
ATOM 5271 C C . ILE A 1 681 ? -9.303 0.244 28.309 1.00 92.56 681 ILE A C 1
ATOM 5273 O O . ILE A 1 681 ? -9.972 1.249 28.526 1.00 92.56 681 ILE A O 1
ATOM 5277 N N . LEU A 1 682 ? -9.812 -0.800 27.652 1.00 92.00 682 LEU A N 1
ATOM 5278 C CA . LEU A 1 682 ? -11.155 -0.825 27.063 1.00 92.00 682 LEU A CA 1
ATOM 5279 C C . LEU A 1 682 ? -12.269 -1.059 28.092 1.00 92.00 682 LEU A C 1
ATOM 5281 O O . LEU A 1 682 ? -13.443 -1.098 27.718 1.00 92.00 682 LEU A O 1
ATOM 5285 N N . ARG A 1 683 ? -11.897 -1.236 29.362 1.00 90.31 683 ARG A N 1
ATOM 5286 C CA . ARG A 1 683 ? -12.793 -1.359 30.517 1.00 90.31 683 ARG A CA 1
ATOM 5287 C C . ARG A 1 683 ? -12.802 -0.111 31.400 1.00 90.31 683 ARG A C 1
ATOM 5289 O O . ARG A 1 683 ? -13.504 -0.100 32.408 1.00 90.31 683 ARG A O 1
ATOM 5296 N N . LEU A 1 684 ? -12.033 0.920 31.043 1.00 91.81 684 LEU A N 1
ATOM 5297 C CA . LEU A 1 684 ? -12.044 2.189 31.759 1.00 91.81 684 LEU A CA 1
ATOM 5298 C C . LEU A 1 684 ? -13.423 2.847 31.666 1.00 91.81 684 LEU A C 1
ATOM 5300 O O . LEU A 1 684 ? -14.023 2.927 30.592 1.00 91.81 684 LEU A O 1
ATOM 5304 N N . ASN A 1 685 ? -13.893 3.348 32.807 1.00 89.75 685 ASN A N 1
ATOM 5305 C CA . ASN A 1 685 ? -15.129 4.111 32.911 1.00 89.75 685 ASN A CA 1
ATOM 5306 C C . ASN A 1 685 ? -14.797 5.599 32.959 1.00 89.75 685 ASN A C 1
ATOM 5308 O O . ASN A 1 685 ? -14.171 6.079 33.902 1.00 89.75 685 ASN A O 1
ATOM 5312 N N . PHE A 1 686 ? -15.243 6.334 31.947 1.00 91.25 686 PHE A N 1
ATOM 5313 C CA . PHE A 1 686 ? -14.959 7.758 31.824 1.00 91.25 686 PHE A CA 1
ATOM 5314 C C . PHE A 1 686 ? -16.034 8.620 32.482 1.00 91.25 686 PHE A C 1
ATOM 5316 O O . PHE A 1 686 ? -17.201 8.240 32.583 1.00 91.25 686 PHE A O 1
ATOM 5323 N N . ARG A 1 687 ? -15.639 9.832 32.883 1.00 79.06 687 ARG A N 1
ATOM 5324 C CA . ARG A 1 687 ? -16.586 10.885 33.264 1.00 79.06 687 ARG A CA 1
ATOM 5325 C C . ARG A 1 687 ? -17.305 11.417 32.023 1.00 79.06 687 ARG A C 1
ATOM 5327 O O . ARG A 1 687 ? -16.735 11.470 30.936 1.00 79.06 687 ARG A O 1
ATOM 5334 N N . GLY A 1 688 ? -18.553 11.843 32.202 1.00 80.31 688 GLY A N 1
ATOM 5335 C CA . GLY A 1 688 ? -19.360 12.381 31.110 1.00 80.31 688 GLY A CA 1
ATOM 5336 C C . GLY A 1 688 ? -19.753 11.317 30.080 1.00 80.31 688 GLY A C 1
ATOM 5337 O O . GLY A 1 688 ? -19.783 10.123 30.360 1.00 80.31 688 GLY A O 1
ATOM 5338 N N . ASN A 1 689 ? -20.105 11.754 28.871 1.00 90.25 689 ASN A N 1
ATOM 5339 C CA . ASN A 1 689 ? -20.504 10.855 27.784 1.00 90.25 689 ASN A CA 1
ATOM 5340 C C . ASN A 1 689 ? -19.331 10.650 26.820 1.00 90.25 689 ASN A C 1
ATOM 5342 O O . ASN A 1 689 ? -19.330 11.183 25.704 1.00 90.25 689 ASN A O 1
ATOM 5346 N N . VAL A 1 690 ? -18.322 9.916 27.294 1.00 93.88 690 VAL A N 1
ATOM 5347 C CA . VAL A 1 690 ? -17.143 9.514 26.520 1.00 93.88 690 VAL A CA 1
ATOM 5348 C C . VAL A 1 690 ? -17.197 8.013 26.264 1.00 93.88 690 VAL A C 1
ATOM 5350 O O . VAL A 1 690 ? -17.351 7.214 27.183 1.00 93.88 690 VAL A O 1
ATOM 5353 N N . ARG A 1 691 ? -17.068 7.625 24.996 1.00 93.25 691 ARG A N 1
ATOM 5354 C CA . ARG A 1 691 ? -17.012 6.229 24.552 1.00 93.25 691 ARG A CA 1
ATOM 5355 C C . ARG A 1 691 ? -15.620 5.902 24.041 1.00 93.25 691 ARG A C 1
ATOM 5357 O O . ARG A 1 691 ? -15.018 6.707 23.332 1.00 93.25 691 ARG A O 1
ATOM 5364 N N . ILE A 1 692 ? -15.155 4.696 24.334 1.00 94.62 69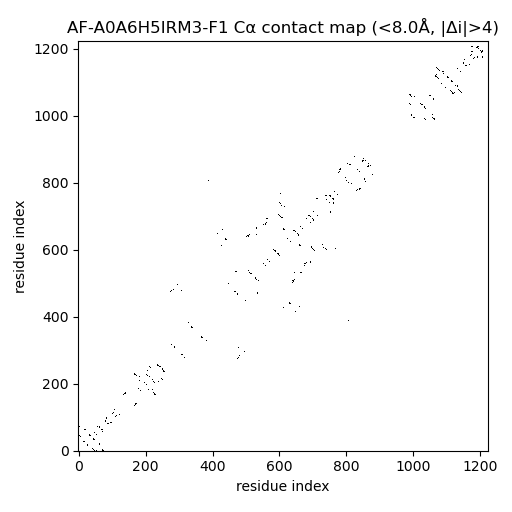2 ILE A N 1
ATOM 5365 C CA . ILE A 1 692 ? -13.889 4.162 23.835 1.00 94.62 692 ILE A CA 1
ATOM 5366 C C . ILE A 1 692 ? -14.142 3.099 22.768 1.00 94.62 692 ILE A C 1
ATOM 5368 O O . ILE A 1 692 ? -15.066 2.291 22.869 1.00 94.62 692 ILE A O 1
ATOM 5372 N N . VAL A 1 693 ? -13.340 3.127 21.707 1.00 94.25 693 VAL A N 1
ATOM 5373 C CA . VAL A 1 693 ? -13.393 2.160 20.608 1.00 94.25 693 VAL A CA 1
ATOM 5374 C C . VAL A 1 693 ? -11.971 1.726 20.279 1.00 94.25 693 VAL A C 1
ATOM 5376 O O . VAL A 1 693 ? -11.159 2.529 19.817 1.00 94.25 693 VAL A O 1
ATOM 5379 N N . GLY A 1 694 ? -11.671 0.451 20.513 1.00 92.88 694 GLY A N 1
ATOM 5380 C CA . GLY A 1 694 ? -10.378 -0.161 20.226 1.00 92.88 694 GLY A CA 1
ATOM 5381 C C . GLY A 1 694 ? -10.405 -1.011 18.959 1.00 92.88 694 GLY A C 1
ATOM 5382 O O . GLY A 1 694 ? -11.338 -1.782 18.720 1.00 92.88 694 GLY A O 1
ATOM 5383 N N . PHE A 1 695 ? -9.353 -0.905 18.153 1.00 91.56 695 PHE A N 1
ATOM 5384 C CA . PHE A 1 695 ? -9.055 -1.855 17.088 1.00 91.56 695 PHE A CA 1
ATOM 5385 C C . PHE A 1 695 ? -7.571 -2.225 17.155 1.00 91.56 695 PHE A C 1
ATOM 5387 O O . PHE A 1 695 ? -6.721 -1.516 16.617 1.00 91.56 695 PHE A O 1
ATOM 5394 N N . ALA A 1 696 ? -7.267 -3.348 17.812 1.00 88.25 696 ALA A N 1
ATOM 5395 C CA . ALA A 1 696 ? -5.897 -3.753 18.129 1.00 88.25 696 ALA A CA 1
ATOM 5396 C C . ALA A 1 696 ? -5.145 -2.648 18.903 1.00 88.25 696 ALA A C 1
ATOM 5398 O O . ALA A 1 696 ? -5.464 -2.429 20.067 1.00 88.25 696 ALA A O 1
ATOM 5399 N N . ASP A 1 697 ? -4.164 -1.973 18.294 1.00 88.31 697 ASP A N 1
ATOM 5400 C CA . ASP A 1 697 ? -3.390 -0.874 18.894 1.00 88.31 697 ASP A CA 1
ATOM 5401 C C . ASP A 1 697 ? -3.918 0.537 18.566 1.00 88.31 697 ASP A C 1
ATOM 5403 O O . ASP A 1 697 ? -3.472 1.510 19.177 1.00 88.31 697 ASP A O 1
ATOM 5407 N N . ASP A 1 698 ? -4.843 0.673 17.607 1.00 91.12 698 ASP A N 1
ATOM 5408 C CA . ASP A 1 698 ? -5.477 1.952 17.273 1.00 91.12 698 ASP A CA 1
ATOM 5409 C C . ASP A 1 698 ? -6.676 2.193 18.216 1.00 91.12 698 ASP A C 1
ATOM 5411 O O . ASP A 1 698 ? -7.638 1.417 18.233 1.00 91.12 698 ASP A O 1
ATOM 5415 N N . LEU A 1 699 ? -6.648 3.301 18.963 1.00 93.25 699 LEU A N 1
ATOM 5416 C CA . LEU A 1 699 ? -7.682 3.670 19.933 1.00 93.25 699 LEU A CA 1
ATOM 5417 C C . LEU A 1 699 ? -8.410 4.944 19.498 1.00 93.25 699 LEU A C 1
ATOM 5419 O O . LEU A 1 699 ? -7.776 5.899 19.048 1.00 93.25 699 LEU A O 1
ATOM 5423 N N . ALA A 1 700 ? -9.732 4.985 19.649 1.00 95.12 700 ALA A N 1
ATOM 5424 C CA . ALA A 1 700 ? -10.530 6.192 19.464 1.00 95.12 700 ALA A CA 1
ATOM 5425 C C . ALA A 1 700 ? -11.377 6.498 20.703 1.00 95.12 700 ALA A C 1
ATOM 5427 O O . ALA A 1 700 ? -12.101 5.634 21.194 1.00 95.12 700 ALA A O 1
ATOM 5428 N N . LEU A 1 701 ? -11.313 7.745 21.164 1.00 95.31 701 LEU A N 1
ATOM 5429 C CA . LEU A 1 701 ? -12.194 8.309 22.183 1.00 95.31 701 LEU A CA 1
ATOM 5430 C C . LEU A 1 701 ? -13.225 9.206 21.502 1.00 95.31 701 LEU A C 1
ATOM 5432 O O . LEU A 1 701 ? -12.870 10.051 20.679 1.00 95.31 701 LEU A O 1
ATOM 5436 N N . VAL A 1 702 ? -14.499 9.020 21.833 1.00 95.69 702 VAL A N 1
ATOM 5437 C CA . VAL A 1 702 ? -15.625 9.770 21.267 1.00 95.69 702 VAL A CA 1
ATOM 5438 C C . VAL A 1 702 ? -16.382 10.450 22.397 1.00 95.69 702 VAL A C 1
ATOM 5440 O O . VAL A 1 702 ? -17.054 9.775 23.169 1.00 95.69 702 VAL A O 1
ATOM 5443 N N . ALA A 1 703 ? -16.296 11.775 22.485 1.00 95.25 703 ALA A N 1
ATOM 5444 C CA . ALA A 1 703 ? -16.977 12.565 23.511 1.00 95.25 703 ALA A CA 1
ATOM 5445 C C . ALA A 1 703 ? -18.159 13.341 22.929 1.00 95.25 703 ALA A C 1
ATOM 5447 O O . ALA A 1 703 ? -18.047 13.956 21.861 1.00 95.25 703 ALA A O 1
ATOM 5448 N N . VAL A 1 704 ? -19.285 13.348 23.647 1.00 93.62 704 VAL A N 1
ATOM 5449 C CA . VAL A 1 704 ? -20.511 14.044 23.240 1.00 93.62 704 VAL A CA 1
ATOM 5450 C C . VAL A 1 704 ? -21.016 14.957 24.354 1.00 93.62 704 VAL A C 1
ATOM 5452 O O . VAL A 1 704 ? -21.526 14.487 25.368 1.00 93.62 704 VAL A O 1
ATOM 5455 N N . ALA A 1 705 ? -20.995 16.273 24.130 1.00 91.44 705 ALA A N 1
ATOM 5456 C CA . ALA A 1 705 ? -21.505 17.244 25.102 1.00 91.44 705 ALA A CA 1
ATOM 5457 C C . ALA A 1 705 ? -22.211 18.441 24.447 1.00 91.44 705 ALA A C 1
ATOM 5459 O O . ALA A 1 705 ? -22.098 18.689 23.246 1.00 91.44 705 ALA A O 1
ATOM 5460 N N . LYS A 1 706 ? -22.980 19.200 25.239 1.00 87.69 706 LYS A N 1
ATOM 5461 C CA . LYS A 1 706 ? -23.686 20.409 24.764 1.00 87.69 706 LYS A CA 1
ATOM 5462 C C . LYS A 1 706 ? -22.742 21.592 24.523 1.00 87.69 706 LYS A C 1
ATOM 5464 O O . LYS A 1 706 ? -22.987 22.382 23.609 1.00 87.69 706 LYS A O 1
ATOM 5469 N N . HIS A 1 707 ? -21.679 21.694 25.318 1.00 88.19 707 HIS A N 1
ATOM 5470 C CA . HIS A 1 707 ? -20.725 22.802 25.311 1.00 88.19 707 HIS A CA 1
ATOM 5471 C C . HIS A 1 707 ? -19.317 22.306 24.962 1.00 88.19 707 HIS A C 1
ATOM 5473 O O . HIS A 1 707 ? -18.962 21.180 25.302 1.00 88.19 707 HIS A O 1
ATOM 5479 N N . LEU A 1 708 ? -18.524 23.143 24.282 1.00 89.69 708 LEU A N 1
ATOM 5480 C CA . LEU A 1 708 ? -17.166 22.790 23.846 1.00 89.69 708 LEU A CA 1
ATOM 5481 C C . LEU A 1 708 ? -16.202 22.594 25.017 1.00 89.69 708 LEU A C 1
ATOM 5483 O O . LEU A 1 708 ? -15.460 21.622 25.014 1.00 89.69 708 LEU A O 1
ATOM 5487 N N . TRP A 1 709 ? -16.273 23.456 26.035 1.00 90.88 709 TRP A N 1
ATOM 5488 C CA . TRP A 1 709 ? -15.426 23.346 27.225 1.00 90.88 709 TRP A CA 1
ATOM 5489 C C . TRP A 1 709 ? -15.621 22.003 27.946 1.00 90.88 709 TRP A C 1
ATOM 5491 O O . TRP A 1 709 ? -14.658 21.419 28.424 1.00 90.88 709 TRP A O 1
ATOM 5501 N N . GLN A 1 710 ? -16.852 21.470 27.962 1.00 92.00 710 GLN A N 1
ATOM 5502 C CA . GLN A 1 710 ? -17.142 20.161 28.552 1.00 92.00 710 GLN A CA 1
ATOM 5503 C C . GLN A 1 710 ? -16.494 19.036 27.737 1.00 92.00 710 GLN A C 1
ATOM 5505 O O . GLN A 1 710 ? -15.971 18.097 28.315 1.00 92.00 710 GLN A O 1
ATOM 5510 N N . ILE A 1 711 ? -16.487 19.139 26.401 1.00 92.56 711 ILE A N 1
ATOM 5511 C CA . ILE A 1 711 ? -15.774 18.177 25.547 1.00 92.56 711 ILE A CA 1
ATOM 5512 C C . ILE A 1 711 ? -14.275 18.205 25.833 1.00 92.56 711 ILE A C 1
ATOM 5514 O O . ILE A 1 711 ? -13.668 17.146 25.937 1.00 92.56 711 ILE A O 1
ATOM 5518 N N . GLU A 1 712 ? -13.682 19.395 25.925 1.00 93.12 712 GLU A N 1
ATOM 5519 C CA . GLU A 1 712 ? -12.255 19.547 26.222 1.00 93.12 712 GLU A CA 1
ATOM 5520 C C . GLU A 1 712 ? -11.921 18.967 27.597 1.00 93.12 712 GLU A C 1
ATOM 5522 O O . GLU A 1 712 ? -10.981 18.186 27.715 1.00 93.12 712 GLU A O 1
ATOM 5527 N N . TYR A 1 713 ? -12.728 19.277 28.612 1.00 92.12 713 TYR A N 1
ATOM 5528 C CA . TYR A 1 713 ? -12.571 18.742 29.961 1.00 92.12 713 TYR A CA 1
ATOM 5529 C C . TYR A 1 713 ? -12.701 17.211 30.001 1.00 92.12 713 TYR A C 1
ATOM 5531 O O . TYR A 1 713 ? -11.784 16.532 30.462 1.00 92.12 713 TYR A O 1
ATOM 5539 N N . ASP A 1 714 ? -13.792 16.659 29.457 1.00 93.81 714 ASP A N 1
ATOM 5540 C CA . ASP A 1 714 ? -14.066 15.217 29.465 1.00 93.81 714 ASP A CA 1
ATOM 5541 C C . ASP A 1 714 ? -13.008 14.433 28.671 1.00 93.81 714 ASP A C 1
ATOM 5543 O O . ASP A 1 714 ? -12.567 13.372 29.109 1.00 93.81 714 ASP A O 1
ATOM 5547 N N . LEU A 1 715 ? -12.572 14.947 27.512 1.00 94.31 715 LEU A N 1
ATOM 5548 C CA . LEU A 1 715 ? -11.543 14.292 26.702 1.00 94.31 715 LEU A CA 1
ATOM 5549 C C . LEU A 1 715 ? -10.165 14.361 27.345 1.00 94.31 715 LEU A C 1
ATOM 5551 O O . LEU A 1 715 ? -9.474 13.350 27.331 1.00 94.31 715 LEU A O 1
ATOM 5555 N N . ASN A 1 716 ? -9.757 15.509 27.893 1.00 93.50 716 ASN A N 1
ATOM 5556 C CA . ASN A 1 716 ? -8.458 15.617 28.557 1.00 93.50 716 ASN A CA 1
ATOM 5557 C C . ASN A 1 716 ? -8.399 14.677 29.771 1.00 93.50 716 ASN A C 1
ATOM 5559 O O . ASN A 1 716 ? -7.447 13.910 29.886 1.00 93.50 716 ASN A O 1
ATOM 5563 N N . ALA A 1 717 ? -9.458 14.635 30.588 1.00 93.06 717 ALA A N 1
ATOM 5564 C CA . ALA A 1 717 ? -9.554 13.704 31.712 1.00 93.06 717 ALA A CA 1
ATOM 5565 C C . ALA A 1 717 ? -9.547 12.230 31.259 1.00 93.06 717 ALA A C 1
ATOM 5567 O O . ALA A 1 717 ? -8.901 11.390 31.881 1.00 93.06 717 ALA A O 1
ATOM 5568 N N . ALA A 1 718 ? -10.243 11.896 30.165 1.00 94.75 718 ALA A N 1
ATOM 5569 C CA . ALA A 1 718 ? -10.243 10.539 29.619 1.00 94.75 718 ALA A CA 1
ATOM 5570 C C . ALA A 1 718 ? -8.876 10.133 29.044 1.00 94.75 718 ALA A C 1
ATOM 5572 O O . ALA A 1 718 ? -8.450 8.993 29.209 1.00 94.75 718 ALA A O 1
ATOM 5573 N N . ILE A 1 719 ? -8.181 11.054 28.373 1.00 93.69 719 ILE A N 1
ATOM 5574 C CA . ILE A 1 719 ? -6.840 10.821 27.824 1.00 93.69 719 ILE A CA 1
ATOM 5575 C C . ILE A 1 719 ? -5.833 10.603 28.949 1.00 93.69 719 ILE A C 1
ATOM 5577 O O . ILE A 1 719 ? -5.002 9.709 28.824 1.00 93.69 719 ILE A O 1
ATOM 5581 N N . GLU A 1 720 ? -5.910 11.381 30.027 1.00 92.31 720 GLU A N 1
ATOM 5582 C CA . GLU A 1 720 ? -5.054 11.223 31.204 1.00 92.31 720 GLU A CA 1
ATOM 5583 C C . GLU A 1 720 ? -5.249 9.843 31.843 1.00 92.31 720 GLU A C 1
ATOM 5585 O O . GLU A 1 720 ? -4.291 9.083 31.920 1.00 92.31 720 GLU A O 1
ATOM 5590 N N . GLN A 1 721 ? -6.496 9.427 32.101 1.00 93.88 721 GLN A N 1
ATOM 5591 C CA . GLN A 1 721 ? -6.787 8.074 32.604 1.00 93.88 721 GLN A CA 1
ATOM 5592 C C . GLN A 1 721 ? -6.253 6.966 31.685 1.00 93.88 721 GLN A C 1
ATOM 5594 O O . GLN A 1 721 ? -5.654 5.997 32.147 1.00 93.88 721 GLN A O 1
ATOM 5599 N N . VAL A 1 722 ? -6.439 7.103 30.366 1.00 94.00 722 VAL A N 1
ATOM 5600 C CA . VAL A 1 722 ? -5.896 6.139 29.394 1.00 94.00 722 VAL A CA 1
ATOM 5601 C C . VAL A 1 722 ? -4.368 6.106 29.450 1.00 94.00 722 VAL A C 1
ATOM 5603 O O . VAL A 1 722 ? -3.780 5.031 29.329 1.00 94.00 722 VAL A O 1
ATOM 5606 N N . ARG A 1 723 ? -3.711 7.258 29.613 1.00 92.06 723 ARG A N 1
ATOM 5607 C CA . ARG A 1 723 ? -2.251 7.350 29.727 1.00 92.06 723 ARG A CA 1
ATOM 5608 C C . ARG A 1 723 ? -1.739 6.730 31.019 1.00 92.06 723 ARG A C 1
ATOM 5610 O O . ARG A 1 723 ? -0.733 6.033 30.950 1.00 92.06 723 ARG A O 1
ATOM 5617 N N . ASP A 1 724 ? -2.431 6.924 32.134 1.00 92.62 724 ASP A N 1
ATOM 5618 C CA . ASP A 1 724 ? -2.064 6.341 33.425 1.00 92.62 724 ASP A CA 1
ATOM 5619 C C . ASP A 1 724 ? -2.117 4.813 33.355 1.00 92.62 724 ASP A C 1
ATOM 5621 O O . ASP A 1 724 ? -1.125 4.138 33.628 1.00 92.62 724 ASP A O 1
ATOM 5625 N N . THR A 1 725 ? -3.212 4.249 32.834 1.00 92.81 725 THR A N 1
ATOM 5626 C CA . THR A 1 725 ? -3.318 2.796 32.620 1.00 92.81 725 THR A CA 1
ATOM 5627 C C . THR A 1 725 ? -2.291 2.280 31.608 1.00 92.81 725 THR A C 1
ATOM 5629 O O . THR A 1 725 ? -1.732 1.195 31.768 1.00 92.81 725 THR A O 1
ATOM 5632 N N . LEU A 1 726 ? -1.992 3.039 30.548 1.00 91.62 726 LEU A N 1
ATOM 5633 C CA . LEU A 1 726 ? -0.922 2.677 29.613 1.00 91.62 726 LEU A CA 1
ATOM 5634 C C . LEU A 1 726 ? 0.452 2.687 30.292 1.00 91.62 726 LEU A C 1
ATOM 5636 O O . LEU A 1 726 ? 1.263 1.806 30.011 1.00 91.62 726 LEU A O 1
ATOM 5640 N N . HIS A 1 727 ? 0.702 3.632 31.197 1.00 89.94 727 HIS A N 1
ATOM 5641 C CA . HIS A 1 727 ? 1.932 3.713 31.975 1.00 89.94 727 HIS A CA 1
ATOM 5642 C C . HIS A 1 727 ? 2.071 2.525 32.940 1.00 89.94 727 HIS A C 1
ATOM 5644 O O . HIS A 1 727 ? 3.142 1.919 32.995 1.00 89.94 727 HIS A O 1
ATOM 5650 N N . GLU A 1 728 ? 0.989 2.100 33.601 1.00 89.06 728 GLU A N 1
ATOM 5651 C CA . GLU A 1 728 ? 0.945 0.867 34.410 1.00 89.06 728 GLU A CA 1
ATOM 5652 C C . GLU A 1 728 ? 1.273 -0.383 33.578 1.00 89.06 728 GLU A C 1
ATOM 5654 O O . GLU A 1 728 ? 2.036 -1.252 34.002 1.00 89.06 728 GLU A O 1
ATOM 5659 N N . LEU A 1 729 ? 0.775 -0.448 32.339 1.00 87.88 729 LEU A N 1
ATOM 5660 C CA . LEU A 1 729 ? 1.129 -1.496 31.373 1.00 87.88 729 LEU A CA 1
ATOM 5661 C C . LEU A 1 729 ? 2.527 -1.301 30.751 1.00 87.88 729 LEU A C 1
ATOM 5663 O O . LEU A 1 729 ? 2.995 -2.151 29.991 1.00 87.88 729 LEU A O 1
ATOM 5667 N N . SER A 1 730 ? 3.200 -0.191 31.074 1.00 85.81 730 SER A N 1
ATOM 5668 C CA . SER A 1 730 ? 4.499 0.248 30.539 1.00 85.81 730 SER A CA 1
ATOM 5669 C C . SER A 1 730 ? 4.532 0.397 29.021 1.00 85.81 730 SER A C 1
ATOM 5671 O O . SER A 1 730 ? 5.526 0.112 28.347 1.00 85.81 730 SER A O 1
ATOM 5673 N N . ILE A 1 731 ? 3.417 0.866 28.477 1.00 88.19 731 ILE A N 1
ATOM 5674 C CA . ILE A 1 731 ? 3.215 1.162 27.071 1.00 88.19 731 ILE A CA 1
ATOM 5675 C C . ILE A 1 731 ? 3.260 2.678 26.887 1.00 88.19 731 ILE A C 1
ATOM 5677 O O . ILE A 1 731 ? 2.543 3.429 27.538 1.00 88.19 731 ILE A O 1
ATOM 5681 N N . VAL A 1 732 ? 4.080 3.140 25.944 1.00 87.81 732 VAL A N 1
ATOM 5682 C CA . VAL A 1 732 ? 4.252 4.573 25.671 1.00 87.81 732 VAL A CA 1
ATOM 5683 C C . VAL A 1 732 ? 3.349 5.016 24.520 1.00 87.81 732 VAL A C 1
ATOM 5685 O O . VAL A 1 732 ? 3.306 4.380 23.460 1.00 87.81 732 VAL A O 1
ATOM 5688 N N . THR A 1 733 ? 2.663 6.144 24.688 1.00 86.44 733 THR A N 1
ATOM 5689 C CA . THR A 1 733 ? 1.859 6.778 23.637 1.00 86.44 733 THR A CA 1
ATOM 5690 C C . THR A 1 733 ? 2.732 7.495 22.600 1.00 86.44 733 THR A C 1
ATOM 5692 O O . THR A 1 733 ? 3.838 7.965 22.861 1.00 86.44 733 THR A O 1
ATOM 5695 N N . ALA A 1 734 ? 2.257 7.550 21.358 1.00 86.69 734 ALA A N 1
ATOM 5696 C CA . ALA A 1 734 ? 2.894 8.266 20.261 1.00 86.69 734 ALA A CA 1
ATOM 5697 C C . ALA A 1 734 ? 2.216 9.630 20.062 1.00 86.69 734 ALA A C 1
ATOM 5699 O O . ALA A 1 734 ? 1.517 9.830 19.071 1.00 86.69 734 ALA A O 1
ATOM 5700 N N . ASP A 1 735 ? 2.452 10.554 20.994 1.00 85.75 735 ASP A N 1
ATOM 5701 C CA . ASP A 1 735 ? 1.689 11.805 21.156 1.00 85.75 735 ASP A CA 1
ATOM 5702 C C . ASP A 1 735 ? 1.612 12.656 19.877 1.00 85.75 735 ASP A C 1
ATOM 5704 O O . ASP A 1 735 ? 0.540 13.107 19.485 1.00 85.75 735 ASP A O 1
ATOM 5708 N N . HIS A 1 736 ? 2.712 12.757 19.125 1.00 82.62 736 HIS A N 1
ATOM 5709 C CA . HIS A 1 736 ? 2.781 13.472 17.839 1.00 82.62 736 HIS A CA 1
ATOM 5710 C C . HIS A 1 736 ? 1.925 12.871 16.704 1.00 82.62 736 HIS A C 1
ATOM 5712 O O . HIS A 1 736 ? 1.826 13.465 15.632 1.00 82.62 736 HIS A O 1
ATOM 5718 N N . LYS A 1 737 ? 1.377 11.662 16.879 1.00 85.75 737 LYS A N 1
ATOM 5719 C CA . LYS A 1 737 ? 0.482 11.003 15.908 1.00 85.75 737 LYS A CA 1
ATOM 5720 C C . LYS A 1 737 ? -0.979 11.046 16.324 1.00 85.75 737 LYS A C 1
ATOM 5722 O O . LYS A 1 737 ? -1.811 10.515 15.588 1.00 85.75 737 LYS A O 1
ATOM 5727 N N . THR A 1 738 ? -1.269 11.584 17.500 1.00 89.44 738 THR A N 1
ATOM 5728 C CA . THR A 1 738 ? -2.641 11.778 17.937 1.00 89.44 738 THR A CA 1
ATOM 5729 C C . THR A 1 738 ? -3.314 12.770 16.996 1.00 89.44 738 THR A C 1
ATOM 5731 O O . THR A 1 738 ? -2.717 13.770 16.612 1.00 89.44 738 THR A O 1
ATOM 5734 N N . GLU A 1 739 ? -4.546 12.488 16.591 1.00 93.00 739 GLU A N 1
ATOM 5735 C CA . GLU A 1 739 ? -5.348 13.393 15.762 1.00 93.00 739 GLU A CA 1
ATOM 5736 C C . GLU A 1 739 ? -6.712 13.597 16.423 1.00 93.00 739 GLU A C 1
ATOM 5738 O O . GLU A 1 739 ? -7.318 12.633 16.895 1.00 93.00 739 GLU A O 1
ATOM 5743 N N . ALA A 1 740 ? -7.216 14.834 16.416 1.00 94.62 740 ALA A N 1
ATOM 5744 C CA . ALA A 1 740 ? -8.541 15.177 16.924 1.00 94.62 740 ALA A CA 1
ATOM 5745 C C . ALA A 1 740 ? -9.434 15.750 15.817 1.00 94.62 740 ALA A C 1
ATOM 5747 O O . ALA A 1 740 ? -8.987 16.548 14.990 1.00 94.62 740 ALA A O 1
ATOM 5748 N N . LEU A 1 741 ? -10.712 15.378 15.831 1.00 95.31 741 LEU A N 1
ATOM 5749 C CA . LEU A 1 741 ? -11.753 15.841 14.918 1.00 95.31 741 LEU A CA 1
ATOM 5750 C C . LEU A 1 741 ? -12.956 16.337 15.717 1.00 95.31 741 LEU A C 1
ATOM 5752 O O . LEU A 1 741 ? -13.535 15.578 16.488 1.00 95.31 741 LEU A O 1
ATOM 5756 N N . LEU A 1 742 ? -13.397 17.569 15.465 1.00 94.62 742 LEU A N 1
ATOM 5757 C CA . LEU A 1 742 ? -14.684 18.061 15.954 1.00 94.62 742 LEU A CA 1
ATOM 5758 C C . LEU A 1 742 ? -15.746 17.894 14.859 1.00 94.62 742 LEU A C 1
ATOM 5760 O O . LEU A 1 742 ? -15.712 18.575 13.833 1.00 94.62 742 LEU A O 1
ATOM 5764 N N . ILE A 1 743 ? -16.707 17.001 15.081 1.00 92.50 743 ILE A N 1
ATOM 5765 C CA . ILE A 1 743 ? -17.832 16.758 14.177 1.00 92.50 743 ILE A CA 1
ATOM 5766 C C . ILE A 1 743 ? -18.990 17.676 14.570 1.00 92.50 743 ILE A C 1
ATOM 5768 O O . ILE A 1 743 ? -19.472 17.677 15.705 1.00 92.50 743 ILE A O 1
ATOM 5772 N N . THR A 1 744 ? -19.460 18.481 13.615 1.00 86.56 744 THR A N 1
ATOM 5773 C CA . THR A 1 744 ? -20.534 19.445 13.866 1.00 86.56 744 THR A CA 1
ATOM 5774 C C . THR A 1 744 ? -21.327 19.777 12.608 1.00 86.56 744 THR A C 1
ATOM 5776 O O . THR A 1 744 ? -20.791 19.928 11.510 1.00 86.56 744 THR A O 1
ATOM 5779 N N . SER A 1 745 ? -22.632 20.001 12.764 1.00 82.31 745 SER A N 1
ATOM 5780 C CA . SER A 1 745 ? -23.500 20.560 11.716 1.00 82.31 745 SER A CA 1
ATOM 5781 C C . SER A 1 745 ? -23.805 22.057 11.924 1.00 82.31 745 SER A C 1
ATOM 5783 O O . SER A 1 745 ? -24.754 22.588 11.350 1.00 82.31 745 SER A O 1
ATOM 5785 N N . ARG A 1 746 ? -23.022 22.772 12.755 1.00 80.50 746 ARG A N 1
ATOM 5786 C CA . ARG A 1 746 ? -23.127 24.239 12.964 1.00 80.50 746 ARG A CA 1
ATOM 5787 C C . ARG A 1 746 ? -22.412 25.022 11.856 1.00 80.50 746 ARG A C 1
ATOM 5789 O O . ARG A 1 746 ? -21.386 24.565 11.375 1.00 80.50 746 ARG A O 1
ATOM 5796 N N . LYS A 1 747 ? -22.915 26.188 11.422 1.00 75.50 747 LYS A N 1
ATOM 5797 C CA . LYS A 1 747 ? -22.316 26.944 10.293 1.00 75.50 747 LYS A CA 1
ATOM 5798 C C . LYS A 1 747 ? -20.862 27.362 10.565 1.00 75.50 747 LYS A C 1
ATOM 5800 O O . LYS A 1 747 ? -20.001 27.083 9.736 1.00 75.50 747 LYS A O 1
ATOM 5805 N N . LYS A 1 748 ? -20.598 27.969 11.726 1.00 78.25 748 LYS A N 1
ATOM 5806 C CA . LYS A 1 748 ? -19.247 28.327 12.175 1.00 78.25 748 LYS A CA 1
ATOM 5807 C C . LYS A 1 748 ? -18.482 27.050 12.532 1.00 78.25 748 LYS A C 1
ATOM 5809 O O . LYS A 1 748 ? -18.991 26.247 13.311 1.00 78.25 748 LYS A O 1
ATOM 5814 N N . MET A 1 749 ? -17.307 26.853 11.931 1.00 75.06 749 MET A N 1
ATOM 5815 C CA . MET A 1 749 ? -16.381 25.822 12.395 1.00 75.06 749 MET A CA 1
ATOM 5816 C C . MET A 1 749 ? -15.624 26.364 13.596 1.00 75.06 749 MET A C 1
ATOM 5818 O O . MET A 1 749 ? -14.963 27.398 13.518 1.00 75.06 749 MET A O 1
ATOM 5822 N N . GLU A 1 750 ? -15.779 25.660 14.702 1.00 85.00 750 GLU A N 1
ATOM 5823 C CA . GLU A 1 750 ? -15.050 25.888 15.938 1.00 85.00 750 GLU A CA 1
ATOM 5824 C C . GLU A 1 750 ? -13.984 24.805 16.061 1.00 85.00 750 GLU A C 1
ATOM 5826 O O . GLU A 1 750 ? -14.027 23.803 15.345 1.00 85.00 750 GLU A O 1
ATOM 5831 N N . ASN A 1 751 ? -13.012 25.029 16.934 1.00 87.75 751 ASN A N 1
ATOM 5832 C CA . ASN A 1 751 ? -11.955 24.069 17.192 1.00 87.75 751 ASN A CA 1
ATOM 5833 C C . ASN A 1 751 ? -11.896 23.798 18.683 1.00 87.75 751 ASN A C 1
ATOM 5835 O O . ASN A 1 751 ? -12.171 24.703 19.467 1.00 87.75 751 ASN A O 1
ATOM 5839 N N . ILE A 1 752 ? -11.508 22.576 19.025 1.00 88.94 752 ILE A N 1
ATOM 5840 C CA . ILE A 1 752 ? -11.160 22.200 20.391 1.00 88.94 752 ILE A CA 1
ATOM 5841 C C . ILE A 1 752 ? -9.647 22.077 20.522 1.00 88.94 752 ILE A C 1
ATOM 5843 O O . ILE A 1 752 ? -8.960 21.757 19.540 1.00 88.94 752 ILE A O 1
ATOM 5847 N N . THR A 1 753 ? -9.156 22.332 21.727 1.00 90.44 753 THR A N 1
ATOM 5848 C CA . THR A 1 753 ? -7.756 22.144 22.103 1.00 90.44 753 THR A CA 1
ATOM 5849 C C . THR A 1 753 ? -7.662 21.001 23.100 1.00 90.44 753 THR A C 1
ATOM 5851 O O . THR A 1 753 ? -8.336 21.000 24.125 1.00 90.44 753 THR A O 1
ATOM 5854 N N . ILE A 1 754 ? -6.842 20.011 22.769 1.00 89.00 754 ILE A N 1
ATOM 5855 C CA . ILE A 1 754 ? -6.654 18.799 23.563 1.00 89.00 754 ILE A CA 1
ATOM 5856 C C . ILE A 1 754 ? -5.190 18.714 23.951 1.00 89.00 754 ILE A C 1
ATOM 5858 O O . ILE A 1 754 ? -4.315 18.901 23.104 1.00 89.00 754 ILE A O 1
ATOM 5862 N N . THR A 1 755 ? -4.929 18.411 25.213 1.00 87.06 755 THR A N 1
ATOM 5863 C CA . THR A 1 755 ? -3.578 18.244 25.740 1.00 87.06 755 THR A CA 1
ATOM 5864 C C . THR A 1 755 ? -3.287 16.755 25.886 1.00 87.06 755 THR A C 1
ATOM 5866 O O . THR A 1 755 ? -4.053 16.017 26.498 1.00 87.06 755 THR A O 1
ATOM 5869 N N . VAL A 1 756 ? -2.192 16.294 25.282 1.00 83.44 756 VAL A N 1
ATOM 5870 C CA . VAL A 1 756 ? -1.757 14.893 25.297 1.00 83.44 756 VAL A CA 1
ATOM 5871 C C . VAL A 1 756 ? -0.293 14.861 25.716 1.00 83.44 756 VAL A C 1
ATOM 5873 O O . VAL A 1 756 ? 0.594 15.078 24.890 1.00 83.44 756 VAL A O 1
ATOM 5876 N N . GLY A 1 757 ? -0.042 14.625 27.006 1.00 78.38 757 GLY A N 1
ATOM 5877 C CA . GLY A 1 757 ? 1.288 14.839 27.583 1.00 78.38 757 GLY A CA 1
ATOM 5878 C C . GLY A 1 757 ? 1.726 16.292 27.379 1.00 78.38 757 GLY A C 1
ATOM 5879 O O . GLY A 1 757 ? 0.938 17.209 27.595 1.00 78.38 757 GLY A O 1
ATOM 5880 N N . ASP A 1 758 ? 2.935 16.494 26.860 1.00 78.31 758 ASP A N 1
ATOM 5881 C CA . ASP A 1 758 ? 3.481 17.834 26.584 1.00 78.31 758 ASP A CA 1
ATOM 5882 C C . ASP A 1 758 ? 2.965 18.452 25.269 1.00 78.31 758 ASP A C 1
ATOM 5884 O O . ASP A 1 758 ? 3.317 19.575 24.905 1.00 78.31 758 ASP A O 1
ATOM 5888 N N . CYS A 1 759 ? 2.153 17.716 24.503 1.00 82.50 759 CYS A N 1
ATOM 5889 C CA . CYS A 1 759 ? 1.662 18.155 23.201 1.00 82.50 759 CYS A CA 1
ATOM 5890 C C . CYS A 1 759 ? 0.264 18.775 23.314 1.00 82.50 759 CYS A C 1
ATOM 5892 O O . CYS A 1 759 ? -0.699 18.092 23.659 1.00 82.50 759 CYS A O 1
ATOM 5894 N N . SER A 1 760 ? 0.122 20.044 22.922 1.00 86.31 760 SER A N 1
ATOM 5895 C CA . SER A 1 760 ? -1.187 20.671 22.702 1.00 86.31 760 SER A CA 1
ATOM 5896 C C . SER A 1 760 ? -1.605 20.524 21.238 1.00 86.31 760 SER A C 1
ATOM 5898 O O . SER A 1 760 ? -0.894 20.956 20.326 1.00 86.31 760 SER A O 1
ATOM 5900 N N . LEU A 1 761 ? -2.755 19.894 20.998 1.00 90.19 761 LEU A N 1
ATOM 5901 C CA . LEU A 1 761 ? -3.273 19.594 19.670 1.00 90.19 761 LEU A CA 1
ATOM 5902 C C . LEU A 1 761 ? -4.613 20.286 19.423 1.00 90.19 761 LEU A C 1
ATOM 5904 O O . LEU A 1 761 ? -5.569 20.151 20.184 1.00 90.19 761 LEU A O 1
ATOM 5908 N N . ARG A 1 762 ? -4.701 20.980 18.288 1.00 91.38 762 ARG A N 1
ATOM 5909 C CA . ARG A 1 762 ? -5.941 21.582 17.797 1.00 91.38 762 ARG A CA 1
ATOM 5910 C C . ARG A 1 762 ? -6.678 20.615 16.877 1.00 91.38 762 ARG A C 1
ATOM 5912 O O . ARG A 1 762 ? -6.057 19.970 16.033 1.00 91.38 762 ARG A O 1
ATOM 5919 N N . SER A 1 763 ? -8.005 20.562 16.979 1.00 91.81 763 SER A N 1
ATOM 5920 C CA . SER A 1 763 ? -8.819 19.737 16.080 1.00 91.81 763 SER A CA 1
ATOM 5921 C C . SER A 1 763 ? -8.621 20.088 14.600 1.00 91.81 763 SER A C 1
ATOM 5923 O O . SER A 1 763 ? -8.654 21.258 14.215 1.00 91.81 763 SER A O 1
ATOM 5925 N N . SER A 1 764 ? -8.481 19.058 13.766 1.00 91.94 764 SER A N 1
ATOM 5926 C CA . SER A 1 764 ? -8.387 19.137 12.306 1.00 91.94 764 SER A CA 1
ATOM 5927 C C . SER A 1 764 ? -9.777 19.012 11.660 1.00 91.94 764 SER A C 1
ATOM 5929 O O . SER A 1 764 ? -10.649 18.337 12.211 1.00 91.94 764 SER A O 1
ATOM 5931 N N . PRO A 1 765 ? -10.019 19.595 10.467 1.00 90.81 765 PRO A N 1
ATOM 5932 C CA . PRO A 1 765 ? -11.267 19.396 9.722 1.00 90.81 765 PRO A CA 1
ATOM 5933 C C . PRO A 1 765 ? -11.456 17.967 9.185 1.00 90.81 765 PRO A C 1
ATOM 5935 O O . PRO A 1 765 ? -12.566 17.616 8.783 1.00 90.81 765 PRO A O 1
ATOM 5938 N N . CYS A 1 766 ? -10.394 17.159 9.136 1.00 92.94 766 CYS A N 1
ATOM 5939 C CA . CYS A 1 766 ? -10.431 15.772 8.685 1.00 92.94 766 CYS A CA 1
ATOM 5940 C C . CYS A 1 766 ? -9.351 14.951 9.396 1.00 92.94 766 CYS A C 1
ATOM 5942 O O . CYS A 1 766 ? -8.222 15.423 9.537 1.00 92.94 766 CYS A O 1
ATOM 5944 N N . ILE A 1 767 ? -9.678 13.712 9.764 1.00 94.44 767 ILE A N 1
ATOM 5945 C CA . ILE A 1 767 ? -8.731 12.741 10.339 1.00 94.44 767 ILE A CA 1
ATOM 5946 C C . ILE A 1 767 ? -8.768 11.425 9.570 1.00 94.44 767 ILE A C 1
ATOM 5948 O O . ILE A 1 767 ? -9.754 11.122 8.886 1.00 94.44 767 ILE A O 1
ATOM 5952 N N . ARG A 1 768 ? -7.706 10.622 9.681 1.00 93.62 768 ARG A N 1
ATOM 5953 C CA . ARG A 1 768 ? -7.671 9.272 9.100 1.00 93.62 768 ARG A CA 1
ATOM 5954 C C . ARG A 1 768 ? -7.845 8.213 10.186 1.00 93.62 768 ARG A C 1
ATOM 5956 O O . ARG A 1 768 ? -6.903 7.898 10.903 1.00 93.62 768 ARG A O 1
ATOM 5963 N N . TYR A 1 769 ? -9.001 7.554 10.199 1.00 93.94 769 TYR A N 1
ATOM 5964 C CA . TYR A 1 769 ? -9.309 6.478 11.140 1.00 93.94 769 TYR A CA 1
ATOM 5965 C C . TYR A 1 769 ? -9.584 5.162 10.404 1.00 93.94 769 TYR A C 1
ATOM 5967 O O . TYR A 1 769 ? -10.399 5.113 9.482 1.00 93.94 769 TYR A O 1
ATOM 5975 N N . LEU A 1 770 ? -8.838 4.104 10.752 1.00 91.50 770 LEU A N 1
ATOM 5976 C CA . LEU A 1 770 ? -8.965 2.747 10.190 1.00 91.50 770 LEU A CA 1
ATOM 5977 C C . LEU A 1 770 ? -9.060 2.697 8.648 1.00 91.50 770 LEU A C 1
ATOM 5979 O O . LEU A 1 770 ? -9.788 1.906 8.061 1.00 91.50 770 LEU A O 1
ATOM 5983 N N . GLY A 1 771 ? -8.309 3.569 7.964 1.00 90.12 771 GLY A N 1
ATOM 5984 C CA . GLY A 1 771 ? -8.244 3.620 6.497 1.00 90.12 771 GLY A CA 1
ATOM 5985 C C . GLY A 1 771 ? -9.282 4.520 5.815 1.00 90.12 771 GLY A C 1
ATOM 5986 O O . GLY A 1 771 ? -9.127 4.796 4.622 1.00 90.12 771 GLY A O 1
ATOM 5987 N N . ILE A 1 772 ? -10.266 5.043 6.548 1.00 93.81 772 ILE A N 1
ATOM 5988 C CA . ILE A 1 772 ? -11.253 6.009 6.052 1.00 93.81 772 ILE A CA 1
ATOM 5989 C C . ILE A 1 772 ? -10.869 7.416 6.520 1.00 93.81 772 ILE A C 1
ATOM 5991 O O . ILE A 1 772 ? -10.331 7.600 7.608 1.00 93.81 772 ILE A O 1
ATOM 5995 N N . HIS A 1 773 ? -11.095 8.410 5.662 1.00 94.56 773 HIS A N 1
ATOM 5996 C CA . HIS A 1 773 ? -10.901 9.813 6.026 1.00 94.56 773 HIS A CA 1
ATOM 5997 C C . HIS A 1 773 ? -12.256 10.382 6.437 1.00 94.56 773 HIS A C 1
ATOM 5999 O O . HIS A 1 773 ? -13.176 10.405 5.620 1.00 94.56 773 HIS A O 1
ATOM 6005 N N . ILE A 1 774 ? -12.380 10.768 7.703 1.00 94.88 774 ILE A N 1
ATOM 6006 C CA . ILE A 1 774 ? -13.620 11.275 8.292 1.00 94.88 774 ILE A CA 1
ATOM 6007 C C . ILE A 1 774 ? -13.490 12.792 8.387 1.00 94.88 774 ILE A C 1
ATOM 6009 O O . ILE A 1 774 ? -12.567 13.291 9.030 1.00 94.88 774 ILE A O 1
ATOM 6013 N N . ASP A 1 775 ? -14.391 13.520 7.732 1.00 93.12 775 ASP A N 1
ATOM 6014 C CA . ASP A 1 775 ? -14.458 14.980 7.783 1.00 93.12 775 ASP A CA 1
ATOM 6015 C C . ASP A 1 775 ? -15.453 15.472 8.843 1.00 93.12 775 ASP A C 1
ATOM 6017 O O . ASP A 1 775 ? -16.407 14.779 9.203 1.00 93.12 775 ASP A O 1
ATOM 6021 N N . SER A 1 776 ? -15.276 16.716 9.295 1.00 91.81 776 SER A N 1
ATOM 6022 C CA . SER A 1 776 ? -16.091 17.351 10.346 1.00 91.81 776 SER A CA 1
ATOM 6023 C C . SER A 1 776 ? -17.586 17.451 10.017 1.00 91.81 776 SER A C 1
ATOM 6025 O O . SER A 1 776 ? -18.404 17.713 10.903 1.00 91.81 776 SER A O 1
ATOM 6027 N N . ARG A 1 777 ? -17.960 17.252 8.745 1.00 89.31 777 ARG A N 1
ATOM 6028 C CA . ARG A 1 777 ? -19.334 17.304 8.230 1.00 89.31 777 ARG A CA 1
ATOM 6029 C C . ARG A 1 777 ? -19.877 15.940 7.796 1.00 89.31 777 ARG A C 1
ATOM 6031 O O . ARG A 1 777 ? -21.028 15.889 7.367 1.00 89.31 777 ARG A O 1
ATOM 6038 N N . LEU A 1 778 ? -19.088 14.867 7.893 1.00 91.44 778 LEU A N 1
ATOM 6039 C CA . LEU A 1 778 ? -19.435 13.519 7.427 1.00 91.44 778 LEU A CA 1
ATOM 6040 C C . LEU A 1 778 ? -19.879 13.472 5.945 1.00 91.44 778 LEU A C 1
ATOM 6042 O O . LEU A 1 778 ? -20.818 12.752 5.587 1.00 91.44 778 LEU A O 1
ATOM 6046 N N . ARG A 1 779 ? -19.232 14.262 5.076 1.00 90.69 779 ARG A N 1
ATOM 6047 C CA . ARG A 1 779 ? -19.486 14.311 3.621 1.00 90.69 779 ARG A CA 1
ATOM 6048 C C . ARG A 1 779 ? -18.649 13.312 2.823 1.00 90.69 779 ARG A C 1
ATOM 6050 O O . ARG A 1 779 ? -19.066 12.932 1.733 1.00 90.69 779 ARG A O 1
ATOM 6057 N N . PHE A 1 780 ? -17.496 12.902 3.345 1.00 93.25 780 PHE A N 1
ATOM 6058 C CA . PHE A 1 780 ? -16.525 11.967 2.767 1.00 93.25 780 PHE A CA 1
ATOM 6059 C C . PHE A 1 780 ? -16.006 12.342 1.364 1.00 93.25 780 PHE A C 1
ATOM 6061 O O . PHE A 1 780 ? -15.495 11.487 0.636 1.00 93.25 780 PHE A O 1
ATOM 6068 N N . ASP A 1 781 ? -16.072 13.617 0.975 1.00 91.19 781 ASP A N 1
ATOM 6069 C CA . ASP A 1 781 ? -15.561 14.100 -0.313 1.00 91.19 781 ASP A CA 1
ATOM 6070 C C . ASP A 1 781 ? -14.033 13.961 -0.399 1.00 91.19 781 ASP A C 1
ATOM 6072 O O . ASP A 1 781 ? -13.496 13.458 -1.390 1.00 91.19 781 ASP A O 1
ATOM 6076 N N . GLN A 1 782 ? -13.329 14.301 0.686 1.00 92.00 782 GLN A N 1
ATOM 6077 C CA . GLN A 1 782 ? -11.883 14.105 0.789 1.00 92.00 782 GLN A CA 1
ATOM 6078 C C . GLN A 1 782 ? -11.494 12.621 0.718 1.00 92.00 782 GLN A C 1
ATOM 6080 O O . GLN A 1 782 ? -10.500 12.281 0.071 1.00 92.00 782 GLN A O 1
ATOM 6085 N N . HIS A 1 783 ? -12.285 11.732 1.332 1.00 94.56 783 HIS A N 1
ATOM 6086 C CA . HIS A 1 783 ? -12.062 10.289 1.255 1.00 94.56 783 HIS A CA 1
ATOM 6087 C C . HIS A 1 783 ? -12.168 9.784 -0.187 1.00 94.56 783 HIS A C 1
ATOM 6089 O O . HIS A 1 783 ? -11.235 9.146 -0.679 1.00 94.56 783 HIS A O 1
ATOM 6095 N N . LEU A 1 784 ? -13.260 10.123 -0.883 1.00 93.50 784 LEU A N 1
ATOM 6096 C CA . LEU A 1 784 ? -13.476 9.713 -2.270 1.00 93.50 784 LEU A CA 1
ATOM 6097 C C . LEU A 1 784 ? -12.377 10.226 -3.200 1.00 93.50 784 LEU A C 1
ATOM 6099 O O . LEU A 1 784 ? -11.921 9.465 -4.055 1.00 93.50 784 LEU A O 1
ATOM 6103 N N . ARG A 1 785 ? -11.891 11.458 -3.007 1.00 93.19 785 ARG A N 1
ATOM 6104 C CA . ARG A 1 785 ? -10.765 12.000 -3.783 1.00 93.19 785 ARG A CA 1
ATOM 6105 C C . ARG A 1 785 ? -9.499 11.154 -3.610 1.00 93.19 785 ARG A C 1
ATOM 6107 O O . ARG A 1 785 ? -8.945 10.668 -4.595 1.00 93.19 785 ARG A O 1
ATOM 6114 N N . ILE A 1 786 ? -9.083 10.909 -2.365 1.00 93.25 786 ILE A N 1
ATOM 6115 C CA . ILE A 1 786 ? -7.858 10.152 -2.042 1.00 93.25 786 ILE A CA 1
ATOM 6116 C C . ILE A 1 786 ? -7.938 8.712 -2.570 1.00 93.25 786 ILE A C 1
ATOM 6118 O O . ILE A 1 786 ? -6.982 8.190 -3.154 1.00 93.25 786 ILE A O 1
ATOM 6122 N N . VAL A 1 787 ? -9.084 8.054 -2.379 1.00 94.31 787 VAL A N 1
ATOM 6123 C CA . VAL A 1 787 ? -9.302 6.678 -2.844 1.00 94.31 787 VAL A CA 1
ATOM 6124 C C . VAL A 1 787 ? -9.326 6.617 -4.374 1.00 94.31 787 VAL A C 1
ATOM 6126 O O . VAL A 1 787 ? -8.693 5.731 -4.951 1.00 94.31 787 VAL A O 1
ATOM 6129 N N . SER A 1 788 ? -9.961 7.587 -5.039 1.00 94.81 788 SER A N 1
ATOM 6130 C CA . SER A 1 788 ? -9.998 7.682 -6.504 1.00 94.81 788 SER A CA 1
ATOM 6131 C C . SER A 1 788 ? -8.608 7.894 -7.101 1.00 94.81 788 SER A C 1
ATOM 6133 O O . SER A 1 788 ? -8.256 7.232 -8.074 1.00 94.81 788 SER A O 1
ATOM 6135 N N . GLU A 1 789 ? -7.775 8.752 -6.510 1.00 94.25 789 GLU A N 1
ATOM 6136 C CA . GLU A 1 789 ? -6.388 8.963 -6.948 1.00 94.25 789 GLU A CA 1
ATOM 6137 C C . GLU A 1 789 ? -5.538 7.695 -6.795 1.00 94.25 789 GLU A C 1
ATOM 6139 O O . GLU A 1 789 ? -4.782 7.319 -7.699 1.00 94.25 789 GLU A O 1
ATOM 6144 N N . LYS A 1 790 ? -5.688 6.988 -5.667 1.00 92.25 790 LYS A N 1
ATOM 6145 C CA . LYS A 1 790 ? -5.011 5.706 -5.433 1.00 92.25 790 LYS A CA 1
ATOM 6146 C C . LYS A 1 790 ? -5.450 4.655 -6.455 1.00 92.25 790 LYS A C 1
ATOM 6148 O O . LYS A 1 790 ? -4.595 4.009 -7.064 1.00 92.25 790 LYS A O 1
ATOM 6153 N N . ALA A 1 791 ? -6.756 4.512 -6.669 1.00 94.62 791 ALA A N 1
ATOM 6154 C CA . ALA A 1 791 ? -7.333 3.589 -7.639 1.00 94.62 791 ALA A CA 1
ATOM 6155 C C . ALA A 1 791 ? -6.910 3.936 -9.077 1.00 94.62 791 ALA A C 1
ATOM 6157 O O . ALA A 1 791 ? -6.538 3.047 -9.836 1.00 94.62 791 ALA A O 1
ATOM 6158 N N . ALA A 1 792 ? -6.862 5.223 -9.437 1.00 94.75 792 ALA A N 1
ATOM 6159 C CA . ALA A 1 792 ? -6.419 5.696 -10.748 1.00 94.75 792 ALA A CA 1
ATOM 6160 C C . ALA A 1 792 ? -4.966 5.314 -11.047 1.00 94.75 792 ALA A C 1
ATOM 6162 O O . ALA A 1 792 ? -4.654 4.914 -12.170 1.00 94.75 792 ALA A O 1
ATOM 6163 N N . ARG A 1 793 ? -4.082 5.417 -10.047 1.00 93.19 793 ARG A N 1
ATOM 6164 C CA . ARG A 1 793 ? -2.670 5.033 -10.175 1.00 93.19 793 ARG A CA 1
ATOM 6165 C C . ARG A 1 793 ? -2.519 3.536 -10.437 1.00 93.19 793 ARG A C 1
ATOM 6167 O O . ARG A 1 793 ? -1.760 3.145 -11.321 1.00 93.19 793 ARG A O 1
ATOM 6174 N N . VAL A 1 794 ? -3.267 2.713 -9.700 1.00 92.69 794 VAL A N 1
ATOM 6175 C CA . VAL A 1 794 ? -3.276 1.252 -9.875 1.00 92.69 794 VAL A CA 1
ATOM 6176 C C . VAL A 1 794 ? -3.875 0.876 -11.230 1.00 92.69 794 VAL A C 1
ATOM 6178 O O . VAL A 1 794 ? -3.230 0.160 -11.991 1.00 92.69 794 VAL A O 1
ATOM 6181 N N . ALA A 1 795 ? -5.032 1.438 -11.589 1.00 92.31 795 ALA A N 1
ATOM 6182 C CA . ALA A 1 795 ? -5.675 1.223 -12.884 1.00 92.31 795 ALA A CA 1
ATOM 6183 C C . ALA A 1 795 ? -4.757 1.613 -14.056 1.00 92.31 795 ALA A C 1
ATOM 6185 O O . ALA A 1 795 ? -4.661 0.882 -15.036 1.00 92.31 795 ALA A O 1
ATOM 6186 N N . GLY A 1 796 ? -4.029 2.731 -13.950 1.00 91.69 796 GLY A N 1
ATOM 6187 C CA . GLY A 1 796 ? -3.047 3.152 -14.954 1.00 91.69 796 GLY A CA 1
ATOM 6188 C C . GLY A 1 796 ? -1.828 2.228 -15.051 1.00 91.69 796 GLY A C 1
ATOM 6189 O O . GLY A 1 796 ? -1.276 2.054 -16.136 1.00 91.69 796 GLY A O 1
ATOM 6190 N N . GLY A 1 797 ? -1.414 1.614 -13.939 1.00 90.50 797 GLY A N 1
ATOM 6191 C CA . GLY A 1 797 ? -0.381 0.578 -13.922 1.00 90.50 797 GLY A CA 1
ATOM 6192 C C . GLY A 1 797 ? -0.842 -0.703 -14.615 1.00 90.50 797 GLY A C 1
ATOM 6193 O O . GLY A 1 797 ? -0.169 -1.170 -15.532 1.00 90.50 797 GLY A O 1
ATOM 6194 N N . LEU A 1 798 ? -2.007 -1.225 -14.221 1.00 91.06 798 LEU A N 1
ATOM 6195 C CA . LEU A 1 798 ? -2.592 -2.453 -14.773 1.00 91.06 798 LEU A CA 1
ATOM 6196 C C . LEU A 1 798 ? -2.980 -2.296 -16.250 1.00 91.06 798 LEU A C 1
ATOM 6198 O O . LEU A 1 798 ? -2.809 -3.218 -17.038 1.00 91.06 798 LEU A O 1
ATOM 6202 N N . ALA A 1 799 ? -3.402 -1.103 -16.676 1.00 89.00 799 ALA A N 1
ATOM 6203 C CA . ALA A 1 799 ? -3.686 -0.815 -18.082 1.00 89.00 799 ALA A CA 1
ATOM 6204 C C . ALA A 1 799 ? -2.485 -1.061 -19.014 1.00 89.00 799 ALA A C 1
ATOM 6206 O O . ALA A 1 799 ? -2.685 -1.276 -20.207 1.00 89.00 799 ALA A O 1
ATOM 6207 N N . LYS A 1 800 ? -1.246 -1.047 -18.499 1.00 87.25 800 LYS A N 1
ATOM 6208 C CA . LYS A 1 800 ? -0.048 -1.336 -19.302 1.00 87.25 800 LYS A CA 1
ATOM 6209 C C . LYS A 1 800 ? 0.017 -2.794 -19.737 1.00 87.25 800 LYS A C 1
ATOM 6211 O O . LYS A 1 800 ? 0.522 -3.039 -20.817 1.00 87.25 800 LYS A O 1
ATOM 6216 N N . ILE A 1 801 ? -0.496 -3.728 -18.938 1.00 88.38 801 ILE A N 1
ATOM 6217 C CA . ILE A 1 801 ? -0.521 -5.165 -19.259 1.00 88.38 801 ILE A CA 1
ATOM 6218 C C . ILE A 1 801 ? -1.851 -5.606 -19.896 1.00 88.38 801 ILE A C 1
ATOM 6220 O O . ILE A 1 801 ? -2.017 -6.775 -20.215 1.00 88.38 801 ILE A O 1
ATOM 6224 N N . MET A 1 802 ? -2.775 -4.664 -20.130 1.00 88.50 802 MET A N 1
ATOM 6225 C CA . MET A 1 802 ? -4.062 -4.869 -20.810 1.00 88.50 802 MET A CA 1
ATOM 6226 C C . MET A 1 802 ? -4.174 -3.964 -22.054 1.00 88.50 802 MET A C 1
ATOM 6228 O O . MET A 1 802 ? -4.938 -2.987 -22.048 1.00 88.50 802 MET A O 1
ATOM 6232 N N . PRO A 1 803 ? -3.386 -4.215 -23.119 1.00 84.94 803 PRO A N 1
ATOM 6233 C CA . PRO A 1 803 ? -3.481 -3.437 -24.353 1.00 84.94 803 PRO A CA 1
ATOM 6234 C C . PRO A 1 803 ? -4.873 -3.578 -24.990 1.00 84.94 803 PRO A C 1
ATOM 6236 O O . PRO A 1 803 ? -5.550 -4.584 -24.818 1.00 84.94 803 PRO A O 1
ATOM 6239 N N . ASN A 1 804 ? -5.336 -2.571 -25.736 1.00 82.88 804 ASN A N 1
ATOM 6240 C CA . ASN A 1 804 ? -6.659 -2.643 -26.383 1.00 82.88 804 ASN A CA 1
ATOM 6241 C C . ASN A 1 804 ? -6.690 -3.613 -27.578 1.00 82.88 804 ASN A C 1
ATOM 6243 O O . ASN A 1 804 ? -7.759 -4.039 -27.988 1.00 82.88 804 ASN A O 1
ATOM 6247 N N . THR A 1 805 ? -5.531 -3.937 -28.145 1.00 77.94 805 THR A N 1
ATOM 6248 C CA . THR A 1 805 ? -5.366 -4.908 -29.232 1.00 77.94 805 THR A CA 1
ATOM 6249 C C . THR A 1 805 ? -4.440 -6.014 -28.757 1.00 77.94 805 THR A C 1
ATOM 6251 O O . THR A 1 805 ? -3.314 -5.717 -28.350 1.00 77.94 805 THR A O 1
ATOM 6254 N N . GLY A 1 806 ? -4.911 -7.261 -28.826 1.00 71.62 806 GLY A N 1
ATOM 6255 C CA . GLY A 1 806 ? -4.226 -8.430 -28.264 1.00 71.62 806 GLY A CA 1
ATOM 6256 C C . GLY A 1 806 ? -4.190 -8.440 -26.729 1.00 71.62 806 GLY A C 1
ATOM 6257 O O . GLY A 1 806 ? -4.758 -7.562 -26.074 1.00 71.62 806 GLY A O 1
ATOM 6258 N N . GLY A 1 807 ? -3.496 -9.425 -26.155 1.00 81.06 807 GLY A N 1
ATOM 6259 C CA . GLY A 1 807 ? -3.270 -9.555 -24.715 1.00 81.06 807 GLY A CA 1
ATOM 6260 C C . GLY A 1 807 ? -4.331 -10.390 -23.979 1.00 81.06 807 GLY A C 1
ATOM 6261 O O . GLY A 1 807 ? -4.978 -11.242 -24.587 1.00 81.06 807 GLY A O 1
ATOM 6262 N N . PRO A 1 808 ? -4.538 -10.148 -22.669 1.00 85.19 808 PRO A N 1
ATOM 6263 C CA . PRO A 1 808 ? -5.342 -11.030 -21.822 1.00 85.19 808 PRO A CA 1
ATOM 6264 C C . PRO A 1 808 ? -6.814 -11.110 -22.249 1.00 85.19 808 PRO A C 1
ATOM 6266 O O . PRO A 1 808 ? -7.373 -10.110 -22.718 1.00 85.19 808 PRO A O 1
ATOM 6269 N N . ARG A 1 809 ? -7.456 -12.260 -22.006 1.00 85.06 809 ARG A N 1
ATOM 6270 C CA . ARG A 1 809 ? -8.901 -12.492 -22.197 1.00 85.06 809 ARG A CA 1
ATOM 6271 C C . ARG A 1 809 ? -9.735 -11.539 -21.333 1.00 85.06 809 ARG A C 1
ATOM 6273 O O . ARG A 1 809 ? -9.287 -11.112 -20.266 1.00 85.06 809 ARG A O 1
ATOM 6280 N N . SER A 1 810 ? -10.961 -11.234 -21.764 1.00 81.94 810 SER A N 1
ATOM 6281 C CA . SER A 1 810 ? -11.889 -10.333 -21.054 1.00 81.94 810 SER A CA 1
ATOM 6282 C C . SER A 1 810 ? -12.095 -10.729 -19.587 1.00 81.94 810 SER A C 1
ATOM 6284 O O . SER A 1 810 ? -11.977 -9.870 -18.717 1.00 81.94 810 SER A O 1
ATOM 6286 N N . SER A 1 811 ? -12.262 -12.024 -19.298 1.00 82.75 811 SER A N 1
ATOM 6287 C CA . SER A 1 811 ? -12.404 -12.554 -17.931 1.00 82.75 811 SER A CA 1
ATOM 6288 C C . SER A 1 811 ? -11.206 -12.227 -17.030 1.00 82.75 811 SER A C 1
ATOM 6290 O O . SER A 1 811 ? -11.360 -11.840 -15.873 1.00 82.75 811 SER A O 1
ATOM 6292 N N . ARG A 1 812 ? -9.979 -12.296 -17.559 1.00 85.75 812 ARG A N 1
ATOM 6293 C CA . ARG A 1 812 ? -8.766 -11.936 -16.804 1.00 85.75 812 ARG A CA 1
ATOM 6294 C C . ARG A 1 812 ? -8.645 -10.430 -16.596 1.00 85.75 812 ARG A C 1
ATOM 6296 O O . ARG A 1 812 ? -8.193 -9.980 -15.544 1.00 85.75 812 ARG A O 1
ATOM 6303 N N . ARG A 1 813 ? -9.081 -9.634 -17.574 1.00 88.00 813 ARG A N 1
ATOM 6304 C CA . ARG A 1 813 ? -9.142 -8.170 -17.439 1.00 88.00 813 ARG A CA 1
ATOM 6305 C C . ARG A 1 813 ? -10.163 -7.743 -16.389 1.00 88.00 813 ARG A C 1
ATOM 6307 O O . ARG A 1 813 ? -9.903 -6.790 -15.657 1.00 88.00 813 ARG A O 1
ATOM 6314 N N . GLU A 1 814 ? -11.288 -8.447 -16.295 1.00 86.44 814 GLU A N 1
ATOM 6315 C CA . GLU A 1 814 ? -12.304 -8.229 -15.262 1.00 86.44 814 GLU A CA 1
ATOM 6316 C C . GLU A 1 814 ? -11.732 -8.458 -13.855 1.00 86.44 814 GLU A C 1
ATOM 6318 O O . GLU A 1 814 ? -11.891 -7.601 -12.984 1.00 86.44 814 GLU A O 1
ATOM 6323 N N . LEU A 1 815 ? -10.937 -9.517 -13.648 1.00 87.75 815 LEU A N 1
ATOM 6324 C CA . LEU A 1 815 ? -10.240 -9.746 -12.372 1.00 87.75 815 LEU A CA 1
ATOM 6325 C C . LEU A 1 815 ? -9.342 -8.562 -11.968 1.00 87.75 815 LEU A C 1
ATOM 6327 O O . LEU A 1 815 ? -9.302 -8.171 -10.799 1.00 87.75 815 LEU A O 1
ATOM 6331 N N . TYR A 1 816 ? -8.654 -7.929 -12.921 1.00 88.56 816 TYR A N 1
ATOM 6332 C CA . TYR A 1 816 ? -7.887 -6.707 -12.655 1.00 88.56 816 TYR A CA 1
ATOM 6333 C C . TYR A 1 816 ? -8.761 -5.473 -12.419 1.00 88.56 816 TYR A C 1
ATOM 6335 O O . TYR A 1 816 ? -8.372 -4.605 -11.630 1.00 88.56 816 TYR A O 1
ATOM 6343 N N . ALA A 1 817 ? -9.940 -5.382 -13.036 1.00 87.75 817 ALA A N 1
ATOM 6344 C CA . ALA A 1 817 ? -10.916 -4.353 -12.690 1.00 87.75 817 ALA A CA 1
ATOM 6345 C C . ALA A 1 817 ? -11.387 -4.511 -11.233 1.00 87.75 817 ALA A C 1
ATOM 6347 O O . ALA A 1 817 ? -11.418 -3.520 -10.504 1.00 87.75 817 ALA A O 1
ATOM 6348 N N . HIS A 1 818 ? -11.578 -5.739 -10.742 1.00 89.19 818 HIS A N 1
ATOM 6349 C CA . HIS A 1 818 ? -11.915 -5.984 -9.336 1.00 89.19 818 HIS A CA 1
ATOM 6350 C C . HIS A 1 818 ? -10.840 -5.530 -8.340 1.00 89.19 818 HIS A C 1
ATOM 6352 O O . HIS A 1 818 ? -11.168 -5.157 -7.210 1.00 89.19 818 HIS A O 1
ATOM 6358 N N . VAL A 1 819 ? -9.562 -5.466 -8.735 1.00 90.75 819 VAL A N 1
ATOM 6359 C CA . VAL A 1 819 ? -8.521 -4.827 -7.906 1.00 90.75 819 VAL A CA 1
ATOM 6360 C C . VAL A 1 819 ? -8.833 -3.343 -7.713 1.00 90.75 819 VAL A C 1
ATOM 6362 O O . VAL A 1 819 ? -8.714 -2.822 -6.603 1.00 90.75 819 VAL A O 1
ATOM 6365 N N . VAL A 1 820 ? -9.274 -2.659 -8.768 1.00 92.00 820 VAL A N 1
ATOM 6366 C CA . VAL A 1 820 ? -9.699 -1.254 -8.707 1.00 92.00 820 VAL A CA 1
ATOM 6367 C C . VAL A 1 820 ? -10.960 -1.120 -7.848 1.00 92.00 820 VAL A C 1
ATOM 6369 O O . VAL A 1 820 ? -11.000 -0.257 -6.968 1.00 92.00 820 VAL A O 1
ATOM 6372 N N . ASP A 1 821 ? -11.934 -2.016 -8.019 1.00 91.06 821 ASP A N 1
ATOM 6373 C CA . ASP A 1 821 ? -13.169 -2.048 -7.224 1.00 91.06 821 ASP A CA 1
ATOM 6374 C C . ASP A 1 821 ? -12.880 -2.244 -5.738 1.00 91.06 821 ASP A C 1
ATOM 6376 O O . ASP A 1 821 ? -13.487 -1.591 -4.893 1.00 91.06 821 ASP A O 1
ATOM 6380 N N . SER A 1 822 ? -11.925 -3.115 -5.398 1.00 91.12 822 SER A N 1
ATOM 6381 C CA . SER A 1 822 ? -11.534 -3.387 -4.012 1.00 91.12 822 SER A CA 1
ATOM 6382 C C . SER A 1 822 ? -11.021 -2.131 -3.302 1.00 91.12 822 SER A C 1
ATOM 6384 O O . SER A 1 822 ? -11.319 -1.924 -2.125 1.00 91.12 822 SER A O 1
ATOM 6386 N N . ILE A 1 823 ? -10.315 -1.260 -4.033 1.00 93.12 823 ILE A N 1
ATOM 6387 C CA . ILE A 1 823 ? -9.821 0.023 -3.531 1.00 93.12 823 ILE A CA 1
ATOM 6388 C C . ILE A 1 823 ? -10.986 1.004 -3.399 1.00 93.12 823 ILE A C 1
ATOM 6390 O O . ILE A 1 823 ? -11.142 1.609 -2.342 1.00 93.12 823 ILE A O 1
ATOM 6394 N N . LEU A 1 824 ? -11.798 1.148 -4.453 1.00 93.56 824 LEU A N 1
ATOM 6395 C CA . LEU A 1 824 ? -12.901 2.113 -4.505 1.00 93.56 824 LEU A CA 1
ATOM 6396 C C . LEU A 1 824 ? -14.022 1.806 -3.511 1.00 93.56 824 LEU A C 1
ATOM 6398 O O . LEU A 1 824 ? -14.656 2.731 -3.027 1.00 93.56 824 LEU A O 1
ATOM 6402 N N . LEU A 1 825 ? -14.280 0.532 -3.219 1.00 93.00 825 LEU A N 1
ATOM 6403 C CA . LEU A 1 825 ? -15.406 0.083 -2.399 1.00 93.00 825 LEU A CA 1
ATOM 6404 C C . LEU A 1 825 ? -15.008 -0.272 -0.953 1.00 93.00 825 LEU A C 1
ATOM 6406 O O . LEU A 1 825 ? -15.833 -0.813 -0.206 1.00 93.00 825 LEU A O 1
ATOM 6410 N N . TYR A 1 826 ? -13.758 -0.025 -0.548 1.00 92.88 826 TYR A N 1
ATOM 6411 C CA . TYR A 1 826 ? -13.342 -0.200 0.844 1.00 92.88 826 TYR A CA 1
ATOM 6412 C C . TYR A 1 826 ? -14.125 0.758 1.751 1.00 92.88 826 TYR A C 1
ATOM 6414 O O . TYR A 1 826 ? -14.189 1.954 1.482 1.00 92.88 826 TYR A O 1
ATOM 6422 N N . GLY A 1 827 ? -14.744 0.239 2.815 1.00 90.56 827 GLY A N 1
ATOM 6423 C CA . GLY A 1 827 ? -15.542 1.055 3.735 1.00 90.56 827 GLY A CA 1
ATOM 6424 C C . GLY A 1 827 ? -16.862 1.586 3.160 1.00 90.56 827 GLY A C 1
ATOM 6425 O O . GLY A 1 827 ? -17.458 2.466 3.768 1.00 90.56 827 GLY A O 1
ATOM 6426 N N . ALA A 1 828 ? -17.333 1.065 2.018 1.00 92.69 828 ALA A N 1
ATOM 6427 C CA . ALA A 1 828 ? -18.542 1.535 1.327 1.00 92.69 828 ALA A CA 1
ATOM 6428 C C . ALA A 1 828 ? -19.785 1.766 2.216 1.00 92.69 828 ALA A C 1
ATOM 6430 O O . ALA A 1 828 ? -20.440 2.792 2.021 1.00 92.69 828 ALA A O 1
ATOM 6431 N N . PRO A 1 829 ? -20.117 0.898 3.200 1.00 90.94 829 PRO A N 1
ATOM 6432 C CA . PRO A 1 829 ? -21.246 1.145 4.102 1.00 90.94 829 PRO A CA 1
ATOM 6433 C C . PRO A 1 829 ? -21.154 2.479 4.862 1.00 90.94 829 PRO A C 1
ATOM 6435 O O . PRO A 1 829 ? -22.171 3.139 5.053 1.00 90.94 829 PRO A O 1
ATOM 6438 N N . ILE A 1 830 ? -19.938 2.910 5.208 1.00 92.44 830 ILE A N 1
ATOM 6439 C CA . ILE A 1 830 ? -19.671 4.111 6.003 1.00 92.44 830 ILE A CA 1
ATOM 6440 C C . ILE A 1 830 ? -19.920 5.395 5.204 1.00 92.44 830 ILE A C 1
ATOM 6442 O O . ILE A 1 830 ? -20.690 6.268 5.611 1.00 92.44 830 ILE A O 1
ATOM 6446 N N . TRP A 1 831 ? -19.265 5.516 4.047 1.00 92.44 831 TRP A N 1
ATOM 6447 C CA . TRP A 1 831 ? -19.270 6.741 3.241 1.00 92.44 831 TRP A CA 1
ATOM 6448 C C . TRP A 1 831 ? -20.379 6.770 2.186 1.00 92.44 831 TRP A C 1
ATOM 6450 O O . TRP A 1 831 ? -20.442 7.706 1.389 1.00 92.44 831 TRP A O 1
ATOM 6460 N N . ARG A 1 832 ? -21.300 5.793 2.186 1.00 91.50 832 ARG A N 1
ATOM 6461 C CA . ARG A 1 832 ? -22.439 5.715 1.254 1.00 91.50 832 ARG A CA 1
ATOM 6462 C C . ARG A 1 832 ? -23.189 7.040 1.104 1.00 91.50 832 ARG A C 1
ATOM 6464 O O . ARG A 1 832 ? -23.636 7.354 0.005 1.00 91.50 832 ARG A O 1
ATOM 6471 N N . CYS A 1 833 ? -23.326 7.838 2.164 1.00 87.69 833 CYS A N 1
ATOM 6472 C CA . CYS A 1 833 ? -23.992 9.144 2.098 1.00 87.69 833 CYS A CA 1
ATOM 6473 C C . CYS A 1 833 ? -23.381 10.093 1.051 1.00 87.69 833 CYS A C 1
ATOM 6475 O O . CYS A 1 833 ? -24.122 10.877 0.459 1.00 87.69 833 CYS A O 1
ATOM 6477 N N . ALA A 1 834 ? -22.083 9.977 0.756 1.00 88.56 834 ALA A N 1
ATOM 6478 C CA . ALA A 1 834 ? -21.393 10.777 -0.254 1.00 88.56 834 ALA A CA 1
ATOM 6479 C C . ALA A 1 834 ? -21.906 10.517 -1.678 1.00 88.56 834 ALA A C 1
ATOM 6481 O O . ALA A 1 834 ? -21.818 11.394 -2.536 1.00 88.56 834 ALA A O 1
ATOM 6482 N N . THR A 1 835 ? -22.492 9.339 -1.927 1.00 87.62 835 THR A N 1
ATOM 6483 C CA . THR A 1 835 ? -23.077 8.983 -3.231 1.00 87.62 835 THR A CA 1
ATOM 6484 C C . THR A 1 835 ? -24.317 9.805 -3.579 1.00 87.62 835 THR A C 1
ATOM 6486 O O . THR A 1 835 ? -24.647 9.924 -4.755 1.00 87.62 835 THR A O 1
ATOM 6489 N N . LYS A 1 836 ? -24.964 10.436 -2.585 1.00 86.81 836 LYS A N 1
ATOM 6490 C CA . LYS A 1 836 ? -26.100 11.348 -2.802 1.00 86.81 836 LYS A CA 1
ATOM 6491 C C . LYS A 1 836 ? -25.695 12.604 -3.577 1.00 86.81 836 LYS A C 1
ATOM 6493 O O . LYS A 1 836 ? -26.519 13.191 -4.271 1.00 86.81 836 LYS A O 1
ATOM 6498 N N . THR A 1 837 ? -24.430 13.015 -3.473 1.00 88.38 837 THR A N 1
ATOM 6499 C CA . THR A 1 837 ? -23.903 14.183 -4.180 1.00 88.38 837 THR A CA 1
ATOM 6500 C C . THR A 1 837 ? -23.187 13.737 -5.447 1.00 88.38 837 THR A C 1
ATOM 6502 O O . THR A 1 837 ? -22.061 13.234 -5.405 1.00 88.38 837 THR A O 1
ATOM 6505 N N . GLN A 1 838 ? -23.804 13.993 -6.603 1.00 85.69 838 GLN A N 1
ATOM 6506 C CA . GLN A 1 838 ? -23.297 13.508 -7.889 1.00 85.69 838 GLN A CA 1
ATOM 6507 C C . GLN A 1 838 ? -21.857 13.967 -8.194 1.00 85.69 838 GLN A C 1
ATOM 6509 O O . GLN A 1 838 ? -21.082 13.227 -8.796 1.00 85.69 838 GLN A O 1
ATOM 6514 N N . ALA A 1 839 ? -21.468 15.173 -7.769 1.00 86.81 839 ALA A N 1
ATOM 6515 C CA . ALA A 1 839 ? -20.116 15.690 -7.985 1.00 86.81 839 ALA A CA 1
ATOM 6516 C C . ALA A 1 839 ? -19.026 14.830 -7.315 1.00 86.81 839 ALA A C 1
ATOM 6518 O O . ALA A 1 839 ? -17.941 14.683 -7.876 1.00 86.81 839 ALA A O 1
ATOM 6519 N N . TYR A 1 840 ? -19.315 14.241 -6.150 1.00 88.12 840 TYR A N 1
ATOM 6520 C CA . TYR A 1 840 ? -18.339 13.461 -5.385 1.00 88.12 840 TYR A CA 1
ATOM 6521 C C . TYR A 1 840 ? -18.134 12.080 -6.006 1.00 88.12 840 TYR A C 1
ATOM 6523 O O . TYR A 1 840 ? -17.003 11.666 -6.262 1.00 88.12 840 TYR A O 1
ATOM 6531 N N . ILE A 1 841 ? -19.228 11.389 -6.335 1.00 88.88 841 ILE A N 1
ATOM 6532 C CA . ILE A 1 841 ? -19.162 10.039 -6.904 1.00 88.88 841 ILE A CA 1
ATOM 6533 C C . ILE A 1 841 ? -18.633 10.016 -8.345 1.00 88.88 841 ILE A C 1
ATOM 6535 O O . ILE A 1 841 ? -17.949 9.064 -8.719 1.00 88.88 841 ILE A O 1
ATOM 6539 N N . ARG A 1 842 ? -18.853 11.080 -9.137 1.00 89.62 842 ARG A N 1
ATOM 6540 C CA . ARG A 1 842 ? -18.349 11.182 -10.523 1.00 89.62 842 ARG A CA 1
ATOM 6541 C C . ARG A 1 842 ? -16.836 10.980 -10.626 1.00 89.62 842 ARG A C 1
ATOM 6543 O O . ARG A 1 842 ? -16.368 10.418 -11.615 1.00 89.62 842 ARG A O 1
ATOM 6550 N N . GLN A 1 843 ? -16.073 11.411 -9.619 1.00 88.81 843 GLN A N 1
ATOM 6551 C CA . GLN A 1 843 ? -14.619 11.222 -9.585 1.00 88.81 843 GLN A CA 1
ATOM 6552 C C . GLN A 1 843 ? -14.255 9.733 -9.508 1.00 88.81 843 GLN A C 1
ATOM 6554 O O . GLN A 1 843 ? -13.438 9.254 -10.297 1.00 88.81 843 GLN A O 1
ATOM 6559 N N . ALA A 1 844 ? -14.918 8.989 -8.623 1.00 91.56 844 ALA A N 1
ATOM 6560 C CA . ALA A 1 844 ? -14.720 7.553 -8.462 1.00 91.56 844 ALA A CA 1
ATOM 6561 C C . ALA A 1 844 ? -15.263 6.761 -9.667 1.00 91.56 844 ALA A C 1
ATOM 6563 O O . ALA A 1 844 ? -14.584 5.870 -10.181 1.00 91.56 844 ALA A O 1
ATOM 6564 N N . GLU A 1 845 ? -16.433 7.137 -10.196 1.00 91.81 845 GLU A N 1
ATOM 6565 C CA . GLU A 1 845 ? -17.017 6.535 -11.403 1.00 91.81 845 GLU A CA 1
ATOM 6566 C C . GLU A 1 845 ? -16.134 6.728 -12.641 1.00 91.81 845 GLU A C 1
ATOM 6568 O O . GLU A 1 845 ? -16.053 5.833 -13.477 1.00 91.81 845 GLU A O 1
ATOM 6573 N N . ALA A 1 846 ? -15.426 7.854 -12.772 1.00 91.62 846 ALA A N 1
ATOM 6574 C CA . ALA A 1 846 ? -14.482 8.057 -13.871 1.00 91.62 846 ALA A CA 1
ATOM 6575 C C . ALA A 1 846 ? -13.290 7.083 -13.811 1.00 91.62 846 ALA A C 1
ATOM 6577 O O . ALA A 1 846 ? -12.779 6.653 -14.848 1.00 91.62 846 ALA A O 1
ATOM 6578 N N . VAL A 1 847 ? -12.832 6.713 -12.610 1.00 93.69 847 VAL A N 1
ATOM 6579 C CA . VAL A 1 847 ? -11.783 5.697 -12.426 1.00 93.69 847 VAL A CA 1
ATOM 6580 C C . VAL A 1 847 ? -12.331 4.303 -12.715 1.00 93.69 847 VAL A C 1
ATOM 6582 O O . VAL A 1 847 ? -11.733 3.572 -13.503 1.00 93.69 847 VAL A O 1
ATOM 6585 N N . HIS A 1 848 ? -13.487 3.976 -12.139 1.00 93.31 848 HIS A N 1
ATOM 6586 C CA . HIS A 1 848 ? -14.175 2.702 -12.332 1.00 93.31 848 HIS A CA 1
ATOM 6587 C C . HIS A 1 848 ? -14.473 2.436 -13.816 1.00 93.31 848 HIS A C 1
ATOM 6589 O O . HIS A 1 848 ? -14.107 1.394 -14.359 1.00 93.31 848 HIS A O 1
ATOM 6595 N N . ARG A 1 849 ? -15.003 3.437 -14.531 1.00 91.75 849 ARG A N 1
ATOM 6596 C CA . ARG A 1 849 ? -15.229 3.364 -15.979 1.00 91.75 849 ARG A CA 1
ATOM 6597 C C . ARG A 1 849 ? -13.942 3.121 -16.759 1.00 91.75 849 ARG A C 1
ATOM 6599 O O . ARG A 1 849 ? -13.958 2.354 -17.713 1.00 91.75 849 ARG A O 1
ATOM 6606 N N . ARG A 1 850 ? -12.820 3.753 -16.396 1.00 91.06 850 ARG A N 1
ATOM 6607 C CA . ARG A 1 850 ? -11.537 3.503 -17.080 1.00 91.06 850 ARG A CA 1
ATOM 6608 C C . ARG A 1 850 ? -11.071 2.059 -16.925 1.00 91.06 850 ARG A C 1
ATOM 6610 O O . ARG A 1 850 ? -10.478 1.545 -17.866 1.00 91.06 850 ARG A O 1
ATOM 6617 N N . ALA A 1 851 ? -11.336 1.423 -15.784 1.00 91.44 851 ALA A N 1
ATOM 6618 C CA . ALA A 1 851 ? -11.076 -0.002 -15.604 1.00 91.44 851 ALA A CA 1
ATOM 6619 C C . ALA A 1 851 ? -12.005 -0.842 -16.498 1.00 91.44 851 ALA A C 1
ATOM 6621 O O . ALA A 1 851 ? -11.515 -1.654 -17.276 1.00 91.44 851 ALA A O 1
ATOM 6622 N N . CYS A 1 852 ? -13.311 -0.555 -16.499 1.00 90.62 852 CYS A N 1
ATOM 6623 C CA . CYS A 1 852 ? -14.294 -1.250 -17.341 1.00 90.62 852 CYS A CA 1
ATOM 6624 C C . CYS A 1 852 ? -13.998 -1.112 -18.847 1.00 90.62 852 CYS A C 1
ATOM 6626 O O . CYS A 1 852 ? -14.071 -2.088 -19.585 1.00 90.62 852 CYS A O 1
ATOM 6628 N N . LEU A 1 853 ? -13.562 0.068 -19.309 1.00 90.06 853 LEU A N 1
ATOM 6629 C CA . LEU A 1 853 ? -13.112 0.269 -20.693 1.00 90.06 853 LEU A CA 1
ATOM 6630 C C . LEU A 1 853 ? -11.953 -0.662 -21.068 1.00 90.06 853 LEU A C 1
ATOM 6632 O O . LEU A 1 853 ? -11.846 -1.051 -22.226 1.00 90.06 853 LEU A O 1
ATOM 6636 N N . ARG A 1 854 ? -11.081 -1.024 -20.117 1.00 89.25 854 ARG A N 1
ATOM 6637 C CA . ARG A 1 854 ? -10.007 -1.992 -20.373 1.00 89.25 854 ARG A CA 1
ATOM 6638 C C . ARG A 1 854 ? -10.537 -3.410 -20.489 1.00 89.25 854 ARG A C 1
ATOM 6640 O O . ARG A 1 854 ? -10.057 -4.110 -21.376 1.00 89.25 854 ARG A O 1
ATOM 6647 N N . VAL A 1 855 ? -11.527 -3.785 -19.673 1.00 88.31 855 VAL A N 1
ATOM 6648 C CA . VAL A 1 855 ? -12.210 -5.090 -19.746 1.00 88.31 855 VAL A CA 1
ATOM 6649 C C . VAL A 1 855 ? -12.759 -5.330 -21.148 1.00 88.31 855 VAL A C 1
ATOM 6651 O O . VAL A 1 855 ? -12.434 -6.338 -21.766 1.00 88.31 855 VAL A O 1
ATOM 6654 N N . ILE A 1 856 ? -13.479 -4.349 -21.696 1.00 86.75 856 ILE A N 1
ATOM 6655 C CA . ILE A 1 856 ? -14.106 -4.451 -23.025 1.00 86.75 856 ILE A CA 1
ATOM 6656 C C . ILE A 1 856 ? -13.177 -4.048 -24.182 1.00 86.75 856 ILE A C 1
ATOM 6658 O O . ILE A 1 856 ? -13.610 -3.966 -25.329 1.00 86.75 856 ILE A O 1
ATOM 6662 N N . SER A 1 857 ? -11.909 -3.722 -23.901 1.00 85.62 857 SER A N 1
ATOM 6663 C CA . SER A 1 857 ? -10.957 -3.154 -24.878 1.00 85.62 857 SER A CA 1
ATOM 6664 C C . SER A 1 857 ? -11.488 -1.913 -25.622 1.00 85.62 857 SER A C 1
ATOM 6666 O O . SER A 1 857 ? -11.091 -1.603 -26.747 1.00 85.62 857 SER A O 1
ATOM 6668 N N . GLY A 1 858 ? -12.388 -1.177 -24.973 1.00 80.94 858 GLY A N 1
ATOM 6669 C CA . GLY A 1 858 ? -13.162 -0.085 -25.541 1.00 80.94 858 GLY A CA 1
ATOM 6670 C C . GLY A 1 858 ? -12.390 1.228 -25.634 1.00 80.94 858 GLY A C 1
ATOM 6671 O O . GLY A 1 858 ? -11.373 1.466 -24.970 1.00 80.94 858 GLY A O 1
ATOM 6672 N N . ARG A 1 859 ? -12.900 2.130 -26.474 1.00 79.69 859 ARG A N 1
ATOM 6673 C CA . ARG A 1 859 ? -12.366 3.488 -26.641 1.00 79.69 859 ARG A CA 1
ATOM 6674 C C . ARG A 1 859 ? -13.113 4.495 -25.749 1.00 79.69 859 ARG A C 1
ATOM 6676 O O . ARG A 1 859 ? -14.249 4.246 -25.356 1.00 79.69 859 ARG A O 1
ATOM 6683 N N . PRO A 1 860 ? -12.530 5.674 -25.452 1.00 75.81 860 PRO A N 1
ATOM 6684 C CA . PRO A 1 860 ? -13.109 6.632 -24.501 1.00 75.81 860 PRO A CA 1
ATOM 6685 C C . PRO A 1 860 ? -14.486 7.215 -24.859 1.00 75.81 860 PRO A C 1
ATOM 6687 O O . PRO A 1 860 ? -15.076 7.868 -24.001 1.00 75.81 860 PRO A O 1
ATOM 6690 N N . HIS A 1 861 ? -14.991 7.012 -26.079 1.00 78.75 861 HIS A N 1
ATOM 6691 C CA . HIS A 1 861 ? -16.269 7.558 -26.555 1.00 78.75 861 HIS A CA 1
ATOM 6692 C C . HIS A 1 861 ? -17.502 6.705 -26.210 1.00 78.75 861 HIS A C 1
ATOM 6694 O O . HIS A 1 861 ? -18.617 7.190 -26.373 1.00 78.75 861 HIS A O 1
ATOM 6700 N N . VAL A 1 862 ? -17.332 5.470 -25.723 1.00 79.50 862 VAL A N 1
ATOM 6701 C CA . VAL A 1 862 ? -18.456 4.613 -25.290 1.00 79.50 862 VAL A CA 1
ATOM 6702 C C . VAL A 1 862 ? -19.195 5.281 -24.121 1.00 79.50 862 VAL A C 1
ATOM 6704 O O . VAL A 1 862 ? -18.543 5.833 -23.235 1.00 79.50 862 VAL A O 1
ATOM 6707 N N . SER A 1 863 ? -20.532 5.264 -24.074 1.00 82.56 863 SER A N 1
ATOM 6708 C CA . SER A 1 863 ? -21.270 5.889 -22.960 1.00 82.56 863 SER A CA 1
ATOM 6709 C C . SER A 1 863 ? -20.926 5.237 -21.607 1.00 82.56 863 SER A C 1
ATOM 6711 O O . SER A 1 863 ? -20.387 4.128 -21.556 1.00 82.56 863 SER A O 1
ATOM 6713 N N . TYR A 1 864 ? -21.179 5.932 -20.491 1.00 82.50 864 TYR A N 1
ATOM 6714 C CA . TYR A 1 864 ? -20.903 5.387 -19.153 1.00 82.50 864 TYR A CA 1
ATOM 6715 C C . TYR A 1 864 ? -21.707 4.113 -18.898 1.00 82.50 864 TYR A C 1
ATOM 6717 O O . TYR A 1 864 ? -21.118 3.095 -18.541 1.00 82.50 864 TYR A O 1
ATOM 6725 N N . ASP A 1 865 ? -23.018 4.160 -19.125 1.00 82.31 865 ASP A N 1
ATOM 6726 C CA . ASP A 1 865 ? -23.896 3.033 -18.827 1.00 82.31 865 ASP A CA 1
ATOM 6727 C C . ASP A 1 865 ? -23.682 1.868 -19.808 1.00 82.31 865 ASP A C 1
ATOM 6729 O O . ASP A 1 865 ? -23.574 0.730 -19.357 1.00 82.31 865 ASP A O 1
ATOM 6733 N N . ALA A 1 866 ? -23.437 2.130 -21.101 1.00 81.88 866 ALA A N 1
ATOM 6734 C CA . ALA A 1 866 ? -23.080 1.072 -22.054 1.00 81.88 866 ALA A CA 1
ATOM 6735 C C . ALA A 1 866 ? -21.746 0.395 -21.701 1.00 81.88 866 ALA A C 1
ATOM 6737 O O . ALA A 1 866 ? -21.611 -0.816 -21.840 1.00 81.88 866 ALA A O 1
ATOM 6738 N N . THR A 1 867 ? -20.762 1.153 -21.192 1.00 86.75 867 THR A N 1
ATOM 6739 C CA . THR A 1 867 ? -19.481 0.574 -20.747 1.00 86.75 867 THR A CA 1
ATOM 6740 C C . THR A 1 867 ? -19.699 -0.459 -19.640 1.00 86.75 867 THR A C 1
ATOM 6742 O O . THR A 1 867 ? -19.063 -1.506 -19.655 1.00 86.75 867 THR A O 1
ATOM 6745 N N . TYR A 1 868 ? -20.587 -0.167 -18.688 1.00 87.31 868 TYR A N 1
ATOM 6746 C CA . TYR A 1 868 ? -20.914 -1.073 -17.588 1.00 87.31 868 TYR A CA 1
ATOM 6747 C C . TYR A 1 868 ? -21.643 -2.324 -18.076 1.00 87.31 868 TYR A C 1
ATOM 6749 O O . TYR A 1 868 ? -21.288 -3.428 -17.671 1.00 87.31 868 TYR A O 1
ATOM 6757 N N . VAL A 1 869 ? -22.619 -2.158 -18.975 1.00 84.25 869 VAL A N 1
ATOM 6758 C CA . VAL A 1 869 ? -23.411 -3.277 -19.512 1.00 84.25 869 VAL A CA 1
ATOM 6759 C C . VAL A 1 869 ? -22.522 -4.232 -20.303 1.00 84.25 869 VAL A C 1
ATOM 6761 O O . VAL A 1 869 ? -22.491 -5.418 -19.995 1.00 84.25 869 VAL A O 1
ATOM 6764 N N . ILE A 1 870 ? -21.725 -3.714 -21.243 1.00 82.12 870 ILE A N 1
ATOM 6765 C CA . ILE A 1 870 ? -20.835 -4.536 -22.081 1.00 82.12 870 ILE A CA 1
ATOM 6766 C C . ILE A 1 870 ? -19.741 -5.203 -21.235 1.00 82.12 870 ILE A C 1
ATOM 6768 O O . ILE A 1 870 ? -19.325 -6.318 -21.530 1.00 82.12 870 ILE A O 1
ATOM 6772 N N . ALA A 1 871 ? -19.264 -4.537 -20.178 1.00 83.50 871 ALA A N 1
ATOM 6773 C CA . ALA A 1 871 ? -18.263 -5.118 -19.287 1.00 83.50 871 ALA A CA 1
ATOM 6774 C C . ALA A 1 871 ? -18.832 -6.189 -18.343 1.00 83.50 871 ALA A C 1
ATOM 6776 O O . ALA A 1 871 ? -18.043 -6.825 -17.657 1.00 83.50 871 ALA A O 1
ATOM 6777 N N . GLY A 1 872 ? -20.158 -6.338 -18.231 1.00 81.75 872 GLY A N 1
ATOM 6778 C CA . GLY A 1 872 ? -20.786 -7.167 -17.193 1.00 81.75 872 GLY A CA 1
ATOM 6779 C C . GLY A 1 872 ? -20.633 -6.604 -15.770 1.00 81.75 872 GLY A C 1
ATOM 6780 O O . GLY A 1 872 ? -21.018 -7.243 -14.787 1.00 81.75 872 GLY A O 1
ATOM 6781 N N . VAL A 1 873 ? -20.112 -5.380 -15.627 1.00 83.81 873 VAL A N 1
ATOM 6782 C CA . VAL A 1 873 ? -19.786 -4.764 -14.335 1.00 83.81 873 VAL A CA 1
ATOM 6783 C C . VAL A 1 873 ? -20.835 -3.723 -13.967 1.00 83.81 873 VAL A C 1
ATOM 6785 O O . VAL A 1 873 ? -21.017 -2.721 -14.649 1.00 83.81 873 VAL A O 1
ATOM 6788 N N . ARG A 1 874 ? -21.489 -3.916 -12.819 1.00 87.25 874 ARG A N 1
ATOM 6789 C CA . ARG A 1 874 ? -22.502 -2.987 -12.289 1.00 87.25 874 ARG A CA 1
ATOM 6790 C C . ARG A 1 874 ? -21.913 -1.590 -12.007 1.00 87.25 874 ARG A C 1
ATOM 6792 O O . ARG A 1 874 ? -20.806 -1.502 -11.477 1.00 87.25 874 ARG A O 1
ATOM 6799 N N . PRO A 1 875 ? -22.664 -0.494 -12.238 1.00 88.94 875 PRO A N 1
ATOM 6800 C CA . PRO A 1 875 ? -22.236 0.859 -11.887 1.00 88.94 875 PRO A CA 1
ATOM 6801 C C . PRO A 1 875 ? -21.801 0.990 -10.420 1.00 88.94 875 PRO A C 1
ATOM 6803 O O . PRO A 1 875 ? -22.445 0.444 -9.519 1.00 88.94 875 PRO A O 1
ATOM 6806 N N . LEU A 1 876 ? -20.751 1.781 -10.169 1.00 90.62 876 LEU A N 1
ATOM 6807 C CA . LEU A 1 876 ? -20.141 1.920 -8.841 1.00 90.62 876 LEU A CA 1
ATOM 6808 C C . LEU A 1 876 ? -21.158 2.327 -7.764 1.00 90.62 876 LEU A C 1
ATOM 6810 O O . LEU A 1 876 ? -21.170 1.740 -6.685 1.00 90.62 876 LEU A O 1
ATOM 6814 N N . ALA A 1 877 ? -22.047 3.279 -8.067 1.00 89.25 877 ALA A N 1
ATOM 6815 C CA . ALA A 1 877 ? -23.100 3.719 -7.149 1.00 89.25 877 ALA A CA 1
ATOM 6816 C C . ALA A 1 877 ? -23.970 2.555 -6.647 1.00 89.25 877 ALA A C 1
ATOM 6818 O O . ALA A 1 877 ? -24.242 2.449 -5.453 1.00 89.25 877 ALA A O 1
ATOM 6819 N N . LEU A 1 878 ? -24.345 1.639 -7.547 1.00 89.12 878 LEU A N 1
ATOM 6820 C CA . LEU A 1 878 ? -25.158 0.468 -7.222 1.00 89.12 878 LEU A CA 1
ATOM 6821 C C . LEU A 1 878 ? -24.362 -0.584 -6.441 1.00 89.12 878 LEU A C 1
ATOM 6823 O O . LEU A 1 878 ? -24.920 -1.253 -5.573 1.00 89.12 878 LEU A O 1
ATOM 6827 N N . LEU A 1 879 ? -23.057 -0.716 -6.706 1.00 90.19 879 LEU A N 1
ATOM 6828 C CA . LEU A 1 879 ? -22.166 -1.591 -5.939 1.00 90.19 879 LEU A CA 1
ATOM 6829 C C . LEU A 1 879 ? -21.987 -1.118 -4.491 1.00 90.19 879 LEU A C 1
ATOM 6831 O O . LEU A 1 879 ? -22.011 -1.948 -3.579 1.00 90.19 879 LEU A O 1
ATOM 6835 N N . VAL A 1 880 ? -21.849 0.192 -4.270 1.00 91.44 880 VAL A N 1
ATOM 6836 C CA . VAL A 1 880 ? -21.794 0.797 -2.926 1.00 91.44 880 VAL A CA 1
ATOM 6837 C C . VAL A 1 880 ? -23.078 0.501 -2.161 1.00 91.44 880 VAL A C 1
ATOM 6839 O O . VAL A 1 880 ? -23.046 -0.003 -1.039 1.00 91.44 880 VAL A O 1
ATOM 6842 N N . ASP A 1 881 ? -24.210 0.749 -2.811 1.00 87.88 881 ASP A N 1
ATOM 6843 C CA . ASP A 1 881 ? -25.544 0.501 -2.285 1.00 87.88 881 ASP A CA 1
ATOM 6844 C C . ASP A 1 881 ? -25.768 -0.972 -1.917 1.00 87.88 881 ASP A C 1
ATOM 6846 O O . ASP A 1 881 ? -26.246 -1.274 -0.822 1.00 87.88 881 ASP A O 1
ATOM 6850 N N . LYS A 1 882 ? -25.367 -1.891 -2.804 1.00 88.00 882 LYS A N 1
ATOM 6851 C CA . LYS A 1 882 ? -25.415 -3.337 -2.563 1.00 88.00 882 LYS A CA 1
ATOM 6852 C C . LYS A 1 882 ? -24.569 -3.724 -1.350 1.00 88.00 882 LYS A C 1
ATOM 6854 O O . LYS A 1 882 ? -25.052 -4.452 -0.489 1.00 88.00 882 LYS A O 1
ATOM 6859 N N . ARG A 1 883 ? -23.322 -3.238 -1.250 1.00 88.06 883 ARG A N 1
ATOM 6860 C CA . ARG A 1 883 ? -22.442 -3.543 -0.105 1.00 88.06 883 ARG A CA 1
ATOM 6861 C C . ARG A 1 883 ? -23.018 -3.036 1.211 1.00 88.06 883 ARG A C 1
ATOM 6863 O O . ARG A 1 883 ? -22.951 -3.752 2.201 1.00 88.06 883 ARG A O 1
ATOM 6870 N N . ALA A 1 884 ? -23.607 -1.844 1.215 1.00 85.69 884 ALA A N 1
ATOM 6871 C CA . ALA A 1 884 ? -24.243 -1.298 2.407 1.00 85.69 884 ALA A CA 1
ATOM 6872 C C . ALA A 1 884 ? -25.466 -2.115 2.849 1.00 85.69 884 ALA A C 1
ATOM 6874 O O . ALA A 1 884 ? -25.614 -2.374 4.037 1.00 85.69 884 ALA A O 1
ATOM 6875 N N . ARG A 1 885 ? -26.313 -2.565 1.912 1.00 83.75 885 ARG A N 1
ATOM 6876 C CA . ARG A 1 885 ? -27.482 -3.402 2.237 1.00 83.75 885 ARG A CA 1
ATOM 6877 C C . ARG A 1 885 ? -27.097 -4.796 2.725 1.00 83.75 885 ARG A C 1
ATOM 6879 O O . ARG A 1 885 ? -27.667 -5.256 3.706 1.00 83.75 885 ARG A O 1
ATOM 6886 N N . ILE A 1 886 ? -26.108 -5.430 2.088 1.00 83.19 886 ILE A N 1
ATOM 6887 C CA . ILE A 1 886 ? -25.565 -6.722 2.542 1.00 83.19 886 ILE A CA 1
ATOM 6888 C C . ILE A 1 886 ? -24.967 -6.584 3.942 1.00 83.19 886 ILE A C 1
ATOM 6890 O O . ILE A 1 886 ? -25.163 -7.455 4.772 1.00 83.19 886 ILE A O 1
ATOM 6894 N N . TYR A 1 887 ? -24.268 -5.485 4.226 1.00 79.56 887 TYR A N 1
ATOM 6895 C CA . TYR A 1 887 ? -23.695 -5.262 5.551 1.00 79.56 887 TYR A CA 1
ATOM 6896 C C . TYR A 1 887 ? -24.764 -5.113 6.652 1.00 79.56 887 TYR A C 1
ATOM 6898 O O . TYR A 1 887 ? -24.528 -5.499 7.789 1.00 79.56 887 TYR A O 1
ATOM 6906 N N . GLN A 1 888 ? -25.947 -4.588 6.319 1.00 71.25 888 GLN A N 1
ATOM 6907 C CA . GLN A 1 888 ? -27.051 -4.374 7.263 1.00 71.25 888 GLN A CA 1
ATOM 6908 C C . GLN A 1 888 ? -27.932 -5.616 7.507 1.00 71.25 888 GLN A C 1
ATOM 6910 O O . GLN A 1 888 ? -28.817 -5.558 8.356 1.00 71.25 888 GLN A O 1
ATOM 6915 N N . ARG A 1 889 ? -27.756 -6.720 6.766 1.00 69.44 889 ARG A N 1
ATOM 6916 C CA . ARG A 1 889 ? -28.669 -7.881 6.766 1.00 69.44 889 ARG A CA 1
ATOM 6917 C C . ARG A 1 889 ? -27.876 -9.204 6.876 1.00 69.44 889 ARG A C 1
ATOM 6919 O O . ARG A 1 889 ? -26.882 -9.372 6.179 1.00 69.44 889 ARG A O 1
ATOM 6926 N N . ARG A 1 890 ? -28.296 -10.140 7.745 1.00 57.25 890 ARG A N 1
ATOM 6927 C CA . ARG A 1 890 ? -27.626 -11.449 7.980 1.00 57.25 890 ARG A CA 1
ATOM 6928 C C . ARG A 1 890 ? -27.674 -12.395 6.748 1.00 57.25 890 ARG A C 1
ATOM 6930 O O . ARG A 1 890 ? -28.482 -12.161 5.854 1.00 57.25 890 ARG A O 1
ATOM 6937 N N . PRO A 1 891 ? -26.783 -13.409 6.644 1.00 57.41 891 PRO A N 1
ATOM 6938 C CA . PRO A 1 891 ? -26.227 -13.825 5.346 1.00 57.41 891 PRO A CA 1
ATOM 6939 C C . PRO A 1 891 ? -27.040 -14.781 4.463 1.00 57.41 891 PRO A C 1
ATOM 6941 O O . PRO A 1 891 ? -26.788 -14.776 3.258 1.00 57.41 891 PRO A O 1
ATOM 6944 N N . GLU A 1 892 ? -27.935 -15.610 4.999 1.00 54.31 892 GLU A N 1
ATOM 6945 C CA . GLU A 1 892 ? -28.261 -16.879 4.319 1.00 54.31 892 GLU A CA 1
ATOM 6946 C C . GLU A 1 892 ? -29.192 -16.729 3.096 1.00 54.31 892 GLU A C 1
ATOM 6948 O O . GLU A 1 892 ? -28.872 -17.296 2.056 1.00 54.31 892 GLU A O 1
ATOM 6953 N N . ASP A 1 893 ? -30.173 -15.811 3.107 1.00 56.09 893 ASP A N 1
ATOM 6954 C CA . ASP A 1 893 ? -31.089 -15.582 1.956 1.00 56.09 893 ASP A CA 1
ATOM 6955 C C . ASP A 1 893 ? -30.985 -14.194 1.292 1.00 56.09 893 ASP A C 1
ATOM 6957 O O . ASP A 1 893 ? -31.686 -13.847 0.334 1.00 56.09 893 ASP A O 1
ATOM 6961 N N . VAL A 1 894 ? -30.096 -13.337 1.794 1.00 66.44 894 VAL A N 1
ATOM 6962 C CA . VAL A 1 894 ? -30.083 -11.913 1.426 1.00 66.44 894 VAL A CA 1
ATOM 6963 C C . VAL A 1 894 ? -29.298 -11.650 0.145 1.00 66.44 894 VAL A C 1
ATOM 6965 O O . VAL A 1 894 ? -29.647 -10.751 -0.620 1.00 66.44 894 VAL A O 1
ATOM 6968 N N . LYS A 1 895 ? -28.238 -12.416 -0.130 1.00 68.88 895 LYS A N 1
ATOM 6969 C CA . LYS A 1 895 ? -27.323 -12.121 -1.249 1.00 68.88 895 LYS A CA 1
ATOM 6970 C C . LYS A 1 895 ? -28.010 -12.205 -2.609 1.00 68.88 895 LYS A C 1
ATOM 6972 O O . LYS A 1 895 ? -27.748 -11.347 -3.456 1.00 68.88 895 LYS A O 1
ATOM 6977 N N . GLU A 1 896 ? -28.885 -13.189 -2.797 1.00 73.88 896 GLU A N 1
ATOM 6978 C CA . GLU A 1 896 ? -29.600 -13.391 -4.058 1.00 73.88 896 GLU A CA 1
ATOM 6979 C C . GLU A 1 896 ? -30.735 -12.377 -4.230 1.00 73.88 896 GLU A C 1
ATOM 6981 O O . GLU A 1 896 ? -30.850 -11.730 -5.272 1.00 73.88 896 GLU A O 1
ATOM 6986 N N . LYS A 1 897 ? -31.494 -12.110 -3.161 1.00 78.00 897 LYS A N 1
ATOM 6987 C CA . LYS A 1 897 ? -32.503 -11.041 -3.144 1.00 78.00 897 LYS A CA 1
ATOM 6988 C C . LYS A 1 897 ? -31.888 -9.673 -3.458 1.00 78.00 897 LYS A C 1
ATOM 6990 O O . LYS A 1 897 ? -32.405 -8.929 -4.291 1.00 78.00 897 LYS A O 1
ATOM 6995 N N . GLU A 1 898 ? -30.745 -9.356 -2.851 1.00 81.69 898 GLU A N 1
ATOM 6996 C CA . GLU A 1 898 ? -30.003 -8.118 -3.109 1.00 81.69 898 GLU A CA 1
ATOM 6997 C C . GLU A 1 898 ? -29.374 -8.083 -4.502 1.00 81.69 898 GLU A C 1
ATOM 6999 O O . GLU A 1 898 ? -29.271 -7.010 -5.104 1.00 81.69 898 GLU A O 1
ATOM 7004 N N . ARG A 1 899 ? -28.948 -9.233 -5.044 1.00 79.56 899 ARG A N 1
ATOM 7005 C CA . ARG A 1 899 ? -28.505 -9.342 -6.439 1.00 79.56 899 ARG A CA 1
ATOM 7006 C C . ARG A 1 899 ? -29.651 -8.954 -7.370 1.00 79.56 899 ARG A C 1
ATOM 7008 O O . ARG A 1 899 ? -29.452 -8.047 -8.175 1.00 79.56 899 ARG A O 1
ATOM 7015 N N . ARG A 1 900 ? -30.832 -9.556 -7.210 1.00 81.94 900 ARG A N 1
ATOM 7016 C CA . ARG A 1 900 ? -32.025 -9.289 -8.029 1.00 81.94 900 ARG A CA 1
ATOM 7017 C C . ARG A 1 900 ? -32.470 -7.829 -7.956 1.00 81.94 900 ARG A C 1
ATOM 7019 O O . ARG A 1 900 ? -32.644 -7.195 -8.991 1.00 81.94 900 ARG A O 1
ATOM 7026 N N . GLU A 1 901 ? -32.550 -7.264 -6.754 1.00 83.75 901 GLU A N 1
ATOM 7027 C CA . GLU A 1 901 ? -32.884 -5.845 -6.550 1.00 83.75 901 GLU A CA 1
ATOM 7028 C C . GLU A 1 901 ? -31.848 -4.909 -7.199 1.00 83.75 901 GLU A C 1
ATOM 7030 O O . GLU A 1 901 ? -32.194 -3.915 -7.836 1.00 83.75 901 GLU A O 1
ATOM 7035 N N . THR A 1 902 ? -30.554 -5.231 -7.083 1.00 85.38 902 THR A N 1
ATOM 7036 C CA . THR A 1 902 ? -29.490 -4.438 -7.721 1.00 85.38 902 THR A CA 1
ATOM 7037 C C . THR A 1 902 ? -29.570 -4.516 -9.249 1.00 85.38 902 THR A C 1
ATOM 7039 O O . THR A 1 902 ? -29.333 -3.505 -9.909 1.00 85.38 902 THR A O 1
ATOM 7042 N N . LEU A 1 903 ? -29.908 -5.684 -9.810 1.00 85.00 903 LEU A N 1
ATOM 7043 C CA . LEU A 1 903 ? -30.103 -5.867 -11.252 1.00 85.00 903 LEU A CA 1
ATOM 7044 C C . LEU A 1 903 ? -31.320 -5.096 -11.760 1.00 85.00 903 LEU A C 1
ATOM 7046 O O . LEU A 1 903 ? -31.195 -4.386 -12.751 1.00 85.00 903 LEU A O 1
ATOM 7050 N N . ARG A 1 904 ? -32.448 -5.143 -11.041 1.00 86.50 904 ARG A N 1
ATOM 7051 C CA . ARG A 1 904 ? -33.645 -4.355 -11.364 1.00 86.50 904 ARG A CA 1
ATOM 7052 C C . ARG A 1 904 ? -33.334 -2.860 -11.434 1.00 86.50 904 ARG A C 1
ATOM 7054 O O . ARG A 1 904 ? -33.593 -2.225 -12.446 1.00 86.50 904 ARG A O 1
ATOM 7061 N N . ARG A 1 905 ? -32.681 -2.307 -10.405 1.00 85.88 905 ARG A N 1
ATOM 7062 C CA . ARG A 1 905 ? -32.281 -0.885 -10.394 1.00 85.88 905 ARG A CA 1
ATOM 7063 C C . ARG A 1 905 ? -31.307 -0.527 -11.509 1.00 85.88 905 ARG A C 1
ATOM 7065 O O . ARG A 1 905 ? -31.278 0.616 -11.962 1.00 85.88 905 ARG A O 1
ATOM 7072 N N . TRP A 1 906 ? -30.455 -1.471 -11.900 1.00 87.75 906 TRP A N 1
ATOM 7073 C CA . TRP A 1 906 ? -29.550 -1.266 -13.020 1.00 87.75 906 TRP A CA 1
ATOM 7074 C C . TRP A 1 906 ? -30.315 -1.237 -14.346 1.00 87.75 906 TRP A C 1
ATOM 7076 O O . TRP A 1 906 ? -30.059 -0.339 -15.145 1.00 87.75 906 TRP A O 1
ATOM 7086 N N . GLN A 1 907 ? -31.289 -2.132 -14.529 1.00 85.00 907 GLN A N 1
ATOM 7087 C CA . GLN A 1 907 ? -32.182 -2.143 -15.687 1.00 85.00 907 GLN A CA 1
ATOM 7088 C C . GLN A 1 907 ? -32.954 -0.824 -15.789 1.00 85.00 907 GLN A C 1
ATOM 7090 O O . GLN A 1 907 ? -32.831 -0.138 -16.796 1.00 85.00 907 GLN A O 1
ATOM 7095 N N . ASP A 1 908 ? -33.590 -0.377 -14.702 1.00 84.88 908 ASP A N 1
ATOM 7096 C CA . ASP A 1 908 ? -34.313 0.903 -14.665 1.00 84.88 908 ASP A CA 1
ATOM 7097 C C . ASP A 1 908 ? -33.413 2.093 -15.053 1.00 84.88 908 ASP A C 1
ATOM 7099 O O . ASP A 1 908 ? -33.842 3.033 -15.725 1.00 84.88 908 ASP A O 1
ATOM 7103 N N . ARG A 1 909 ? -32.142 2.079 -14.619 1.00 84.75 909 ARG A N 1
ATOM 7104 C CA . ARG A 1 909 ? -31.154 3.109 -14.977 1.00 84.75 909 ARG A CA 1
ATOM 7105 C C . ARG A 1 909 ? -30.771 3.035 -16.457 1.00 84.75 909 ARG A C 1
ATOM 7107 O O . ARG A 1 909 ? -30.638 4.083 -17.085 1.00 84.75 909 ARG A O 1
ATOM 7114 N N . TRP A 1 910 ? -30.584 1.834 -16.997 1.00 83.31 910 TRP A N 1
ATOM 7115 C CA . TRP A 1 910 ? -30.254 1.616 -18.405 1.00 83.31 910 TRP A CA 1
ATOM 7116 C C . TRP A 1 910 ? -31.400 2.032 -19.326 1.00 83.31 910 TRP A C 1
ATOM 7118 O O . TRP A 1 910 ? -31.178 2.750 -20.303 1.00 83.31 910 TRP A O 1
ATOM 7128 N N . ASP A 1 911 ? -32.635 1.695 -18.967 1.00 81.06 911 ASP A N 1
ATOM 7129 C CA . ASP A 1 911 ? -33.833 2.035 -19.735 1.00 81.06 911 ASP A CA 1
ATOM 7130 C C . ASP A 1 911 ? -34.044 3.552 -19.813 1.00 81.06 911 ASP A C 1
ATOM 7132 O O . ASP A 1 911 ? -34.430 4.071 -20.862 1.00 81.06 911 ASP A O 1
ATOM 7136 N N . ARG A 1 912 ? -33.658 4.290 -18.765 1.00 80.06 912 ARG A N 1
ATOM 7137 C CA . ARG A 1 912 ? -33.725 5.759 -18.715 1.00 80.06 912 ARG A CA 1
ATOM 7138 C C . ARG A 1 912 ? -32.584 6.491 -19.434 1.00 80.06 912 ARG A C 1
ATOM 7140 O O . ARG A 1 912 ? -32.706 7.698 -19.612 1.00 80.06 912 ARG A O 1
ATOM 7147 N N . ASP A 1 913 ? -31.489 5.832 -19.843 1.00 72.38 913 ASP A N 1
ATOM 7148 C CA . ASP A 1 913 ? -30.370 6.512 -20.530 1.00 72.38 913 ASP A CA 1
ATOM 7149 C C . ASP A 1 913 ? -30.728 6.848 -21.997 1.00 72.38 913 ASP A C 1
ATOM 7151 O O . ASP A 1 913 ? -30.825 5.934 -22.825 1.00 72.38 913 ASP A O 1
ATOM 7155 N N . PRO A 1 914 ? -30.882 8.133 -22.379 1.00 60.97 914 PRO A N 1
ATOM 7156 C CA . PRO A 1 914 ? -31.218 8.518 -23.750 1.00 60.97 914 PRO A CA 1
ATOM 7157 C C . PRO A 1 914 ? -30.076 8.250 -24.746 1.00 60.97 914 PRO A C 1
ATOM 7159 O O . PRO A 1 914 ? -30.316 8.172 -25.947 1.00 60.97 914 PRO A O 1
ATOM 7162 N N . LYS A 1 915 ? -28.828 8.090 -24.276 1.00 59.62 915 LYS A N 1
ATOM 7163 C CA . LYS A 1 915 ? -27.654 7.817 -25.127 1.00 59.62 915 LYS A CA 1
ATOM 7164 C C . LYS A 1 915 ? -27.405 6.326 -25.361 1.00 59.62 915 LYS A C 1
ATOM 7166 O O . LYS A 1 915 ? -26.554 5.987 -26.181 1.00 59.62 915 LYS A O 1
ATOM 7171 N N . GLY A 1 916 ? -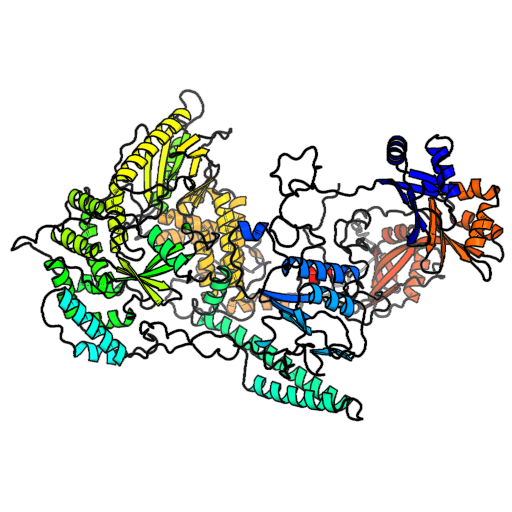28.136 5.446 -24.673 1.00 49.75 916 GLY A N 1
ATOM 7172 C CA . GLY A 1 916 ? -28.072 3.994 -24.870 1.00 49.75 916 GLY A CA 1
ATOM 7173 C C . GLY A 1 916 ? -28.732 3.510 -26.168 1.00 49.75 916 GLY A C 1
ATOM 7174 O O . GLY A 1 916 ? -28.420 2.419 -26.626 1.00 49.75 916 GLY A O 1
ATOM 7175 N N . GLY A 1 917 ? -29.589 4.327 -26.796 1.00 40.84 917 GLY A N 1
ATOM 7176 C CA . GLY A 1 917 ? -30.340 3.978 -28.015 1.00 40.84 917 GLY A CA 1
ATOM 7177 C C . GLY A 1 917 ? -29.553 4.035 -29.332 1.00 40.84 917 GLY A C 1
ATOM 7178 O O . GLY A 1 917 ? -30.142 3.906 -30.398 1.00 40.84 917 GLY A O 1
ATOM 7179 N N . GLY A 1 918 ? -28.235 4.265 -29.286 1.00 44.00 918 GLY A N 1
ATOM 7180 C CA . GLY A 1 918 ? -27.370 4.210 -30.474 1.00 44.00 918 GLY A CA 1
ATOM 7181 C C . GLY A 1 918 ? -27.011 2.787 -30.919 1.00 44.00 918 GLY A C 1
ATOM 7182 O O . GLY A 1 918 ? -26.554 2.607 -32.046 1.00 44.00 918 GLY A O 1
ATOM 7183 N N . CYS A 1 919 ? -27.226 1.795 -30.050 1.00 39.69 919 CYS A N 1
ATOM 7184 C CA . CYS A 1 919 ? -27.232 0.377 -30.394 1.00 39.69 919 CYS A CA 1
ATOM 7185 C C . CYS A 1 919 ? -28.699 -0.044 -30.562 1.00 39.69 919 CYS A C 1
ATOM 7187 O O . CYS A 1 919 ? -29.524 0.284 -29.713 1.00 39.69 919 CYS A O 1
ATOM 7189 N N . THR A 1 920 ? -29.033 -0.715 -31.662 1.00 39.00 920 THR A N 1
ATOM 7190 C CA . THR A 1 920 ? -30.361 -1.295 -31.918 1.00 39.00 920 THR A CA 1
ATOM 7191 C C . THR A 1 920 ? -30.841 -2.117 -30.717 1.00 39.00 920 THR A C 1
ATOM 7193 O O . THR A 1 920 ? -30.078 -2.947 -30.237 1.00 39.00 920 THR A O 1
ATOM 7196 N N . GLU A 1 921 ? -32.068 -1.838 -30.255 1.00 49.41 921 GLU A N 1
ATOM 7197 C CA . GLU A 1 921 ? -32.784 -2.418 -29.100 1.00 49.41 921 GLU A CA 1
ATOM 7198 C C . GLU A 1 921 ? -31.984 -2.535 -27.786 1.00 49.41 921 GLU A C 1
ATOM 7200 O O . GLU A 1 921 ? -31.036 -3.308 -27.645 1.00 49.41 921 GLU A O 1
ATOM 7205 N N . LYS A 1 922 ? -32.400 -1.783 -26.755 1.00 56.03 922 LYS A N 1
ATOM 7206 C CA . LYS A 1 922 ? -31.855 -1.951 -25.400 1.00 56.03 922 LYS A CA 1
ATOM 7207 C C . LYS A 1 922 ? -32.131 -3.380 -24.927 1.00 56.03 922 LYS A C 1
ATOM 7209 O O . LYS A 1 922 ? -33.262 -3.729 -24.610 1.00 56.03 922 LYS A O 1
ATOM 7214 N N . THR A 1 923 ? -31.085 -4.192 -24.861 1.00 59.16 923 THR A N 1
ATOM 7215 C CA . THR A 1 923 ? -31.147 -5.578 -24.391 1.00 59.16 923 THR A CA 1
ATOM 7216 C C . THR A 1 923 ? -31.408 -5.628 -22.884 1.00 59.16 923 THR A C 1
ATOM 7218 O O . THR A 1 923 ? -30.929 -4.771 -22.132 1.00 59.16 923 THR A O 1
ATOM 7221 N N . GLN A 1 924 ? -32.154 -6.639 -22.425 1.00 62.06 924 GLN A N 1
ATOM 7222 C CA . GLN A 1 924 ? -32.320 -6.892 -20.993 1.00 62.06 924 GLN A CA 1
ATOM 7223 C C . GLN A 1 924 ? -30.971 -7.284 -20.374 1.00 62.06 924 GLN A C 1
ATOM 7225 O O . GLN A 1 924 ? -30.333 -8.247 -20.795 1.00 62.06 924 GLN A O 1
ATOM 7230 N N . ILE A 1 925 ? -30.560 -6.576 -19.323 1.00 61.91 925 ILE A N 1
ATOM 7231 C CA . ILE A 1 925 ? -29.309 -6.802 -18.587 1.00 61.91 925 ILE A CA 1
ATOM 7232 C C . ILE A 1 925 ? -29.241 -8.231 -18.031 1.00 61.91 925 ILE A C 1
ATOM 7234 O O . ILE A 1 925 ? -28.163 -8.818 -17.973 1.00 61.91 925 ILE A O 1
ATOM 7238 N N . ALA A 1 926 ? -30.383 -8.815 -17.656 1.00 54.22 926 ALA A N 1
ATOM 7239 C CA . ALA A 1 926 ? -30.460 -10.203 -17.202 1.00 54.22 926 ALA A CA 1
ATOM 7240 C C . ALA A 1 926 ? -30.020 -11.207 -18.286 1.00 54.22 926 ALA A C 1
ATOM 7242 O O . ALA A 1 926 ? -29.355 -12.185 -17.959 1.00 54.22 926 ALA A O 1
ATOM 7243 N N . GLY A 1 927 ? -30.316 -10.930 -19.561 1.00 48.62 927 GLY A N 1
ATOM 7244 C CA . GLY A 1 927 ? -29.887 -11.755 -20.695 1.00 48.62 927 GLY A CA 1
ATOM 7245 C C . GLY A 1 927 ? -28.391 -11.640 -21.006 1.00 48.62 927 GLY A C 1
ATOM 7246 O O . GLY A 1 927 ? -27.795 -12.599 -21.478 1.00 48.62 927 GLY A O 1
ATOM 7247 N N . VAL A 1 928 ? -27.759 -10.505 -20.680 1.00 57.31 928 VAL A N 1
ATOM 7248 C CA . VAL A 1 928 ? -26.308 -10.283 -20.867 1.00 57.31 928 VAL A CA 1
ATOM 7249 C C . VAL A 1 928 ? -25.471 -11.000 -19.798 1.00 57.31 928 VAL A C 1
ATOM 7251 O O . VAL A 1 928 ? -24.320 -11.345 -20.045 1.00 57.31 928 VAL A O 1
ATOM 7254 N N . LEU A 1 929 ? -26.024 -11.219 -18.601 1.00 51.94 929 LEU A N 1
ATOM 7255 C CA . LEU A 1 929 ? -25.282 -11.773 -17.461 1.00 51.94 929 LEU A CA 1
ATOM 7256 C C . LEU A 1 929 ? -25.354 -13.302 -17.324 1.00 51.94 929 LEU A C 1
ATOM 7258 O O . LEU A 1 929 ? -24.572 -13.838 -16.542 1.00 51.94 929 LEU A O 1
ATOM 7262 N N . GLY A 1 930 ? -26.261 -13.978 -18.042 1.00 39.97 930 GLY A N 1
ATOM 7263 C CA . GLY A 1 930 ? -26.487 -15.429 -17.953 1.00 39.97 930 GLY A CA 1
ATOM 7264 C C . GLY A 1 930 ? -26.900 -15.939 -16.552 1.00 39.97 930 GLY A C 1
ATOM 7265 O O . GLY A 1 930 ? -26.802 -15.214 -15.551 1.00 39.97 930 GLY A O 1
ATOM 7266 N N . PRO A 1 931 ? -27.398 -17.188 -16.429 1.00 29.91 931 PRO A N 1
ATOM 7267 C CA . PRO A 1 931 ? -27.529 -17.845 -15.129 1.00 29.91 931 PRO A CA 1
ATOM 7268 C C . PRO A 1 931 ? -26.136 -18.099 -14.517 1.00 29.91 931 PRO A C 1
ATOM 7270 O O . PRO A 1 931 ? -25.145 -18.162 -15.244 1.00 29.91 931 PRO A O 1
ATOM 7273 N N . PRO A 1 932 ? -26.016 -18.225 -13.182 1.00 32.66 932 PRO A N 1
ATOM 7274 C CA . PRO A 1 932 ? -24.731 -18.475 -12.542 1.00 32.66 932 PRO A CA 1
ATOM 7275 C C . PRO A 1 932 ? -24.271 -19.896 -12.893 1.00 32.66 932 PRO A C 1
ATOM 7277 O O . PRO A 1 932 ? -24.758 -20.856 -12.306 1.00 32.66 932 PRO A O 1
ATOM 7280 N N . GLN A 1 933 ? -23.367 -20.039 -13.861 1.00 30.50 933 GLN A N 1
ATOM 7281 C CA . GLN A 1 933 ? -22.767 -21.325 -14.214 1.00 30.50 933 GLN A CA 1
ATOM 7282 C C . GLN A 1 933 ? -21.265 -21.326 -13.920 1.00 30.50 933 GLN A C 1
ATOM 7284 O O . GLN A 1 933 ? -20.588 -20.302 -14.021 1.00 30.50 933 GLN A O 1
ATOM 7289 N N . SER A 1 934 ? -20.815 -22.494 -13.468 1.00 28.08 934 SER A N 1
ATOM 7290 C CA . SER A 1 934 ? -19.450 -22.895 -13.133 1.00 28.08 934 SER A CA 1
ATOM 7291 C C . SER A 1 934 ? -18.445 -22.591 -14.247 1.00 28.08 934 SER A C 1
ATOM 7293 O O . SER A 1 934 ? -18.805 -22.544 -15.416 1.00 28.08 934 SER A O 1
ATOM 7295 N N . ASP A 1 935 ? -17.190 -22.403 -13.836 1.00 29.69 935 ASP A N 1
ATOM 7296 C CA . ASP A 1 935 ? -16.019 -21.829 -14.523 1.00 29.69 935 ASP A CA 1
ATOM 7297 C C . ASP A 1 935 ? -15.586 -22.375 -15.909 1.00 29.69 935 ASP A C 1
ATOM 7299 O O . ASP A 1 935 ? -14.458 -22.120 -16.335 1.00 29.69 935 ASP A O 1
ATOM 7303 N N . GLU A 1 936 ? -16.428 -23.050 -16.685 1.00 28.50 936 GLU A N 1
ATOM 7304 C CA . GLU A 1 936 ? -16.024 -23.628 -17.969 1.00 28.50 936 GLU A CA 1
ATOM 7305 C C . GLU A 1 936 ? -16.932 -23.154 -19.111 1.00 28.50 936 GLU A C 1
ATOM 7307 O O . GLU A 1 936 ? -18.121 -23.441 -19.153 1.00 28.50 936 GLU A O 1
ATOM 7312 N N . ASN A 1 937 ? -16.320 -22.439 -20.063 1.00 30.62 937 ASN A N 1
ATOM 7313 C CA . ASN A 1 937 ? -16.855 -21.954 -21.346 1.00 30.62 937 ASN A CA 1
ATOM 7314 C C . ASN A 1 937 ? -17.619 -20.621 -21.337 1.00 30.62 937 ASN A C 1
ATOM 7316 O O . ASN A 1 937 ? -18.842 -20.563 -21.313 1.00 30.62 937 ASN A O 1
ATOM 7320 N N . ASN A 1 938 ? -16.874 -19.523 -21.521 1.00 31.39 938 ASN A N 1
ATOM 7321 C CA . ASN A 1 938 ? -17.434 -18.208 -21.841 1.00 31.39 938 ASN A CA 1
ATOM 7322 C C . ASN A 1 938 ? -16.855 -17.680 -23.170 1.00 31.39 938 ASN A C 1
ATOM 7324 O O . ASN A 1 938 ? -15.978 -16.817 -23.192 1.00 31.39 938 ASN A O 1
ATOM 7328 N N . ASN A 1 939 ? -17.348 -18.234 -24.284 1.00 30.27 939 ASN A N 1
ATOM 7329 C CA . ASN A 1 939 ? -17.061 -17.801 -25.663 1.00 30.27 939 ASN A CA 1
ATOM 7330 C C . ASN A 1 939 ? -18.139 -16.851 -26.237 1.00 30.27 939 ASN A C 1
ATOM 7332 O O . ASN A 1 939 ? -18.196 -16.627 -27.437 1.00 30.27 939 ASN A O 1
ATOM 7336 N N . VAL A 1 940 ? -18.982 -16.234 -25.400 1.00 34.03 940 VAL A N 1
ATOM 7337 C CA . VAL A 1 940 ? -20.108 -15.389 -25.867 1.00 34.03 940 VAL A CA 1
ATOM 7338 C C . VAL A 1 940 ? -19.674 -13.951 -26.237 1.00 34.03 940 VAL A C 1
ATOM 7340 O O . VAL A 1 940 ? -20.457 -13.149 -26.738 1.00 34.03 940 VAL A O 1
ATOM 7343 N N . ALA A 1 941 ? -18.401 -13.589 -26.033 1.00 33.41 941 ALA A N 1
ATOM 7344 C CA . ALA A 1 941 ? -17.895 -12.242 -26.323 1.00 33.41 941 ALA A CA 1
ATOM 7345 C C . ALA A 1 941 ? -17.467 -12.011 -27.790 1.00 33.41 941 ALA A C 1
ATOM 7347 O O . ALA A 1 941 ? -17.245 -10.856 -28.164 1.00 33.41 941 ALA A O 1
ATOM 7348 N N . GLU A 1 942 ? -17.355 -13.056 -28.622 1.00 32.84 942 GLU A N 1
ATOM 7349 C CA . GLU A 1 942 ? -16.987 -12.900 -30.043 1.00 32.84 942 GLU A CA 1
ATOM 7350 C C . GLU A 1 942 ? -18.166 -12.443 -30.921 1.00 32.84 942 GLU A C 1
ATOM 7352 O O . GLU A 1 942 ? -17.972 -11.606 -31.808 1.00 32.84 942 GLU A O 1
ATOM 7357 N N . ASP A 1 943 ? -19.402 -12.849 -30.616 1.00 31.27 943 ASP A N 1
ATOM 7358 C CA . ASP A 1 943 ? -20.563 -12.515 -31.458 1.00 31.27 943 ASP A CA 1
ATOM 7359 C C . ASP A 1 943 ? -21.015 -11.051 -31.331 1.00 31.27 943 ASP A C 1
ATOM 7361 O O . ASP A 1 943 ? -21.384 -10.411 -32.321 1.00 31.27 943 ASP A O 1
ATOM 7365 N N . CYS A 1 944 ? -20.869 -10.443 -30.149 1.00 32.38 944 CYS A N 1
ATOM 7366 C CA . CYS A 1 944 ? -21.123 -9.008 -29.969 1.00 32.38 944 CYS A CA 1
ATOM 7367 C C . CYS A 1 944 ? -20.040 -8.119 -30.613 1.00 32.38 944 CYS A C 1
ATOM 7369 O O . CYS A 1 944 ? -20.297 -6.949 -30.912 1.00 32.38 944 CYS A O 1
ATOM 7371 N N . TYR A 1 945 ? -18.836 -8.652 -30.859 1.00 34.44 945 TYR A N 1
ATOM 7372 C CA . TYR A 1 945 ? -17.733 -7.899 -31.468 1.00 34.44 945 TYR A CA 1
ATOM 7373 C C . TYR A 1 945 ? -17.924 -7.706 -32.982 1.00 34.44 945 TYR A C 1
ATOM 7375 O O . TYR A 1 945 ? -17.493 -6.691 -33.540 1.00 34.44 945 TYR A O 1
ATOM 7383 N N . ASN A 1 946 ? -18.632 -8.628 -33.642 1.00 30.67 946 ASN A N 1
ATOM 7384 C CA . ASN A 1 946 ? -18.878 -8.574 -35.084 1.00 30.67 946 ASN A CA 1
ATOM 7385 C C . ASN A 1 946 ? -20.042 -7.649 -35.481 1.00 30.67 946 ASN A C 1
ATOM 7387 O O . ASN A 1 946 ? -20.013 -7.073 -36.570 1.00 30.67 946 ASN A O 1
ATOM 7391 N N . TYR A 1 947 ? -21.018 -7.397 -34.604 1.00 31.05 947 TYR A N 1
ATOM 7392 C CA . TYR A 1 947 ? -22.184 -6.578 -34.966 1.00 31.05 947 TYR A CA 1
ATOM 7393 C C . TYR A 1 947 ? -21.870 -5.076 -35.129 1.00 31.05 947 TYR A C 1
ATOM 7395 O O . TYR A 1 947 ? -22.417 -4.409 -36.009 1.00 31.05 947 TYR A O 1
ATOM 7403 N N . VAL A 1 948 ? -20.921 -4.531 -34.356 1.00 32.78 948 VAL A N 1
ATOM 7404 C CA . VAL A 1 948 ? -20.593 -3.087 -34.386 1.00 32.78 948 VAL A CA 1
ATOM 7405 C C . VAL A 1 948 ? -19.668 -2.710 -35.558 1.00 32.78 948 VAL A C 1
ATOM 7407 O O . VAL A 1 948 ? -19.652 -1.558 -36.000 1.00 32.78 948 VAL A O 1
ATOM 7410 N N . LEU A 1 949 ? -18.928 -3.669 -36.127 1.00 31.97 949 LEU A N 1
ATOM 7411 C CA . LEU A 1 949 ? -18.069 -3.433 -37.297 1.00 31.97 949 LEU A CA 1
ATOM 7412 C C . LEU A 1 949 ? -18.813 -3.568 -38.637 1.00 31.97 949 LEU A C 1
ATOM 7414 O O . LEU A 1 949 ? -18.399 -2.951 -39.624 1.00 31.97 949 LEU A O 1
ATOM 7418 N N . VAL A 1 950 ? -19.924 -4.310 -38.683 1.00 31.95 950 VAL A N 1
ATOM 7419 C CA . VAL A 1 950 ? -20.693 -4.535 -39.920 1.00 31.95 950 VAL A CA 1
ATOM 7420 C C . VAL A 1 950 ? -21.640 -3.365 -40.236 1.00 31.95 950 VAL A C 1
ATOM 7422 O O . VAL A 1 950 ? -21.765 -2.985 -41.405 1.00 31.95 950 VAL A O 1
ATOM 7425 N N . ASP A 1 951 ? -22.219 -2.697 -39.231 1.00 28.55 951 ASP A N 1
ATOM 7426 C CA . ASP A 1 951 ? -23.208 -1.631 -39.481 1.00 28.55 951 ASP A CA 1
ATOM 7427 C C . ASP A 1 951 ? -22.578 -0.314 -39.992 1.00 28.55 951 ASP A C 1
ATOM 7429 O O . ASP A 1 951 ? -23.146 0.407 -40.820 1.00 28.55 951 ASP A O 1
ATOM 7433 N N . HIS A 1 952 ? -21.316 -0.047 -39.634 1.00 33.34 952 HIS A N 1
ATOM 7434 C CA . HIS A 1 952 ? -20.566 1.083 -40.195 1.00 33.34 952 HIS A CA 1
ATOM 7435 C C . HIS A 1 952 ? -20.136 0.878 -41.661 1.00 33.34 952 HIS A C 1
ATOM 7437 O O . HIS A 1 952 ? -19.906 1.870 -42.361 1.00 33.34 952 HIS A O 1
ATOM 7443 N N . ARG A 1 953 ? -20.059 -0.372 -42.152 1.00 34.16 953 ARG A N 1
ATOM 7444 C CA . ARG A 1 953 ? -19.829 -0.670 -43.580 1.00 34.16 953 ARG A CA 1
ATOM 7445 C C . ARG A 1 953 ? -21.116 -0.574 -44.403 1.00 34.16 953 ARG A C 1
ATOM 7447 O O . ARG A 1 953 ? -21.062 -0.049 -45.513 1.00 34.16 953 ARG A O 1
ATOM 7454 N N . ARG A 1 954 ? -22.271 -0.976 -43.857 1.00 33.06 954 ARG A N 1
ATOM 7455 C CA . ARG A 1 954 ? -23.565 -0.924 -44.568 1.00 33.06 954 ARG A CA 1
ATOM 7456 C C . ARG A 1 954 ? -24.098 0.501 -44.764 1.00 33.06 954 ARG A C 1
ATOM 7458 O O . ARG A 1 954 ? -24.611 0.812 -45.837 1.00 33.06 954 ARG A O 1
ATOM 7465 N N . ARG A 1 955 ? -23.868 1.423 -43.818 1.00 35.91 955 ARG A N 1
ATOM 7466 C CA . ARG A 1 955 ? -24.287 2.839 -43.956 1.00 35.91 955 ARG A CA 1
ATOM 7467 C C . ARG A 1 955 ? -23.522 3.650 -45.016 1.00 35.91 955 ARG A C 1
ATOM 7469 O O . ARG A 1 955 ? -23.931 4.764 -45.325 1.00 35.91 955 ARG A O 1
ATOM 7476 N N . ARG A 1 956 ? -22.439 3.120 -45.601 1.00 37.44 956 ARG A N 1
ATOM 7477 C CA . ARG A 1 956 ? -21.716 3.773 -46.714 1.00 37.44 956 ARG A CA 1
ATOM 7478 C C . ARG A 1 956 ? -22.234 3.402 -48.108 1.00 37.44 956 ARG A C 1
ATOM 7480 O O . ARG A 1 956 ? -21.820 4.050 -49.061 1.00 37.44 956 ARG A O 1
ATOM 7487 N N . GLN A 1 957 ? -23.133 2.422 -48.237 1.00 38.62 957 GLN A N 1
ATOM 7488 C CA . GLN A 1 957 ? -23.579 1.907 -49.542 1.00 38.62 957 GLN A CA 1
ATOM 7489 C C . GLN A 1 957 ? -25.027 2.245 -49.931 1.00 38.62 957 GLN A C 1
ATOM 7491 O O . GLN A 1 957 ? -25.502 1.772 -50.955 1.00 38.62 957 GLN A O 1
ATOM 7496 N N . ARG A 1 958 ? -25.735 3.107 -49.192 1.00 35.38 958 ARG A N 1
ATOM 7497 C CA . ARG A 1 958 ? -27.033 3.639 -49.642 1.00 35.38 958 ARG A CA 1
ATOM 7498 C C . ARG A 1 958 ? -27.085 5.157 -49.492 1.00 35.38 958 ARG A C 1
ATOM 7500 O O . ARG A 1 958 ? -27.447 5.675 -48.442 1.00 35.38 958 ARG A O 1
ATOM 7507 N N . LYS A 1 959 ? -26.726 5.867 -50.563 1.00 30.62 959 LYS A N 1
ATOM 7508 C CA . LYS A 1 959 ? -27.324 7.170 -50.882 1.00 30.62 959 LYS A CA 1
ATOM 7509 C C . LYS A 1 959 ? -28.389 6.921 -51.959 1.00 30.62 959 LYS A C 1
ATOM 7511 O O . LYS A 1 959 ? -28.054 6.249 -52.933 1.00 30.62 959 LYS A O 1
ATOM 7516 N N . PRO A 1 960 ? -29.624 7.425 -51.814 1.00 32.56 960 PRO A N 1
ATOM 7517 C CA . PRO A 1 960 ? -30.570 7.455 -52.922 1.00 32.56 960 PRO A CA 1
ATOM 7518 C C . PRO A 1 960 ? -30.090 8.464 -53.976 1.00 32.56 960 PRO A C 1
ATOM 7520 O O . PRO A 1 960 ? -29.558 9.521 -53.626 1.00 32.56 960 PRO A O 1
ATOM 7523 N N . GLN A 1 961 ? -30.258 8.126 -55.256 1.00 28.30 961 GLN A N 1
ATOM 7524 C CA . GLN A 1 961 ? -30.122 9.071 -56.368 1.00 28.30 961 GLN A CA 1
ATOM 7525 C C . GLN A 1 961 ? -31.165 10.194 -56.225 1.00 28.30 961 GLN A C 1
ATOM 7527 O O . GLN A 1 961 ? -32.305 9.898 -55.860 1.00 28.30 961 GLN A O 1
ATOM 7532 N N . PRO A 1 962 ? -30.831 11.464 -56.515 1.00 33.22 962 PRO A N 1
ATOM 7533 C CA . PRO A 1 962 ? -31.838 12.510 -56.598 1.00 33.22 962 PRO A CA 1
ATOM 7534 C C . PRO A 1 962 ? -32.589 12.409 -57.932 1.00 33.22 962 PRO A C 1
ATOM 7536 O O . PRO A 1 962 ? -31.973 12.439 -58.997 1.00 33.22 962 PRO A O 1
ATOM 7539 N N . GLN A 1 963 ? -33.918 12.311 -57.857 1.00 29.31 963 GLN A N 1
ATOM 7540 C CA . GLN A 1 963 ? -34.821 12.575 -58.977 1.00 29.31 963 GLN A CA 1
ATOM 7541 C C . GLN A 1 963 ? -34.752 14.055 -59.367 1.00 29.31 963 GLN A C 1
ATOM 7543 O O . GLN A 1 963 ? -34.661 14.935 -58.509 1.00 29.31 963 GLN A O 1
ATOM 7548 N N . MET A 1 964 ? -34.803 14.311 -60.672 1.00 38.12 964 MET A N 1
ATOM 7549 C CA . MET A 1 964 ? -34.922 15.649 -61.235 1.00 38.12 964 MET A CA 1
ATOM 7550 C C . MET A 1 964 ? -36.338 16.187 -61.025 1.00 38.12 964 MET A C 1
ATOM 7552 O O . MET A 1 964 ? -37.305 15.508 -61.360 1.00 38.12 964 MET A O 1
ATOM 7556 N N . LEU A 1 965 ? -36.449 17.423 -60.538 1.00 33.31 965 LEU A N 1
ATOM 7557 C CA . LEU A 1 965 ? -37.644 18.245 -60.702 1.00 33.31 965 LEU A CA 1
ATOM 7558 C C . LEU A 1 965 ? -37.241 19.645 -61.171 1.00 33.31 965 LEU A C 1
ATOM 7560 O O . LEU A 1 965 ? -36.247 20.217 -60.721 1.00 33.31 965 LEU A O 1
ATOM 7564 N N . ASN A 1 966 ? -38.021 20.112 -62.139 1.00 36.19 966 ASN A N 1
ATOM 7565 C CA . ASN A 1 966 ? -37.840 21.292 -62.966 1.00 36.19 966 ASN A CA 1
ATOM 7566 C C . ASN A 1 966 ? -38.237 22.602 -62.265 1.00 36.19 966 ASN A C 1
ATOM 7568 O O . ASN A 1 966 ? -39.060 22.610 -61.355 1.00 36.19 966 ASN A O 1
ATOM 7572 N N . ASN A 1 967 ? -37.730 23.691 -62.853 1.00 33.31 967 ASN A N 1
ATOM 7573 C CA . ASN A 1 967 ? -38.242 25.067 -62.845 1.00 33.31 967 ASN A CA 1
ATOM 7574 C C . ASN A 1 967 ? -37.952 25.950 -61.617 1.00 33.31 967 ASN A C 1
ATOM 7576 O O . ASN A 1 967 ? -38.656 25.945 -60.618 1.00 33.31 967 ASN A O 1
ATOM 7580 N N . GLY A 1 968 ? -36.917 26.784 -61.788 1.00 42.19 968 GLY A N 1
ATOM 7581 C CA . GLY A 1 968 ? -37.083 28.241 -61.852 1.00 42.19 968 GLY A CA 1
ATOM 7582 C C . GLY A 1 968 ? -37.619 28.962 -60.620 1.00 42.19 968 GLY A C 1
ATOM 7583 O O . GLY A 1 968 ? -38.727 29.463 -60.677 1.00 42.19 968 GLY A O 1
ATOM 7584 N N . ASP A 1 969 ? -36.803 29.068 -59.567 1.00 28.16 969 ASP A N 1
ATOM 7585 C CA . ASP A 1 969 ? -36.663 30.276 -58.734 1.00 28.16 969 ASP A CA 1
ATOM 7586 C C . ASP A 1 969 ? -35.495 30.092 -57.740 1.00 28.16 969 ASP A C 1
ATOM 7588 O O . ASP A 1 969 ? -35.392 29.042 -57.094 1.00 28.16 969 ASP A O 1
ATOM 7592 N N . PRO A 1 970 ? -34.574 31.065 -57.570 1.00 29.42 970 PRO A N 1
ATOM 7593 C CA . PRO A 1 970 ? -33.503 30.932 -56.596 1.00 29.42 970 PRO A CA 1
ATOM 7594 C C . PRO A 1 970 ? -34.051 31.203 -55.190 1.00 29.42 970 PRO A C 1
ATOM 7596 O O . PRO A 1 970 ? -34.090 32.342 -54.721 1.00 29.42 970 PRO A O 1
ATOM 7599 N N . VAL A 1 971 ? -34.405 30.141 -54.464 1.00 29.81 971 VAL A N 1
ATOM 7600 C CA . VAL A 1 971 ? -34.568 30.214 -53.007 1.00 29.81 971 VAL A CA 1
ATOM 7601 C C . VAL A 1 971 ? -33.217 30.607 -52.404 1.00 29.81 971 VAL A C 1
ATOM 7603 O O . VAL A 1 971 ? -32.293 29.798 -52.300 1.00 29.81 971 VAL A O 1
ATOM 7606 N N . ARG A 1 972 ? -33.095 31.878 -52.000 1.00 38.31 972 ARG A N 1
ATOM 7607 C CA . ARG A 1 972 ? -32.000 32.394 -51.169 1.00 38.31 972 ARG A CA 1
ATOM 7608 C C . ARG A 1 972 ? -31.984 31.631 -49.841 1.00 38.31 972 ARG A C 1
ATOM 7610 O O . ARG A 1 972 ? -32.608 32.046 -48.868 1.00 38.31 972 ARG A O 1
ATOM 7617 N N . GLN A 1 973 ? -31.242 30.526 -49.770 1.00 33.31 973 GLN A N 1
ATOM 7618 C CA . GLN A 1 973 ? -30.853 29.955 -48.483 1.00 33.31 973 GLN A CA 1
ATOM 7619 C C . GLN A 1 973 ? -29.871 30.915 -47.813 1.00 33.31 973 GLN A C 1
ATOM 7621 O O . GLN A 1 973 ? -28.733 31.085 -48.251 1.00 33.31 973 GLN A O 1
ATOM 7626 N N . ALA A 1 974 ? -30.348 31.565 -46.753 1.00 32.53 974 ALA A N 1
ATOM 7627 C CA . ALA A 1 974 ? -29.573 32.447 -45.901 1.00 32.53 974 ALA A CA 1
ATOM 7628 C C . ALA A 1 974 ? -28.281 31.753 -45.438 1.00 32.53 974 ALA A C 1
ATOM 7630 O O . ALA A 1 974 ? -28.301 30.794 -44.658 1.00 32.53 974 ALA A O 1
ATOM 7631 N N . LEU A 1 975 ? -27.142 32.251 -45.923 1.00 34.84 975 LEU A N 1
ATOM 7632 C CA . LEU A 1 975 ? -25.832 31.871 -45.417 1.00 34.84 975 LEU A CA 1
ATOM 7633 C C . LEU A 1 975 ? -25.752 32.284 -43.944 1.00 34.84 975 LEU A C 1
ATOM 7635 O O . LEU A 1 975 ? -25.915 33.455 -43.601 1.00 34.84 975 LEU A O 1
ATOM 7639 N N . LYS A 1 976 ? -25.511 31.306 -43.066 1.00 32.06 976 LYS A N 1
ATOM 7640 C CA . LYS A 1 976 ? -25.271 31.554 -41.639 1.00 32.06 976 LYS A CA 1
ATOM 7641 C C . LYS A 1 976 ? -24.114 32.552 -41.475 1.00 32.06 976 LYS A C 1
ATOM 7643 O O . LYS A 1 976 ? -23.074 32.351 -42.107 1.00 32.06 976 LYS A O 1
ATOM 7648 N N . PRO A 1 977 ? -24.245 33.576 -40.613 1.00 34.22 977 PRO A N 1
ATOM 7649 C CA . PRO A 1 977 ? -23.179 34.543 -40.405 1.00 34.22 977 PRO A CA 1
ATOM 7650 C C . PRO A 1 977 ? -21.950 33.867 -39.785 1.00 34.22 977 PRO A C 1
ATOM 7652 O O . PRO A 1 977 ? -22.060 33.040 -38.874 1.00 34.22 977 PRO A O 1
ATOM 7655 N N . CYS A 1 978 ? -20.771 34.221 -40.299 1.00 30.98 978 CYS A N 1
ATOM 7656 C CA . CYS A 1 978 ? -19.492 33.782 -39.750 1.00 30.98 978 CYS A CA 1
ATOM 7657 C C . CYS A 1 978 ? -19.280 34.377 -38.341 1.00 30.98 978 CYS A C 1
ATOM 7659 O O . CYS A 1 978 ? -19.698 35.509 -38.084 1.00 30.98 978 CYS A O 1
ATOM 7661 N N . PRO A 1 979 ? -18.626 33.650 -37.417 1.00 34.78 979 PRO A N 1
ATOM 7662 C CA . PRO A 1 979 ? -18.336 34.156 -36.077 1.00 34.78 979 PRO A CA 1
ATOM 7663 C C . PRO A 1 979 ? -17.399 35.382 -36.123 1.00 34.78 979 PRO A C 1
ATOM 7665 O O . PRO A 1 979 ? -16.604 35.507 -37.056 1.00 34.78 979 PRO A O 1
ATOM 7668 N N . PRO A 1 980 ? -17.447 36.284 -35.121 1.00 35.38 980 PRO A N 1
ATOM 7669 C CA . PRO A 1 980 ? -16.695 37.535 -35.157 1.00 35.38 980 PRO A CA 1
ATOM 7670 C C . PRO A 1 980 ? -15.182 37.278 -35.098 1.00 35.38 980 PRO A C 1
ATOM 7672 O O . PRO A 1 980 ? -14.675 36.660 -34.158 1.00 35.38 980 PRO A O 1
ATOM 7675 N N . HIS A 1 981 ? -14.449 37.783 -36.094 1.00 46.19 981 HIS A N 1
ATOM 7676 C CA . HIS A 1 981 ? -12.986 37.739 -36.128 1.00 46.19 981 HIS A CA 1
ATOM 7677 C C . HIS A 1 981 ? -12.372 38.763 -35.152 1.00 46.19 981 HIS A C 1
ATOM 7679 O O . HIS A 1 981 ? -12.877 39.874 -34.982 1.00 46.19 981 HIS A O 1
ATOM 7685 N N . ARG A 1 982 ? -11.275 38.390 -34.475 1.00 39.62 982 ARG A N 1
ATOM 7686 C CA . ARG A 1 982 ? -10.558 39.264 -33.522 1.00 39.62 982 ARG A CA 1
ATOM 7687 C C . ARG A 1 982 ? -9.794 40.382 -34.251 1.00 39.62 982 ARG A C 1
ATOM 7689 O O . ARG A 1 982 ? -9.202 40.141 -35.295 1.00 39.62 982 ARG A O 1
ATOM 7696 N N . ARG A 1 983 ? -9.756 41.585 -33.651 1.00 40.59 983 ARG A N 1
ATOM 7697 C CA . ARG A 1 983 ? -9.046 42.781 -34.165 1.00 40.59 983 ARG A CA 1
ATOM 7698 C C . ARG A 1 983 ? -7.556 42.504 -34.447 1.00 40.59 983 ARG A C 1
ATOM 7700 O O . ARG A 1 983 ? -6.855 41.978 -33.582 1.00 40.59 983 ARG A O 1
ATOM 7707 N N . ILE A 1 984 ? -7.081 42.919 -35.623 1.00 43.56 984 ILE A N 1
ATOM 7708 C CA . ILE A 1 984 ? -5.670 42.882 -36.050 1.00 43.56 984 ILE A CA 1
ATOM 7709 C C . ILE A 1 984 ? -4.900 44.024 -35.346 1.00 43.56 984 ILE A C 1
ATOM 7711 O O . ILE A 1 984 ? -5.434 45.117 -35.172 1.00 43.56 984 ILE A O 1
ATOM 7715 N N . HIS A 1 985 ? -3.663 43.786 -34.882 1.00 41.59 985 HIS A N 1
ATOM 7716 C CA . HIS A 1 985 ? -2.830 44.801 -34.208 1.00 41.59 985 HIS A CA 1
ATOM 7717 C C . HIS A 1 985 ? -1.798 45.428 -35.168 1.00 41.59 985 HIS A C 1
ATOM 7719 O O . HIS A 1 985 ? -0.880 44.733 -35.602 1.00 41.59 985 HIS A O 1
ATOM 7725 N N . HIS A 1 986 ? -1.876 46.743 -35.410 1.00 48.31 986 HIS A N 1
ATOM 7726 C CA . HIS A 1 986 ? -0.935 47.493 -36.263 1.00 48.31 986 HIS A CA 1
ATOM 7727 C C . HIS A 1 986 ? 0.392 47.840 -35.547 1.00 48.31 986 HIS A C 1
ATOM 7729 O O . HIS A 1 986 ? 0.402 48.256 -34.380 1.00 48.31 986 HIS A O 1
ATOM 7735 N N . ARG A 1 987 ? 1.530 47.679 -36.240 1.00 49.88 987 ARG A N 1
ATOM 7736 C CA . ARG A 1 987 ? 2.858 48.196 -35.836 1.00 49.88 987 ARG A CA 1
ATOM 7737 C C . ARG A 1 987 ? 3.148 49.516 -36.578 1.00 49.88 987 ARG A C 1
ATOM 7739 O O . ARG A 1 987 ? 2.600 49.682 -37.656 1.00 49.88 987 ARG A O 1
ATOM 7746 N N . PRO A 1 988 ? 3.968 50.430 -36.018 1.00 54.03 988 PRO A N 1
ATOM 7747 C CA . PRO A 1 988 ? 4.337 51.675 -36.697 1.00 54.03 988 PRO A CA 1
ATOM 7748 C C . PRO A 1 988 ? 5.322 51.439 -37.851 1.00 54.03 988 PRO A C 1
ATOM 7750 O O . PRO A 1 988 ? 6.153 50.525 -37.772 1.00 54.03 988 PRO A O 1
ATOM 7753 N N . ASP A 1 989 ? 5.237 52.290 -38.872 1.00 64.25 989 ASP A N 1
ATOM 7754 C CA . ASP A 1 989 ? 5.980 52.182 -40.129 1.00 64.25 989 ASP A CA 1
ATOM 7755 C C . ASP A 1 989 ? 7.480 52.495 -39.990 1.00 64.25 989 ASP A C 1
ATOM 7757 O O . ASP A 1 989 ? 7.947 53.104 -39.020 1.00 64.25 989 ASP A O 1
ATOM 7761 N N . ALA A 1 990 ? 8.269 52.024 -40.959 1.00 71.94 990 ALA A N 1
ATOM 7762 C CA . ALA A 1 990 ? 9.719 52.203 -40.979 1.00 71.94 990 ALA A CA 1
ATOM 7763 C C . ALA A 1 990 ? 10.242 52.514 -42.386 1.00 71.94 990 ALA A C 1
ATOM 7765 O O . ALA A 1 990 ? 9.761 51.953 -43.375 1.00 71.94 990 ALA A O 1
ATOM 7766 N N . ILE A 1 991 ? 11.283 53.347 -42.439 1.00 77.38 991 ILE A N 1
ATOM 7767 C CA . ILE A 1 991 ? 11.986 53.747 -43.664 1.00 77.38 991 ILE A CA 1
ATOM 7768 C C . ILE A 1 991 ? 13.360 53.073 -43.679 1.00 77.38 991 ILE A C 1
ATOM 7770 O O . ILE A 1 991 ? 14.092 53.097 -42.686 1.00 77.38 991 ILE A O 1
ATOM 7774 N N . ILE A 1 992 ? 13.703 52.433 -44.798 1.00 75.81 992 ILE A N 1
ATOM 7775 C CA . ILE A 1 992 ? 14.983 51.744 -44.995 1.00 75.81 992 ILE A CA 1
ATOM 7776 C C . ILE A 1 992 ? 15.840 52.561 -45.958 1.00 75.81 992 ILE A C 1
ATOM 7778 O O . ILE A 1 992 ? 15.420 52.797 -47.089 1.00 75.81 992 ILE A O 1
ATOM 7782 N N . ILE A 1 993 ? 17.045 52.923 -45.520 1.00 76.81 993 ILE A N 1
ATOM 7783 C CA . ILE A 1 993 ? 18.052 53.649 -46.295 1.00 76.81 993 ILE A CA 1
ATOM 7784 C C . ILE A 1 993 ? 19.213 52.702 -46.615 1.00 76.81 993 ILE A C 1
ATOM 7786 O O . ILE A 1 993 ? 19.848 52.145 -45.713 1.00 76.81 993 ILE A O 1
ATOM 7790 N N . LYS A 1 994 ? 19.494 52.508 -47.903 1.00 74.88 994 LYS A N 1
ATOM 7791 C CA . LYS A 1 994 ? 20.607 51.692 -48.405 1.00 74.88 994 LYS A CA 1
ATOM 7792 C C . LYS A 1 994 ? 21.665 52.594 -49.030 1.00 74.88 994 LYS A C 1
ATOM 7794 O O . LYS A 1 994 ? 21.327 53.386 -49.901 1.00 74.88 994 LYS A O 1
ATOM 7799 N N . ALA A 1 995 ? 22.913 52.472 -48.584 1.00 68.44 995 ALA A N 1
ATOM 7800 C CA . ALA A 1 995 ? 24.038 53.217 -49.145 1.00 68.44 995 ALA A CA 1
ATOM 7801 C C . ALA A 1 995 ? 24.428 52.679 -50.532 1.00 68.44 995 ALA A C 1
ATOM 7803 O O . ALA A 1 995 ? 24.387 51.465 -50.739 1.00 68.44 995 ALA A O 1
ATOM 7804 N N . ASN A 1 996 ? 24.839 53.572 -51.433 1.00 68.50 996 ASN A N 1
ATOM 7805 C CA . ASN A 1 996 ? 25.520 53.238 -52.684 1.00 68.50 996 ASN A CA 1
ATOM 7806 C C . ASN A 1 996 ? 27.025 53.549 -52.512 1.00 68.50 996 ASN A C 1
ATOM 7808 O O . ASN A 1 996 ? 27.378 54.587 -51.945 1.00 68.50 996 ASN A O 1
ATOM 7812 N N . ASP A 1 997 ? 27.917 52.647 -52.937 1.00 53.97 997 ASP A N 1
ATOM 7813 C CA . ASP A 1 997 ? 29.371 52.800 -52.729 1.00 53.97 997 ASP A CA 1
ATOM 7814 C C . ASP A 1 997 ? 29.945 54.020 -53.484 1.00 53.97 997 ASP A C 1
ATOM 7816 O O . ASP A 1 997 ? 29.526 54.261 -54.621 1.00 53.97 997 ASP A O 1
ATOM 7820 N N . PRO A 1 998 ? 30.884 54.799 -52.885 1.00 49.47 998 PRO A N 1
ATOM 7821 C CA . PRO A 1 998 ? 31.755 54.429 -51.757 1.00 49.47 998 PRO A CA 1
ATOM 7822 C C . PRO A 1 998 ? 31.459 55.159 -50.424 1.00 49.47 998 PRO A C 1
ATOM 7824 O O . PRO A 1 998 ? 32.357 55.355 -49.607 1.00 49.47 998 PRO A O 1
ATOM 7827 N N . SER A 1 999 ? 30.226 55.620 -50.177 1.00 58.03 999 SER A N 1
ATOM 7828 C CA . SER A 1 999 ? 29.910 56.386 -48.951 1.00 58.03 999 SER A CA 1
ATOM 7829 C C . SER A 1 999 ? 29.697 55.468 -47.738 1.00 58.03 999 SER A C 1
ATOM 7831 O O . SER A 1 999 ? 28.808 54.614 -47.770 1.00 58.03 999 SER A O 1
ATOM 7833 N N . THR A 1 1000 ? 30.425 55.653 -46.623 1.00 61.03 1000 THR A N 1
ATOM 7834 C CA . THR A 1 1000 ? 30.160 54.842 -45.421 1.00 61.03 1000 THR A CA 1
ATOM 7835 C C . THR A 1 1000 ? 28.891 55.301 -44.694 1.00 61.03 1000 THR A C 1
ATOM 7837 O O . THR A 1 1000 ? 28.520 56.473 -44.680 1.00 61.03 1000 THR A O 1
ATOM 7840 N N . TYR A 1 1001 ? 28.196 54.372 -44.028 1.00 63.56 1001 TYR A N 1
ATOM 7841 C CA . TYR A 1 1001 ? 26.959 54.667 -43.286 1.00 63.56 1001 TYR A CA 1
ATOM 7842 C C . TYR A 1 1001 ? 27.127 55.711 -42.163 1.00 63.56 1001 TYR A C 1
ATOM 7844 O O . TYR A 1 1001 ? 26.139 56.327 -41.764 1.00 63.56 1001 TYR A O 1
ATOM 7852 N N . ALA A 1 1002 ? 28.346 55.900 -41.644 1.00 60.84 1002 ALA A N 1
ATOM 7853 C CA . ALA A 1 1002 ? 28.657 56.962 -40.686 1.00 60.84 1002 ALA A CA 1
ATOM 7854 C C . ALA A 1 1002 ? 28.638 58.343 -41.363 1.00 60.84 1002 ALA A C 1
ATOM 7856 O O . ALA A 1 1002 ? 28.053 59.274 -40.815 1.00 60.84 1002 ALA A O 1
ATOM 7857 N N . ASP A 1 1003 ? 29.160 58.442 -42.588 1.00 65.19 1003 ASP A N 1
ATOM 7858 C CA . ASP A 1 1003 ? 29.150 59.671 -43.393 1.00 65.19 1003 ASP A CA 1
ATOM 7859 C C . ASP A 1 1003 ? 27.723 60.073 -43.786 1.00 65.19 1003 ASP A C 1
ATOM 7861 O O . ASP A 1 1003 ? 27.371 61.251 -43.761 1.00 65.19 1003 ASP A O 1
ATOM 7865 N N . ILE A 1 1004 ? 26.863 59.090 -44.079 1.00 68.88 1004 ILE A N 1
ATOM 7866 C CA . ILE A 1 1004 ? 25.439 59.309 -44.382 1.00 68.88 1004 ILE A CA 1
ATOM 7867 C C . ILE A 1 1004 ? 24.696 59.864 -43.156 1.00 68.88 1004 ILE A C 1
ATOM 7869 O O . ILE A 1 1004 ? 23.917 60.806 -43.275 1.00 68.88 1004 ILE A O 1
ATOM 7873 N N . LEU A 1 1005 ? 24.957 59.321 -41.962 1.00 67.38 1005 LEU A N 1
ATOM 7874 C CA . LEU A 1 1005 ? 24.378 59.813 -40.706 1.00 67.38 1005 LEU A CA 1
ATOM 7875 C C . LEU A 1 1005 ? 24.887 61.211 -40.333 1.00 67.38 1005 LEU A C 1
ATOM 7877 O O . LEU A 1 1005 ? 24.104 62.021 -39.842 1.00 67.38 1005 LEU A O 1
ATOM 7881 N N . LYS A 1 1006 ? 26.166 61.505 -40.591 1.00 68.44 1006 LYS A N 1
ATOM 7882 C CA . LYS A 1 1006 ? 26.766 62.823 -40.349 1.00 68.44 1006 LYS A CA 1
ATOM 7883 C C . LYS A 1 1006 ? 26.151 63.887 -41.268 1.00 68.44 1006 LYS A C 1
ATOM 7885 O O . LYS A 1 1006 ? 25.640 64.885 -40.771 1.00 68.44 1006 LYS A O 1
ATOM 7890 N N . LYS A 1 1007 ? 26.033 63.592 -42.571 1.00 69.25 1007 LYS A N 1
ATOM 7891 C CA . LYS A 1 1007 ? 25.353 64.451 -43.564 1.00 69.25 1007 LYS A CA 1
ATOM 7892 C C . LYS A 1 1007 ? 23.872 64.697 -43.254 1.00 69.25 1007 LYS A C 1
ATOM 7894 O O . LYS A 1 1007 ? 23.360 65.777 -43.536 1.00 69.25 1007 LYS A O 1
ATOM 7899 N N . LEU A 1 1008 ? 23.173 63.711 -42.683 1.00 67.69 1008 LEU A N 1
ATOM 7900 C CA . LEU A 1 1008 ? 21.782 63.871 -42.238 1.00 67.69 1008 LEU A CA 1
ATOM 7901 C C . LEU A 1 1008 ? 21.674 64.757 -40.985 1.00 67.69 1008 LEU A C 1
ATOM 7903 O O . LEU A 1 1008 ? 20.722 65.527 -40.885 1.00 67.69 1008 LEU A O 1
ATOM 7907 N N . LYS A 1 1009 ? 22.631 64.662 -40.049 1.00 65.00 1009 LYS A N 1
ATOM 7908 C CA . LYS A 1 1009 ? 22.668 65.452 -38.802 1.00 65.00 1009 LYS A CA 1
ATOM 7909 C C . LYS A 1 1009 ? 23.126 66.907 -39.008 1.00 65.00 1009 LYS A C 1
ATOM 7911 O O . LYS A 1 1009 ? 22.770 67.753 -38.199 1.00 65.00 1009 LYS A O 1
ATOM 7916 N N . GLU A 1 1010 ? 23.869 67.209 -40.074 1.00 66.81 1010 GLU A N 1
ATOM 7917 C CA . GLU A 1 1010 ? 24.392 68.558 -40.371 1.00 66.81 1010 GLU A CA 1
ATOM 7918 C C . GLU A 1 1010 ? 23.361 69.527 -40.990 1.00 66.81 1010 GLU A C 1
ATOM 7920 O O . GLU A 1 1010 ? 23.601 70.732 -41.004 1.00 66.81 1010 GLU A O 1
ATOM 7925 N N . LYS A 1 1011 ? 22.203 69.051 -41.486 1.00 66.75 1011 LYS A N 1
ATOM 7926 C CA . LYS A 1 1011 ? 21.159 69.904 -42.097 1.00 66.75 1011 LYS A CA 1
ATOM 7927 C C . LYS A 1 1011 ? 20.005 70.208 -41.116 1.00 66.75 1011 LYS A C 1
ATOM 7929 O O . LYS A 1 1011 ? 19.174 69.326 -40.886 1.00 66.75 1011 LYS A O 1
ATOM 7934 N N . PRO A 1 1012 ? 19.847 71.458 -40.628 1.00 60.47 1012 PRO A N 1
ATOM 7935 C CA . PRO A 1 1012 ? 18.849 71.809 -39.606 1.00 60.47 1012 PRO A CA 1
ATOM 7936 C C . PRO A 1 1012 ? 17.388 71.581 -40.030 1.00 60.47 1012 PRO A C 1
ATOM 7938 O O . PRO A 1 1012 ? 16.552 71.217 -39.205 1.00 60.47 1012 PRO A O 1
ATOM 7941 N N . ALA A 1 1013 ? 17.074 71.731 -41.323 1.00 58.50 1013 ALA A N 1
ATOM 7942 C CA . ALA A 1 1013 ? 15.710 71.601 -41.851 1.00 58.50 1013 ALA A CA 1
ATOM 7943 C C . ALA A 1 1013 ? 15.107 70.188 -41.677 1.00 58.50 1013 ALA A C 1
ATOM 7945 O O . ALA A 1 1013 ? 13.907 70.049 -41.459 1.00 58.50 1013 ALA A O 1
ATOM 7946 N N . LEU A 1 1014 ? 15.934 69.134 -41.702 1.00 61.06 1014 LEU A N 1
ATOM 7947 C CA . LEU A 1 1014 ? 15.495 67.741 -41.499 1.00 61.06 1014 LEU A CA 1
ATOM 7948 C C . LEU A 1 1014 ? 15.325 67.386 -40.018 1.00 61.06 1014 LEU A C 1
ATOM 7950 O O . LEU A 1 1014 ? 14.632 66.426 -39.671 1.00 61.06 1014 LEU A O 1
ATOM 7954 N N . GLN A 1 1015 ? 15.943 68.166 -39.132 1.00 59.38 1015 GLN A N 1
ATOM 7955 C CA . GLN A 1 1015 ? 15.901 67.946 -37.693 1.00 59.38 1015 GLN A CA 1
ATOM 7956 C C . GLN A 1 1015 ? 14.521 68.287 -37.111 1.00 59.38 1015 GLN A C 1
ATOM 7958 O O . GLN A 1 1015 ? 14.056 67.594 -36.206 1.00 59.38 1015 GLN A O 1
ATOM 7963 N N . GLN A 1 1016 ? 13.826 69.281 -37.679 1.00 57.59 1016 GLN A N 1
ATOM 7964 C CA . GLN A 1 1016 ? 12.462 69.654 -37.282 1.00 57.59 1016 GLN A CA 1
ATOM 7965 C C . GLN A 1 1016 ? 11.365 68.770 -37.905 1.00 57.59 1016 GLN A C 1
ATOM 7967 O O . GLN A 1 1016 ? 10.411 68.440 -37.195 1.00 57.59 1016 GLN A O 1
ATOM 7972 N N . SER A 1 1017 ? 11.495 68.337 -39.168 1.00 58.38 1017 SER A N 1
ATOM 7973 C CA . SER A 1 1017 ? 10.474 67.525 -39.863 1.00 58.38 1017 SER A CA 1
ATOM 7974 C C . SER A 1 1017 ? 10.621 66.011 -39.632 1.00 58.38 1017 SER A C 1
ATOM 7976 O O . SER A 1 1017 ? 9.672 65.332 -39.229 1.00 58.38 1017 SER A O 1
ATOM 7978 N N . VAL A 1 1018 ? 11.826 65.465 -39.823 1.00 62.88 1018 VAL A N 1
ATOM 7979 C CA . VAL A 1 1018 ? 12.104 64.021 -39.720 1.00 62.88 1018 VAL A CA 1
ATOM 7980 C C . VAL A 1 1018 ? 12.543 63.646 -38.304 1.00 62.88 1018 VAL A C 1
ATOM 7982 O O . VAL A 1 1018 ? 12.073 62.646 -37.760 1.00 62.88 1018 VAL A O 1
ATOM 7985 N N . GLY A 1 1019 ? 13.386 64.463 -37.663 1.00 60.59 1019 GLY A N 1
ATOM 7986 C CA . GLY A 1 1019 ? 13.933 64.186 -36.326 1.00 60.59 1019 GLY A CA 1
ATOM 7987 C C . GLY A 1 1019 ? 12.862 63.988 -35.246 1.00 60.59 1019 GLY A C 1
ATOM 7988 O O . GLY A 1 1019 ? 12.935 63.041 -34.463 1.00 60.59 1019 GLY A O 1
ATOM 7989 N N . ASN A 1 1020 ? 11.803 64.803 -35.260 1.00 63.56 1020 ASN A N 1
ATOM 7990 C CA . ASN A 1 1020 ? 10.680 64.679 -34.323 1.00 63.56 1020 ASN A CA 1
ATOM 7991 C C . ASN A 1 1020 ? 9.815 63.430 -34.557 1.00 63.56 1020 ASN A C 1
ATOM 7993 O O . ASN A 1 1020 ? 9.156 62.958 -33.623 1.00 63.56 1020 ASN A O 1
ATOM 7997 N N . SER A 1 1021 ? 9.840 62.878 -35.769 1.00 66.50 1021 SER A N 1
ATOM 7998 C CA . SER A 1 1021 ? 9.033 61.731 -36.201 1.00 66.50 1021 SER A CA 1
ATOM 7999 C C . SER A 1 1021 ? 9.759 60.394 -36.024 1.00 66.50 1021 SER A C 1
ATOM 8001 O O . SER A 1 1021 ? 9.119 59.340 -35.996 1.00 66.50 1021 SER A O 1
ATOM 8003 N N . VAL A 1 1022 ? 11.084 60.415 -35.848 1.00 67.69 1022 VAL A N 1
ATOM 8004 C CA . VAL A 1 1022 ? 11.915 59.225 -35.634 1.00 67.69 1022 VAL A CA 1
ATOM 8005 C C . VAL A 1 1022 ? 11.957 58.863 -34.148 1.00 67.69 1022 VAL A C 1
ATOM 8007 O O . VAL A 1 1022 ? 12.193 59.686 -33.272 1.00 67.69 1022 VAL A O 1
ATOM 8010 N N . ASN A 1 1023 ? 11.695 57.592 -33.854 1.00 68.88 1023 ASN A N 1
ATOM 8011 C CA . ASN A 1 1023 ? 11.721 57.031 -32.506 1.00 68.88 1023 ASN A CA 1
ATOM 8012 C C . ASN A 1 1023 ? 13.029 56.280 -32.216 1.00 68.88 1023 ASN A C 1
ATOM 8014 O O . ASN A 1 1023 ? 13.477 56.221 -31.075 1.00 68.88 1023 ASN A O 1
ATOM 8018 N N . ASN A 1 1024 ? 13.610 55.636 -33.233 1.00 65.19 1024 ASN A N 1
ATOM 8019 C CA . ASN A 1 1024 ? 14.849 54.873 -33.098 1.00 65.19 1024 ASN A CA 1
ATOM 8020 C C . ASN A 1 1024 ? 15.550 54.713 -34.458 1.00 65.19 1024 ASN A C 1
ATOM 8022 O O . ASN A 1 1024 ? 14.883 54.584 -35.488 1.00 65.19 1024 ASN A O 1
ATOM 8026 N N . ILE A 1 1025 ? 16.882 54.657 -34.447 1.00 70.69 1025 ILE A N 1
ATOM 8027 C CA . ILE A 1 1025 ? 17.733 54.424 -35.616 1.00 70.69 1025 ILE A CA 1
ATOM 8028 C C . ILE A 1 1025 ? 18.564 53.172 -35.360 1.00 70.69 1025 ILE A C 1
ATOM 8030 O O . ILE A 1 1025 ? 19.233 53.054 -34.338 1.00 70.69 1025 ILE A O 1
ATOM 8034 N N . ARG A 1 1026 ? 18.539 52.218 -36.292 1.00 66.81 1026 ARG A N 1
ATOM 8035 C CA . ARG A 1 1026 ? 19.324 50.981 -36.162 1.00 66.81 1026 ARG A CA 1
ATOM 8036 C C . ARG A 1 1026 ? 19.821 50.470 -37.500 1.00 66.81 1026 ARG A C 1
ATOM 8038 O O . ARG A 1 1026 ? 19.210 50.731 -38.533 1.00 66.81 1026 ARG A O 1
ATOM 8045 N N . ARG A 1 1027 ? 20.865 49.642 -37.478 1.00 62.91 1027 ARG A N 1
ATOM 8046 C CA . ARG A 1 1027 ? 21.279 48.872 -38.657 1.00 62.91 1027 ARG A CA 1
ATOM 8047 C C . ARG A 1 1027 ? 20.520 47.552 -38.741 1.00 62.91 1027 ARG A C 1
ATOM 8049 O O . ARG A 1 1027 ? 20.329 46.847 -37.750 1.00 62.91 1027 ARG A O 1
ATOM 8056 N N . SER A 1 1028 ? 20.065 47.220 -39.942 1.00 56.72 1028 SER A N 1
ATOM 8057 C CA . SER A 1 1028 ? 19.512 45.902 -40.249 1.00 56.72 1028 SER A CA 1
ATOM 8058 C C . SER A 1 1028 ? 20.632 44.869 -40.425 1.00 56.72 1028 SER A C 1
ATOM 8060 O O . SER A 1 1028 ? 21.773 45.217 -40.713 1.00 56.72 1028 SER A O 1
ATOM 8062 N N . ALA A 1 1029 ? 20.306 43.577 -40.308 1.00 47.62 1029 ALA A N 1
ATOM 8063 C CA . ALA A 1 1029 ? 21.268 42.485 -40.512 1.00 47.62 1029 ALA A CA 1
ATOM 8064 C C . ALA A 1 1029 ? 21.853 42.425 -41.941 1.00 47.62 1029 ALA A C 1
ATOM 8066 O O . ALA A 1 1029 ? 22.861 41.765 -42.155 1.00 47.62 1029 ALA A O 1
ATOM 8067 N N . ALA A 1 1030 ? 21.226 43.112 -42.902 1.00 48.19 1030 ALA A N 1
ATOM 8068 C CA . ALA A 1 1030 ? 21.701 43.253 -44.278 1.00 48.19 1030 ALA A CA 1
ATOM 8069 C C . ALA A 1 1030 ? 22.522 44.543 -44.501 1.00 48.19 1030 ALA A C 1
ATOM 8071 O O . ALA A 1 1030 ? 22.749 44.929 -45.640 1.00 48.19 1030 ALA A O 1
ATOM 8072 N N . GLY A 1 1031 ? 22.909 45.250 -43.433 1.00 53.69 1031 GLY A N 1
ATOM 8073 C CA . GLY A 1 1031 ? 23.756 46.447 -43.495 1.00 53.69 1031 GLY A CA 1
ATOM 8074 C C . GLY A 1 1031 ? 23.019 47.777 -43.690 1.00 53.69 1031 GLY A C 1
ATOM 8075 O O . GLY A 1 1031 ? 23.586 48.812 -43.371 1.00 53.69 1031 GLY A O 1
ATOM 8076 N N . ALA A 1 1032 ? 21.751 47.771 -44.119 1.00 66.88 1032 ALA A N 1
ATOM 8077 C CA . ALA A 1 1032 ? 20.971 48.993 -44.366 1.00 66.88 1032 ALA A CA 1
ATOM 8078 C C . ALA A 1 1032 ? 20.577 49.738 -43.074 1.00 66.88 1032 ALA A C 1
ATOM 8080 O O . ALA A 1 1032 ? 20.277 49.092 -42.059 1.00 66.88 1032 ALA A O 1
ATOM 8081 N N . LEU A 1 1033 ? 20.501 51.072 -43.134 1.00 73.06 1033 LEU A N 1
ATOM 8082 C CA . LEU A 1 1033 ? 20.026 51.929 -42.045 1.00 73.06 1033 LEU A CA 1
ATOM 8083 C C . LEU A 1 1033 ? 18.491 51.886 -41.979 1.00 73.06 1033 LEU A C 1
ATOM 8085 O O . LEU A 1 1033 ? 17.821 51.990 -43.002 1.00 73.06 1033 LEU A O 1
ATOM 8089 N N . VAL A 1 1034 ? 17.915 51.722 -40.790 1.00 74.06 1034 VAL A N 1
ATOM 8090 C CA . VAL A 1 1034 ? 16.461 51.660 -40.584 1.00 74.06 1034 VAL A CA 1
ATOM 8091 C C . VAL A 1 1034 ? 16.040 52.751 -39.611 1.00 74.06 1034 VAL A C 1
ATOM 8093 O O . VAL A 1 1034 ? 16.431 52.717 -38.441 1.00 74.06 1034 VAL A O 1
ATOM 8096 N N . LEU A 1 1035 ? 15.207 53.672 -40.093 1.00 75.06 1035 LEU A N 1
ATOM 8097 C CA . LEU A 1 1035 ? 14.553 54.711 -39.304 1.00 75.06 1035 LEU A CA 1
ATOM 8098 C C . LEU A 1 1035 ? 13.171 54.206 -38.885 1.00 75.06 1035 LEU A C 1
ATOM 8100 O O . LEU A 1 1035 ? 12.312 53.939 -39.727 1.00 75.06 1035 LEU A O 1
ATOM 8104 N N . GLN A 1 1036 ? 12.964 54.021 -37.584 1.00 70.81 1036 GLN A N 1
ATOM 8105 C CA . GLN A 1 1036 ? 11.679 53.597 -37.038 1.00 70.81 1036 GLN A CA 1
ATOM 8106 C C . GLN A 1 1036 ? 10.863 54.824 -36.627 1.00 70.81 1036 GLN A C 1
ATOM 8108 O O . GLN A 1 1036 ? 11.320 55.593 -35.780 1.00 70.81 1036 GLN A O 1
ATOM 8113 N N . LEU A 1 1037 ? 9.661 54.987 -37.184 1.00 74.25 1037 LEU A N 1
ATOM 8114 C CA . LEU A 1 1037 ? 8.815 56.152 -36.920 1.00 74.25 1037 LEU A CA 1
ATOM 8115 C C . LEU A 1 1037 ? 8.012 56.003 -35.616 1.00 74.25 1037 LEU A C 1
ATOM 8117 O O . LEU A 1 1037 ? 7.779 54.894 -35.114 1.00 74.25 1037 LEU A O 1
ATOM 8121 N N . LYS A 1 1038 ? 7.603 57.138 -35.038 1.00 65.62 1038 LYS A N 1
ATOM 8122 C CA . LYS A 1 1038 ? 6.651 57.198 -33.920 1.00 65.62 1038 LYS A CA 1
ATOM 8123 C C . LYS A 1 1038 ? 5.265 56.713 -34.374 1.00 65.62 1038 LYS A C 1
ATOM 8125 O O . LYS A 1 1038 ? 4.939 56.666 -35.555 1.00 65.62 1038 LYS A O 1
ATOM 8130 N N . LYS A 1 1039 ? 4.446 56.281 -33.416 1.00 58.31 1039 LYS A N 1
ATOM 8131 C CA . LYS A 1 1039 ? 3.130 55.683 -33.684 1.00 58.31 1039 LYS A CA 1
ATOM 8132 C C . LYS A 1 1039 ? 2.123 56.787 -34.049 1.00 58.31 1039 LYS A C 1
ATOM 8134 O O . LYS A 1 1039 ? 1.903 57.651 -33.210 1.00 58.31 1039 LYS A O 1
ATOM 8139 N N . GLY A 1 1040 ? 1.522 56.731 -35.245 1.00 57.41 1040 GLY A N 1
ATOM 8140 C CA . GLY A 1 1040 ? 0.515 57.703 -35.718 1.00 57.41 1040 GLY A CA 1
ATOM 8141 C C . GLY A 1 1040 ? 0.977 58.681 -36.811 1.00 57.41 1040 GLY A C 1
ATOM 8142 O O . GLY A 1 1040 ? 0.296 59.666 -37.045 1.00 57.41 1040 GLY A O 1
ATOM 8143 N N . VAL A 1 1041 ? 2.124 58.441 -37.457 1.00 62.41 1041 VAL A N 1
ATOM 8144 C CA . VAL A 1 1041 ? 2.582 59.233 -38.615 1.00 62.41 1041 VAL A CA 1
ATOM 8145 C C . VAL A 1 1041 ? 1.953 58.647 -39.884 1.00 62.41 1041 VAL A C 1
ATOM 8147 O O . VAL A 1 1041 ? 2.268 57.512 -40.227 1.00 62.41 1041 VAL A O 1
ATOM 8150 N N . GLU A 1 1042 ? 1.052 59.380 -40.546 1.00 52.06 1042 GLU A N 1
ATOM 8151 C CA . GLU A 1 1042 ? 0.177 58.820 -41.597 1.00 52.06 1042 GLU A CA 1
ATOM 8152 C C . GLU A 1 1042 ? 0.831 58.691 -42.991 1.00 52.06 1042 GLU A C 1
ATOM 8154 O O . GLU A 1 1042 ? 0.378 57.875 -43.788 1.00 52.06 1042 GLU A O 1
ATOM 8159 N N . ASN A 1 1043 ? 1.965 59.356 -43.261 1.00 62.03 1043 ASN A N 1
ATOM 8160 C CA . ASN A 1 1043 ? 2.567 59.413 -44.607 1.00 62.03 1043 ASN A CA 1
ATOM 8161 C C . ASN A 1 1043 ? 4.043 58.962 -44.655 1.00 62.03 1043 ASN A C 1
ATOM 8163 O O . ASN A 1 1043 ? 4.947 59.702 -45.044 1.00 62.03 1043 ASN A O 1
ATOM 8167 N N . ALA A 1 1044 ? 4.317 57.714 -44.266 1.00 63.28 1044 ALA A N 1
ATOM 8168 C CA . ALA A 1 1044 ? 5.660 57.124 -44.367 1.00 63.28 1044 ALA A CA 1
ATOM 8169 C C . ALA A 1 1044 ? 6.273 57.076 -45.796 1.00 63.28 1044 ALA A C 1
ATOM 8171 O O . ALA A 1 1044 ? 7.502 57.162 -45.892 1.00 63.28 1044 ALA A O 1
ATOM 8172 N N . PRO A 1 1045 ? 5.496 56.924 -46.895 1.00 63.72 1045 PRO A N 1
ATOM 8173 C CA . PRO A 1 1045 ? 6.028 56.976 -48.261 1.00 63.72 1045 PRO A CA 1
ATOM 8174 C C . PRO A 1 1045 ? 6.582 58.357 -48.637 1.00 63.72 1045 PRO A C 1
ATOM 8176 O O . PRO A 1 1045 ? 7.716 58.423 -49.109 1.00 63.72 1045 PRO A O 1
ATOM 8179 N N . ASP A 1 1046 ? 5.849 59.432 -48.332 1.00 65.19 1046 ASP A N 1
ATOM 8180 C CA . ASP A 1 1046 ? 6.226 60.818 -48.662 1.00 65.19 1046 ASP A CA 1
ATOM 8181 C C . ASP A 1 1046 ? 7.523 61.232 -47.945 1.00 65.19 1046 ASP A C 1
ATOM 8183 O O . ASP A 1 1046 ? 8.456 61.750 -48.557 1.00 65.19 1046 ASP A O 1
ATOM 8187 N N . LEU A 1 1047 ? 7.642 60.886 -46.655 1.00 67.88 1047 LEU A N 1
ATOM 8188 C CA . LEU A 1 1047 ? 8.868 61.059 -45.857 1.00 67.88 1047 LEU A CA 1
ATOM 8189 C C . LEU A 1 1047 ? 10.062 60.277 -46.430 1.00 67.88 1047 LEU A C 1
ATOM 8191 O O . LEU A 1 1047 ? 11.212 60.711 -46.331 1.00 67.88 1047 LEU A O 1
ATOM 8195 N N . GLY A 1 1048 ? 9.806 59.102 -47.012 1.00 66.56 1048 GLY A N 1
ATOM 8196 C CA . GLY A 1 1048 ? 10.825 58.309 -47.695 1.00 66.56 1048 GLY A CA 1
ATOM 8197 C C . GLY A 1 1048 ? 11.311 58.973 -48.983 1.00 66.56 1048 GLY A C 1
ATOM 8198 O O . GLY A 1 1048 ? 12.501 58.906 -49.289 1.00 66.56 1048 GLY A O 1
ATOM 8199 N N . GLU A 1 1049 ? 10.415 59.642 -49.703 1.00 68.88 1049 GLU A N 1
ATOM 8200 C CA . GLU A 1 1049 ? 10.716 60.344 -50.948 1.00 68.88 1049 GLU A CA 1
ATOM 8201 C C . GLU A 1 1049 ? 11.479 61.657 -50.702 1.00 68.88 1049 GLU A C 1
ATOM 8203 O O . GLU A 1 1049 ? 12.465 61.929 -51.391 1.00 68.88 1049 GLU A O 1
ATOM 8208 N N . GLU A 1 1050 ? 11.124 62.422 -49.662 1.00 68.69 1050 GLU A N 1
ATOM 8209 C CA . GLU A 1 1050 ? 11.894 63.598 -49.218 1.00 68.69 1050 GLU A CA 1
ATOM 8210 C C . GLU A 1 1050 ? 13.325 63.230 -48.800 1.00 68.69 1050 GLU A C 1
ATOM 8212 O O . GLU A 1 1050 ? 14.290 63.875 -49.219 1.00 68.69 1050 GLU A O 1
ATOM 8217 N N . LEU A 1 1051 ? 13.486 62.148 -48.028 1.00 70.06 1051 LEU A N 1
ATOM 8218 C CA . LEU A 1 1051 ? 14.805 61.623 -47.659 1.00 70.06 1051 LEU A CA 1
ATOM 8219 C C . LEU A 1 1051 ? 15.591 61.148 -48.889 1.00 70.06 1051 LEU A C 1
ATOM 8221 O O . LEU A 1 1051 ? 16.801 61.363 -48.958 1.00 70.06 1051 LEU A O 1
ATOM 8225 N N . GLY A 1 1052 ? 14.915 60.550 -49.875 1.00 69.38 1052 GLY A N 1
ATOM 8226 C CA . GLY A 1 1052 ? 15.512 60.161 -51.154 1.00 69.38 1052 GLY A CA 1
ATOM 8227 C C . GLY A 1 1052 ? 16.050 61.355 -51.951 1.00 69.38 1052 GLY A C 1
ATOM 8228 O O . GLY A 1 1052 ? 17.175 61.297 -52.445 1.00 69.38 1052 GLY A O 1
ATOM 8229 N N . LYS A 1 1053 ? 15.304 62.468 -52.007 1.00 72.75 1053 LYS A N 1
ATOM 8230 C CA . LYS A 1 1053 ? 15.728 63.708 -52.688 1.00 72.75 1053 LYS A CA 1
ATOM 8231 C C . LYS A 1 1053 ? 16.976 64.330 -52.054 1.00 72.75 1053 LYS A C 1
ATOM 8233 O O . LYS A 1 1053 ? 17.848 64.809 -52.772 1.00 72.75 1053 LYS A O 1
ATOM 8238 N N . VAL A 1 1054 ? 17.094 64.297 -50.724 1.00 68.38 1054 VAL A N 1
ATOM 8239 C CA . VAL A 1 1054 ? 18.262 64.848 -50.007 1.00 68.38 1054 VAL A CA 1
ATOM 8240 C C . VAL A 1 1054 ? 19.495 63.953 -50.132 1.00 68.38 1054 VAL A C 1
ATOM 8242 O O . VAL A 1 1054 ? 20.615 64.459 -50.221 1.00 68.38 1054 VAL A O 1
ATOM 8245 N N . LEU A 1 1055 ? 19.304 62.633 -50.094 1.00 68.12 1055 LEU A N 1
ATOM 8246 C CA . LEU A 1 1055 ? 20.397 61.661 -50.143 1.00 68.12 1055 LEU A CA 1
ATOM 8247 C C . LEU A 1 1055 ? 20.968 61.483 -51.561 1.00 68.12 1055 LEU A C 1
ATOM 8249 O O . LEU A 1 1055 ? 22.136 61.110 -51.697 1.00 68.12 1055 LEU A O 1
ATOM 8253 N N . GLY A 1 1056 ? 20.190 61.800 -52.602 1.00 68.06 1056 GLY A N 1
ATOM 8254 C CA . GLY A 1 1056 ? 20.642 61.815 -53.995 1.00 68.06 1056 GLY A CA 1
ATOM 8255 C C . GLY A 1 1056 ? 21.283 60.490 -54.426 1.00 68.06 1056 GLY A C 1
ATOM 8256 O O . GLY A 1 1056 ? 20.823 59.411 -54.059 1.00 68.06 1056 GLY A O 1
ATOM 8257 N N . ALA A 1 1057 ? 22.386 60.554 -55.178 1.00 59.97 1057 ALA A N 1
ATOM 8258 C CA . ALA A 1 1057 ? 23.097 59.360 -55.654 1.00 59.97 1057 ALA A CA 1
ATOM 8259 C C . ALA A 1 1057 ? 23.761 58.527 -54.531 1.00 59.97 1057 ALA A C 1
ATOM 8261 O O . ALA A 1 1057 ? 24.127 57.374 -54.765 1.00 59.97 1057 ALA A O 1
ATOM 8262 N N . ALA A 1 1058 ? 23.901 59.076 -53.315 1.00 59.88 1058 ALA A N 1
ATOM 8263 C CA . ALA A 1 1058 ? 24.648 58.446 -52.225 1.00 59.88 1058 ALA A CA 1
ATOM 8264 C C . ALA A 1 1058 ? 23.867 57.340 -51.491 1.00 59.88 1058 ALA A C 1
ATOM 8266 O O . ALA A 1 1058 ? 24.481 56.432 -50.926 1.00 59.88 1058 ALA A O 1
ATOM 8267 N N . ALA A 1 1059 ? 22.530 57.393 -51.469 1.00 67.38 1059 ALA A N 1
ATOM 8268 C CA . ALA A 1 1059 ? 21.713 56.364 -50.827 1.00 67.38 1059 ALA A CA 1
ATOM 8269 C C . ALA A 1 1059 ? 20.255 56.367 -51.312 1.00 67.38 1059 ALA A C 1
ATOM 8271 O O . ALA A 1 1059 ? 19.685 57.413 -51.599 1.00 67.38 1059 ALA A O 1
ATOM 8272 N N . THR A 1 1060 ? 19.621 55.192 -51.323 1.00 73.50 1060 THR A N 1
ATOM 8273 C CA . THR A 1 1060 ? 18.196 55.023 -51.662 1.00 73.50 1060 THR A CA 1
ATOM 8274 C C . THR A 1 1060 ? 17.344 54.810 -50.411 1.00 73.50 1060 THR A C 1
ATOM 8276 O O . THR A 1 1060 ? 17.666 53.962 -49.575 1.00 73.50 1060 THR A O 1
ATOM 8279 N N . ALA A 1 1061 ? 16.241 55.555 -50.284 1.00 72.56 1061 ALA A N 1
ATOM 8280 C CA . ALA A 1 1061 ? 15.280 55.453 -49.182 1.00 72.56 1061 ALA A CA 1
ATOM 8281 C C . ALA A 1 1061 ? 13.960 54.814 -49.658 1.00 72.56 1061 ALA A C 1
ATOM 8283 O O . ALA A 1 1061 ? 13.446 55.156 -50.717 1.00 72.56 1061 ALA A O 1
ATOM 8284 N N . SER A 1 1062 ? 13.414 53.857 -48.897 1.00 67.62 1062 SER A N 1
ATOM 8285 C CA . SER A 1 1062 ? 12.158 53.162 -49.242 1.00 67.62 1062 SER A CA 1
ATOM 8286 C C . SER A 1 1062 ? 11.284 52.865 -48.017 1.00 67.62 1062 SER A C 1
ATOM 8288 O O . SER A 1 1062 ? 11.793 52.455 -46.968 1.00 67.62 1062 SER A O 1
ATOM 8290 N N . ALA A 1 1063 ? 9.965 53.045 -48.159 1.00 62.72 1063 ALA A N 1
ATOM 8291 C CA . ALA A 1 1063 ? 8.959 52.749 -47.132 1.00 62.72 1063 ALA A CA 1
ATOM 8292 C C . ALA A 1 1063 ? 8.411 51.311 -47.263 1.00 62.72 1063 ALA A C 1
ATOM 8294 O O . ALA A 1 1063 ? 8.293 50.772 -48.366 1.00 62.72 1063 ALA A O 1
ATOM 8295 N N . ARG A 1 1064 ? 8.070 50.656 -46.142 1.00 59.59 1064 ARG A N 1
ATOM 8296 C CA . ARG A 1 1064 ? 7.602 49.254 -46.120 1.00 59.59 1064 ARG A CA 1
ATOM 8297 C C . ARG A 1 1064 ? 6.207 49.120 -45.493 1.00 59.59 1064 ARG A C 1
ATOM 8299 O O . ARG A 1 1064 ? 6.069 49.371 -44.305 1.00 59.59 1064 ARG A O 1
ATOM 8306 N N . GLN A 1 1065 ? 5.230 48.623 -46.263 1.00 58.06 1065 GLN A N 1
ATOM 8307 C CA . GLN A 1 1065 ? 3.853 48.335 -45.812 1.00 58.06 1065 GLN A CA 1
ATOM 8308 C C . GLN A 1 1065 ? 3.653 46.871 -45.347 1.00 58.06 1065 GLN A C 1
ATOM 8310 O O . GLN A 1 1065 ? 4.408 45.969 -45.732 1.00 58.06 1065 GLN A O 1
ATOM 8315 N N . HIS A 1 1066 ? 2.634 46.631 -44.513 1.00 61.22 1066 HIS A N 1
ATOM 8316 C CA . HIS A 1 1066 ? 2.288 45.328 -43.919 1.00 61.22 1066 HIS A CA 1
ATOM 8317 C C . HIS A 1 1066 ? 1.307 44.501 -44.792 1.00 61.22 1066 HIS A C 1
ATOM 8319 O O . HIS A 1 1066 ? 0.474 45.060 -45.494 1.00 61.22 1066 HIS A O 1
ATOM 8325 N N . THR A 1 1067 ? 1.427 43.162 -44.778 1.00 64.75 1067 THR A N 1
ATOM 8326 C CA . THR A 1 1067 ? 0.580 42.211 -45.547 1.00 64.75 1067 THR A CA 1
ATOM 8327 C C . THR A 1 1067 ? 0.169 41.012 -44.678 1.00 64.75 1067 THR A C 1
ATOM 8329 O O . THR A 1 1067 ? 0.962 40.572 -43.836 1.00 64.75 1067 THR A O 1
ATOM 8332 N N . SER A 1 1068 ? -1.021 40.450 -44.922 1.00 65.69 1068 SER A N 1
ATOM 8333 C CA . SER A 1 1068 ? -1.625 39.307 -44.212 1.00 65.69 1068 SER A CA 1
ATOM 8334 C C . SER A 1 1068 ? -1.984 38.151 -45.160 1.00 65.69 1068 SER A C 1
ATOM 8336 O O . SER A 1 1068 ? -2.060 38.317 -46.375 1.00 65.69 1068 SER A O 1
ATOM 8338 N N . MET A 1 1069 ? -2.175 36.939 -44.619 1.00 73.75 1069 MET A N 1
ATOM 8339 C CA . MET A 1 1069 ? -2.418 35.719 -45.411 1.00 73.75 1069 MET A CA 1
ATOM 8340 C C . MET A 1 1069 ? -3.865 35.210 -45.317 1.00 73.75 1069 MET A C 1
ATOM 8342 O O . MET A 1 1069 ? -4.440 35.128 -44.230 1.00 73.75 1069 MET A O 1
ATOM 8346 N N . ILE A 1 1070 ? -4.412 34.758 -46.446 1.00 78.62 1070 ILE A N 1
ATOM 8347 C CA . ILE A 1 1070 ? -5.707 34.067 -46.555 1.00 78.62 1070 ILE A CA 1
ATOM 8348 C C . ILE A 1 1070 ? -5.530 32.653 -47.135 1.00 78.62 1070 ILE A C 1
ATOM 8350 O O . ILE A 1 1070 ? -4.554 32.370 -47.831 1.00 78.62 1070 ILE A O 1
ATOM 8354 N N . GLU A 1 1071 ? -6.451 31.742 -46.815 1.00 82.19 1071 GLU A N 1
ATOM 8355 C CA . GLU A 1 1071 ? -6.477 30.354 -47.297 1.00 82.19 1071 GLU A CA 1
ATOM 8356 C C . GLU A 1 1071 ? -7.737 30.115 -48.146 1.00 82.19 1071 GLU A C 1
ATOM 8358 O O . GLU A 1 1071 ? -8.850 30.360 -47.680 1.00 82.19 1071 GLU A O 1
ATOM 8363 N N . ILE A 1 1072 ? -7.560 29.612 -49.371 1.00 83.44 1072 ILE A N 1
ATOM 8364 C CA . ILE A 1 1072 ? -8.636 29.240 -50.299 1.00 83.44 1072 ILE A CA 1
ATOM 8365 C C . ILE A 1 1072 ? -8.718 27.711 -50.347 1.00 83.44 1072 ILE A C 1
ATOM 8367 O O . ILE A 1 1072 ? -7.710 27.043 -50.588 1.00 83.44 1072 ILE A O 1
ATOM 8371 N N . LYS A 1 1073 ? -9.899 27.148 -50.075 1.00 81.12 1073 LYS A N 1
ATOM 8372 C CA . LYS A 1 1073 ? -10.142 25.695 -50.015 1.00 81.12 1073 LYS A CA 1
ATOM 8373 C C . LYS A 1 1073 ? -11.131 25.232 -51.071 1.00 81.12 1073 LYS A C 1
ATOM 8375 O O . LYS A 1 1073 ? -11.947 26.019 -51.540 1.00 81.12 1073 LYS A O 1
ATOM 8380 N N . ASP A 1 1074 ? -11.078 23.925 -51.330 1.00 81.88 1074 ASP A N 1
ATOM 8381 C CA . ASP A 1 1074 ? -11.943 23.214 -52.274 1.00 81.88 1074 ASP A CA 1
ATOM 8382 C C . ASP A 1 1074 ? -11.677 23.639 -53.729 1.00 81.88 1074 ASP A C 1
ATOM 8384 O O . ASP A 1 1074 ? -12.599 23.808 -54.518 1.00 81.88 1074 ASP A O 1
ATOM 8388 N N . LEU A 1 1075 ? -10.400 23.854 -54.062 1.00 80.31 1075 LEU A N 1
ATOM 8389 C CA . LEU A 1 1075 ? -9.950 24.054 -55.441 1.00 80.31 1075 LEU A CA 1
ATOM 8390 C C . LEU A 1 1075 ? -9.932 22.701 -56.167 1.00 80.31 1075 LEU A C 1
ATOM 8392 O O . LEU A 1 1075 ? -9.698 21.669 -55.532 1.00 80.31 1075 LEU A O 1
ATOM 8396 N N . ASP A 1 1076 ? -10.153 22.701 -57.478 1.00 75.62 1076 ASP A N 1
ATOM 8397 C CA . ASP A 1 1076 ? -10.011 21.496 -58.305 1.00 75.62 1076 ASP A CA 1
ATOM 8398 C C . ASP A 1 1076 ? -8.528 21.077 -58.425 1.00 75.62 1076 ASP A C 1
ATOM 8400 O O . ASP A 1 1076 ? -7.617 21.881 -58.208 1.00 75.62 1076 ASP A O 1
ATOM 8404 N N . GLU A 1 1077 ? -8.259 19.811 -58.751 1.00 73.19 1077 GLU A N 1
ATOM 8405 C CA . GLU A 1 1077 ? -6.908 19.271 -58.910 1.00 73.19 1077 GLU A CA 1
ATOM 8406 C C . GLU A 1 1077 ? -6.155 19.846 -60.119 1.00 73.19 1077 GLU A C 1
ATOM 8408 O O . GLU A 1 1077 ? -4.923 19.795 -60.139 1.00 73.19 1077 GLU A O 1
ATOM 8413 N N . CYS A 1 1078 ? -6.858 20.442 -61.081 1.00 73.31 1078 CYS A N 1
ATOM 8414 C CA . CYS A 1 1078 ? -6.257 21.079 -62.252 1.00 73.31 1078 CYS A CA 1
ATOM 8415 C C . CYS A 1 1078 ? -6.056 22.603 -62.132 1.00 73.31 1078 CYS A C 1
ATOM 8417 O O . CYS A 1 1078 ? -5.464 23.177 -63.042 1.00 73.31 1078 CYS A O 1
ATOM 8419 N N . VAL A 1 1079 ? -6.501 23.257 -61.045 1.00 79.44 1079 VAL A N 1
ATOM 8420 C CA . VAL A 1 1079 ? -6.433 24.729 -60.920 1.00 79.44 1079 VAL A CA 1
ATOM 8421 C C . VAL A 1 1079 ? -4.991 25.218 -60.787 1.00 79.44 1079 VAL A C 1
ATOM 8423 O O . VAL A 1 1079 ? -4.247 24.760 -59.914 1.00 79.44 1079 VAL A O 1
ATOM 8426 N N . THR A 1 1080 ? -4.599 26.190 -61.613 1.00 82.12 1080 THR A N 1
ATOM 8427 C CA . THR A 1 1080 ? -3.237 26.750 -61.611 1.00 82.12 1080 THR A CA 1
ATOM 8428 C C . THR A 1 1080 ? -3.121 28.035 -60.780 1.00 82.12 1080 THR A C 1
ATOM 8430 O O . THR A 1 1080 ? -4.106 28.613 -60.316 1.00 82.12 1080 THR A O 1
ATOM 8433 N N . LYS A 1 1081 ? -1.888 28.499 -60.524 1.00 79.56 1081 LYS A N 1
ATOM 8434 C CA . LYS A 1 1081 ? -1.655 29.729 -59.739 1.00 79.56 1081 LYS A CA 1
ATOM 8435 C C . LYS A 1 1081 ? -2.132 30.978 -60.479 1.00 79.56 1081 LYS A C 1
ATOM 8437 O O . LYS A 1 1081 ? -2.538 31.954 -59.845 1.00 79.56 1081 LYS A O 1
ATOM 8442 N N . GLU A 1 1082 ? -2.068 30.938 -61.800 1.00 77.12 1082 GLU A N 1
ATOM 8443 C CA . GLU A 1 1082 ? -2.458 32.007 -62.706 1.00 77.12 1082 GLU A CA 1
ATOM 8444 C C . GLU A 1 1082 ? -3.976 32.219 -62.634 1.00 77.12 1082 GLU A C 1
ATOM 8446 O O . GLU A 1 1082 ? -4.422 33.344 -62.421 1.00 77.12 1082 GLU A O 1
ATOM 8451 N N . GLU A 1 1083 ? -4.764 31.138 -62.646 1.00 76.38 1083 GLU A N 1
ATOM 8452 C CA . GLU A 1 1083 ? -6.227 31.186 -62.501 1.00 76.38 1083 GLU A CA 1
ATOM 8453 C C . GLU A 1 1083 ? -6.670 31.749 -61.141 1.00 76.38 1083 GLU A C 1
ATOM 8455 O O . GLU A 1 1083 ? -7.628 32.520 -61.056 1.00 76.38 1083 GLU A O 1
ATOM 8460 N N . ILE A 1 1084 ? -5.943 31.421 -60.067 1.00 78.12 1084 ILE A N 1
ATOM 8461 C CA . ILE A 1 1084 ? -6.197 31.969 -58.724 1.00 78.12 1084 ILE A CA 1
ATOM 8462 C C . ILE A 1 1084 ? -5.905 33.474 -58.688 1.00 78.12 1084 ILE A C 1
ATOM 8464 O O . ILE A 1 1084 ? -6.645 34.225 -58.055 1.00 78.12 1084 ILE A O 1
ATOM 8468 N N . THR A 1 1085 ? -4.840 33.915 -59.360 1.00 76.19 1085 THR A N 1
ATOM 8469 C CA . THR A 1 1085 ? -4.444 35.330 -59.404 1.00 76.19 1085 THR A CA 1
ATOM 8470 C C . THR A 1 1085 ? -5.436 36.147 -60.236 1.00 76.19 1085 THR A C 1
ATOM 8472 O O . THR A 1 1085 ? -5.882 37.200 -59.790 1.00 76.19 1085 THR A O 1
ATOM 8475 N N . MET A 1 1086 ? -5.884 35.619 -61.379 1.00 75.31 1086 MET A N 1
ATOM 8476 C CA . MET A 1 1086 ? -6.918 36.249 -62.210 1.00 75.31 1086 MET A CA 1
ATOM 8477 C C . MET A 1 1086 ? -8.255 36.382 -61.473 1.00 75.31 1086 MET A C 1
ATOM 8479 O O . MET A 1 1086 ? -8.884 37.438 -61.513 1.00 75.31 1086 MET A O 1
ATOM 8483 N N . ALA A 1 1087 ? -8.676 35.341 -60.749 1.00 74.50 1087 ALA A N 1
ATOM 8484 C CA . ALA A 1 1087 ? -9.898 35.396 -59.952 1.00 74.50 1087 ALA A CA 1
ATOM 8485 C C . ALA A 1 1087 ? -9.805 36.419 -58.803 1.00 74.50 1087 ALA A C 1
ATOM 8487 O O . ALA A 1 1087 ? -10.814 37.010 -58.424 1.00 74.50 1087 ALA A O 1
ATOM 8488 N N . GLN A 1 1088 ? -8.609 36.648 -58.249 1.00 72.31 1088 GLN A N 1
ATOM 8489 C CA . GLN A 1 1088 ? -8.382 37.647 -57.201 1.00 72.31 1088 GLN A CA 1
ATOM 8490 C C . GLN A 1 1088 ? -8.420 39.073 -57.721 1.00 72.31 1088 GLN A C 1
ATOM 8492 O O . GLN A 1 1088 ? -9.087 39.907 -57.112 1.00 72.31 1088 GLN A O 1
ATOM 8497 N N . ASP A 1 1089 ? -7.749 39.334 -58.841 1.00 73.31 1089 ASP A N 1
ATOM 8498 C CA . ASP A 1 1089 ? -7.766 40.647 -59.481 1.00 73.31 1089 ASP A CA 1
ATOM 8499 C C . ASP A 1 1089 ? -9.209 41.009 -59.896 1.00 73.31 1089 ASP A C 1
ATOM 8501 O O . ASP A 1 1089 ? -9.657 42.133 -59.665 1.00 73.31 1089 ASP A O 1
ATOM 8505 N N . ALA A 1 1090 ? -9.994 40.028 -60.368 1.00 70.62 1090 ALA A N 1
ATOM 8506 C CA . ALA A 1 1090 ? -11.419 40.196 -60.666 1.00 70.62 1090 ALA A CA 1
ATOM 8507 C C . ALA A 1 1090 ? -12.301 40.427 -59.419 1.00 70.62 1090 ALA A C 1
ATOM 8509 O O . ALA A 1 1090 ? -13.277 41.171 -59.489 1.00 70.62 1090 ALA A O 1
ATOM 8510 N N . LEU A 1 1091 ? -11.981 39.809 -58.274 1.00 68.38 1091 LEU A N 1
ATOM 8511 C CA . LEU A 1 1091 ? -12.745 39.963 -57.026 1.00 68.38 1091 LEU A CA 1
ATOM 8512 C C . LEU A 1 1091 ? -12.438 41.283 -56.297 1.00 68.38 1091 LEU A C 1
ATOM 8514 O O . LEU A 1 1091 ? -13.296 41.802 -55.583 1.00 68.38 1091 LEU A O 1
ATOM 8518 N N . LEU A 1 1092 ? -11.208 41.793 -56.423 1.00 66.12 1092 LEU A N 1
ATOM 8519 C CA . LEU A 1 1092 ? -10.702 42.937 -55.655 1.00 66.12 1092 LEU A CA 1
ATOM 8520 C C . LEU A 1 1092 ? -10.622 44.241 -56.463 1.00 66.12 1092 LEU A C 1
ATOM 8522 O O . LEU A 1 1092 ? -10.473 45.300 -55.858 1.00 66.12 1092 LEU A O 1
ATOM 8526 N N . GLY A 1 1093 ? -10.727 44.188 -57.796 1.00 58.94 1093 GLY A N 1
ATOM 8527 C CA . GLY A 1 1093 ? -10.790 45.371 -58.665 1.00 58.94 1093 GLY A CA 1
ATOM 8528 C C . GLY A 1 1093 ? -9.479 46.157 -58.799 1.00 58.94 1093 GLY A C 1
ATOM 8529 O O . GLY A 1 1093 ? -9.483 47.250 -59.358 1.00 58.94 1093 GLY A O 1
ATOM 8530 N N . VAL A 1 1094 ? -8.359 45.624 -58.298 1.00 62.16 1094 VAL A N 1
ATOM 8531 C CA . VAL A 1 1094 ? -7.024 46.239 -58.367 1.00 62.16 1094 VAL A CA 1
ATOM 8532 C C . VAL A 1 1094 ? -6.011 45.162 -58.767 1.00 62.16 1094 VAL A C 1
ATOM 8534 O O . VAL A 1 1094 ? -6.006 44.108 -58.131 1.00 62.16 1094 VAL A O 1
ATOM 8537 N N . PRO A 1 1095 ? -5.137 45.393 -59.769 1.00 54.28 1095 PRO A N 1
ATOM 8538 C CA . PRO A 1 1095 ? -4.149 44.403 -60.186 1.00 54.28 1095 PRO A CA 1
ATOM 8539 C C . PRO A 1 1095 ? -3.084 44.202 -59.098 1.00 54.28 1095 PRO A C 1
ATOM 8541 O O . PRO A 1 1095 ? -2.241 45.069 -58.850 1.00 54.28 1095 PRO A O 1
ATOM 8544 N N . VAL A 1 1096 ? -3.079 43.029 -58.460 1.00 58.28 1096 VAL A N 1
ATOM 8545 C CA . VAL A 1 1096 ? -2.079 42.623 -57.450 1.00 58.28 1096 VAL A CA 1
ATOM 8546 C C . VAL A 1 1096 ? -0.787 42.100 -58.125 1.00 58.28 1096 VAL A C 1
ATOM 8548 O O . VAL A 1 1096 ? 0.179 41.679 -57.482 1.00 58.28 1096 VAL A O 1
ATOM 8551 N N . SER A 1 1097 ? -0.714 42.196 -59.452 1.00 48.56 1097 SER A N 1
ATOM 8552 C CA . SER A 1 1097 ? 0.148 41.434 -60.362 1.00 48.56 1097 SER A CA 1
ATOM 8553 C C . SER A 1 1097 ? 1.654 41.782 -60.345 1.00 48.56 1097 SER A C 1
ATOM 8555 O O . SER A 1 1097 ? 2.412 41.246 -61.147 1.00 48.56 1097 SER A O 1
ATOM 8557 N N . LYS A 1 1098 ? 2.154 42.625 -59.423 1.00 49.66 1098 LYS A N 1
ATOM 8558 C CA . LYS A 1 1098 ? 3.605 42.933 -59.300 1.00 49.66 1098 LYS A CA 1
ATOM 8559 C C . LYS A 1 1098 ? 4.369 42.061 -58.294 1.00 49.66 1098 LYS A C 1
ATOM 8561 O O . LYS A 1 1098 ? 5.590 42.183 -58.189 1.00 49.66 1098 LYS A O 1
ATOM 8566 N N . ARG A 1 1099 ? 3.700 41.200 -57.518 1.00 54.84 1099 ARG A N 1
ATOM 8567 C CA . ARG A 1 1099 ? 4.350 40.347 -56.502 1.00 54.84 1099 ARG A CA 1
ATOM 8568 C C . ARG A 1 1099 ? 3.617 39.017 -56.379 1.00 54.84 1099 ARG A C 1
ATOM 8570 O O . ARG A 1 1099 ? 2.622 38.986 -55.675 1.00 54.84 1099 ARG A O 1
ATOM 8577 N N . ASP A 1 1100 ? 4.134 37.949 -56.993 1.00 55.25 1100 ASP A N 1
ATOM 8578 C CA . ASP A 1 1100 ? 3.631 36.558 -56.935 1.00 55.25 1100 ASP A CA 1
ATOM 8579 C C . ASP A 1 1100 ? 2.844 36.246 -55.623 1.00 55.25 1100 ASP A C 1
ATOM 8581 O O . ASP A 1 1100 ? 3.450 35.989 -54.557 1.00 55.25 1100 ASP A O 1
ATOM 8585 N N . PRO A 1 1101 ? 1.498 36.411 -55.637 1.00 65.94 1101 PRO A N 1
ATOM 8586 C CA . PRO A 1 1101 ? 0.708 36.527 -54.409 1.00 65.94 1101 PRO A CA 1
ATOM 8587 C C . PRO A 1 1101 ? 0.374 35.152 -53.823 1.00 65.94 1101 PRO A C 1
ATOM 8589 O O . PRO A 1 1101 ? 0.207 35.012 -52.605 1.00 65.94 1101 PRO A O 1
ATOM 8592 N N . VAL A 1 1102 ? 0.371 34.109 -54.660 1.00 73.19 1102 VAL A N 1
ATOM 8593 C CA . VAL A 1 1102 ? 0.084 32.724 -54.278 1.00 73.19 1102 VAL A CA 1
ATOM 8594 C C . VAL A 1 1102 ? 1.329 32.066 -53.672 1.00 73.19 1102 VAL A C 1
ATOM 8596 O O . VAL A 1 1102 ? 2.213 31.552 -54.358 1.00 73.19 1102 VAL A O 1
ATOM 8599 N N . LYS A 1 1103 ? 1.396 32.038 -52.336 1.00 73.81 1103 LYS A N 1
ATOM 8600 C CA . LYS A 1 1103 ? 2.543 31.513 -51.573 1.00 73.81 1103 LYS A CA 1
ATOM 8601 C C . LYS A 1 1103 ? 2.653 29.994 -51.591 1.00 73.81 1103 LYS A C 1
ATOM 8603 O O . LYS A 1 1103 ? 3.761 29.469 -51.499 1.00 73.81 1103 LYS A O 1
ATOM 8608 N N . SER A 1 1104 ? 1.538 29.273 -51.677 1.00 76.25 1104 SER A N 1
ATOM 8609 C CA . SER A 1 1104 ? 1.569 27.811 -51.795 1.00 76.25 1104 SER A CA 1
ATOM 8610 C C . SER A 1 1104 ? 0.269 27.249 -52.347 1.00 76.25 1104 SER A C 1
ATOM 8612 O O . SER A 1 1104 ? -0.792 27.702 -51.926 1.00 76.25 1104 SER A O 1
ATOM 8614 N N . LEU A 1 1105 ? 0.369 26.202 -53.164 1.00 78.94 1105 LEU A N 1
ATOM 8615 C CA . LEU A 1 1105 ? -0.738 25.377 -53.649 1.00 78.94 1105 LEU A CA 1
ATOM 8616 C C . LEU A 1 1105 ? -0.462 23.922 -53.237 1.00 78.94 1105 LEU A C 1
ATOM 8618 O O . LEU A 1 1105 ? 0.657 23.439 -53.424 1.00 78.94 1105 LEU A O 1
ATOM 8622 N N . ARG A 1 1106 ? -1.412 23.241 -52.585 1.00 72.88 1106 ARG A N 1
ATOM 8623 C CA . ARG A 1 1106 ? -1.215 21.877 -52.057 1.00 72.88 1106 ARG A CA 1
ATOM 8624 C C . ARG A 1 1106 ? -2.423 20.984 -52.309 1.00 72.88 1106 ARG A C 1
ATOM 8626 O O . ARG A 1 1106 ? -3.550 21.403 -52.065 1.00 72.88 1106 ARG A O 1
ATOM 8633 N N . LYS A 1 1107 ? -2.166 19.727 -52.682 1.00 68.44 1107 LYS A N 1
ATOM 8634 C CA . LYS A 1 1107 ? -3.191 18.680 -52.789 1.00 68.44 1107 LYS A CA 1
ATOM 8635 C C . LYS A 1 1107 ? -3.732 18.306 -51.405 1.00 68.44 1107 LYS A C 1
ATOM 8637 O O . LYS A 1 1107 ? -2.968 18.109 -50.456 1.00 68.44 1107 LYS A O 1
ATOM 8642 N N . ALA A 1 1108 ? -5.049 18.234 -51.299 1.00 63.59 1108 ALA A N 1
ATOM 8643 C CA . ALA A 1 1108 ? -5.806 17.770 -50.148 1.00 63.59 1108 ALA A CA 1
ATOM 8644 C C . ALA A 1 1108 ? -6.342 16.345 -50.400 1.00 63.59 1108 ALA A C 1
ATOM 8646 O O . ALA A 1 1108 ? -6.067 15.722 -51.424 1.00 63.59 1108 ALA A O 1
ATOM 8647 N N . TYR A 1 1109 ? -7.057 15.780 -49.427 1.00 53.00 1109 TYR A N 1
ATOM 8648 C CA . TYR A 1 1109 ? -7.600 14.422 -49.528 1.00 53.00 1109 TYR A CA 1
ATOM 8649 C C . TYR A 1 1109 ? -8.791 14.381 -50.504 1.00 53.00 1109 TYR A C 1
ATOM 8651 O O . TYR A 1 1109 ? -9.591 15.313 -50.516 1.00 53.00 1109 TYR A O 1
ATOM 8659 N N . ALA A 1 1110 ? -8.927 13.290 -51.266 1.00 53.91 1110 ALA A N 1
ATOM 8660 C CA . ALA A 1 1110 ? -10.003 13.057 -52.243 1.00 53.91 1110 ALA A CA 1
ATOM 8661 C C . ALA A 1 1110 ? -10.008 13.968 -53.495 1.00 53.91 1110 ALA A C 1
ATOM 8663 O O . ALA A 1 1110 ? -11.077 14.341 -53.963 1.00 53.91 1110 ALA A O 1
ATOM 8664 N N . GLY A 1 1111 ? -8.833 14.303 -54.047 1.00 58.59 1111 GLY A N 1
ATOM 8665 C CA . GLY A 1 1111 ? -8.728 14.947 -55.371 1.00 58.59 1111 GLY A CA 1
ATOM 8666 C C . GLY A 1 1111 ? -9.034 16.450 -55.400 1.00 58.59 1111 GLY A C 1
ATOM 8667 O O . GLY A 1 1111 ? -9.390 16.979 -56.439 1.00 58.59 1111 GLY A O 1
ATOM 8668 N N . THR A 1 1112 ? -8.921 17.153 -54.266 1.00 76.00 1112 THR A N 1
ATOM 8669 C CA . THR A 1 1112 ? -9.085 18.622 -54.183 1.00 76.00 1112 THR A CA 1
ATOM 8670 C C . THR A 1 1112 ? -7.766 19.308 -53.821 1.00 76.00 1112 THR A C 1
ATOM 8672 O O . THR A 1 1112 ? -6.829 18.662 -53.346 1.00 76.00 1112 THR A O 1
ATOM 8675 N N . GLN A 1 1113 ? -7.669 20.623 -54.008 1.00 81.50 1113 GLN A N 1
ATOM 8676 C CA . GLN A 1 1113 ? -6.509 21.452 -53.681 1.00 81.50 1113 GLN A CA 1
ATOM 8677 C C . GLN A 1 1113 ? -6.854 22.602 -52.719 1.00 81.50 1113 GLN A C 1
ATOM 8679 O O . GLN A 1 1113 ? -8.008 22.990 -52.526 1.00 81.50 1113 GLN A O 1
ATOM 8684 N N . GLY A 1 1114 ? -5.823 23.147 -52.074 1.00 81.12 1114 GLY A N 1
ATOM 8685 C CA . GLY A 1 1114 ? -5.901 24.346 -51.240 1.00 81.12 1114 GLY A CA 1
ATOM 8686 C C . GLY A 1 1114 ? -4.753 25.312 -51.536 1.00 81.12 1114 GLY A C 1
ATOM 8687 O O . GLY A 1 1114 ? -3.605 24.879 -51.681 1.00 81.12 1114 GLY A O 1
ATOM 8688 N N . ALA A 1 1115 ? -5.050 26.612 -51.576 1.00 83.38 1115 ALA A N 1
ATOM 8689 C CA . ALA A 1 1115 ? -4.087 27.680 -51.840 1.00 83.38 1115 ALA A CA 1
ATOM 8690 C C . ALA A 1 1115 ? -3.932 28.629 -50.643 1.00 83.38 1115 ALA A C 1
ATOM 8692 O O . ALA A 1 1115 ? -4.880 28.886 -49.904 1.00 83.38 1115 ALA A O 1
ATOM 8693 N N . VAL A 1 1116 ? -2.730 29.179 -50.459 1.00 80.62 1116 VAL A N 1
ATOM 8694 C CA . VAL A 1 1116 ? -2.447 30.253 -49.492 1.00 80.62 1116 VAL A CA 1
ATOM 8695 C C . VAL A 1 1116 ? -1.960 31.475 -50.251 1.00 80.62 1116 VAL A C 1
ATOM 8697 O O . VAL A 1 1116 ? -1.003 31.369 -51.020 1.00 80.62 1116 VAL A O 1
ATOM 8700 N N . VAL A 1 1117 ? -2.577 32.626 -49.992 1.00 80.06 1117 VAL A N 1
ATOM 8701 C CA . VAL A 1 1117 ? -2.329 33.872 -50.729 1.00 80.06 1117 VAL A CA 1
ATOM 8702 C C . VAL A 1 1117 ? -2.057 35.018 -49.756 1.00 80.06 1117 VAL A C 1
ATOM 8704 O O . VAL A 1 1117 ? -2.703 35.108 -48.712 1.00 80.06 1117 VAL A O 1
ATOM 8707 N N . ALA A 1 1118 ? -1.064 35.856 -50.063 1.00 75.25 1118 ALA A N 1
ATOM 8708 C CA . ALA A 1 1118 ? -0.714 37.043 -49.287 1.00 75.25 1118 ALA A CA 1
ATOM 8709 C C . ALA A 1 1118 ? -1.298 38.310 -49.928 1.00 75.25 1118 ALA A C 1
ATOM 8711 O O . ALA A 1 1118 ? -1.037 38.571 -51.099 1.00 75.25 1118 ALA A O 1
ATOM 8712 N N . LEU A 1 1119 ? -2.034 39.101 -49.145 1.00 72.31 1119 LEU A N 1
ATOM 8713 C CA . LEU A 1 1119 ? -2.680 40.344 -49.569 1.00 72.31 1119 LEU A CA 1
ATOM 8714 C C . LEU A 1 1119 ? -2.381 41.479 -48.565 1.00 72.31 1119 LEU A C 1
ATOM 8716 O O . LEU A 1 1119 ? -2.139 41.201 -47.388 1.00 72.31 1119 LEU A O 1
ATOM 8720 N N . PRO A 1 1120 ? -2.381 42.750 -48.998 1.00 71.19 1120 PRO A N 1
ATOM 8721 C CA . PRO A 1 1120 ? -2.404 43.912 -48.104 1.00 71.19 1120 PRO A CA 1
ATOM 8722 C C . PRO A 1 1120 ? -3.539 43.838 -47.065 1.00 71.19 1120 PRO A C 1
ATOM 8724 O O . PRO A 1 1120 ? -4.618 43.318 -47.358 1.00 71.19 1120 PRO A O 1
ATOM 8727 N N . ASP A 1 1121 ? -3.284 44.304 -45.836 1.00 65.81 1121 ASP A N 1
ATOM 8728 C CA . ASP A 1 1121 ? -4.200 44.138 -44.689 1.00 65.81 1121 ASP A CA 1
ATOM 8729 C C . ASP A 1 1121 ? -5.590 44.770 -44.926 1.00 65.81 1121 ASP A C 1
ATOM 8731 O O . ASP A 1 1121 ? -6.601 44.253 -44.445 1.00 65.81 1121 ASP A O 1
ATOM 8735 N N . ASP A 1 1122 ? -5.644 45.849 -45.703 1.00 63.81 1122 ASP A N 1
ATOM 8736 C CA . ASP A 1 1122 ? -6.843 46.562 -46.148 1.00 63.81 1122 ASP A CA 1
ATOM 8737 C C . ASP A 1 1122 ? -7.714 45.725 -47.106 1.00 63.81 1122 ASP A C 1
ATOM 8739 O O . ASP A 1 1122 ? -8.935 45.669 -46.943 1.00 63.81 1122 ASP A O 1
ATOM 8743 N N . LEU A 1 1123 ? -7.104 44.973 -48.029 1.00 70.94 1123 LEU A N 1
ATOM 8744 C CA . LEU A 1 1123 ? -7.820 44.117 -48.988 1.00 70.94 1123 LEU A CA 1
ATOM 8745 C C . LEU A 1 1123 ? -8.282 42.780 -48.381 1.00 70.94 1123 LEU A C 1
ATOM 8747 O O . LEU A 1 1123 ? -9.278 42.194 -48.818 1.00 70.94 1123 LEU A O 1
ATOM 8751 N N . VAL A 1 1124 ? -7.608 42.299 -47.329 1.00 69.62 1124 VAL A N 1
ATOM 8752 C CA . VAL A 1 1124 ? -7.990 41.067 -46.610 1.00 69.62 1124 VAL A CA 1
ATOM 8753 C C . VAL A 1 1124 ? -9.361 41.201 -45.946 1.00 69.62 1124 VAL A C 1
ATOM 8755 O O . VAL A 1 1124 ? -10.140 40.245 -45.944 1.00 69.62 1124 VAL A O 1
ATOM 8758 N N . ALA A 1 1125 ? -9.693 42.379 -45.411 1.00 65.94 1125 ALA A N 1
ATOM 8759 C CA . ALA A 1 1125 ? -10.989 42.620 -44.779 1.00 65.94 1125 ALA A CA 1
ATOM 8760 C C . ALA A 1 1125 ? -12.157 42.466 -45.771 1.00 65.94 1125 ALA A C 1
ATOM 8762 O O . ALA A 1 1125 ? -13.199 41.904 -45.419 1.00 65.94 1125 ALA A O 1
ATOM 8763 N N . THR A 1 1126 ? -11.968 42.910 -47.015 1.00 69.06 1126 THR A N 1
ATOM 8764 C CA . THR A 1 1126 ? -12.952 42.787 -48.099 1.00 69.06 1126 THR A CA 1
ATOM 8765 C C . THR A 1 1126 ? -13.099 41.335 -48.554 1.00 69.06 1126 THR A C 1
ATOM 8767 O O . THR A 1 1126 ? -14.216 40.818 -48.607 1.00 69.06 1126 THR A O 1
ATOM 8770 N N . ALA A 1 1127 ? -11.985 40.626 -48.768 1.00 67.75 1127 ALA A N 1
ATOM 8771 C CA . ALA A 1 1127 ? -11.997 39.218 -49.176 1.00 67.75 1127 ALA A CA 1
ATOM 8772 C C . ALA A 1 1127 ? -12.676 38.291 -48.143 1.00 67.75 1127 ALA A C 1
ATOM 8774 O O . ALA A 1 1127 ? -13.387 37.356 -48.509 1.00 67.75 1127 ALA A O 1
ATOM 8775 N N . LEU A 1 1128 ? -12.506 38.552 -46.840 1.00 71.69 1128 LEU A N 1
ATOM 8776 C CA . LEU A 1 1128 ? -13.123 37.741 -45.781 1.00 71.69 1128 LEU A CA 1
ATOM 8777 C C . LEU A 1 1128 ? -14.627 37.973 -45.615 1.00 71.69 1128 LEU A C 1
ATOM 8779 O O . LEU A 1 1128 ? -15.324 37.056 -45.183 1.00 71.69 1128 LEU A O 1
ATOM 8783 N N . LYS A 1 1129 ? -15.148 39.150 -45.983 1.00 71.81 1129 LYS A N 1
ATOM 8784 C CA . LYS A 1 1129 ? -16.598 39.407 -45.972 1.00 71.81 1129 LYS A CA 1
ATOM 8785 C C . LYS A 1 1129 ? -17.341 38.576 -47.021 1.00 71.81 1129 LYS A C 1
ATOM 8787 O O . LYS A 1 1129 ? -18.447 38.121 -46.749 1.00 71.81 1129 LYS A O 1
ATOM 8792 N N . LEU A 1 1130 ? -16.729 38.335 -48.181 1.00 70.31 1130 LEU A N 1
ATOM 8793 C CA . LEU A 1 1130 ? -17.350 37.609 -49.298 1.00 70.31 1130 LEU A CA 1
ATOM 8794 C C . LEU A 1 1130 ? -17.444 36.088 -49.061 1.00 70.31 1130 LEU A C 1
ATOM 8796 O O . LEU A 1 1130 ? -18.311 35.429 -49.631 1.00 70.31 1130 LEU A O 1
ATOM 8800 N N . CYS A 1 1131 ? -16.602 35.528 -48.180 1.00 64.81 1131 CYS A N 1
ATOM 8801 C CA . CYS A 1 1131 ? -16.540 34.112 -47.766 1.00 64.81 1131 CYS A CA 1
ATOM 8802 C C . CYS A 1 1131 ? -16.248 33.072 -48.872 1.00 64.81 1131 CYS A C 1
ATOM 8804 O O . CYS A 1 1131 ? -15.767 31.981 -48.553 1.00 64.81 1131 CYS A O 1
ATOM 8806 N N . HIS A 1 1132 ? -16.504 33.374 -50.146 1.00 78.50 1132 HIS A N 1
ATOM 8807 C CA . HIS A 1 1132 ? -16.274 32.491 -51.288 1.00 78.50 1132 HIS A CA 1
ATOM 8808 C C . HIS A 1 1132 ? -15.724 33.270 -52.491 1.00 78.50 1132 HIS A C 1
ATOM 8810 O O . HIS A 1 1132 ? -16.023 34.450 -52.659 1.00 78.50 1132 HIS A O 1
ATOM 8816 N N . ILE A 1 1133 ? -14.928 32.598 -53.318 1.00 81.81 1133 ILE A N 1
ATOM 8817 C CA . ILE A 1 1133 ? -14.392 33.091 -54.588 1.00 81.81 1133 ILE A CA 1
ATOM 8818 C C . ILE A 1 1133 ? -14.617 32.020 -55.649 1.00 81.81 1133 ILE A C 1
ATOM 8820 O O . ILE A 1 1133 ? -14.292 30.851 -55.440 1.00 81.81 1133 ILE A O 1
ATOM 8824 N N . ARG A 1 1134 ? -15.172 32.411 -56.793 1.00 77.56 1134 ARG A N 1
ATOM 8825 C CA . ARG A 1 1134 ? -15.340 31.499 -57.922 1.00 77.56 1134 ARG A CA 1
ATOM 8826 C C . ARG A 1 1134 ? -14.027 31.404 -58.690 1.00 77.56 1134 ARG A C 1
ATOM 8828 O O . ARG A 1 1134 ? -13.512 32.423 -59.135 1.00 77.56 1134 ARG A O 1
ATOM 8835 N N . ILE A 1 1135 ? -13.497 30.192 -58.828 1.00 80.56 1135 ILE A N 1
ATOM 8836 C CA . ILE A 1 1135 ? -12.259 29.916 -59.563 1.00 80.56 1135 ILE A CA 1
ATOM 8837 C C . ILE A 1 1135 ? -12.574 28.791 -60.549 1.00 80.56 1135 ILE A C 1
ATOM 8839 O O . ILE A 1 1135 ? -12.926 27.678 -60.152 1.00 80.56 1135 ILE A O 1
ATOM 8843 N N . GLY A 1 1136 ? -12.559 29.121 -61.843 1.00 75.69 1136 GLY A N 1
ATOM 8844 C CA . GLY A 1 1136 ? -13.110 28.264 -62.892 1.00 75.69 1136 GLY A CA 1
ATOM 8845 C C . GLY A 1 1136 ? -14.600 27.959 -62.666 1.00 75.69 1136 GLY A C 1
ATOM 8846 O O . GLY A 1 1136 ? -15.435 28.860 -62.522 1.00 75.69 1136 GLY A O 1
ATOM 8847 N N . TRP A 1 1137 ? -14.939 26.669 -62.608 1.00 66.44 1137 TRP A N 1
ATOM 8848 C CA . TRP A 1 1137 ? -16.313 26.179 -62.420 1.00 66.44 1137 TRP A CA 1
ATOM 8849 C C . TRP A 1 1137 ? -16.696 25.967 -60.947 1.00 66.44 1137 TRP A C 1
ATOM 8851 O O . TRP A 1 1137 ? -17.860 25.698 -60.650 1.00 66.44 1137 TRP A O 1
ATOM 8861 N N . VAL A 1 1138 ? -15.747 26.117 -60.017 1.00 68.38 1138 VAL A N 1
ATOM 8862 C CA . VAL A 1 1138 ? -15.926 25.763 -58.604 1.00 68.38 1138 VAL A CA 1
ATOM 8863 C C . VAL A 1 1138 ? -16.001 27.022 -57.740 1.00 68.38 1138 VAL A C 1
ATOM 8865 O O . VAL A 1 1138 ? -15.249 27.979 -57.924 1.00 68.38 1138 VAL A O 1
ATOM 8868 N N . ASN A 1 1139 ? -16.929 27.038 -56.780 1.00 79.56 1139 ASN A N 1
ATOM 8869 C CA . ASN A 1 1139 ? -17.026 28.115 -55.799 1.00 79.56 1139 ASN A CA 1
ATOM 8870 C C . ASN A 1 1139 ? -16.206 27.756 -54.553 1.00 79.56 1139 ASN A C 1
ATOM 8872 O O . ASN A 1 1139 ? -16.628 26.951 -53.719 1.00 79.56 1139 ASN A O 1
ATOM 8876 N N . CYS A 1 1140 ? -15.014 28.329 -54.451 1.00 80.19 1140 CYS A N 1
ATOM 8877 C CA . CYS A 1 1140 ? -14.017 27.976 -53.452 1.00 80.19 1140 CYS A CA 1
ATOM 8878 C C . CYS A 1 1140 ? -14.188 28.818 -52.185 1.00 80.19 1140 CYS A C 1
ATOM 8880 O O . CYS A 1 1140 ? -14.475 30.013 -52.233 1.00 80.19 1140 CYS A O 1
ATOM 8882 N N . ARG A 1 1141 ? -13.986 28.211 -51.014 1.00 80.88 1141 ARG A N 1
ATOM 8883 C CA . ARG A 1 1141 ? -14.166 28.898 -49.724 1.00 80.88 1141 ARG A CA 1
ATOM 8884 C C . ARG A 1 1141 ? -12.930 29.700 -49.351 1.00 80.88 1141 ARG A C 1
ATOM 8886 O O . ARG A 1 1141 ? -11.838 29.136 -49.287 1.00 80.88 1141 ARG A O 1
ATOM 8893 N N . ILE A 1 1142 ? -13.118 30.968 -48.996 1.00 78.38 1142 ILE A N 1
ATOM 8894 C CA . ILE A 1 1142 ? -12.062 31.841 -48.474 1.00 78.38 1142 ILE A CA 1
ATOM 8895 C C . ILE A 1 1142 ? -12.122 31.836 -46.949 1.00 78.38 1142 ILE A C 1
ATOM 8897 O O . ILE A 1 1142 ? -13.180 32.021 -46.346 1.00 78.38 1142 ILE A O 1
ATOM 8901 N N . ARG A 1 1143 ? -10.976 31.639 -46.300 1.00 75.81 1143 ARG A N 1
ATOM 8902 C CA . ARG A 1 1143 ? -10.842 31.756 -44.846 1.00 75.81 1143 ARG A CA 1
ATOM 8903 C C . ARG A 1 1143 ? -9.631 32.589 -44.467 1.00 75.81 1143 ARG A C 1
ATOM 8905 O O . ARG A 1 1143 ? -8.580 32.516 -45.101 1.00 75.81 1143 ARG A O 1
ATOM 8912 N N . GLY A 1 1144 ? -9.764 33.333 -43.373 1.00 65.56 1144 GLY A N 1
ATOM 8913 C CA . GLY A 1 1144 ? -8.646 34.049 -42.772 1.00 65.56 1144 GLY A CA 1
ATOM 8914 C C . GLY A 1 1144 ? -7.662 33.040 -42.210 1.00 65.56 1144 GLY A C 1
ATOM 8915 O O . GLY A 1 1144 ? -8.048 32.153 -41.442 1.00 65.56 1144 GLY A O 1
ATOM 8916 N N . ARG A 1 1145 ? -6.392 33.144 -42.598 1.00 61.88 1145 ARG A N 1
ATOM 8917 C CA . ARG A 1 1145 ? -5.360 32.273 -42.053 1.00 61.88 1145 ARG A CA 1
ATOM 8918 C C . ARG A 1 1145 ? -4.779 32.939 -40.815 1.00 61.88 1145 ARG A C 1
ATOM 8920 O O . ARG A 1 1145 ? -3.808 33.683 -40.891 1.00 61.88 1145 ARG A O 1
ATOM 8927 N N . GLU A 1 1146 ? -5.378 32.665 -39.659 1.00 55.84 1146 GLU A N 1
ATOM 8928 C CA . GLU A 1 1146 ? -4.795 33.080 -38.385 1.00 55.84 1146 GLU A CA 1
ATOM 8929 C C . GLU A 1 1146 ? -3.534 32.254 -38.107 1.00 55.84 1146 GLU A C 1
ATOM 8931 O O . GLU A 1 1146 ? -3.585 31.115 -37.636 1.00 55.84 1146 GLU A O 1
ATOM 8936 N N . GLU A 1 1147 ? -2.366 32.836 -38.363 1.00 52.47 1147 GLU A N 1
ATOM 8937 C CA . GLU A 1 1147 ? -1.157 32.380 -37.694 1.00 52.47 1147 GLU A CA 1
ATOM 8938 C C . GLU A 1 1147 ? -1.242 32.858 -36.247 1.00 52.47 1147 GLU A C 1
ATOM 8940 O O . GLU A 1 1147 ? -0.986 34.023 -35.947 1.00 52.47 1147 GLU A O 1
ATOM 8945 N N . ALA A 1 1148 ? -1.651 31.971 -35.334 1.00 51.31 1148 ALA A N 1
ATOM 8946 C CA . ALA A 1 1148 ? -1.598 32.259 -33.906 1.00 51.31 1148 ALA A CA 1
ATOM 8947 C C . ALA A 1 1148 ? -0.185 32.757 -33.577 1.00 51.31 1148 ALA A C 1
ATOM 8949 O O . ALA A 1 1148 ? 0.766 31.977 -33.651 1.00 51.31 1148 ALA A O 1
ATOM 8950 N N . ALA A 1 1149 ? -0.046 34.051 -33.266 1.00 54.84 1149 ALA A N 1
ATOM 8951 C CA . ALA A 1 1149 ? 1.252 34.664 -33.034 1.00 54.84 1149 ALA A CA 1
ATOM 8952 C C . ALA A 1 1149 ? 1.958 33.900 -31.908 1.00 54.84 1149 ALA A C 1
ATOM 8954 O O . ALA A 1 1149 ? 1.548 33.924 -30.741 1.00 54.84 1149 ALA A O 1
ATOM 8955 N N . ARG A 1 1150 ? 2.992 33.153 -32.292 1.00 63.31 1150 ARG A N 1
ATOM 8956 C CA . ARG A 1 1150 ? 3.851 32.410 -31.378 1.00 63.31 1150 ARG A CA 1
ATOM 8957 C C . ARG A 1 1150 ? 4.980 33.328 -30.957 1.00 63.31 1150 ARG A C 1
ATOM 8959 O O . ARG A 1 1150 ? 5.570 34.035 -31.773 1.00 63.31 1150 ARG A O 1
ATOM 8966 N N . CYS A 1 1151 ? 5.276 33.331 -29.669 1.00 68.31 1151 CYS A N 1
ATOM 8967 C CA . CYS A 1 1151 ? 6.380 34.097 -29.129 1.00 68.31 1151 CYS A CA 1
ATOM 8968 C C . CYS A 1 1151 ? 7.683 33.681 -29.833 1.00 68.31 1151 CYS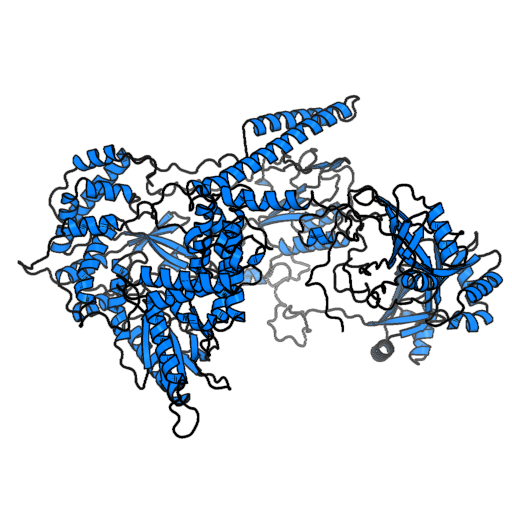 A C 1
ATOM 8970 O O . CYS A 1 1151 ? 8.044 32.514 -29.786 1.00 68.31 1151 CYS A O 1
ATOM 8972 N N . TYR A 1 1152 ? 8.424 34.599 -30.463 1.00 69.12 1152 TYR A N 1
ATOM 8973 C CA . TYR A 1 1152 ? 9.698 34.256 -31.128 1.00 69.12 1152 TYR A CA 1
ATOM 8974 C C . TYR A 1 1152 ? 10.723 33.655 -30.150 1.00 69.12 1152 TYR A C 1
ATOM 8976 O O . TYR A 1 1152 ? 11.555 32.842 -30.539 1.00 69.12 1152 TYR A O 1
ATOM 8984 N N . ARG A 1 1153 ? 10.594 34.016 -28.866 1.00 74.62 1153 ARG A N 1
ATOM 8985 C CA . ARG A 1 1153 ? 11.434 33.547 -27.770 1.00 74.62 1153 ARG A CA 1
ATOM 8986 C C . ARG A 1 1153 ? 11.112 32.114 -27.378 1.00 74.62 1153 ARG A C 1
ATOM 8988 O O . ARG A 1 1153 ? 11.963 31.261 -27.516 1.00 74.62 1153 ARG A O 1
ATOM 8995 N N . CYS A 1 1154 ? 9.887 31.816 -26.955 1.00 77.19 1154 CYS A N 1
ATOM 8996 C CA . CYS A 1 1154 ? 9.557 30.476 -26.460 1.00 77.19 1154 CYS A CA 1
ATOM 8997 C C . CYS A 1 1154 ? 8.755 29.605 -27.432 1.00 77.19 1154 CYS A C 1
ATOM 8999 O O . CYS A 1 1154 ? 8.494 28.447 -27.141 1.00 77.19 1154 CYS A O 1
ATOM 9001 N N . TRP A 1 1155 ? 8.342 30.130 -28.577 1.00 75.44 1155 TRP A N 1
ATOM 9002 C CA . TRP A 1 1155 ? 7.532 29.461 -29.605 1.00 75.44 1155 TRP A CA 1
ATOM 9003 C C . TRP A 1 1155 ? 6.124 29.029 -29.167 1.00 75.44 1155 TRP A C 1
ATOM 9005 O O . TRP A 1 1155 ? 5.374 28.485 -29.980 1.00 75.44 1155 TRP A O 1
ATOM 9015 N N . SER A 1 1156 ? 5.721 29.322 -27.927 1.00 68.69 1156 SER A N 1
ATOM 9016 C CA . SER A 1 1156 ? 4.351 29.127 -27.447 1.00 68.69 1156 SER A CA 1
ATOM 9017 C C . SER A 1 1156 ? 3.413 30.229 -27.965 1.00 68.69 1156 SER A C 1
ATOM 9019 O O . SER A 1 1156 ? 3.828 31.388 -28.071 1.00 68.69 1156 SER A O 1
ATOM 9021 N N . PRO A 1 1157 ? 2.147 29.903 -28.283 1.00 64.38 1157 PRO A N 1
ATOM 9022 C CA . PRO A 1 1157 ? 1.155 30.889 -28.713 1.00 64.38 1157 PRO A CA 1
ATOM 9023 C C . PRO A 1 1157 ? 0.662 31.771 -27.549 1.00 64.38 1157 PRO A C 1
ATOM 9025 O O . PRO A 1 1157 ? 0.758 31.390 -26.385 1.00 64.38 1157 PRO A O 1
ATOM 9028 N N . GLY A 1 1158 ? 0.110 32.949 -27.862 1.00 59.41 1158 GLY A N 1
ATOM 9029 C CA . GLY A 1 1158 ? -0.691 33.754 -26.921 1.00 59.41 1158 GLY A CA 1
ATOM 9030 C C . GLY A 1 1158 ? 0.020 34.913 -26.207 1.00 59.41 1158 GLY A C 1
ATOM 9031 O O . GLY A 1 1158 ? -0.634 35.637 -25.462 1.00 59.41 1158 GLY A O 1
ATOM 9032 N N . HIS A 1 1159 ? 1.320 35.135 -26.437 1.00 65.44 1159 HIS A N 1
ATOM 9033 C CA . HIS A 1 1159 ? 2.060 36.280 -25.885 1.00 65.44 1159 HIS A CA 1
ATOM 9034 C C . HIS A 1 1159 ? 3.241 36.707 -26.779 1.00 65.44 1159 HIS A C 1
ATOM 9036 O O . HIS A 1 1159 ? 3.737 35.933 -27.596 1.00 65.44 1159 HIS A O 1
ATOM 9042 N N . LEU A 1 1160 ? 3.716 37.946 -26.612 1.00 62.78 1160 LEU A N 1
ATOM 9043 C CA . LEU A 1 1160 ? 4.881 38.494 -27.323 1.00 62.78 1160 LEU A CA 1
ATOM 9044 C C . LEU A 1 1160 ? 6.178 38.270 -26.527 1.00 62.78 1160 LEU A C 1
ATOM 9046 O O . LEU A 1 1160 ? 6.149 38.184 -25.299 1.00 62.78 1160 LEU A O 1
ATOM 9050 N N . SER A 1 1161 ? 7.331 38.251 -27.207 1.00 58.59 1161 SER A N 1
ATOM 9051 C CA . SER A 1 1161 ? 8.657 38.032 -26.592 1.00 58.59 1161 SER A CA 1
ATOM 9052 C C . SER A 1 1161 ? 8.971 38.982 -25.434 1.00 58.59 1161 SER A C 1
ATOM 9054 O O . SER A 1 1161 ? 9.585 38.560 -24.458 1.00 58.59 1161 SER A O 1
ATOM 9056 N N . ALA A 1 1162 ? 8.478 40.222 -25.494 1.00 53.66 1162 ALA A N 1
ATOM 9057 C CA . ALA A 1 1162 ? 8.648 41.225 -24.442 1.00 53.66 1162 ALA A CA 1
ATOM 9058 C C . ALA A 1 1162 ? 7.978 40.851 -23.104 1.00 53.66 1162 ALA A C 1
ATOM 9060 O O . ALA A 1 1162 ? 8.433 41.285 -22.053 1.00 53.66 1162 ALA A O 1
ATOM 9061 N N . ARG A 1 1163 ? 6.911 40.039 -23.129 1.00 53.72 1163 ARG A N 1
ATOM 9062 C CA . ARG A 1 1163 ? 6.192 39.551 -21.934 1.00 53.72 1163 ARG A CA 1
ATOM 9063 C C . ARG A 1 1163 ? 6.381 38.040 -21.732 1.00 53.72 1163 ARG A C 1
ATOM 9065 O O . ARG A 1 1163 ? 5.604 37.397 -21.032 1.00 53.72 1163 ARG A O 1
ATOM 9072 N N . CYS A 1 1164 ? 7.398 37.459 -22.373 1.00 64.19 1164 CYS A N 1
ATOM 9073 C CA . CYS A 1 1164 ? 7.672 36.027 -22.341 1.00 64.19 1164 CYS A CA 1
ATOM 9074 C C . CYS A 1 1164 ? 8.420 35.627 -21.069 1.00 64.19 1164 CYS A C 1
ATOM 9076 O O . CYS A 1 1164 ? 9.598 35.947 -20.913 1.00 64.19 1164 CYS A O 1
ATOM 9078 N N . LYS A 1 1165 ? 7.746 34.857 -20.209 1.00 67.12 1165 LYS A N 1
ATOM 9079 C CA . LYS A 1 1165 ? 8.361 34.136 -19.080 1.00 67.12 1165 LYS A CA 1
ATOM 9080 C C . LYS A 1 1165 ? 8.820 32.717 -19.451 1.00 67.12 1165 LYS A C 1
ATOM 9082 O O . LYS A 1 1165 ? 9.406 32.029 -18.626 1.00 67.12 1165 LYS A O 1
ATOM 9087 N N . GLY A 1 1166 ? 8.527 32.272 -20.677 1.00 68.56 1166 GLY A N 1
ATOM 9088 C CA . GLY A 1 1166 ? 8.954 30.975 -21.201 1.00 68.56 1166 GLY A CA 1
ATOM 9089 C C . GLY A 1 1166 ? 10.425 30.961 -21.647 1.00 68.56 1166 GLY A C 1
ATOM 9090 O O . GLY A 1 1166 ? 11.006 32.028 -21.865 1.00 68.56 1166 GLY A O 1
ATOM 9091 N N . PRO A 1 1167 ? 11.017 29.766 -21.813 1.00 69.88 1167 PRO A N 1
ATOM 9092 C CA . PRO A 1 1167 ? 12.433 29.609 -22.143 1.00 69.88 1167 PRO A CA 1
ATOM 9093 C C . PRO A 1 1167 ? 12.745 30.076 -23.569 1.00 69.88 1167 PRO A C 1
ATOM 9095 O O . PRO A 1 1167 ? 11.888 30.023 -24.451 1.00 69.88 1167 PRO A O 1
ATOM 9098 N N . ASP A 1 1168 ? 13.971 30.551 -23.779 1.00 76.94 1168 ASP A N 1
ATOM 9099 C CA . ASP A 1 1168 ? 14.428 31.112 -25.049 1.00 76.94 1168 ASP A CA 1
ATOM 9100 C C . ASP A 1 1168 ? 14.913 30.027 -26.013 1.00 76.94 1168 ASP A C 1
ATOM 9102 O O . ASP A 1 1168 ? 15.810 29.245 -25.714 1.00 76.94 1168 ASP A O 1
ATOM 9106 N N . ARG A 1 1169 ? 14.284 29.979 -27.179 1.00 79.19 1169 ARG A N 1
ATOM 9107 C CA . ARG A 1 1169 ? 14.470 29.009 -28.252 1.00 79.19 1169 ARG A CA 1
ATOM 9108 C C . ARG A 1 1169 ? 14.871 29.700 -29.556 1.00 79.19 1169 ARG A C 1
ATOM 9110 O O . ARG A 1 1169 ? 14.965 29.031 -30.575 1.00 79.19 1169 ARG A O 1
ATOM 9117 N N . THR A 1 1170 ? 15.138 31.008 -29.547 1.00 76.94 1170 THR A N 1
ATOM 9118 C CA . THR A 1 1170 ? 15.469 31.795 -30.753 1.00 76.94 1170 THR A CA 1
ATOM 9119 C C . THR A 1 1170 ? 16.646 31.256 -31.565 1.00 76.94 1170 THR A C 1
ATOM 9121 O O . THR A 1 1170 ? 16.664 31.403 -32.783 1.00 76.94 1170 THR A O 1
ATOM 9124 N N . GLU A 1 1171 ? 17.605 30.606 -30.910 1.00 75.50 1171 GLU A N 1
ATOM 9125 C CA . GLU A 1 1171 ? 18.785 30.024 -31.557 1.00 75.50 1171 GLU A CA 1
ATOM 9126 C C . GLU A 1 1171 ? 18.524 28.675 -32.236 1.00 75.50 1171 GLU A C 1
ATOM 9128 O O . GLU A 1 1171 ? 19.388 28.176 -32.956 1.00 75.50 1171 GLU A O 1
ATOM 9133 N N . LEU A 1 1172 ? 17.372 28.049 -31.984 1.00 81.50 1172 LEU A N 1
ATOM 9134 C CA . LEU A 1 1172 ? 17.017 26.747 -32.534 1.00 81.50 1172 LEU A CA 1
ATOM 9135 C C . LEU A 1 1172 ? 16.313 26.924 -33.891 1.00 81.50 1172 LEU A C 1
ATOM 9137 O O . LEU A 1 1172 ? 15.470 27.793 -34.091 1.00 81.50 1172 LEU A O 1
ATOM 9141 N N . CYS A 1 1173 ? 16.601 26.045 -34.841 1.00 81.25 1173 CYS A N 1
ATOM 9142 C CA . CYS A 1 1173 ? 15.859 25.954 -36.087 1.00 81.25 1173 CYS A CA 1
ATOM 9143 C C . CYS A 1 1173 ? 14.442 25.448 -35.792 1.00 81.25 1173 CYS A C 1
ATOM 9145 O O . CYS A 1 1173 ? 14.268 24.330 -35.313 1.00 81.25 1173 CYS A O 1
ATOM 9147 N N . TYR A 1 1174 ? 13.402 26.218 -36.114 1.00 78.19 1174 TYR A N 1
ATOM 9148 C CA . TYR A 1 1174 ? 12.022 25.801 -35.830 1.00 78.19 1174 TYR A CA 1
ATOM 9149 C C . TYR A 1 1174 ? 11.578 24.551 -36.612 1.00 78.19 1174 TYR A C 1
ATOM 9151 O O . TYR A 1 1174 ? 10.600 23.911 -36.225 1.00 78.19 1174 TYR A O 1
ATOM 9159 N N . ARG A 1 1175 ? 12.288 24.170 -37.687 1.00 79.25 1175 ARG A N 1
ATOM 9160 C CA . ARG A 1 1175 ? 12.001 22.964 -38.480 1.00 79.25 1175 ARG A CA 1
ATOM 9161 C C . ARG A 1 1175 ? 12.516 21.695 -37.808 1.00 79.25 1175 ARG A C 1
ATOM 9163 O O . ARG A 1 1175 ? 11.728 20.781 -37.610 1.00 79.25 1175 ARG A O 1
ATOM 9170 N N . CYS A 1 1176 ? 13.799 21.633 -37.457 1.00 81.31 1176 CYS A N 1
ATOM 9171 C CA . CYS A 1 1176 ? 14.442 20.419 -36.929 1.00 81.31 1176 CYS A CA 1
ATOM 9172 C C . CYS A 1 1176 ? 14.842 20.508 -35.446 1.00 81.31 1176 CYS A C 1
ATOM 9174 O O . CYS A 1 1176 ? 15.360 19.543 -34.889 1.00 81.31 1176 CYS A O 1
ATOM 9176 N N . GLY A 1 1177 ? 14.656 21.669 -34.816 1.00 75.62 1177 GLY A N 1
ATOM 9177 C CA . GLY A 1 1177 ? 14.979 21.912 -33.415 1.00 75.62 1177 GLY A CA 1
ATOM 9178 C C . GLY A 1 1177 ? 16.465 22.082 -33.107 1.00 75.62 1177 GLY A C 1
ATOM 9179 O O . GLY A 1 1177 ? 16.840 22.035 -31.943 1.00 75.62 1177 GLY A O 1
ATOM 9180 N N . GLN A 1 1178 ? 17.334 22.242 -34.111 1.00 79.25 1178 GLN A N 1
ATOM 9181 C CA . GLN A 1 1178 ? 18.786 22.310 -33.916 1.00 79.25 1178 GLN A CA 1
ATOM 9182 C C . GLN A 1 1178 ? 19.349 23.730 -34.047 1.00 79.25 1178 GLN A C 1
ATOM 9184 O O . GLN A 1 1178 ? 18.897 24.488 -34.895 1.00 79.25 1178 GLN A O 1
ATOM 9189 N N . LYS A 1 1179 ? 20.356 24.082 -33.235 1.00 79.81 1179 LYS A N 1
ATOM 9190 C CA . LYS A 1 1179 ? 21.015 25.398 -33.275 1.00 79.81 1179 LYS A CA 1
ATOM 9191 C C . LYS A 1 1179 ? 21.962 25.545 -34.473 1.00 79.81 1179 LYS A C 1
ATOM 9193 O O . LYS A 1 1179 ? 22.463 24.543 -34.983 1.00 79.81 1179 LYS A O 1
ATOM 9198 N N . GLY A 1 1180 ? 22.239 26.789 -34.870 1.00 72.56 1180 GLY A N 1
ATOM 9199 C CA . GLY A 1 1180 ? 23.339 27.138 -35.785 1.00 72.56 1180 GLY A CA 1
ATOM 9200 C C . GLY A 1 1180 ? 22.980 27.262 -37.270 1.00 72.56 1180 GLY A C 1
ATOM 9201 O O . GLY A 1 1180 ? 23.860 27.529 -38.076 1.00 72.56 1180 GLY A O 1
ATOM 9202 N N . HIS A 1 1181 ? 21.711 27.093 -37.647 1.00 75.12 1181 HIS A N 1
ATOM 9203 C CA . HIS A 1 1181 ? 21.233 27.373 -39.004 1.00 75.12 1181 HIS A CA 1
ATOM 9204 C C . HIS A 1 1181 ? 19.781 27.854 -38.977 1.00 75.12 1181 HIS A C 1
ATOM 9206 O O . HIS A 1 1181 ? 19.014 27.519 -38.071 1.00 75.12 1181 HIS A O 1
ATOM 9212 N N . GLN A 1 1182 ? 19.385 28.633 -39.982 1.00 71.50 1182 GLN A N 1
ATOM 9213 C CA . GLN A 1 1182 ? 17.999 29.064 -40.129 1.00 71.50 1182 GLN A CA 1
ATOM 9214 C C . GLN A 1 1182 ? 17.177 27.972 -40.819 1.00 71.50 1182 GLN A C 1
ATOM 9216 O O . GLN A 1 1182 ? 17.684 27.199 -41.626 1.00 71.50 1182 GLN A O 1
ATOM 9221 N N . ALA A 1 1183 ? 15.879 27.908 -40.529 1.00 72.81 1183 ALA A N 1
ATOM 9222 C CA . ALA A 1 1183 ? 15.010 26.866 -41.080 1.00 72.81 1183 ALA A CA 1
ATOM 9223 C C . ALA A 1 1183 ? 14.915 26.860 -42.613 1.00 72.81 1183 ALA A C 1
ATOM 9225 O O . ALA A 1 1183 ? 14.648 25.807 -43.191 1.00 72.81 1183 ALA A O 1
ATOM 9226 N N . LYS A 1 1184 ? 15.158 28.011 -43.253 1.00 66.62 1184 LYS A N 1
ATOM 9227 C CA . LYS A 1 1184 ? 15.240 28.143 -44.714 1.00 66.62 1184 LYS A CA 1
ATOM 9228 C C . LYS A 1 1184 ? 16.390 27.316 -45.313 1.00 66.62 1184 LYS A C 1
ATOM 9230 O O . LYS A 1 1184 ? 16.209 26.718 -46.363 1.00 66.62 1184 LYS A O 1
ATOM 9235 N N . ASP A 1 1185 ? 17.495 27.173 -44.579 1.00 70.75 1185 ASP A N 1
ATOM 9236 C CA . ASP A 1 1185 ? 18.703 26.443 -44.996 1.00 70.75 1185 ASP A CA 1
ATOM 9237 C C . ASP A 1 1185 ? 18.758 25.033 -44.369 1.00 70.75 1185 ASP A C 1
ATOM 9239 O O . ASP A 1 1185 ? 19.767 24.327 -44.416 1.00 70.75 1185 ASP A O 1
ATOM 9243 N N . CYS A 1 1186 ? 17.661 24.604 -43.734 1.00 75.12 1186 CYS A N 1
ATOM 9244 C CA . CYS A 1 1186 ? 17.595 23.354 -42.992 1.00 75.12 1186 CYS A CA 1
ATOM 9245 C C . CYS A 1 1186 ? 17.322 22.159 -43.914 1.00 75.12 1186 CYS A C 1
ATOM 9247 O O . CYS A 1 1186 ? 16.204 21.980 -44.404 1.00 75.12 1186 CYS A O 1
ATOM 9249 N N . LYS A 1 1187 ? 18.325 21.285 -44.058 1.00 76.94 1187 LYS A N 1
ATOM 9250 C CA . LYS A 1 1187 ? 18.220 19.983 -44.748 1.00 76.94 1187 LYS A CA 1
ATOM 9251 C C . LYS 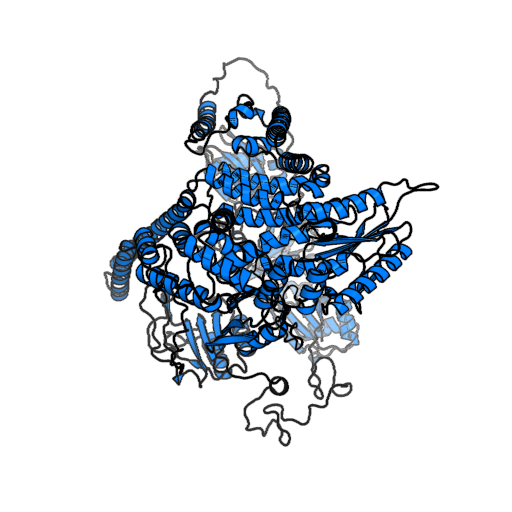A 1 1187 ? 17.802 18.821 -43.823 1.00 76.94 1187 LYS A C 1
ATOM 9253 O O . LYS A 1 1187 ? 17.681 17.686 -44.271 1.00 76.94 1187 LYS A O 1
ATOM 9258 N N . GLY A 1 1188 ? 17.599 19.086 -42.528 1.00 69.56 1188 GLY A N 1
ATOM 9259 C CA . GLY A 1 1188 ? 17.236 18.079 -41.523 1.00 69.56 1188 GLY A CA 1
ATOM 9260 C C . GLY A 1 1188 ? 15.746 17.714 -41.520 1.00 69.56 1188 GLY A C 1
ATOM 9261 O O . GLY A 1 1188 ? 14.895 18.512 -41.921 1.00 69.56 1188 GLY A O 1
ATOM 9262 N N . GLN A 1 1189 ? 15.411 16.513 -41.029 1.00 75.06 1189 GLN A N 1
ATOM 9263 C CA . GLN A 1 1189 ? 14.011 16.089 -40.896 1.00 75.06 1189 GLN A CA 1
ATOM 9264 C C . GLN A 1 1189 ? 13.251 16.938 -39.855 1.00 75.06 1189 GLN A C 1
ATOM 9266 O O . GLN A 1 1189 ? 13.849 17.349 -38.855 1.00 75.06 1189 GLN A O 1
ATOM 9271 N N . PRO A 1 1190 ? 11.944 17.209 -40.063 1.00 80.75 1190 PRO A N 1
ATOM 9272 C CA . PRO A 1 1190 ? 11.162 18.017 -39.137 1.00 80.75 1190 PRO A CA 1
ATOM 9273 C C . PRO A 1 1190 ? 11.068 17.351 -37.761 1.00 80.75 1190 PRO A C 1
ATOM 9275 O O . PRO A 1 1190 ? 10.657 16.195 -37.669 1.00 80.75 1190 PRO A O 1
ATOM 9278 N N . SER A 1 1191 ? 11.425 18.080 -36.706 1.00 81.19 1191 SER A N 1
ATOM 9279 C CA . SER A 1 1191 ? 11.338 17.618 -35.320 1.00 81.19 1191 SER A CA 1
ATOM 9280 C C . SER A 1 1191 ? 10.853 18.750 -34.420 1.00 81.19 1191 SER A C 1
ATOM 9282 O O . SER A 1 1191 ? 11.501 19.795 -34.305 1.00 81.19 1191 SER A O 1
ATOM 9284 N N . CYS A 1 1192 ? 9.697 18.547 -33.793 1.00 84.19 1192 CYS A N 1
ATOM 9285 C CA . CYS A 1 1192 ? 9.018 19.548 -32.987 1.00 84.19 1192 CYS A CA 1
ATOM 9286 C C . CYS A 1 1192 ? 9.579 19.540 -31.568 1.00 84.19 1192 CYS A C 1
ATOM 9288 O O . CYS A 1 1192 ? 9.305 18.625 -30.792 1.00 84.19 1192 CYS A O 1
ATOM 9290 N N . VAL A 1 1193 ? 10.319 20.588 -31.211 1.00 79.38 1193 VAL A N 1
ATOM 9291 C CA . VAL A 1 1193 ? 10.925 20.754 -29.882 1.00 79.38 1193 VAL A CA 1
ATOM 9292 C C . VAL A 1 1193 ? 9.845 20.845 -28.804 1.00 79.38 1193 VAL A C 1
ATOM 9294 O O . VAL A 1 1193 ? 9.979 20.237 -27.750 1.00 79.38 1193 VAL A O 1
ATOM 9297 N N . LEU A 1 1194 ? 8.725 21.520 -29.090 1.00 79.88 1194 LEU A N 1
ATOM 9298 C CA . LEU A 1 1194 ? 7.626 21.678 -28.132 1.00 79.88 1194 LEU A CA 1
ATOM 9299 C C . LEU A 1 1194 ? 6.930 20.342 -27.825 1.00 79.88 1194 LEU A C 1
ATOM 9301 O O . LEU A 1 1194 ? 6.697 20.012 -26.666 1.00 79.88 1194 LEU A O 1
ATOM 9305 N N . CYS A 1 1195 ? 6.631 19.537 -28.847 1.00 76.06 1195 CYS A N 1
ATOM 9306 C CA . CYS A 1 1195 ? 6.058 18.200 -28.669 1.00 76.06 1195 CYS A CA 1
ATOM 9307 C C . CYS A 1 1195 ? 7.074 17.218 -28.069 1.00 76.06 1195 CYS A C 1
ATOM 9309 O O . CYS A 1 1195 ? 6.687 16.329 -27.312 1.00 76.06 1195 CYS A O 1
ATOM 9311 N N . GLN A 1 1196 ? 8.367 17.390 -28.364 1.00 76.19 1196 GLN A N 1
ATOM 9312 C CA . GLN A 1 1196 ? 9.447 16.601 -27.778 1.00 76.19 1196 GLN A CA 1
ATOM 9313 C C . GLN A 1 1196 ? 9.594 16.847 -26.275 1.00 76.19 1196 GLN A C 1
ATOM 9315 O O . GLN A 1 1196 ? 9.687 15.882 -25.521 1.00 76.19 1196 GLN A O 1
ATOM 9320 N N . GLU A 1 1197 ? 9.562 18.104 -25.840 1.00 72.44 1197 GLU A N 1
ATOM 9321 C CA . GLU A 1 1197 ? 9.619 18.477 -24.423 1.00 72.44 1197 GLU A CA 1
ATOM 9322 C C . GLU A 1 1197 ? 8.350 18.070 -23.660 1.00 72.44 1197 GLU A C 1
ATOM 9324 O O . GLU A 1 1197 ? 8.440 17.622 -22.521 1.00 72.44 1197 GLU A O 1
ATOM 9329 N N . ARG A 1 1198 ? 7.173 18.131 -24.300 1.00 70.75 1198 ARG A N 1
ATOM 9330 C CA . ARG A 1 1198 ? 5.908 17.612 -23.738 1.00 70.75 1198 ARG A CA 1
ATOM 9331 C C . ARG A 1 1198 ? 5.826 16.085 -23.697 1.00 70.75 1198 ARG A C 1
ATOM 9333 O O . ARG A 1 1198 ? 4.877 15.533 -23.150 1.00 70.75 1198 ARG A O 1
ATOM 9340 N N . GLY A 1 1199 ? 6.779 15.391 -24.315 1.00 65.81 1199 GLY A N 1
ATOM 9341 C CA . GLY A 1 1199 ? 6.784 13.934 -24.395 1.00 65.81 1199 GLY A CA 1
ATOM 9342 C C . GLY A 1 1199 ? 5.744 13.338 -25.352 1.00 65.81 1199 GLY A C 1
ATOM 9343 O O . GLY A 1 1199 ? 5.504 12.139 -25.272 1.00 65.81 1199 GLY A O 1
ATOM 9344 N N . ALA A 1 1200 ? 5.159 14.115 -26.271 1.00 65.81 1200 ALA A N 1
ATOM 9345 C CA . ALA A 1 1200 ? 4.160 13.627 -27.228 1.00 65.81 1200 ALA A CA 1
ATOM 9346 C C . ALA A 1 1200 ? 4.753 12.592 -28.205 1.00 65.81 1200 ALA A C 1
ATOM 9348 O O . ALA A 1 1200 ? 5.923 12.694 -28.579 1.00 65.81 1200 ALA A O 1
ATOM 9349 N N . ASP A 1 1201 ? 3.959 11.602 -28.627 1.00 60.62 1201 ASP A N 1
ATOM 9350 C CA . ASP A 1 1201 ? 4.438 10.484 -29.460 1.00 60.62 1201 ASP A CA 1
ATOM 9351 C C . ASP A 1 1201 ? 4.749 10.893 -30.910 1.00 60.62 1201 ASP A C 1
ATOM 9353 O O . ASP A 1 1201 ? 5.701 10.380 -31.503 1.00 60.62 1201 ASP A O 1
ATOM 9357 N N . ASP A 1 1202 ? 3.999 11.846 -31.478 1.00 65.56 1202 ASP A N 1
ATOM 9358 C CA . ASP A 1 1202 ? 4.292 12.392 -32.805 1.00 65.56 1202 ASP A CA 1
ATOM 9359 C C . ASP A 1 1202 ? 5.050 13.719 -32.715 1.00 65.56 1202 ASP A C 1
ATOM 9361 O O . ASP A 1 1202 ? 4.520 14.757 -32.315 1.00 65.56 1202 ASP A O 1
ATOM 9365 N N . ARG A 1 1203 ? 6.326 13.666 -33.102 1.00 72.94 1203 ARG A N 1
ATOM 9366 C CA . ARG A 1 1203 ? 7.261 14.800 -33.094 1.00 72.94 1203 ARG A CA 1
ATOM 9367 C C . ARG A 1 1203 ? 7.740 15.148 -34.497 1.00 72.94 1203 ARG A C 1
ATOM 9369 O O . ARG A 1 1203 ? 8.523 16.079 -34.636 1.00 72.94 1203 ARG A O 1
ATOM 9376 N N . ARG A 1 1204 ? 7.303 14.417 -35.532 1.00 76.44 1204 ARG A N 1
ATOM 9377 C CA . ARG A 1 1204 ? 7.837 14.497 -36.906 1.00 76.44 1204 ARG A CA 1
ATOM 9378 C C . ARG A 1 1204 ? 7.219 15.644 -37.708 1.00 76.44 1204 ARG A C 1
ATOM 9380 O O . ARG A 1 1204 ? 6.772 15.477 -38.838 1.00 76.44 1204 ARG A O 1
ATOM 9387 N N . HIS A 1 1205 ? 7.173 16.822 -37.105 1.00 76.06 1205 HIS A N 1
ATOM 9388 C CA . HIS A 1 1205 ? 6.670 18.049 -37.706 1.00 76.06 1205 HIS A CA 1
ATOM 9389 C C . HIS A 1 1205 ? 7.480 19.239 -37.179 1.00 76.06 1205 HIS A C 1
ATOM 9391 O O . HIS A 1 1205 ? 8.181 19.127 -36.181 1.00 76.06 1205 HIS A O 1
ATOM 9397 N N . ALA A 1 1206 ? 7.430 20.389 -37.848 1.00 78.75 1206 ALA A N 1
ATOM 9398 C CA . ALA A 1 1206 ? 8.139 21.580 -37.376 1.00 78.75 1206 ALA A CA 1
ATOM 9399 C C . ALA A 1 1206 ? 7.478 22.149 -36.109 1.00 78.75 1206 ALA A C 1
ATOM 9401 O O . ALA A 1 1206 ? 6.252 22.124 -35.985 1.00 78.75 1206 ALA A O 1
ATOM 9402 N N . SER A 1 1207 ? 8.267 22.749 -35.217 1.00 73.88 1207 SER A N 1
ATOM 9403 C CA . SER A 1 1207 ? 7.811 23.316 -33.933 1.00 73.88 1207 SER A CA 1
ATOM 9404 C C . SER A 1 1207 ? 6.753 24.415 -34.072 1.00 73.88 1207 SER A C 1
ATOM 9406 O O . SER A 1 1207 ? 6.028 24.713 -33.126 1.00 73.88 1207 SER A O 1
ATOM 9408 N N . THR A 1 1208 ? 6.644 25.012 -35.257 1.00 64.88 1208 THR A N 1
ATOM 9409 C CA . THR A 1 1208 ? 5.670 26.053 -35.610 1.00 64.88 1208 THR A CA 1
ATOM 9410 C C . THR A 1 1208 ? 4.512 25.542 -36.471 1.00 64.88 1208 THR A C 1
ATOM 9412 O O . THR A 1 1208 ? 3.630 26.321 -36.819 1.00 64.88 1208 THR A O 1
ATOM 9415 N N . SER A 1 1209 ? 4.479 24.251 -36.820 1.00 67.00 1209 SER A N 1
ATOM 9416 C CA . SER A 1 1209 ? 3.412 23.688 -37.658 1.00 67.00 1209 SER A CA 1
ATOM 9417 C C . SER A 1 1209 ? 2.071 23.602 -36.918 1.00 67.00 1209 SER A C 1
ATOM 9419 O O . SER A 1 1209 ? 2.022 23.509 -35.690 1.00 67.00 1209 SER A O 1
ATOM 9421 N N . SER A 1 1210 ? 0.971 23.593 -37.674 1.00 60.28 1210 SER A N 1
ATOM 9422 C CA . SER A 1 1210 ? -0.394 23.457 -37.146 1.00 60.28 1210 SER A CA 1
ATOM 9423 C C . SER A 1 1210 ? -0.644 22.124 -36.432 1.00 60.28 1210 SER A C 1
ATOM 9425 O O . SER A 1 1210 ? -1.513 22.059 -35.568 1.00 60.28 1210 SER A O 1
ATOM 9427 N N . SER A 1 1211 ? 0.148 21.089 -36.734 1.00 61.84 1211 SER A N 1
ATOM 9428 C CA . SER A 1 1211 ? 0.124 19.790 -36.049 1.00 61.84 1211 SER A CA 1
ATOM 9429 C C . SER A 1 1211 ? 0.654 19.856 -34.609 1.00 61.84 1211 SER A C 1
ATOM 9431 O O . SER A 1 1211 ? 0.384 18.961 -33.812 1.00 61.84 1211 SER A O 1
ATOM 9433 N N . CYS A 1 1212 ? 1.376 20.924 -34.250 1.00 65.12 1212 CYS A N 1
ATOM 9434 C CA . CYS A 1 1212 ? 1.834 21.185 -32.888 1.00 65.12 1212 CYS A CA 1
ATOM 9435 C C . CYS A 1 1212 ? 0.727 21.898 -32.089 1.00 65.12 1212 CYS A C 1
ATOM 9437 O O . CYS A 1 1212 ? 0.692 23.135 -32.033 1.00 65.12 1212 CYS A O 1
ATOM 9439 N N . THR A 1 1213 ? -0.164 21.132 -31.454 1.00 58.09 1213 THR A N 1
ATOM 9440 C CA . THR A 1 1213 ? -1.264 21.651 -30.621 1.00 58.09 1213 THR A CA 1
ATOM 9441 C C . THR A 1 1213 ? -0.751 22.223 -29.288 1.00 58.09 1213 THR A C 1
ATOM 9443 O O . THR A 1 1213 ? 0.130 21.619 -28.676 1.00 58.09 1213 THR A O 1
ATOM 9446 N N . PRO A 1 1214 ? -1.232 23.382 -28.804 1.00 54.84 1214 PRO A N 1
ATOM 9447 C CA . PRO A 1 1214 ? -0.843 23.920 -27.493 1.00 54.84 1214 PRO A CA 1
ATOM 9448 C C . PRO A 1 1214 ? -1.441 23.118 -26.317 1.00 54.84 1214 PRO A C 1
ATOM 9450 O O . PRO A 1 1214 ? -2.489 22.501 -26.474 1.00 54.84 1214 PRO A O 1
ATOM 9453 N N . ASP A 1 1215 ? -0.784 23.134 -25.148 1.00 53.41 1215 ASP A N 1
ATOM 9454 C CA . ASP A 1 1215 ? -1.314 22.542 -23.903 1.00 53.41 1215 ASP A CA 1
ATOM 9455 C C . ASP A 1 1215 ? -2.521 23.339 -23.396 1.00 53.41 1215 ASP A C 1
ATOM 9457 O O . ASP A 1 1215 ? -2.452 24.573 -23.340 1.00 53.41 1215 ASP A O 1
ATOM 9461 N N . SER A 1 1216 ? -3.569 22.647 -22.934 1.00 43.25 1216 SER A N 1
ATOM 9462 C CA . SER A 1 1216 ? -4.727 23.259 -22.258 1.00 43.25 1216 SER A CA 1
ATOM 9463 C C . SER A 1 1216 ? -4.337 24.066 -21.014 1.00 43.25 1216 SER A C 1
ATOM 9465 O O . SER A 1 1216 ? -5.016 25.033 -20.687 1.00 43.25 1216 SER A O 1
ATOM 9467 N N . ASP A 1 1217 ? -3.203 23.734 -20.389 1.00 41.88 1217 ASP A N 1
ATOM 9468 C CA . ASP A 1 1217 ? -2.712 24.373 -19.160 1.00 41.88 1217 ASP A CA 1
ATOM 9469 C C . ASP A 1 1217 ? -1.773 25.568 -19.426 1.00 41.88 1217 ASP A C 1
ATOM 9471 O O . ASP A 1 1217 ? -1.271 26.195 -18.497 1.00 41.88 1217 ASP A O 1
ATOM 9475 N N . SER A 1 1218 ? -1.536 25.916 -20.699 1.00 41.09 1218 SER A N 1
ATOM 9476 C CA . SER A 1 1218 ? -0.672 27.043 -21.099 1.00 41.09 1218 SER A CA 1
ATOM 9477 C C . SER A 1 1218 ? -1.430 28.288 -21.576 1.00 41.09 1218 SER A C 1
ATOM 9479 O O . SER A 1 1218 ? -0.817 29.244 -22.060 1.00 41.09 1218 SER A O 1
ATOM 9481 N N . VAL A 1 1219 ? -2.756 28.322 -21.405 1.00 36.91 1219 VAL A N 1
ATOM 9482 C CA . VAL A 1 1219 ? -3.522 29.566 -21.529 1.00 36.91 1219 VAL A CA 1
ATOM 9483 C C . VAL A 1 1219 ? -3.345 30.349 -20.231 1.00 36.91 1219 VAL A C 1
ATOM 9485 O O . VAL A 1 1219 ? -4.073 30.156 -19.263 1.00 36.91 1219 VAL A O 1
ATOM 9488 N N . ILE A 1 1220 ? -2.354 31.240 -20.204 1.00 37.19 1220 ILE A N 1
ATOM 9489 C CA . ILE A 1 1220 ? -2.295 32.304 -19.196 1.00 37.19 1220 ILE A CA 1
ATOM 9490 C C . ILE A 1 1220 ? -3.638 33.057 -19.282 1.00 37.19 1220 ILE A C 1
ATOM 9492 O O . ILE A 1 1220 ? -4.007 33.454 -20.395 1.00 37.19 1220 ILE A O 1
ATOM 9496 N N . PRO A 1 1221 ? -4.392 33.244 -18.178 1.00 29.66 1221 PRO A N 1
ATOM 9497 C CA . PRO A 1 1221 ? -5.611 34.041 -18.211 1.00 29.66 1221 PRO A CA 1
ATOM 9498 C C . PRO A 1 1221 ? -5.276 35.419 -18.778 1.00 29.66 1221 PRO A C 1
ATOM 9500 O O . PRO A 1 1221 ? -4.305 36.047 -18.351 1.00 29.66 1221 PRO A O 1
ATOM 9503 N N . LYS A 1 1222 ? -6.045 35.877 -19.768 1.00 28.64 1222 LYS A N 1
ATOM 9504 C CA . LYS A 1 1222 ? -5.944 37.260 -20.232 1.00 28.64 1222 LYS A CA 1
ATOM 9505 C C . LYS A 1 1222 ? -6.349 38.169 -19.072 1.00 28.64 1222 LYS A C 1
ATOM 9507 O O . LYS A 1 1222 ? -7.512 38.144 -18.682 1.00 28.64 1222 LYS A O 1
ATOM 9512 N N . THR A 1 1223 ? -5.396 38.923 -18.534 1.00 29.53 1223 THR A N 1
ATOM 9513 C CA . THR A 1 1223 ? -5.677 40.240 -17.947 1.00 29.53 1223 THR A CA 1
ATOM 9514 C C . THR A 1 1223 ? -5.883 41.232 -19.071 1.00 29.53 1223 THR A C 1
ATOM 9516 O O . THR A 1 1223 ? -4.973 41.281 -19.940 1.00 29.53 1223 THR A O 1
#

Organism: NCBI:txid86971

Foldseek 3Di:
DKKKWFAALPDDLVLVQVQLCVVLVHPDDDSVQFVDWADDPFGIIMTDGNDDPVSLVSLVVVQWTDRALAIMGMDDDDDFDAEQQQRGGDDYPVPDPHHGPNAAEQADGHGDDHVVPDPDHGDDPVVVVVPDDQDDEDEAEDEDDLPDDPVRLLVSLVVVLVVLPSHPFYKYWYQSNAADVVQQHPDHDPSVVSNCVSVVSNQWDWDRDDNDFQFADPVGGGNRTTMITHPVQSVQKADWDFDLQDPVDRGTDTDIDGDDPDDPDPDFPPLQAWDPVQFDLVQLLVLLVPADQDDDFLQSLVVSVLVSLLVSSVVGTDTDDPDDDPDDDLLDDPVLVVLSVQLSVLVVVLVVCVVHPCNVVSVVSSVVSVVVSVVSSVVSVVVSLLVLLFVCQVPVCDDLVCVLVCVLLPPAPDQAQAPVQVVVLCCVLFPDDPDADDFDDQDPVPDDFDFDDLCLLVVLLVPDDQDDDAWSNSRTSVSVSSSCVSCVPSLSSSLRSCLNRLAQHPLQLEWEWDWDADPPDDSSDSQGTDIATGTHPSSLSSLVSLVVLCLVLQVDPQHFDPLEQALDPPRDLLNLLCVQVVVLCVQQVWDDDDPISHKKKKKKKWFFDSPQSAFAPVLLLVLCVSSVHDPSSSSNVSNSQPPHKYWYHHPNHIDIDTHRHGAGNHHSNSQVSQSSSLRVLQPDDFPAPWHWHDHRRMIMIMHIGRDQVVRQVRQQRSLVVSCVSCVVSPIDIPQVLMAMAIAHPDPDDDWHWHDRPPDIDIHDQWDARPNAIAGSDLLSLVRLQVLLVVLLSQLVSVVSSQALPRGHALVSLVVSLVVSLCSNQVSLLRSLNNLVDVVSVVSSLVSSLSSLCSSLSHDPPQDSLNSCLLSVHQRSNLVSVLVNQCVVDDDDPVNVVSVVVSLVVSQVVLVPDPVNVVDPDDDRSDVSNDDDDDDDDDPVNPVVVVPVVVVVVVVVPDDDDDDDDDDDDDPPPDDDDDDDDDDDDDDAKKKKKFFDPDDDPVNVVVLCSPDVVCCVVVSVQFHHWGADPVGIIMTTGDPPDDCQQVVQVVSCVSCDNGIHMGIDADKFKKKKWFAALPADLVLVQVQLCVQQVHRPPPDSFWPDKDDDPPGGIMTMGMGGPVSVVSVVVVQWTDRPPDTIGMDGDDQQDAALAARHGDDYVVPDPHHGQNQAAQQPRHGDDHVVPDPDFGAAPQCVVVVHPDGRGGVSDPVNDDDPVPPDPDD

Mean predicted aligned error: 21.38 Å

Secondary structure (DSSP, 8-state):
-EEEEEEETT--HHHHHHHHHHHHT-S---GGGEEEEEE-TTSEEEEEE---HHHHHHHHHH-EEEETTEEEEEEE-----B-TTT--BSS-GGG--S----SB-TTTS-BSS-GGG--SPP--HHHHHTT------EEEEEE--TT--HHHHHHHHHHHHHHHTT--SEEEEEE-----GGGT-SS--HHHHHHHHHHHTTTEEE---SS--SEEETTEEE--EEEEEETTTGGGEEEEEEE-S--SSSBPEEEEEE----PPPP-------B-GGG--HHHHHHHHHT----S--HHHHHHHHHHHHHHHHHHHS-B--S----PPPTT--HHHHHHHHHHHHHHHHHHHTTTSTTHHHHHHHHHHHHHHHHHHHHHHHHHHHHHHHHHHHH-TTSHHHHHHHHHHH-S--PPP--HHHHHHHHHHHSPPPS-PPPPPPPPPTT---PPPPHHHHHHHHHHS-SSS---TT---HHHHHHHHHH-HHHHHHHHHHHHHHT---GGGT-EEEEEEEPTTS-TTSGGGEEEEEE--HHHHHHHHHHHHHHHHHHTSTTSS-TTB-TT-TT--HHHHHHHHHHHHHHHH-S-SSSS----EEEEEEEEBTTTTTT--HHHHHHHHHHTT--HHHHHHHHHHHTTEEEEEEETTEEEEEEE-S---TT-SHHHHHHHHHHTTGGGPPPSSSEEEEEETTEEEEEEEESSHHHHHHHHHHHHHHHHHHHHHTT--B-GGG-EEEEE--SSSPP--EEEETTEEEEPBSEEEETTEEEETTS--HHHHHHHHHHHHHHHHHHTTSS-SSSSS-HHHHHHHHHHHHHHHTTTHHHHGGGGGSHHHHHHHHHHHHHHHHHHTT--TTS-HHHHHHHTT---HHHHHHHHHHHHTS-STTHHHHHHHHHHHHHHHHHHT-TTGGGSSS---HHHHH-S---SS---TTTHHHHHHHHHHHHTTS-PPPPPP----------PPPPPPPPPPPPPPPEEEEEEPTT--HHHHHHHHHS-HHHHHHTTTTEEEEEE-TTS-EEEEEPTT-S-HHHHHHHHHHHHGGGEEEEE---EEEEEEEEEETT--HHHHHHHHHHHHSS--TTS--EEEEEE-TTSEEEEEEEEEHHHHHHHHHH-EEEETTEEEEEEE-----B-TTT--BSS-GGG--SPP-TTB-TTT--BSS-GGG--SPP--HHHHHTT-S---S-TTSTTSPPPGGG-----

InterPro domains:
  IPR000477 Reverse transcriptase domain [PF00078] (517-774)
  IPR000477 Reverse transcriptase domain [PS50878] (497-774)
  IPR001878 Zinc finger, CCHC-type [PF00098] (104-120)
  IPR001878 Zinc finger, CCHC-type [PF00098] (1173-1187)
  IPR001878 Zinc finger, CCHC-type [PS50158] (82-96)
  IPR001878 Zinc finger, CCHC-type [PS50158] (105-120)
  IPR001878 Zinc finger, CCHC-type [PS50158] (1150-1165)
  IPR001878 Zinc finger, CCHC-type [PS50158] (1173-1187)
  IPR001878 Zinc finger, CCHC-type [SM00343] (82-98)
  IPR001878 Zinc finger, CCHC-type [SM00343] (104-120)
  IPR001878 Zinc finger, CCHC-type [SM00343] (1150-1166)
  IPR001878 Zinc finger, CCHC-type [SM00343] (1172-1188)
  IPR005135 Endonuclease/exonuclease/phosphatase [PF14529] (142-254)
  IPR036691 Endonuclease/exonuclease/phosphatase superfamily [G3DSA:3.60.10.10] (111-260)
  IPR036691 Endonuclease/exonuclease/phosphatase superfamily [SSF56219] (142-259)
  IPR036875 Zinc finger, CCHC-type superfamily [SSF57756] (72-122)
  IPR036875 Zinc finger, CCHC-type superfamily [SSF57756] (1140-1189)
  IPR043502 DNA/RNA polymerase superfamily [SSF56672] (446-745)

Nearest PDB structures (foldseek):
  8uw3-assembly1_A  TM=5.262E-01  e=6.658E-25  Homo sapiens
  8gh6-assembly1_A  TM=6.186E-01  e=4.228E-19  Bombyx mori
  8c8j-assembly1_A  TM=6.091E-01  e=3.038E-19  Homo sapiens
  8ibz-assembly1_C  TM=6.019E-01  e=6.609E-17  Bombyx mori
  8sxu-assembly1_A  TM=6.095E-01  e=2.052E-16  Homo sapiens

pLDDT: mean 75.72, std 16.22, range [28.08, 95.69]

Sequence (1223 aa):
MIEIRDLDECTNKDEITEALSTSLGAPHINKDAVKTLRKAYAGTQVAVAALPDKLAAKALKLGHIQFSWLNCRIRGREDALRCYRCWSPGHVSARCTGPDRSAPCFRCGPTGHRIKDCKNSPVCVFCREQGAAHDHASTGRVYALPRLADAEFSALLTNIIEKAWGKRPLIVVGDFNAWSTEWGCRVTRRRATALLDAFAALEAVLLNTGDMPTFTGPLGYSVIDLTFASDTLAPQITSWAVSELYSHSDHQAIVFKIKTARPPRPLTHQSCKWNASTLDTEYLSVMMAGTAVSPGPAEEMATSLMAAITSACDASMTKKGGRRRRGAVYWWTSEIADLRHSCLRARRLAQRAHGRPNEDACRASYAAVRRLLRAAIKTSKRLCWNKLCDEVNEDVWGKPYETVMSRLRGPRVNSPSSPSLVHRIVAALFPRVTDEPALPPPLQAGAIVPPVTLEELRGVCRRIKDHTALGPDGVPNSAIKIAIDTHPDIFLQVYTACLRTGVFPECWKRQRLVLLPKPGKPPEELSSYRPLCMLDTAGKILERIICDRLEATTESPEGLSDHQYGCRKERSTINAIENVIATAREAIAGKRWNHGTKKYCAVVTLKVKNAFNSARWNSIHAALRRMRTPEYLLRIISSYLSARVLDYDTDDGPGSHSVTAGVPQGSVLGLILWNVMYDAILRLNFRGNVRIVGFADDLALVAVAKHLWQIEYDLNAAIEQVRDTLHELSIVTADHKTEALLITSRKKMENITITVGDCSLRSSPCIRYLGIHIDSRLRFDQHLRIVSEKAARVAGGLAKIMPNTGGPRSSRRELYAHVVDSILLYGAPIWRCATKTQAYIRQAEAVHRRACLRVISGRPHVSYDATYVIAGVRPLALLVDKRARIYQRRPEDVKEKERRETLRRWQDRWDRDPKGGGCTEKTQIAGVLGPPQSDENNNVAEDCYNYVLVDHRRRRQRKPQPQMLNNGDPVRQALKPCPPHRRIHHRPDAIIIKANDPSTYADILKKLKEKPALQQSVGNSVNNIRRSAAGALVLQLKKGVENAPDLGEELGKVLGAAATASARQHTSMIEIKDLDECVTKEEITMAQDALLGVPVSKRDPVKSLRKAYAGTQGAVVALPDDLVATALKLCHIRIGWVNCRIRGREEAARCYRCWSPGHLSARCKGPDRTELCYRCGQKGHQAKDCKGQPSCVLCQERGADDRRHASTSSSCTPDSDSVIPKT

Radius of gyration: 42.63 Å; Cα contacts (8 Å, |Δi|>4): 1806; chains: 1; bounding box: 92×117×103 Å

Solvent-accessible surface area (backbone atoms only — not comparable to full-atom values): 70272 Å² total; per-residue (Å²): 80,38,38,40,36,75,39,53,75,82,68,49,67,62,62,52,28,49,43,50,18,66,76,70,72,44,91,80,54,57,63,79,30,54,72,42,78,44,83,47,82,67,66,22,24,36,36,33,33,57,52,62,68,72,58,42,53,52,50,51,70,60,38,52,51,68,54,92,76,40,80,24,40,42,44,80,65,90,88,90,68,65,14,74,35,55,70,46,71,83,50,51,57,93,77,60,88,57,67,82,57,70,65,40,18,84,42,50,48,59,64,90,58,56,64,94,76,59,86,61,71,76,46,66,58,75,51,65,77,68,72,68,82,71,86,52,78,42,79,45,80,46,78,42,65,82,81,56,52,73,70,56,48,50,51,51,48,52,52,50,44,67,72,47,63,93,54,43,44,31,38,38,38,29,38,54,62,31,34,27,54,93,56,57,21,96,51,69,40,74,60,27,54,55,49,51,57,50,33,53,76,65,54,36,44,78,62,73,67,76,77,75,58,31,30,52,57,99,88,49,70,38,34,28,63,46,41,34,22,18,73,84,41,46,84,38,51,42,75,63,41,77,42,87,62,88,72,92,56,56,50,46,47,76,44,65,44,72,70,70,99,64,79,82,75,76,80,69,87,68,66,68,39,56,32,75,92,53,55,41,66,67,58,28,43,53,48,50,71,74,58,82,73,68,90,67,59,37,54,59,33,48,50,48,49,52,50,50,53,49,52,25,44,63,74,23,27,51,66,62,73,78,79,77,70,83,68,76,60,92,52,70,46,70,68,57,50,54,37,50,55,52,30,52,50,32,44,52,50,25,63,71,23,61,98,44,96,55,26,67,63,29,45,51,50,25,53,50,42,48,49,50,43,52,49,51,50,54,51,35,44,49,51,48,48,48,50,47,20,42,44,37,64,81,39,69,76,36,69,60,44,49,54,41,51,46,60,75,70,45,82,81,76,72,58,75,38,54,52,77,56,44,53,53,37,48,51,69,58,46,47,80,54,88,73,74,66,78,76,68,78,78,80,59,93,86,65,89,65,86,68,60,48,71,65,60,53,52,58,52,54,72,71,58,65,58,90,60,89,56,19,68,80,31,62,54,48,52,58,55,49,48,45,44,75,68,46,44,64,62,55,37,53,37,54,26,38,18,49,69,70,20,45,46,44,66,84,47,39,41,25,31,58,44,60,42,74,44,89,96,49,61,87,86,46,69,85,24,51,46,72,32,34,31,50,30,67,75,41,51,50,53,34,45,53,53,40,62,60,48,44,64,43,42,73,34,98,77,34,58,47,89,36,57,26,41,98,45,86,100,42,39,70,61,57,53,52,44,54,57,49,50,54,40,49,62,30,46,69,39,52,89,64,90,90,43,69,40,27,38,24,36,39,37,36,45,38,55,48,63,68,51,31,50,42,43,58,52,53,33,51,54,37,42,56,73,43,67,52,57,68,54,58,53,30,26,50,52,36,59,59,49,90,22,37,41,35,37,71,32,77,89,43,77,48,76,42,78,46,53,34,35,37,55,50,72,47,71,37,32,57,54,49,49,48,52,38,53,35,65,64,60,66,63,84,54,65,79,56,51,46,69,43,34,43,73,69,47,36,35,41,39,33,53,32,78,47,68,69,56,37,39,51,41,48,35,54,42,50,49,53,50,48,52,56,28,50,77,57,61,46,51,71,31,59,94,67,46,47,38,30,52,38,50,85,59,91,72,84,77,74,52,66,42,61,47,85,96,45,80,44,66,37,36,66,56,42,80,56,93,90,43,44,51,37,26,71,71,50,33,52,70,31,45,51,56,36,27,54,54,27,40,54,51,44,59,44,54,47,70,55,41,47,68,73,68,51,44,51,50,71,55,37,42,58,54,31,49,57,36,46,56,52,65,50,58,62,26,60,75,50,48,72,28,60,77,42,64,79,49,40,49,56,40,45,54,40,54,48,57,32,34,29,49,29,59,42,50,65,93,83,60,52,74,69,56,37,25,61,75,44,73,43,76,56,62,72,57,51,35,52,47,51,32,53,54,73,74,45,75,74,88,73,42,62,62,56,49,48,54,52,52,49,50,56,47,44,57,52,54,75,66,41,83,79,54,67,81,47,85,74,84,72,60,61,70,74,78,65,56,78,98,69,73,100,72,86,86,76,74,69,60,67,68,60,54,58,70,62,51,55,69,58,56,70,73,75,68,78,82,82,84,81,88,81,83,82,93,74,88,79,80,74,79,76,78,81,78,79,88,80,80,86,84,85,87,78,62,51,42,34,40,38,38,70,35,88,89,57,52,74,66,57,56,52,49,62,57,69,72,40,70,76,48,50,69,66,51,41,74,40,41,61,49,79,41,54,45,99,86,70,32,42,33,42,32,39,43,82,86,69,88,56,57,58,62,57,17,50,56,51,24,65,75,42,47,88,47,26,52,43,42,53,62,86,72,70,42,49,35,34,39,34,67,37,56,74,80,69,52,72,64,56,55,50,53,39,45,29,70,74,66,78,51,84,65,84,90,52,92,39,69,75,45,79,44,82,51,84,92,70,26,20,36,37,33,36,56,39,46,56,77,59,46,60,58,56,55,73,63,38,54,47,63,48,90,95,39,78,18,41,42,41,79,51,79,73,71,58,43,10,70,32,49,56,48,62,85,50,52,53,93,76,52,88,60,65,81,44,67,63,36,10,52,34,46,49,45,68,89,52,55,51,92,78,55,88,63,69,42,25,13,53,63,36,52,74,70,63,47,90,78,28,80,37,31,43,79,37,88,87,57,71,81,62,88,87,63,66,73,79,87,126